Protein AF-0000000081074626 (afdb_homodimer)

InterPro domains:
  IPR001503 Glycosyl transferase family 10 [PTHR48438] (74-391)
  IPR031481 Fucosyltransferase, N-terminal [PF17039] (83-168)
  IPR038577 GT10-like, C-terminal domain superfamily [G3DSA:3.40.50.11660] (132-348)
  IPR055270 Fucosyltransferase, C-terminal [PF00852] (199-379)

Secondary structure (DSSP, 8-state):
------S----S--------TTTHHHHHHHHHHTT--S----SS--TT-SSS-EEEEE--SSHHHHHHHHHHTHHHHTT-SSS--EEE--GGGTTTSSEEEEESTT---HHHHHHHH-SPPTTSPEEEE--S-HHHHHHH----GGGGTTT-SEEEESSTTSSEE--S--EEETTHHHHTS-GGGB---------GGG-EEEEEE------TT-HHHHHHHHHTTS-EEEESTTSSB--SS---TTS---TT-HHHHHHHHHEEEEEEE-SS--TT---GGGTTTTTTT-EEEEESSS-GGGTS-TTS-EEGGGS-HHHHHHHHHHHHH-HHHHHHTTGGGGTEEEBP--HHHHTHHHHHHHT-GGGGS----S-HHIIIIITT-TT-----SS----/------S----TT-------TTTHHHHHHHHHHTT--S----SS--TT-SSS-EEEEE--SSHHHHHHHHHHTHHHHTT-SSS--EEE--GGGTTTSSEEEEESTT---HHHHHHHH-SPPTTSPEEEE--S-HHHHHHH----GGGGTTT-SEEEESSTTSSEE--S--EEETTHHHHTS-GGGB---------GGG-EEEEEE------TT-HHHHHHHHHTTS-EEEESTTSSB--SS---TTS---TT-HHHHHHHHHEEEEEEE-SS--TT---GGGTTTTTTT-EEEEESSS-GGGTS-TTS-EEGGGS-HHHHHHHHHHHHH-HHHHHHTTGGGGTEEEBP--HHHHTHHHHHHHT-GGGGS----S-HHIIIIITT-TT-----SS----

Organism: NCBI:txid1843537

pLDDT: mean 83.38, std 17.38, range [17.72, 98.62]

Solvent-accessible surface area (backbone atoms only — not comparable to full-atom values): 43065 Å² total; per-residue (Å²): 137,81,85,71,68,66,76,64,70,72,64,76,89,68,70,85,80,73,63,19,61,81,43,42,68,58,50,52,50,54,55,52,52,26,63,38,47,42,66,67,70,55,90,43,82,44,64,54,69,48,99,46,45,30,30,25,52,46,72,48,81,54,73,65,39,52,53,47,50,54,42,28,44,36,31,41,77,58,35,42,26,80,47,62,37,44,76,43,73,56,75,88,40,54,85,38,24,46,26,36,37,34,38,49,61,70,41,44,42,46,66,61,50,35,74,73,70,44,81,83,53,84,70,43,37,31,25,42,31,44,91,68,54,51,71,56,43,66,70,69,42,78,48,46,44,80,55,36,39,56,60,34,42,38,33,30,22,47,39,84,84,31,76,32,56,50,53,35,51,46,44,38,43,39,13,47,69,42,38,48,41,48,35,55,50,39,42,81,49,49,76,79,76,70,61,70,87,74,36,42,60,32,36,32,78,39,59,74,68,73,50,83,48,44,45,61,60,47,51,55,54,24,45,75,70,36,73,60,48,36,24,36,74,67,33,90,36,80,56,87,66,80,84,50,65,77,43,67,63,50,81,75,36,64,57,59,41,51,48,37,69,36,28,44,28,35,50,29,57,39,63,50,33,16,54,49,50,60,57,41,65,64,36,68,47,52,37,29,71,36,38,40,32,34,39,58,48,36,69,56,79,44,50,40,56,83,63,42,63,41,60,47,83,81,37,53,43,65,55,42,34,53,50,54,52,50,35,72,74,30,63,71,65,43,47,55,40,53,53,58,53,45,39,32,29,34,27,43,40,43,45,22,63,40,50,36,47,51,28,52,45,71,64,38,61,76,62,53,50,84,56,63,36,67,54,34,47,52,56,55,54,57,64,47,48,58,54,63,73,64,67,61,69,78,75,82,68,122,136,80,86,75,64,67,73,66,68,73,62,74,90,69,70,84,80,73,64,20,61,81,44,43,68,56,49,52,50,53,55,50,50,26,64,38,46,42,67,66,69,57,89,42,83,42,65,53,69,50,99,47,44,30,32,25,50,47,72,49,80,54,73,65,40,52,54,49,50,55,44,29,41,37,30,43,75,57,35,43,28,80,48,60,37,44,76,42,72,55,77,86,39,52,85,38,23,44,27,36,39,33,38,49,62,68,42,44,43,46,64,62,50,34,73,74,72,44,82,82,53,83,70,43,36,31,25,41,31,45,90,68,54,48,71,57,41,66,72,68,40,78,49,45,44,80,55,35,39,55,59,33,42,37,34,30,22,47,39,84,84,32,77,31,56,51,54,35,53,48,45,38,41,38,13,48,67,42,38,49,40,49,35,56,50,40,41,80,48,49,75,78,77,71,61,72,89,74,36,42,59,33,36,33,76,38,61,72,67,72,52,82,48,43,46,61,59,45,50,55,54,24,45,76,69,36,73,59,49,36,25,37,74,66,34,92,35,78,57,87,67,80,83,49,66,79,44,67,63,51,82,74,36,64,57,59,41,52,49,39,68,37,28,43,27,36,49,29,56,39,64,48,33,17,53,52,49,58,58,41,65,64,34,68,47,52,36,30,72,38,39,39,31,36,39,57,48,37,68,56,79,44,49,40,57,84,64,43,62,42,61,47,83,80,38,53,43,65,54,43,36,52,50,54,52,51,37,71,72,30,63,72,66,42,48,54,40,53,51,58,52,46,40,32,29,35,26,43,40,43,46,25,63,42,53,38,48,53,28,53,44,70,63,37,61,75,61,53,51,84,55,63,37,67,55,35,47,52,55,56,54,58,64,46,48,56,54,62,74,65,68,64,68,79,75,82,71,124

Radius of gyration: 29.24 Å; Cα contacts (8 Å, |Δi|>4): 1482; chains: 2; bounding box: 68×101×62 Å

Foldseek 3Di:
DPPCPDPPPPPPPPPPDADAPQCVVVLVLLVVVVVPPDLPPQPDCELLNDSAAEEEEDFDDDPVSVLVVCQLAVCQVVQQQLQHHYYDNPLVCLVSGQEYEYEQAPAAALVVVCVRNNDDDLLHAYEYEDEDAVVCCVVPGNHDQQRCFQPGFAYEYCDPPGLAHFDQKAKFWPDPSCVSHRPQFWDAAPLDQPPLLQAAQEEEEDADPQALQCPVVQVVQLCVQGPYAYEYNNGPHYDDDDPDLSDFPDPPRPVLVVNLNHYAEYEQEDSWAWESDDHCSQQANLSGNHAYEYHHNYPVPNGDPPLQHHDCLVDRSNRVSVVSVVCSVPVVSSSSNNVCSVTMIMTGGHSHNSCSSVSSSSSDPCSSDRGGRRRRCCVRPVVRCMSVPVPDRPPPPD/DPPCPDPPPPPPPPDPDADAPQCVVVLVLLVVVVVCPDLPPQPDCELLNDSAAEEEEDFDDDPVSVLQVCQLAVCQVVQQQLQHHYYDNPLVCLVSGQEYEYEQANAAAPVVVCVSNNDDDLLHAYEYEDEDAVVCCVVPGNHDLQRCAQPGFAYEYCDPPGLAHFDQKAKFWPDPSCVSHRPQFWDAAPLDQPPLLQAAQEEEEDADPQALPCPVVQVVQLCVQGPYAYEYNNGPHHDDDDPPLSDFPDPPRPVLVVNLNHYAEYEQEDSWAWESDDHCSQQANLSGNHAYEYHHNYPVPNGDPPLQHHDCLVDRSNRVSVVSVVCSVPVVSSSSNNVCSVTMIMTGGHSHNSCSSVSSSSSDPCSSDRGGRRRRCCVRPVVRCMSVPVPDRPPPPD

Structure (mmCIF, N/CA/C/O backbone):
data_AF-0000000081074626-model_v1
#
loop_
_entity.id
_entity.type
_entity.pdbx_description
1 polymer Fucosyltransferase
#
loop_
_atom_site.group_PDB
_atom_site.id
_atom_site.type_symbol
_atom_site.label_atom_id
_atom_site.label_alt_id
_atom_site.label_comp_id
_atom_site.label_asym_id
_atom_site.label_entity_id
_atom_site.label_seq_id
_atom_site.pdbx_PDB_ins_code
_atom_site.Cartn_x
_atom_site.Cartn_y
_atom_site.Cartn_z
_atom_site.occupancy
_atom_site.B_iso_or_equiv
_atom_site.auth_seq_id
_atom_site.auth_comp_id
_atom_site.auth_asym_id
_atom_site.auth_atom_id
_atom_site.pdbx_PDB_model_num
ATOM 1 N N . MET A 1 1 ? -2.473 -2.822 32.281 1 17.72 1 MET A N 1
ATOM 2 C CA . MET A 1 1 ? -2.367 -4.234 31.938 1 17.72 1 MET A CA 1
ATOM 3 C C . MET A 1 1 ? -1.382 -4.438 30.797 1 17.72 1 MET A C 1
ATOM 5 O O . MET A 1 1 ? -1.487 -3.783 29.75 1 17.72 1 MET A O 1
ATOM 9 N N . THR A 1 2 ? -0.149 -4.789 30.938 1 20.97 2 THR A N 1
ATOM 10 C CA . THR A 1 2 ? 1.079 -5.082 30.203 1 20.97 2 THR A CA 1
ATOM 11 C C . THR A 1 2 ? 0.838 -6.164 29.156 1 20.97 2 THR A C 1
ATOM 13 O O . THR A 1 2 ? 0.351 -7.25 29.469 1 20.97 2 THR A O 1
ATOM 16 N N . ILE A 1 3 ? 0.494 -5.914 27.906 1 22.88 3 ILE A N 1
ATOM 17 C CA . ILE A 1 3 ? 0.177 -7.059 27.062 1 22.88 3 ILE A CA 1
ATOM 18 C C . ILE A 1 3 ? 1.449 -7.848 26.766 1 22.88 3 ILE A C 1
ATOM 20 O O . ILE A 1 3 ? 2.389 -7.32 26.156 1 22.88 3 ILE A O 1
ATOM 24 N N . ASN A 1 4 ? 2.051 -8.688 27.562 1 24.06 4 ASN A N 1
ATOM 25 C CA . ASN A 1 4 ? 3.076 -9.719 27.531 1 24.06 4 ASN A CA 1
ATOM 26 C C . ASN A 1 4 ? 2.902 -10.648 26.328 1 24.06 4 ASN A C 1
ATOM 28 O O . ASN A 1 4 ? 1.93 -11.398 26.25 1 24.06 4 ASN A O 1
ATOM 32 N N . ILE A 1 5 ? 3.312 -10.234 25.125 1 26.14 5 ILE A N 1
ATOM 33 C CA . ILE A 1 5 ? 3.189 -11.234 24.062 1 26.14 5 ILE A CA 1
ATOM 34 C C . ILE A 1 5 ? 4.262 -12.305 24.25 1 26.14 5 ILE A C 1
ATOM 36 O O . ILE A 1 5 ? 5.457 -12.023 24.109 1 26.14 5 ILE A O 1
ATOM 40 N N . THR A 1 6 ? 4.336 -13.055 25.25 1 26.17 6 THR A N 1
ATOM 41 C CA . THR A 1 6 ? 5.223 -14.172 25.562 1 26.17 6 THR A CA 1
ATOM 42 C C . THR A 1 6 ? 5.359 -15.102 24.359 1 26.17 6 THR A C 1
ATOM 44 O O . THR A 1 6 ? 4.359 -15.508 23.766 1 26.17 6 THR A O 1
ATOM 47 N N . ALA A 1 7 ? 6.598 -15.125 23.766 1 27.72 7 ALA A N 1
ATOM 48 C CA . ALA A 1 7 ? 6.977 -16.094 22.75 1 27.72 7 ALA A CA 1
ATOM 49 C C . ALA A 1 7 ? 6.668 -17.516 23.203 1 27.72 7 ALA A C 1
ATOM 51 O O . ALA A 1 7 ? 6.523 -18.422 22.375 1 27.72 7 ALA A O 1
ATOM 52 N N . GLU A 1 8 ? 6.938 -17.891 24.531 1 26.28 8 GLU A N 1
ATOM 53 C CA . GLU A 1 8 ? 7.031 -19.281 24.953 1 26.28 8 GLU A CA 1
ATOM 54 C C . GLU A 1 8 ? 5.668 -19.969 24.906 1 26.28 8 GLU A C 1
ATOM 56 O O . GLU A 1 8 ? 5.539 -21.141 25.297 1 26.28 8 GLU A O 1
ATOM 61 N N . GLY A 1 9 ? 4.715 -19.25 25.094 1 26.84 9 GLY A N 1
ATOM 62 C CA . GLY A 1 9 ? 3.807 -20.312 25.516 1 26.84 9 GLY A CA 1
ATOM 63 C C . GLY A 1 9 ? 3.584 -21.375 24.453 1 26.84 9 GLY A C 1
ATOM 64 O O . GLY A 1 9 ? 3.049 -21.078 23.375 1 26.84 9 GLY A O 1
ATOM 65 N N . LYS A 1 10 ? 4.559 -22.375 24.391 1 30.31 10 LYS A N 1
ATOM 66 C CA . LYS A 1 10 ? 4.219 -23.641 23.75 1 30.31 10 LYS A CA 1
ATOM 67 C C . LYS A 1 10 ? 2.73 -23.953 23.891 1 30.31 10 LYS A C 1
ATOM 69 O O . LYS A 1 10 ? 2.285 -24.391 24.953 1 30.31 10 LYS A O 1
ATOM 74 N N . ALA A 1 11 ? 1.882 -23.281 23.531 1 29.53 11 ALA A N 1
ATOM 75 C CA . ALA A 1 11 ? 0.659 -24.031 23.797 1 29.53 11 ALA A CA 1
ATOM 76 C C . ALA A 1 11 ? 0.788 -25.469 23.297 1 29.53 11 ALA A C 1
ATOM 78 O O . ALA A 1 11 ? 1.573 -25.75 22.391 1 29.53 11 ALA A O 1
ATOM 79 N N . VAL A 1 12 ? 0.131 -26.516 23.656 1 32.44 12 VAL A N 1
ATOM 80 C CA . VAL A 1 12 ? -0.035 -27.922 23.344 1 32.44 12 VAL A CA 1
ATOM 81 C C . VAL A 1 12 ? 0.083 -28.141 21.844 1 32.44 12 VAL A C 1
ATOM 83 O O . VAL A 1 12 ? 0.163 -27.188 21.078 1 32.44 12 VAL A O 1
ATOM 86 N N . GLY A 1 13 ? -0.934 -29 21.125 1 33.81 13 GLY A N 1
ATOM 87 C CA . GLY A 1 13 ? -1.008 -29.781 19.906 1 33.81 13 GLY A CA 1
ATOM 88 C C . GLY A 1 13 ? -0.901 -28.938 18.641 1 33.81 13 GLY A C 1
ATOM 89 O O . GLY A 1 13 ? -1.785 -28.969 17.781 1 33.81 13 GLY A O 1
ATOM 90 N N . GLU A 1 14 ? -0.262 -27.859 18.609 1 39.88 14 GLU A N 1
ATOM 91 C CA . GLU A 1 14 ? -0.478 -26.906 17.531 1 39.88 14 GLU A CA 1
ATOM 92 C C . GLU A 1 14 ? -0.043 -27.5 16.188 1 39.88 14 GLU A C 1
ATOM 94 O O . GLU A 1 14 ? 1.057 -28.031 16.062 1 39.88 14 GLU A O 1
ATOM 99 N N . SER A 1 15 ? -0.841 -28.125 15.445 1 44.88 15 SER A N 1
ATOM 100 C CA . SER A 1 15 ? -0.586 -28.578 14.086 1 44.88 15 SER A CA 1
ATOM 101 C C . SER A 1 15 ? 0.456 -27.719 13.391 1 44.88 15 SER A C 1
ATOM 103 O O . SER A 1 15 ? 0.516 -26.5 13.617 1 44.88 15 SER A O 1
ATOM 105 N N . PRO A 1 16 ? 1.612 -28.312 12.977 1 55.66 16 PRO A N 1
ATOM 106 C CA . PRO A 1 16 ? 2.721 -27.594 12.352 1 55.66 16 PRO A CA 1
ATOM 107 C C . PRO A 1 16 ? 2.246 -26.469 11.438 1 55.66 16 PRO A C 1
ATOM 109 O O . PRO A 1 16 ? 1.365 -26.672 10.594 1 55.66 16 PRO A O 1
ATOM 112 N N . VAL A 1 17 ? 2.527 -25.172 11.734 1 79.56 17 VAL A N 1
ATOM 113 C CA . VAL A 1 17 ? 2.178 -23.938 11.055 1 79.56 17 VAL A CA 1
ATOM 114 C C . VAL A 1 17 ? 2.797 -23.922 9.656 1 79.56 17 VAL A C 1
ATOM 116 O O . VAL A 1 17 ? 3.986 -24.203 9.5 1 79.56 17 VAL A O 1
ATOM 119 N N . PHE A 1 18 ? 2.09 -24.172 8.617 1 91.69 18 PHE A N 1
ATOM 120 C CA . PHE A 1 18 ? 2.502 -24.109 7.223 1 91.69 18 PHE A CA 1
ATOM 121 C C . PHE A 1 18 ? 3.123 -22.766 6.891 1 91.69 18 PHE A C 1
ATOM 123 O O . PHE A 1 18 ? 2.627 -21.719 7.332 1 91.69 18 PHE A O 1
ATOM 130 N N . GLU A 1 19 ? 4.309 -22.844 6.25 1 92.94 19 GLU A N 1
ATOM 131 C CA . GLU A 1 19 ? 4.922 -21.656 5.66 1 92.94 19 GLU A CA 1
ATOM 132 C C . GLU A 1 19 ? 5.219 -21.859 4.18 1 92.94 19 GLU A C 1
ATOM 134 O O . GLU A 1 19 ? 5.828 -22.859 3.797 1 92.94 19 GLU A O 1
ATOM 139 N N . ASP A 1 20 ? 4.699 -21.047 3.354 1 94.69 20 ASP A N 1
ATOM 140 C CA . ASP A 1 20 ? 4.977 -21.062 1.921 1 94.69 20 ASP A CA 1
ATOM 141 C C . ASP A 1 20 ? 6.477 -20.938 1.652 1 94.69 20 ASP A C 1
ATOM 143 O O . ASP A 1 20 ? 7.082 -19.922 1.951 1 94.69 20 ASP A O 1
ATOM 147 N N . ALA A 1 21 ? 7.016 -21.953 1.062 1 92.19 21 ALA A N 1
ATOM 148 C CA . ALA A 1 21 ? 8.461 -22.031 0.887 1 92.19 21 ALA A CA 1
ATOM 149 C C . ALA A 1 21 ? 8.977 -20.906 -0.002 1 92.19 21 ALA A C 1
ATOM 151 O O . ALA A 1 21 ? 10.133 -20.5 0.112 1 92.19 21 ALA A O 1
ATOM 152 N N . PHE A 1 22 ? 8.141 -20.422 -0.905 1 89.06 22 PHE A N 1
ATOM 153 C CA . PHE A 1 22 ? 8.555 -19.344 -1.797 1 89.06 22 PHE A CA 1
ATOM 154 C C . PHE A 1 22 ? 8.555 -18 -1.071 1 89.06 22 PHE A C 1
ATOM 156 O O . PHE A 1 22 ? 9.414 -17.156 -1.315 1 89.06 22 PHE A O 1
ATOM 163 N N . MET A 1 23 ? 7.676 -17.828 -0.144 1 91.56 23 MET A N 1
ATOM 164 C CA . MET A 1 23 ? 7.477 -16.547 0.536 1 91.56 23 MET A CA 1
ATOM 165 C C . MET A 1 23 ? 8.273 -16.5 1.833 1 91.56 23 MET A C 1
ATOM 167 O O . MET A 1 23 ? 8.602 -15.414 2.316 1 91.56 23 MET A O 1
ATOM 171 N N . ALA A 1 24 ? 8.633 -17.641 2.352 1 92.69 24 ALA A N 1
ATOM 172 C CA . ALA A 1 24 ? 9.211 -17.734 3.689 1 92.69 24 ALA A CA 1
ATOM 173 C C . ALA A 1 24 ? 10.492 -16.906 3.785 1 92.69 24 ALA A C 1
ATOM 175 O O . ALA A 1 24 ? 10.68 -16.141 4.734 1 92.69 24 ALA A O 1
ATOM 176 N N . PRO A 1 25 ? 11.398 -17 2.809 1 91.69 25 PRO A N 1
ATOM 177 C CA . PRO A 1 25 ? 12.625 -16.203 2.914 1 91.69 25 PRO A CA 1
ATOM 178 C C . PRO A 1 25 ? 12.359 -14.703 2.91 1 91.69 25 PRO A C 1
ATOM 180 O O . PRO A 1 25 ? 13.047 -13.953 3.602 1 91.69 25 PRO A O 1
ATOM 183 N N . LEU A 1 26 ? 11.422 -14.281 2.139 1 92.5 26 LEU A N 1
ATOM 184 C CA . LEU A 1 26 ? 11.055 -12.867 2.1 1 92.5 26 LEU A CA 1
ATOM 185 C C . LEU A 1 26 ? 10.414 -12.438 3.416 1 92.5 26 LEU A C 1
ATOM 187 O O . LEU A 1 26 ? 10.75 -11.375 3.955 1 92.5 26 LEU A O 1
ATOM 191 N N . GLN A 1 27 ? 9.531 -13.32 3.893 1 92.81 27 GLN A N 1
ATOM 192 C CA . GLN A 1 27 ? 8.836 -13.039 5.145 1 92.81 27 GLN A CA 1
ATOM 193 C C . GLN A 1 27 ? 9.828 -12.867 6.297 1 92.81 27 GLN A C 1
ATOM 195 O O . GLN A 1 27 ? 9.609 -12.047 7.191 1 92.81 27 GLN A O 1
ATOM 200 N N . GLN A 1 28 ? 10.844 -13.648 6.281 1 92.25 28 GLN A N 1
ATOM 201 C CA . GLN A 1 28 ? 11.867 -13.539 7.312 1 92.25 28 GLN A CA 1
ATOM 202 C C . GLN A 1 28 ? 12.5 -12.148 7.316 1 92.25 28 GLN A C 1
ATOM 204 O O . GLN A 1 28 ? 12.734 -11.57 8.375 1 92.25 28 GLN A O 1
ATOM 209 N N . TRP A 1 29 ? 12.711 -11.602 6.207 1 90.56 29 TRP A N 1
ATOM 210 C CA . TRP A 1 29 ? 13.32 -10.273 6.113 1 90.56 29 TRP A CA 1
ATOM 211 C C . TRP A 1 29 ? 12.32 -9.195 6.516 1 90.56 29 TRP A C 1
ATOM 213 O O . TRP A 1 29 ? 12.695 -8.18 7.105 1 90.56 29 TRP A O 1
ATOM 223 N N . TYR A 1 30 ? 11.062 -9.375 6.176 1 91.12 30 TYR A N 1
ATOM 224 C CA . TYR A 1 30 ? 10.047 -8.422 6.605 1 91.12 30 TYR A CA 1
ATOM 225 C C . TYR A 1 30 ? 9.922 -8.406 8.125 1 91.12 30 TYR A C 1
ATOM 227 O O . TYR A 1 30 ? 9.789 -7.344 8.734 1 91.12 30 TYR A O 1
ATOM 235 N N . ARG A 1 31 ? 10.039 -9.586 8.742 1 90.56 31 ARG A N 1
ATOM 236 C CA . ARG A 1 31 ? 10.039 -9.688 10.195 1 90.56 31 ARG A CA 1
ATOM 237 C C . ARG A 1 31 ? 11.242 -8.961 10.797 1 90.56 31 ARG A C 1
ATOM 239 O O . ARG A 1 31 ? 11.102 -8.234 11.781 1 90.56 31 ARG A O 1
ATOM 246 N N . ARG A 1 32 ? 12.336 -9.18 10.164 1 86.81 32 ARG A N 1
ATOM 247 C CA . ARG A 1 32 ? 13.555 -8.531 10.641 1 86.81 32 ARG A CA 1
ATOM 248 C C . ARG A 1 32 ? 13.438 -7.012 10.547 1 86.81 32 ARG A C 1
ATOM 250 O O . ARG A 1 32 ? 13.781 -6.297 11.484 1 86.81 32 ARG A O 1
ATOM 257 N N . ALA A 1 33 ? 12.969 -6.551 9.445 1 84.62 33 ALA A N 1
ATOM 258 C CA . ALA A 1 33 ? 12.797 -5.113 9.25 1 84.62 33 ALA A CA 1
ATOM 259 C C . ALA A 1 33 ? 11.875 -4.523 10.312 1 84.62 33 ALA A C 1
ATOM 261 O O . ALA A 1 33 ? 12.07 -3.387 10.75 1 84.62 33 ALA A O 1
ATOM 262 N N . ALA A 1 34 ? 10.898 -5.277 10.695 1 86.75 34 ALA A N 1
ATOM 263 C CA . ALA A 1 34 ? 9.922 -4.836 11.695 1 86.75 34 ALA A CA 1
ATOM 264 C C . ALA A 1 34 ? 10.57 -4.68 13.062 1 86.75 34 ALA A C 1
ATOM 266 O O . ALA A 1 34 ? 9.977 -4.098 13.977 1 86.75 34 ALA A O 1
ATOM 267 N N . THR A 1 35 ? 11.812 -5.117 13.148 1 82.69 35 THR A N 1
ATOM 268 C CA . THR A 1 35 ? 12.508 -4.988 14.422 1 82.69 35 THR A CA 1
ATOM 269 C C . THR A 1 35 ? 13.508 -3.838 14.383 1 82.69 35 THR A C 1
ATOM 271 O O . THR A 1 35 ? 14.148 -3.523 15.391 1 82.69 35 THR A O 1
ATOM 274 N N . TRP A 1 36 ? 13.68 -3.227 13.188 1 77.56 36 TRP A N 1
ATOM 275 C CA . TRP A 1 36 ? 14.656 -2.152 13.031 1 77.56 36 TRP A CA 1
ATOM 276 C C . TRP A 1 36 ? 14.141 -0.855 13.648 1 77.56 36 TRP A C 1
ATOM 278 O O . TRP A 1 36 ? 13.422 -0.094 12.992 1 77.56 36 TRP A O 1
ATOM 288 N N . THR A 1 37 ? 14.484 -0.491 14.867 1 76 37 THR A N 1
ATOM 289 C CA . THR A 1 37 ? 13.992 0.693 15.562 1 76 37 THR A CA 1
ATOM 290 C C . THR A 1 37 ? 14.883 1.897 15.273 1 76 37 THR A C 1
ATOM 292 O O . THR A 1 37 ? 14.625 2.996 15.773 1 76 37 THR A O 1
ATOM 295 N N . THR A 1 38 ? 15.984 1.773 14.672 1 68.81 38 THR A N 1
ATOM 296 C CA . THR A 1 38 ? 16.859 2.834 14.18 1 68.81 38 THR A CA 1
ATOM 297 C C . THR A 1 38 ? 17.203 2.625 12.711 1 68.81 38 THR A C 1
ATOM 299 O O . THR A 1 38 ? 17 1.532 12.172 1 68.81 38 THR A O 1
ATOM 302 N N . PRO A 1 39 ? 17.344 3.834 12.109 1 58.97 39 PRO A N 1
ATOM 303 C CA . PRO A 1 39 ? 17.719 3.602 10.711 1 58.97 39 PRO A CA 1
ATOM 304 C C . PRO A 1 39 ? 18.797 2.52 10.57 1 58.97 39 PRO A C 1
ATOM 306 O O . PRO A 1 39 ? 19.688 2.41 11.414 1 58.97 39 PRO A O 1
ATOM 309 N N . TRP A 1 40 ? 18.391 1.566 9.93 1 50.97 40 TRP A N 1
ATOM 310 C CA . TRP A 1 40 ? 19.359 0.494 9.719 1 50.97 40 TRP A CA 1
ATOM 311 C C . TRP A 1 40 ? 20.703 1.056 9.281 1 50.97 40 TRP A C 1
ATOM 313 O O . TRP A 1 40 ? 20.781 1.891 8.375 1 50.97 40 TRP A O 1
ATOM 323 N N . THR A 1 41 ? 21.562 1.291 10.195 1 51 41 THR A N 1
ATOM 324 C CA . THR A 1 41 ? 22.875 1.304 9.562 1 51 41 THR A CA 1
ATOM 325 C C . THR A 1 41 ? 22.984 0.191 8.523 1 51 41 THR A C 1
ATOM 327 O O . THR A 1 41 ? 22.906 -0.992 8.867 1 51 41 THR A O 1
ATOM 330 N N . PRO A 1 42 ? 22.547 0.606 7.359 1 53.56 42 PRO A N 1
ATOM 331 C CA . PRO A 1 42 ? 22.609 -0.473 6.371 1 53.56 42 PRO A CA 1
ATOM 332 C C . PRO A 1 42 ? 23.781 -1.413 6.59 1 53.56 42 PRO A C 1
ATOM 334 O O . PRO A 1 42 ? 24.906 -0.956 6.801 1 53.56 42 PRO A O 1
ATOM 337 N N . THR A 1 43 ? 23.484 -2.572 7.02 1 60.25 43 THR A N 1
ATOM 338 C CA . THR A 1 43 ? 24.562 -3.555 7 1 60.25 43 THR A CA 1
ATOM 339 C C . THR A 1 43 ? 25.312 -3.508 5.676 1 60.25 43 THR A C 1
ATOM 341 O O . THR A 1 43 ? 26.453 -3.969 5.582 1 60.25 43 THR A O 1
ATOM 344 N N . VAL A 1 44 ? 24.594 -2.787 4.672 1 69.12 44 VAL A N 1
ATOM 345 C CA . VAL A 1 44 ? 25.188 -2.646 3.352 1 69.12 44 VAL A CA 1
ATOM 346 C C . VAL A 1 44 ? 25.328 -1.165 3.004 1 69.12 44 VAL A C 1
ATOM 348 O O . VAL A 1 44 ? 24.375 -0.395 3.133 1 69.12 44 VAL A O 1
ATOM 351 N N . ARG A 1 45 ? 26.453 -0.749 2.814 1 79.88 45 ARG A N 1
ATOM 352 C CA . ARG A 1 45 ? 26.672 0.56 2.203 1 79.88 45 ARG A CA 1
ATOM 353 C C . ARG A 1 45 ? 26.328 0.535 0.719 1 79.88 45 ARG A C 1
ATOM 355 O O . ARG A 1 45 ? 26.984 -0.156 -0.065 1 79.88 45 ARG A O 1
ATOM 362 N N . PHE A 1 46 ? 25.359 1.297 0.388 1 87.94 46 PHE A N 1
ATOM 363 C CA . PHE A 1 46 ? 24.875 1.245 -0.99 1 87.94 46 PHE A CA 1
ATOM 364 C C . PHE A 1 46 ? 25.781 2.055 -1.905 1 87.94 46 PHE A C 1
ATOM 366 O O . PHE A 1 46 ? 26.203 3.16 -1.555 1 87.94 46 PHE A O 1
ATOM 373 N N . ARG A 1 47 ? 26.094 1.501 -3.004 1 90.56 47 ARG A N 1
ATOM 374 C CA . ARG A 1 47 ? 26.891 2.146 -4.043 1 90.56 47 ARG A CA 1
ATOM 375 C C . ARG A 1 47 ? 26.266 3.467 -4.473 1 90.56 47 ARG A C 1
ATOM 377 O O . ARG A 1 47 ? 26.969 4.422 -4.801 1 90.56 47 ARG A O 1
ATOM 384 N N . SER A 1 48 ? 25.016 3.592 -4.41 1 89.19 48 SER A N 1
ATOM 385 C CA . SER A 1 48 ? 24.266 4.773 -4.844 1 89.19 48 SER A CA 1
ATOM 386 C C . SER A 1 48 ? 24.391 5.906 -3.826 1 89.19 48 SER A C 1
ATOM 388 O O . SER A 1 48 ? 24.078 7.055 -4.129 1 89.19 48 SER A O 1
ATOM 390 N N . GLY A 1 49 ? 24.75 5.566 -2.654 1 81.81 49 GLY A N 1
ATOM 391 C CA . GLY A 1 49 ? 24.922 6.562 -1.608 1 81.81 49 GLY A CA 1
ATOM 392 C C . GLY A 1 49 ? 23.609 6.961 -0.95 1 81.81 49 GLY A C 1
ATOM 393 O O . GLY A 1 49 ? 23.609 7.781 -0.031 1 81.81 49 GLY A O 1
ATOM 394 N N . GLY A 1 50 ? 22.531 6.379 -1.393 1 77.5 50 GLY A N 1
ATOM 395 C CA . GLY A 1 50 ? 21.234 6.723 -0.837 1 77.5 50 GLY A CA 1
ATOM 396 C C . GLY A 1 50 ? 20.891 5.934 0.414 1 77.5 50 GLY A C 1
ATOM 397 O O . GLY A 1 50 ? 21.641 5.031 0.805 1 77.5 50 GLY A O 1
ATOM 398 N N . ASP A 1 51 ? 19.797 6.32 1.101 1 75.06 51 ASP A N 1
ATOM 399 C CA . ASP A 1 51 ? 19.328 5.641 2.301 1 75.06 51 ASP A CA 1
ATOM 400 C C . ASP A 1 51 ? 18.656 4.309 1.95 1 75.06 51 ASP A C 1
ATOM 402 O O . ASP A 1 51 ? 18.516 3.438 2.809 1 75.06 51 ASP A O 1
ATOM 406 N N . VAL A 1 52 ? 18.297 4.254 0.657 1 82.62 52 VAL A N 1
ATOM 407 C CA . VAL A 1 52 ? 17.766 3 0.132 1 82.62 52 VAL A CA 1
ATOM 408 C C . VAL A 1 52 ? 18.516 2.623 -1.148 1 82.62 52 VAL A C 1
ATOM 410 O O . VAL A 1 52 ? 19.047 3.49 -1.84 1 82.62 52 VAL A O 1
ATOM 413 N N . PRO A 1 53 ? 18.594 1.357 -1.425 1 91.81 53 PRO A N 1
ATOM 414 C CA . PRO A 1 53 ? 19.328 0.952 -2.621 1 91.81 53 PRO A CA 1
ATOM 415 C C . PRO A 1 53 ? 18.641 1.371 -3.916 1 91.81 53 PRO A C 1
ATOM 417 O O . PRO A 1 53 ? 17.422 1.551 -3.938 1 91.81 53 PRO A O 1
ATOM 420 N N . LEU A 1 54 ? 19.453 1.521 -4.98 1 95.25 54 LEU A N 1
ATOM 421 C CA . LEU A 1 54 ? 19.016 1.925 -6.309 1 95.25 54 LEU A CA 1
ATOM 422 C C . LEU A 1 54 ? 19.359 0.862 -7.344 1 95.25 54 LEU A C 1
ATOM 424 O O . LEU A 1 54 ? 20.516 0.443 -7.441 1 95.25 54 LEU A O 1
ATOM 428 N N . ALA A 1 55 ? 18.391 0.441 -8.07 1 97.12 55 ALA A N 1
ATOM 429 C CA . ALA A 1 55 ? 18.656 -0.493 -9.164 1 97.12 55 ALA A CA 1
ATOM 430 C C . ALA A 1 55 ? 18.391 0.164 -10.516 1 97.12 55 ALA A C 1
ATOM 432 O O . ALA A 1 55 ? 17.406 0.883 -10.68 1 97.12 55 ALA A O 1
ATOM 433 N N . PHE A 1 56 ? 19.344 -0.04 -11.398 1 97 56 PHE A N 1
ATOM 434 C CA . PHE A 1 56 ? 19.109 0.321 -12.789 1 97 56 PHE A CA 1
ATOM 435 C C . PHE A 1 56 ? 18.422 -0.811 -13.539 1 97 56 PHE A C 1
ATOM 437 O O . PHE A 1 56 ? 18.766 -1.981 -13.359 1 97 56 PHE A O 1
ATOM 444 N N . VAL A 1 57 ? 17.406 -0.494 -14.359 1 95.12 57 VAL A N 1
ATOM 445 C CA . VAL A 1 57 ? 16.656 -1.523 -15.07 1 95.12 57 VAL A CA 1
ATOM 446 C C . VAL A 1 57 ? 16.781 -1.302 -16.578 1 95.12 57 VAL A C 1
ATOM 448 O O . VAL A 1 57 ? 16.469 -0.218 -17.078 1 95.12 57 VAL A O 1
ATOM 451 N N . LEU A 1 58 ? 17.281 -2.311 -17.219 1 92.94 58 LEU A N 1
ATOM 452 C CA . LEU A 1 58 ? 17.375 -2.295 -18.672 1 92.94 58 LEU A CA 1
ATOM 453 C C . LEU A 1 58 ? 16.328 -3.225 -19.281 1 92.94 58 LEU A C 1
ATOM 455 O O . LEU A 1 58 ? 16.391 -4.441 -19.109 1 92.94 58 LEU A O 1
ATOM 459 N N . VAL A 1 59 ? 15.383 -2.631 -19.891 1 88.44 59 VAL A N 1
ATOM 460 C CA . VAL A 1 59 ? 14.414 -3.344 -20.719 1 88.44 59 VAL A CA 1
ATOM 461 C C . VAL A 1 59 ? 14.539 -2.904 -22.172 1 88.44 59 VAL A C 1
ATOM 463 O O . VAL A 1 59 ? 14.43 -1.716 -22.484 1 88.44 59 VAL A O 1
ATOM 466 N N . MET A 1 60 ? 14.891 -3.809 -22.938 1 82.44 60 MET A N 1
ATOM 467 C CA . MET A 1 60 ? 15.109 -3.479 -24.344 1 82.44 60 MET A CA 1
ATOM 468 C C . MET A 1 60 ? 13.852 -3.736 -25.156 1 82.44 60 MET A C 1
ATOM 470 O O . MET A 1 60 ? 13.094 -4.664 -24.859 1 82.44 60 MET A O 1
ATOM 474 N N . GLY A 1 61 ? 13.648 -2.867 -26.094 1 70.88 61 GLY A N 1
ATOM 475 C CA . GLY A 1 61 ? 12.594 -3.238 -27.031 1 70.88 61 GLY A CA 1
ATOM 476 C C . GLY A 1 61 ? 11.617 -2.107 -27.312 1 70.88 61 GLY A C 1
ATOM 477 O O . GLY A 1 61 ? 12.023 -0.943 -27.391 1 70.88 61 GLY A O 1
ATOM 478 N N . THR A 1 62 ? 10.297 -2.424 -27.344 1 71.69 62 THR A N 1
ATOM 479 C CA . THR A 1 62 ? 9.164 -1.735 -27.953 1 71.69 62 THR A CA 1
ATOM 480 C C . THR A 1 62 ? 8.344 -0.999 -26.906 1 71.69 62 THR A C 1
ATOM 482 O O . THR A 1 62 ? 8.719 -0.95 -25.734 1 71.69 62 THR A O 1
ATOM 485 N N . GLU A 1 63 ? 7.324 -0.398 -27.312 1 66.56 63 GLU A N 1
ATOM 486 C CA . GLU A 1 63 ? 6.289 0.185 -26.469 1 66.56 63 GLU A CA 1
ATOM 487 C C . GLU A 1 63 ? 5.785 -0.824 -25.438 1 66.56 63 GLU A C 1
ATOM 489 O O . GLU A 1 63 ? 5.512 -0.465 -24.297 1 66.56 63 GLU A O 1
ATOM 494 N N . THR A 1 64 ? 5.801 -1.983 -25.781 1 69.31 64 THR A N 1
ATOM 495 C CA . THR A 1 64 ? 5.367 -3.055 -24.891 1 69.31 64 THR A CA 1
ATOM 496 C C . THR A 1 64 ? 6.344 -3.221 -23.734 1 69.31 64 THR A C 1
ATOM 498 O O . THR A 1 64 ? 5.93 -3.494 -22.609 1 69.31 64 THR A O 1
ATOM 501 N N . SER A 1 65 ? 7.523 -2.889 -24.094 1 75.25 65 SER A N 1
ATOM 502 C CA . SER A 1 65 ? 8.547 -2.982 -23.047 1 75.25 65 SER A CA 1
ATOM 503 C C . SER A 1 65 ? 8.383 -1.884 -22.016 1 75.25 65 SER A C 1
ATOM 505 O O . SER A 1 65 ? 8.578 -2.119 -20.812 1 75.25 65 SER A O 1
ATOM 507 N N . ASP A 1 66 ? 7.938 -0.773 -22.547 1 76.81 66 ASP A N 1
ATOM 508 C CA . ASP A 1 66 ? 7.723 0.342 -21.625 1 76.81 66 ASP A CA 1
ATOM 509 C C . ASP A 1 66 ? 6.535 0.074 -20.703 1 76.81 66 ASP A C 1
ATOM 511 O O . ASP A 1 66 ? 6.59 0.364 -19.516 1 76.81 66 ASP A O 1
ATOM 515 N N . ARG A 1 67 ? 5.551 -0.475 -21.219 1 78.44 67 ARG A N 1
ATOM 516 C CA . ARG A 1 67 ? 4.379 -0.817 -20.422 1 78.44 67 ARG A CA 1
ATOM 517 C C . ARG A 1 67 ? 4.715 -1.885 -19.391 1 78.44 67 ARG A C 1
ATOM 519 O O . ARG A 1 67 ? 4.246 -1.821 -18.25 1 78.44 67 ARG A O 1
ATOM 526 N N . TRP A 1 68 ? 5.492 -2.758 -19.797 1 77.94 68 TRP A N 1
ATOM 527 C CA . TRP A 1 68 ? 5.938 -3.816 -18.891 1 77.94 68 TRP A CA 1
ATOM 528 C C . TRP A 1 68 ? 6.695 -3.236 -17.703 1 77.94 68 TRP A C 1
ATOM 530 O O . TRP A 1 68 ? 6.387 -3.545 -16.547 1 77.94 68 TRP A O 1
ATOM 540 N N . TYR A 1 69 ? 7.633 -2.361 -18.047 1 79.69 69 TYR A N 1
ATOM 541 C CA . TYR A 1 69 ? 8.438 -1.696 -17.031 1 79.69 69 TYR A CA 1
ATOM 542 C C . TYR A 1 69 ? 7.555 -0.93 -16.062 1 79.69 69 TYR A C 1
ATOM 544 O O . TYR A 1 69 ? 7.684 -1.087 -14.844 1 79.69 69 TYR A O 1
ATOM 552 N N . THR A 1 70 ? 6.691 -0.166 -16.594 1 80.69 70 THR A N 1
ATOM 553 C CA . THR A 1 70 ? 5.855 0.701 -15.766 1 80.69 70 THR A CA 1
ATOM 554 C C . THR A 1 70 ? 4.977 -0.124 -14.828 1 80.69 70 THR A C 1
ATOM 556 O O . THR A 1 70 ? 4.898 0.162 -13.633 1 80.69 70 THR A O 1
ATOM 559 N N . ARG A 1 71 ? 4.492 -1.151 -15.266 1 79.5 71 ARG A N 1
ATOM 560 C CA . ARG A 1 71 ? 3.551 -1.949 -14.492 1 79.5 71 ARG A CA 1
ATOM 561 C C . ARG A 1 71 ? 4.277 -2.809 -13.461 1 79.5 71 ARG A C 1
ATOM 563 O O . ARG A 1 71 ? 3.863 -2.881 -12.305 1 79.5 71 ARG A O 1
ATOM 570 N N . HIS A 1 72 ? 5.336 -3.379 -13.875 1 83.69 72 HIS A N 1
ATOM 571 C CA . HIS A 1 72 ? 6.012 -4.348 -13.016 1 83.69 72 HIS A CA 1
ATOM 572 C C . HIS A 1 72 ? 6.801 -3.648 -11.914 1 83.69 72 HIS A C 1
ATOM 574 O O . HIS A 1 72 ? 7.035 -4.227 -10.852 1 83.69 72 HIS A O 1
ATOM 580 N N . LEU A 1 73 ? 7.125 -2.441 -12.156 1 88.5 73 LEU A N 1
ATOM 581 C CA . LEU A 1 73 ? 7.945 -1.74 -11.172 1 88.5 73 LEU A CA 1
ATOM 582 C C . LEU A 1 73 ? 7.102 -0.757 -10.367 1 88.5 73 LEU A C 1
ATOM 584 O O . LEU A 1 73 ? 7.633 -0.002 -9.547 1 88.5 73 LEU A O 1
ATOM 588 N N . GLN A 1 74 ? 5.824 -0.815 -10.547 1 84.44 74 GLN A N 1
ATOM 589 C CA . GLN A 1 74 ? 4.941 0.194 -9.969 1 84.44 74 GLN A CA 1
ATOM 590 C C . GLN A 1 74 ? 4.992 0.161 -8.445 1 84.44 74 GLN A C 1
ATOM 592 O O . GLN A 1 74 ? 4.949 1.208 -7.793 1 84.44 74 GLN A O 1
ATOM 597 N N . ASP A 1 75 ? 5.027 -0.987 -7.828 1 86.38 75 ASP A N 1
ATOM 598 C CA . ASP A 1 75 ? 5.062 -1.086 -6.375 1 86.38 75 ASP A CA 1
ATOM 599 C C . ASP A 1 75 ? 6.324 -0.435 -5.809 1 86.38 75 ASP A C 1
ATOM 601 O O . ASP A 1 75 ? 6.301 0.134 -4.719 1 86.38 75 ASP A O 1
ATOM 605 N N . ILE A 1 76 ? 7.418 -0.575 -6.535 1 89.44 76 ILE A N 1
ATOM 606 C CA . ILE A 1 76 ? 8.656 0.07 -6.105 1 89.44 76 ILE A CA 1
ATOM 607 C C . ILE A 1 76 ? 8.516 1.585 -6.242 1 89.44 76 ILE A C 1
ATOM 609 O O . ILE A 1 76 ? 8.828 2.328 -5.305 1 89.44 76 ILE A O 1
ATOM 613 N N . VAL A 1 77 ? 8.016 1.97 -7.383 1 83.38 77 VAL A N 1
ATOM 614 C CA . VAL A 1 77 ? 7.906 3.391 -7.695 1 83.38 77 VAL A CA 1
ATOM 615 C C . VAL A 1 77 ? 6.953 4.066 -6.715 1 83.38 77 VAL A C 1
ATOM 617 O O . VAL A 1 77 ? 7.195 5.191 -6.273 1 83.38 77 VAL A O 1
ATOM 620 N N . ASP A 1 78 ? 5.953 3.291 -6.32 1 76.75 78 ASP A N 1
ATOM 621 C CA . ASP A 1 78 ? 4.941 3.844 -5.422 1 76.75 78 ASP A CA 1
ATOM 622 C C . ASP A 1 78 ? 5.367 3.705 -3.963 1 76.75 78 ASP A C 1
ATOM 624 O O . ASP A 1 78 ? 4.664 4.16 -3.061 1 76.75 78 ASP A O 1
ATOM 628 N N . GLY A 1 79 ? 6.516 3.066 -3.779 1 78.62 79 GLY A N 1
ATOM 629 C CA . GLY A 1 79 ? 7.004 2.893 -2.42 1 78.62 79 GLY A CA 1
ATOM 630 C C . GLY A 1 79 ? 6.184 1.898 -1.616 1 78.62 79 GLY A C 1
ATOM 631 O O . GLY A 1 79 ? 6.008 2.066 -0.408 1 78.62 79 GLY A O 1
ATOM 632 N N . ARG A 1 80 ? 5.602 0.851 -2.242 1 81.25 80 ARG A N 1
ATOM 633 C CA . ARG A 1 80 ? 4.727 -0.111 -1.58 1 81.25 80 ARG A CA 1
ATOM 634 C C . ARG A 1 80 ? 5.527 -1.281 -1.017 1 81.25 80 ARG A C 1
ATOM 636 O O . ARG A 1 80 ? 5.027 -2.037 -0.181 1 81.25 80 ARG A O 1
ATOM 643 N N . CYS A 1 81 ? 6.723 -1.402 -1.477 1 89.44 81 CYS A N 1
ATOM 644 C CA . CYS A 1 81 ? 7.516 -2.535 -1.014 1 89.44 81 CYS A CA 1
ATOM 645 C C . CYS A 1 81 ? 7.867 -2.389 0.462 1 89.44 81 CYS A C 1
ATOM 647 O O . CYS A 1 81 ? 8.344 -1.335 0.888 1 89.44 81 CYS A O 1
ATOM 649 N N . PRO A 1 82 ? 7.637 -3.496 1.241 1 86.81 82 PRO A N 1
ATOM 650 C CA . PRO A 1 82 ? 7.922 -3.4 2.674 1 86.81 82 PRO A CA 1
ATOM 651 C C . PRO A 1 82 ? 9.367 -2.984 2.961 1 86.81 82 PRO A C 1
ATOM 653 O O . PRO A 1 82 ? 9.617 -2.254 3.922 1 86.81 82 PRO A O 1
ATOM 656 N N . LEU A 1 83 ? 10.273 -3.477 2.209 1 87.25 83 LEU A N 1
ATOM 657 C CA . LEU A 1 83 ? 11.641 -2.967 2.18 1 87.25 83 LEU A CA 1
ATOM 658 C C . LEU A 1 83 ? 11.875 -2.109 0.939 1 87.25 83 LEU A C 1
ATOM 660 O O . LEU A 1 83 ? 11.758 -2.596 -0.188 1 87.25 83 LEU A O 1
ATOM 664 N N . GLN A 1 84 ? 12.211 -0.961 1.183 1 85 84 GLN A N 1
ATOM 665 C CA . GLN A 1 84 ? 12.172 0.025 0.108 1 85 84 GLN A CA 1
ATOM 666 C C . GLN A 1 84 ? 13.438 -0.038 -0.742 1 85 84 GLN A C 1
ATOM 668 O O . GLN A 1 84 ? 14.516 -0.345 -0.234 1 85 84 GLN A O 1
ATOM 673 N N . CYS A 1 85 ? 13.242 0.224 -1.956 1 90.44 85 CYS A N 1
ATOM 674 C CA . CYS A 1 85 ? 14.312 0.502 -2.914 1 90.44 85 CYS A CA 1
ATOM 675 C C . CYS A 1 85 ? 13.82 1.438 -4.016 1 90.44 85 CYS A C 1
ATOM 677 O O . CYS A 1 85 ? 12.656 1.841 -4.023 1 90.44 85 CYS A O 1
ATOM 679 N N . LYS A 1 86 ? 14.742 1.875 -4.816 1 90.19 86 LYS A N 1
ATOM 680 C CA . LYS A 1 86 ? 14.422 2.715 -5.969 1 90.19 86 LYS A CA 1
ATOM 681 C C . LYS A 1 86 ? 14.875 2.059 -7.27 1 90.19 86 LYS A C 1
ATOM 683 O O . LY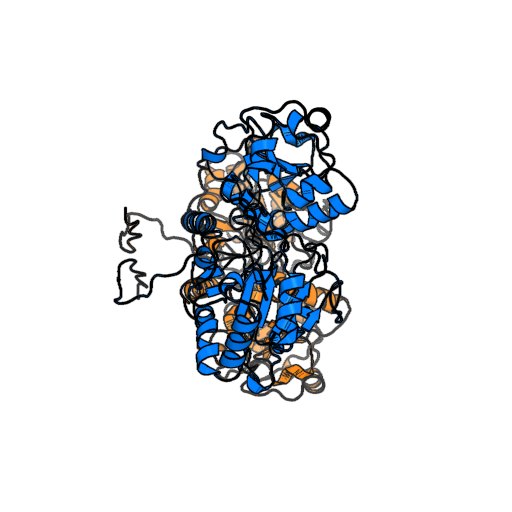S A 1 86 ? 15.758 1.191 -7.258 1 90.19 86 LYS A O 1
ATOM 688 N N . VAL A 1 87 ? 14.234 2.463 -8.336 1 93.88 87 VAL A N 1
ATOM 689 C CA . VAL A 1 87 ? 14.633 1.981 -9.656 1 93.88 87 VAL A CA 1
ATOM 690 C C . VAL A 1 87 ? 14.797 3.164 -10.609 1 93.88 87 VAL A C 1
ATOM 692 O O . VAL A 1 87 ? 14.188 4.219 -10.414 1 93.88 87 VAL A O 1
ATOM 695 N N . THR A 1 88 ? 15.633 3.031 -11.578 1 94.44 88 THR A N 1
ATOM 696 C CA . THR A 1 88 ? 15.867 4.078 -12.562 1 94.44 88 THR A CA 1
ATOM 697 C C . THR A 1 88 ? 16.203 3.469 -13.922 1 94.44 88 THR A C 1
ATOM 699 O O . THR A 1 88 ? 16.656 2.326 -14 1 94.44 88 THR A O 1
ATOM 702 N N . ARG A 1 89 ? 15.953 4.203 -14.969 1 92.62 89 ARG A N 1
ATOM 703 C CA . ARG A 1 89 ? 16.375 3.852 -16.312 1 92.62 89 ARG A CA 1
ATOM 704 C C . ARG A 1 89 ? 17.344 4.891 -16.875 1 92.62 89 ARG A C 1
ATOM 706 O O . ARG A 1 89 ? 17.656 4.883 -18.062 1 92.62 89 ARG A O 1
ATOM 713 N N . ASP A 1 90 ? 17.703 5.781 -15.938 1 93.44 90 ASP A N 1
ATOM 714 C CA . ASP A 1 90 ? 18.656 6.812 -16.312 1 93.44 90 ASP A CA 1
ATOM 715 C C . ASP A 1 90 ? 20.047 6.219 -16.531 1 93.44 90 ASP A C 1
ATOM 717 O O . ASP A 1 90 ? 20.719 5.824 -15.578 1 93.44 90 ASP A O 1
ATOM 721 N N . LEU A 1 91 ? 20.562 6.344 -17.797 1 94.31 91 LEU A N 1
ATOM 722 C CA . LEU A 1 91 ? 21.828 5.711 -18.172 1 94.31 91 LEU A CA 1
ATOM 723 C C . LEU A 1 91 ? 22.984 6.316 -17.391 1 94.31 91 LEU A C 1
ATOM 725 O O . LEU A 1 91 ? 24 5.645 -17.156 1 94.31 91 LEU A O 1
ATOM 729 N N . SER A 1 92 ? 22.781 7.484 -16.906 1 95.06 92 SER A N 1
ATOM 730 C CA . SER A 1 92 ? 23.859 8.141 -16.172 1 95.06 92 SER A CA 1
ATOM 731 C C . SER A 1 92 ? 24.031 7.527 -14.781 1 95.06 92 SER A C 1
ATOM 733 O O . SER A 1 92 ? 25.047 7.758 -14.125 1 95.06 92 SER A O 1
ATOM 735 N N . LYS A 1 93 ? 23.109 6.68 -14.367 1 95.75 93 LYS A N 1
ATOM 736 C CA . LYS A 1 93 ? 23.141 6.121 -13.016 1 95.75 93 LYS A CA 1
ATOM 737 C C . LYS A 1 93 ? 23.594 4.664 -13.039 1 95.75 93 LYS A C 1
ATOM 739 O O . LYS A 1 93 ? 23.703 4.031 -11.984 1 95.75 93 LYS A O 1
ATOM 744 N N . VAL A 1 94 ? 23.922 4.152 -14.188 1 96.69 94 VAL A N 1
ATOM 745 C CA . VAL A 1 94 ? 24.266 2.74 -14.32 1 96.69 94 VAL A CA 1
ATOM 746 C C . VAL A 1 94 ? 25.453 2.416 -13.406 1 96.69 94 VAL A C 1
ATOM 748 O O . VAL A 1 94 ? 25.406 1.458 -12.633 1 96.69 94 VAL A O 1
ATOM 751 N N . LYS A 1 95 ? 26.422 3.266 -13.398 1 95.38 95 LYS A N 1
ATOM 752 C CA . LYS A 1 95 ? 27.672 2.969 -12.688 1 95.38 95 LYS A CA 1
ATOM 753 C C . LYS A 1 95 ? 27.5 3.148 -11.18 1 95.38 95 LYS A C 1
ATOM 755 O O . LYS A 1 95 ? 28.203 2.52 -10.391 1 95.38 95 LYS A O 1
ATOM 760 N N . THR A 1 96 ? 26.547 3.932 -10.82 1 95.62 96 THR A N 1
ATOM 761 C CA . THR A 1 96 ? 26.406 4.234 -9.398 1 95.62 96 THR A CA 1
ATOM 762 C C . THR A 1 96 ? 25.266 3.434 -8.789 1 95.62 96 THR A C 1
ATOM 764 O O . THR A 1 96 ? 25.094 3.418 -7.566 1 95.62 96 THR A O 1
ATOM 767 N N . ALA A 1 97 ? 24.5 2.744 -9.633 1 97.31 97 ALA A N 1
ATOM 768 C CA . ALA A 1 97 ? 23.406 1.926 -9.109 1 97.31 97 ALA A CA 1
ATOM 769 C C . ALA A 1 97 ? 23.938 0.75 -8.297 1 97.31 97 ALA A C 1
ATOM 771 O O . ALA A 1 97 ? 25.062 0.281 -8.531 1 97.31 97 ALA A O 1
ATOM 772 N N . ASP A 1 98 ? 23.156 0.284 -7.355 1 96.5 98 ASP A N 1
ATOM 773 C CA . ASP A 1 98 ? 23.547 -0.826 -6.496 1 96.5 98 ASP A CA 1
ATOM 774 C C . ASP A 1 98 ? 23.438 -2.158 -7.234 1 96.5 98 ASP A C 1
ATOM 776 O O . ASP A 1 98 ? 24.078 -3.141 -6.852 1 96.5 98 ASP A O 1
ATOM 780 N N . ALA A 1 99 ? 22.641 -2.178 -8.266 1 97.69 99 ALA A N 1
ATOM 781 C CA . ALA A 1 99 ? 22.5 -3.334 -9.148 1 97.69 99 ALA A CA 1
ATOM 782 C C . ALA A 1 99 ? 21.953 -2.924 -10.508 1 97.69 99 ALA A C 1
ATOM 784 O O . ALA A 1 99 ? 21.359 -1.851 -10.648 1 97.69 99 ALA A O 1
ATOM 785 N N . VAL A 1 100 ? 22.203 -3.758 -11.453 1 97.81 100 VAL A N 1
ATOM 786 C CA . VAL A 1 100 ? 21.672 -3.584 -12.805 1 97.81 100 VAL A CA 1
ATOM 787 C C . VAL A 1 100 ? 20.797 -4.777 -13.18 1 97.81 100 VAL A C 1
ATOM 789 O O . VAL A 1 100 ? 21.266 -5.918 -13.195 1 97.81 100 VAL A O 1
ATOM 792 N N . LEU A 1 101 ? 19.594 -4.523 -13.375 1 96.5 101 LEU A N 1
ATOM 793 C CA . LEU A 1 101 ? 18.641 -5.539 -13.797 1 96.5 101 LEU A CA 1
ATOM 794 C C . LEU A 1 101 ? 18.438 -5.512 -15.312 1 96.5 101 LEU A C 1
ATOM 796 O O . LEU A 1 101 ? 18.078 -4.48 -15.875 1 96.5 101 LEU A O 1
ATOM 800 N N . ILE A 1 102 ? 18.688 -6.68 -15.93 1 95.56 102 ILE A N 1
ATOM 801 C CA . ILE A 1 102 ? 18.594 -6.75 -17.391 1 95.56 102 ILE A CA 1
ATOM 802 C C . ILE A 1 102 ? 17.609 -7.836 -17.797 1 95.56 102 ILE A C 1
ATOM 804 O O . ILE A 1 102 ? 17.812 -9.016 -17.484 1 95.56 102 ILE A O 1
ATOM 808 N N . ARG A 1 103 ? 16.625 -7.438 -18.453 1 93.19 103 ARG A N 1
ATOM 809 C CA . ARG A 1 103 ? 15.672 -8.414 -18.969 1 93.19 103 ARG A CA 1
ATOM 810 C C . ARG A 1 103 ? 16.266 -9.203 -20.141 1 93.19 103 ARG A C 1
ATOM 812 O O . ARG A 1 103 ? 16.859 -8.617 -21.047 1 93.19 103 ARG A O 1
ATOM 819 N N . LEU A 1 104 ? 16.078 -10.445 -20.109 1 91.56 104 LEU A N 1
ATOM 820 C CA . LEU A 1 104 ? 16.656 -11.305 -21.141 1 91.56 104 LEU A CA 1
ATOM 821 C C . LEU A 1 104 ? 15.93 -11.125 -22.469 1 91.56 104 LEU A C 1
ATOM 823 O O . LEU A 1 104 ? 16.547 -11.172 -23.531 1 91.56 104 LEU A O 1
ATOM 827 N N . ARG A 1 105 ? 14.617 -10.961 -22.266 1 87.44 105 ARG A N 1
ATOM 828 C CA . ARG A 1 105 ? 13.859 -10.734 -23.484 1 87.44 105 ARG A CA 1
ATOM 829 C C . ARG A 1 105 ? 14.359 -9.492 -24.219 1 87.44 105 ARG A C 1
ATOM 831 O O . ARG A 1 105 ? 14.414 -8.406 -23.641 1 87.44 105 ARG A O 1
ATOM 838 N N . GLY A 1 106 ? 14.727 -9.602 -25.422 1 85.56 106 GLY A N 1
ATOM 839 C CA . GLY A 1 106 ? 15.219 -8.492 -26.219 1 85.56 106 GLY A CA 1
ATOM 840 C C . GLY A 1 106 ? 16.734 -8.406 -26.25 1 85.56 106 GLY A C 1
ATOM 841 O O . GLY A 1 106 ? 17.312 -7.695 -27.078 1 85.56 106 GLY A O 1
ATOM 842 N N . LEU A 1 107 ? 17.375 -9.062 -25.344 1 90.62 107 LEU A N 1
ATOM 843 C CA . LEU A 1 107 ? 18.828 -9.086 -25.312 1 90.62 107 LEU A CA 1
ATOM 844 C C . LEU A 1 107 ? 19.391 -10.062 -26.344 1 90.62 107 LEU A C 1
ATOM 846 O O . LEU A 1 107 ? 19.188 -11.273 -26.219 1 90.62 107 LEU A O 1
ATOM 850 N N . LYS A 1 108 ? 20.062 -9.531 -27.297 1 90.19 108 LYS A N 1
ATOM 851 C CA . LYS A 1 108 ? 20.578 -10.383 -28.375 1 90.19 108 LYS A CA 1
ATOM 852 C C . LYS A 1 108 ? 21.953 -10.922 -28.016 1 90.19 108 LYS A C 1
ATOM 854 O O . LYS A 1 108 ? 22.188 -12.133 -28.078 1 90.19 108 LYS A O 1
ATOM 859 N N . THR A 1 109 ? 22.875 -9.992 -27.703 1 93.38 109 THR A N 1
ATOM 860 C CA . THR A 1 109 ? 24.234 -10.367 -27.328 1 93.38 109 THR A CA 1
ATOM 861 C C . THR A 1 109 ? 24.75 -9.492 -26.188 1 93.38 109 THR A C 1
ATOM 863 O O . THR A 1 109 ? 24.188 -8.422 -25.922 1 93.38 109 THR A O 1
ATOM 866 N N . ARG A 1 110 ? 25.766 -10.039 -25.547 1 94.44 110 ARG A N 1
ATOM 867 C CA . ARG A 1 110 ? 26.391 -9.258 -24.484 1 94.44 110 ARG A CA 1
ATOM 868 C C . ARG A 1 110 ? 26.938 -7.941 -25.031 1 94.44 110 ARG A C 1
ATOM 870 O O . ARG A 1 110 ? 26.891 -6.914 -24.344 1 94.44 110 ARG A O 1
ATOM 877 N N . GLU A 1 111 ? 27.453 -7.973 -26.266 1 94.12 111 GLU A N 1
ATOM 878 C CA . GLU A 1 111 ? 28.047 -6.781 -26.875 1 94.12 111 GLU A CA 1
ATOM 879 C C . GLU A 1 111 ? 27.016 -5.652 -26.984 1 94.12 111 GLU A C 1
ATOM 881 O O . GLU A 1 111 ? 27.359 -4.484 -26.781 1 94.12 111 GLU A O 1
ATOM 886 N N . HIS A 1 112 ? 25.906 -6.055 -27.281 1 91.5 112 HIS A N 1
ATOM 887 C CA . HIS A 1 112 ? 24.828 -5.066 -27.406 1 91.5 112 HIS A CA 1
ATOM 888 C C . HIS A 1 112 ? 24.609 -4.336 -26.078 1 91.5 112 HIS A C 1
ATOM 890 O O . HIS A 1 112 ? 24.422 -3.117 -26.062 1 91.5 112 HIS A O 1
ATOM 896 N N . VAL A 1 113 ? 24.641 -5.012 -24.969 1 94.5 113 VAL A N 1
ATOM 897 C CA . VAL A 1 113 ? 24.422 -4.445 -23.641 1 94.5 113 VAL A CA 1
ATOM 898 C C . VAL A 1 113 ? 25.625 -3.588 -23.25 1 94.5 113 VAL A C 1
ATOM 900 O O . VAL A 1 113 ? 25.469 -2.469 -22.766 1 94.5 113 VAL A O 1
ATOM 903 N N . LEU A 1 114 ? 26.812 -4.055 -23.594 1 95.25 114 LEU A N 1
ATOM 904 C CA . LEU A 1 114 ? 28.031 -3.352 -23.219 1 95.25 114 LEU A CA 1
ATOM 905 C C . LEU A 1 114 ? 28.156 -2.039 -23.984 1 95.25 114 LEU A C 1
ATOM 907 O O . LEU A 1 114 ? 28.688 -1.061 -23.469 1 95.25 114 LEU A O 1
ATOM 911 N N . LYS A 1 115 ? 27.672 -2.016 -25.172 1 93.94 115 LYS A N 1
ATOM 912 C CA . LYS A 1 115 ? 27.672 -0.781 -25.953 1 93.94 115 LYS A CA 1
ATOM 913 C C . LYS A 1 115 ? 26.797 0.279 -25.312 1 93.94 115 LYS A C 1
ATOM 915 O O . LYS A 1 115 ? 27.094 1.471 -25.359 1 93.94 115 LYS A O 1
ATOM 920 N N . MET A 1 116 ? 25.75 -0.198 -24.672 1 92.88 116 MET A N 1
ATOM 921 C CA . MET A 1 116 ? 24.781 0.715 -24.078 1 92.88 116 MET A CA 1
ATOM 922 C C . MET A 1 116 ? 25.203 1.123 -22.672 1 92.88 116 MET A C 1
ATOM 924 O O . MET A 1 116 ? 25.094 2.293 -22.297 1 92.88 116 MET A O 1
ATOM 928 N N . LEU A 1 117 ? 25.719 0.151 -21.859 1 96 117 LEU A N 1
ATOM 929 C CA . LEU A 1 117 ? 25.891 0.381 -20.438 1 96 117 LEU A CA 1
ATOM 930 C C . LEU A 1 117 ? 27.359 0.538 -20.078 1 96 117 LEU A C 1
ATOM 932 O O . LEU A 1 117 ? 27.688 0.985 -18.969 1 96 117 LEU A O 1
ATOM 936 N N . GLY A 1 118 ? 28.281 0.197 -20.984 1 94.19 118 GLY A N 1
ATOM 937 C CA . GLY A 1 118 ? 29.703 0.123 -20.641 1 94.19 118 GLY A CA 1
ATOM 938 C C . GLY A 1 118 ? 30.078 -1.185 -19.984 1 94.19 118 GLY A C 1
ATOM 939 O O . GLY A 1 118 ? 29.234 -2.055 -19.781 1 94.19 118 GLY A O 1
ATOM 940 N N . PRO A 1 119 ? 31.359 -1.334 -19.672 1 93.06 119 PRO A N 1
ATOM 941 C CA . PRO A 1 119 ? 31.812 -2.57 -19.031 1 93.06 119 PRO A CA 1
ATOM 942 C C . PRO A 1 119 ? 31.266 -2.74 -17.625 1 93.06 119 PRO A C 1
ATOM 944 O O . PRO A 1 119 ? 31.094 -1.755 -16.891 1 93.06 119 PRO A O 1
ATOM 947 N N . ARG A 1 120 ? 31.031 -3.934 -17.281 1 91.94 120 ARG A N 1
ATOM 948 C CA . ARG A 1 120 ? 30.5 -4.254 -15.953 1 91.94 120 ARG A CA 1
ATOM 949 C C . ARG A 1 120 ? 31.578 -4.113 -14.883 1 91.94 120 ARG A C 1
ATOM 951 O O . ARG A 1 120 ? 32.688 -4.602 -15.055 1 91.94 120 ARG A O 1
ATOM 958 N N . ASP A 1 121 ? 31.234 -3.408 -13.836 1 92.06 121 ASP A N 1
ATOM 959 C CA . ASP A 1 121 ? 32.031 -3.443 -12.617 1 92.06 121 ASP A CA 1
ATOM 960 C C . ASP A 1 121 ? 31.812 -4.75 -11.859 1 92.06 121 ASP A C 1
ATOM 962 O O . ASP A 1 121 ? 30.672 -5.078 -11.492 1 92.06 121 ASP A O 1
ATOM 966 N N . PRO A 1 122 ? 32.844 -5.535 -11.57 1 89.62 122 PRO A N 1
ATOM 967 C CA . PRO A 1 122 ? 32.688 -6.848 -10.938 1 89.62 122 PRO A CA 1
ATOM 968 C C . PRO A 1 122 ? 32.031 -6.766 -9.562 1 89.62 122 PRO A C 1
ATOM 970 O O . PRO A 1 122 ? 31.5 -7.758 -9.07 1 89.62 122 PRO A O 1
ATOM 973 N N . SER A 1 123 ? 32.094 -5.633 -8.984 1 90.5 123 SER A N 1
ATOM 974 C CA . SER A 1 123 ? 31.516 -5.488 -7.652 1 90.5 123 SER A CA 1
ATOM 975 C C . SER A 1 123 ? 30.031 -5.145 -7.723 1 90.5 123 SER A C 1
ATOM 977 O O . SER A 1 123 ? 29.328 -5.156 -6.707 1 90.5 123 SER A O 1
ATOM 979 N N . GLN A 1 124 ? 29.562 -4.852 -8.922 1 95.56 124 GLN A N 1
ATOM 980 C CA . GLN A 1 124 ? 28.172 -4.492 -9.125 1 95.56 124 GLN A CA 1
ATOM 981 C C . GLN A 1 124 ? 27.375 -5.672 -9.68 1 95.56 124 GLN A C 1
ATOM 983 O O . GLN A 1 124 ? 27.656 -6.172 -10.766 1 95.56 124 GLN A O 1
ATOM 988 N N . PRO A 1 125 ? 26.391 -6.086 -8.984 1 96.94 125 PRO A N 1
ATOM 989 C CA . PRO A 1 125 ? 25.578 -7.188 -9.508 1 96.94 125 PRO A CA 1
ATOM 990 C C . PRO A 1 125 ? 24.828 -6.812 -10.781 1 96.94 125 PRO A C 1
ATOM 992 O O . PRO A 1 125 ? 24.109 -5.809 -10.812 1 96.94 125 PRO A O 1
ATOM 995 N N . TRP A 1 126 ? 25.047 -7.566 -11.812 1 97.75 126 TRP A N 1
ATOM 996 C CA . TRP A 1 126 ? 24.203 -7.57 -13.008 1 97.75 126 TRP A CA 1
ATOM 997 C C . TRP A 1 126 ? 23.266 -8.773 -13.008 1 97.75 126 TRP A C 1
ATOM 999 O O . TRP A 1 126 ? 23.719 -9.914 -13.086 1 97.75 126 TRP A O 1
ATOM 1009 N N . VAL A 1 127 ? 22 -8.508 -12.969 1 97.62 127 VAL A N 1
ATOM 1010 C CA . VAL A 1 127 ? 20.984 -9.516 -12.711 1 97.62 127 VAL A CA 1
ATOM 1011 C C . VAL A 1 127 ? 20.25 -9.867 -14.008 1 97.62 127 VAL A C 1
ATOM 1013 O O . VAL A 1 127 ? 19.688 -8.992 -14.664 1 97.62 127 VAL A O 1
ATOM 1016 N N . MET A 1 128 ? 20.312 -11.133 -14.375 1 96.25 128 MET A N 1
ATOM 1017 C CA . MET A 1 128 ? 19.469 -11.617 -15.469 1 96.25 128 MET A CA 1
ATOM 1018 C C . MET A 1 128 ? 18.016 -11.758 -15.016 1 96.25 128 MET A C 1
ATOM 1020 O O . MET A 1 128 ? 17.734 -12.492 -14.062 1 96.25 128 MET A O 1
ATOM 1024 N N . LEU A 1 129 ? 17.141 -11.062 -15.625 1 94.75 129 LEU A N 1
ATOM 1025 C CA . LEU A 1 129 ? 15.719 -11.125 -15.312 1 94.75 129 LEU A CA 1
ATOM 1026 C C . LEU A 1 129 ? 14.953 -11.844 -16.422 1 94.75 129 LEU A C 1
ATOM 1028 O O . LEU A 1 129 ? 15.031 -11.453 -17.594 1 94.75 129 LEU A O 1
ATOM 1032 N N . GLU A 1 130 ? 14.234 -12.844 -16.047 1 90.5 130 GLU A N 1
ATOM 1033 C CA . GLU A 1 130 ? 13.32 -13.484 -16.984 1 90.5 130 GLU A CA 1
ATOM 1034 C C . GLU A 1 130 ? 12.117 -14.078 -16.25 1 90.5 130 GLU A C 1
ATOM 1036 O O . GLU A 1 130 ? 12.273 -14.734 -15.219 1 90.5 130 GLU A O 1
ATOM 1041 N N . VAL A 1 131 ? 10.961 -13.859 -16.797 1 82.69 131 VAL A N 1
ATOM 1042 C CA . VAL A 1 131 ? 9.742 -14.297 -16.125 1 82.69 131 VAL A CA 1
ATOM 1043 C C . VAL A 1 131 ? 9.227 -15.578 -16.766 1 82.69 131 VAL A C 1
ATOM 1045 O O . VAL A 1 131 ? 8.484 -16.344 -16.156 1 82.69 131 VAL A O 1
ATOM 1048 N N . GLU A 1 132 ? 9.648 -15.805 -18.016 1 79.62 132 GLU A N 1
ATOM 1049 C CA . GLU A 1 132 ? 9.195 -16.984 -18.75 1 79.62 132 GLU A CA 1
ATOM 1050 C C . GLU A 1 132 ? 10.188 -18.141 -18.609 1 79.62 132 GLU A C 1
ATOM 1052 O O . GLU A 1 132 ? 11.367 -17.922 -18.328 1 79.62 132 GLU A O 1
ATOM 1057 N N . THR A 1 133 ? 9.695 -19.297 -18.859 1 82.62 133 THR A N 1
ATOM 1058 C CA . THR A 1 133 ? 10.57 -20.469 -18.812 1 82.62 133 THR A CA 1
ATOM 1059 C C . THR A 1 133 ? 11.539 -20.453 -19.984 1 82.62 133 THR A C 1
ATOM 1061 O O . THR A 1 133 ? 11.32 -19.734 -20.969 1 82.62 133 THR A O 1
ATOM 1064 N N . GLU A 1 134 ? 12.516 -21.297 -19.891 1 81.06 134 GLU A N 1
ATOM 1065 C CA . GLU A 1 134 ? 13.5 -21.422 -20.969 1 81.06 134 GLU A CA 1
ATOM 1066 C C . GLU A 1 134 ? 12.859 -21.969 -22.25 1 81.06 134 GLU A C 1
ATOM 1068 O O . GLU A 1 134 ? 13.32 -21.672 -23.344 1 81.06 134 GLU A O 1
ATOM 1073 N N . LEU A 1 135 ? 11.766 -22.688 -22.062 1 76.5 135 LEU A N 1
ATOM 1074 C CA . LEU A 1 135 ? 11.094 -23.25 -23.219 1 76.5 135 LEU A CA 1
ATOM 1075 C C . LEU A 1 135 ? 10.555 -22.141 -24.125 1 76.5 135 LEU A C 1
ATOM 1077 O O . LEU A 1 135 ? 10.805 -22.141 -25.328 1 76.5 135 LEU A O 1
ATOM 1081 N N . LEU A 1 136 ? 9.922 -21.203 -23.516 1 72.94 136 LEU A N 1
ATOM 1082 C CA . LEU A 1 136 ? 9.383 -20.094 -24.281 1 72.94 136 LEU A CA 1
ATOM 1083 C C . LEU A 1 136 ? 10.492 -19.156 -24.734 1 72.94 136 LEU A C 1
ATOM 1085 O O . LEU A 1 136 ? 10.492 -18.688 -25.875 1 72.94 136 LEU A O 1
ATOM 1089 N N . ALA A 1 137 ? 11.398 -18.922 -23.844 1 75.81 137 ALA A N 1
ATOM 1090 C CA . ALA A 1 137 ? 12.492 -18.016 -24.156 1 75.81 137 ALA A CA 1
ATOM 1091 C C . ALA A 1 137 ? 13.32 -18.531 -25.344 1 75.81 137 ALA A C 1
ATOM 1093 O O . ALA A 1 137 ? 13.664 -17.781 -26.25 1 75.81 137 ALA A O 1
ATOM 1094 N N . ASN A 1 138 ? 13.609 -19.828 -25.328 1 73.94 138 ASN A N 1
ATOM 1095 C CA . ASN A 1 138 ? 14.406 -20.438 -26.375 1 73.94 138 ASN A CA 1
ATOM 1096 C C . ASN A 1 138 ? 13.688 -20.375 -27.734 1 73.94 138 ASN A C 1
ATOM 1098 O O . ASN A 1 138 ? 14.336 -20.328 -28.781 1 73.94 138 ASN A O 1
ATOM 1102 N N . SER A 1 139 ? 12.391 -20.375 -27.625 1 70.31 139 SER A N 1
ATOM 1103 C CA . SER A 1 139 ? 11.609 -20.422 -28.859 1 70.31 139 SER A CA 1
ATOM 1104 C C . SER A 1 139 ? 11.375 -19.016 -29.422 1 70.31 139 SER A C 1
ATOM 1106 O O . SER A 1 139 ? 11.266 -18.844 -30.641 1 70.31 139 SER A O 1
ATOM 1108 N N . VAL A 1 140 ? 11.422 -18.141 -28.5 1 73.25 140 VAL A N 1
ATOM 1109 C CA . VAL A 1 140 ? 10.914 -16.859 -28.953 1 73.25 140 VAL A CA 1
ATOM 1110 C C . VAL A 1 140 ? 12.031 -15.82 -28.922 1 73.25 140 VAL A C 1
ATOM 1112 O O . VAL A 1 140 ? 12.031 -14.867 -29.703 1 73.25 140 VAL A O 1
ATOM 1115 N N . TYR A 1 141 ? 12.992 -16.188 -28.047 1 77.06 141 TYR A N 1
ATOM 1116 C CA . TYR A 1 141 ? 14 -15.156 -27.891 1 77.06 141 TYR A CA 1
ATOM 1117 C C . TYR A 1 141 ? 15.148 -15.352 -28.859 1 77.06 141 TYR A C 1
ATOM 1119 O O . TYR A 1 141 ? 15.453 -16.484 -29.25 1 77.06 141 TYR A O 1
ATOM 1127 N N . GLN A 1 142 ? 15.711 -14.461 -29.531 1 79.38 142 GLN A N 1
ATOM 1128 C CA . GLN A 1 142 ? 16.859 -14.5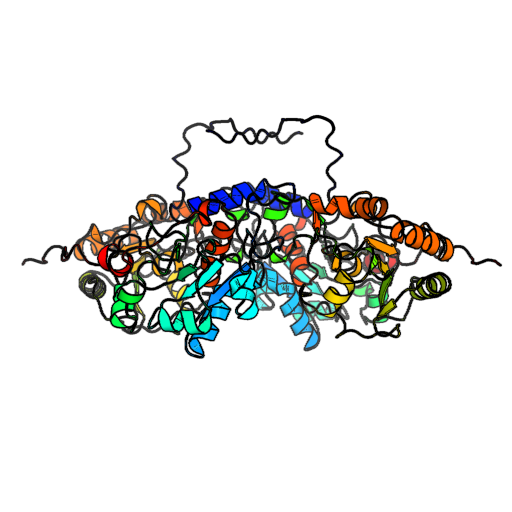23 -30.422 1 79.38 142 GLN A CA 1
ATOM 1129 C C . GLN A 1 142 ? 18.156 -14.242 -29.688 1 79.38 142 GLN A C 1
ATOM 1131 O O . GLN A 1 142 ? 19.094 -13.695 -30.25 1 79.38 142 GLN A O 1
ATOM 1136 N N . THR A 1 143 ? 18.172 -14.672 -28.422 1 87.06 143 THR A N 1
ATOM 1137 C CA . THR A 1 143 ? 19.344 -14.398 -27.594 1 87.06 143 THR A CA 1
ATOM 1138 C C . THR A 1 143 ? 20.438 -15.43 -27.859 1 87.06 143 THR A C 1
ATOM 1140 O O . THR A 1 143 ? 20.172 -16.625 -27.922 1 87.06 143 THR A O 1
ATOM 1143 N N . ASN A 1 144 ? 21.641 -14.945 -28.094 1 91.25 144 ASN A N 1
ATOM 1144 C CA . ASN A 1 144 ? 22.812 -15.82 -28.172 1 91.25 144 ASN A CA 1
ATOM 1145 C C . ASN A 1 144 ? 23.391 -16.109 -26.797 1 91.25 144 ASN A C 1
ATOM 1147 O O . ASN A 1 144 ? 24.281 -15.375 -26.328 1 91.25 144 ASN A O 1
ATOM 1151 N N . TYR A 1 145 ? 23.047 -17.203 -26.172 1 91.25 145 TYR A N 1
ATOM 1152 C CA . TYR A 1 145 ? 23.375 -17.516 -24.797 1 91.25 145 TYR A CA 1
ATOM 1153 C C . TYR A 1 145 ? 24.875 -17.672 -24.609 1 91.25 145 TYR A C 1
ATOM 1155 O O . TYR A 1 145 ? 25.391 -17.438 -23.516 1 91.25 145 TYR A O 1
ATOM 1163 N N . SER A 1 146 ? 25.562 -18.047 -25.609 1 90.69 146 SER A N 1
ATOM 1164 C CA . SER A 1 146 ? 26.984 -18.297 -25.5 1 90.69 146 SER A CA 1
ATOM 1165 C C . SER A 1 146 ? 27.75 -17 -25.219 1 90.69 146 SER A C 1
ATOM 1167 O O . SER A 1 146 ? 28.828 -17.031 -24.625 1 90.69 146 SER A O 1
ATOM 1169 N N . THR A 1 147 ? 27.219 -15.914 -25.578 1 94.69 147 THR A N 1
ATOM 1170 C CA . THR A 1 147 ? 27.875 -14.633 -25.344 1 94.69 147 THR A CA 1
ATOM 1171 C C . THR A 1 147 ? 27.672 -14.172 -23.906 1 94.69 147 THR A C 1
ATOM 1173 O O . THR A 1 147 ? 28.312 -13.219 -23.469 1 94.69 147 THR A O 1
ATOM 1176 N N . LEU A 1 148 ? 26.859 -14.844 -23.172 1 95.06 148 LEU A N 1
ATOM 1177 C CA . LEU A 1 148 ? 26.469 -14.359 -21.859 1 95.06 148 LEU A CA 1
ATOM 1178 C C . LEU A 1 148 ? 27.219 -15.109 -20.766 1 95.06 148 LEU A C 1
ATOM 1180 O O . LEU A 1 148 ? 26.938 -14.938 -19.578 1 95.06 148 LEU A O 1
ATOM 1184 N N . ASP A 1 149 ? 28.188 -15.961 -21.188 1 95.12 149 ASP A N 1
ATOM 1185 C CA . ASP A 1 149 ? 29.047 -16.594 -20.219 1 95.12 149 ASP A CA 1
ATOM 1186 C C . ASP A 1 149 ? 29.812 -15.562 -19.391 1 95.12 149 ASP A C 1
ATOM 1188 O O . ASP A 1 149 ? 30.406 -14.641 -19.938 1 95.12 149 ASP A O 1
ATOM 1192 N N . ASN A 1 150 ? 29.719 -15.688 -18.109 1 93.75 150 ASN A N 1
ATOM 1193 C CA . ASN A 1 150 ? 30.422 -14.82 -17.172 1 93.75 150 ASN A CA 1
ATOM 1194 C C . ASN A 1 150 ? 29.906 -13.383 -17.25 1 93.75 150 ASN A C 1
ATOM 1196 O O . ASN A 1 150 ? 30.625 -12.445 -16.859 1 93.75 150 ASN A O 1
ATOM 1200 N N . PHE A 1 151 ? 28.812 -13.234 -17.781 1 95.06 151 PHE A N 1
ATOM 1201 C CA . PHE A 1 151 ? 28.266 -11.898 -18 1 95.06 151 PHE A CA 1
ATOM 1202 C C . PHE A 1 151 ? 27.406 -11.477 -16.812 1 95.06 151 PHE A C 1
ATOM 1204 O O . PHE A 1 151 ? 27.594 -10.398 -16.25 1 95.06 151 PHE A O 1
ATOM 1211 N N . PHE A 1 152 ? 26.5 -12.328 -16.438 1 96.06 152 PHE A N 1
ATOM 1212 C CA . PHE A 1 152 ? 25.641 -12.07 -15.289 1 96.06 152 PHE A CA 1
ATOM 1213 C C . PHE A 1 152 ? 26.25 -12.656 -14.016 1 96.06 152 PHE A C 1
ATOM 1215 O O . PHE A 1 152 ? 26.922 -13.688 -14.062 1 96.06 152 PHE A O 1
ATOM 1222 N N . ASN A 1 153 ? 26.047 -12.016 -12.891 1 94.31 153 ASN A N 1
ATOM 1223 C CA . ASN A 1 153 ? 26.5 -12.562 -11.625 1 94.31 153 ASN A CA 1
ATOM 1224 C C . ASN A 1 153 ? 25.344 -12.836 -10.672 1 94.31 153 ASN A C 1
ATOM 1226 O O . ASN A 1 153 ? 25.516 -13.484 -9.641 1 94.31 153 ASN A O 1
ATOM 1230 N N . ARG A 1 154 ? 24.172 -12.391 -11 1 96.88 154 ARG A N 1
ATOM 1231 C CA . ARG A 1 154 ? 22.969 -12.703 -10.258 1 96.88 154 ARG A CA 1
ATOM 1232 C C . ARG A 1 154 ? 21.812 -13.016 -11.203 1 96.88 154 ARG A C 1
ATOM 1234 O O . ARG A 1 154 ? 21.891 -12.734 -12.398 1 96.88 154 ARG A O 1
ATOM 1241 N N . THR A 1 155 ? 20.797 -13.609 -10.602 1 96 155 THR A N 1
ATOM 1242 C CA . THR A 1 155 ? 19.672 -14.023 -11.43 1 96 155 THR A CA 1
ATOM 1243 C C . THR A 1 155 ? 18.344 -13.727 -10.727 1 96 155 THR A C 1
ATOM 1245 O O . THR A 1 155 ? 18.266 -13.797 -9.5 1 96 155 THR A O 1
ATOM 1248 N N . MET A 1 156 ? 17.422 -13.359 -11.484 1 95.25 156 MET A N 1
ATOM 1249 C CA . MET A 1 156 ? 16.016 -13.273 -11.094 1 95.25 156 MET A CA 1
ATOM 1250 C C . MET A 1 156 ? 15.141 -14.109 -12.016 1 95.25 156 MET A C 1
ATOM 1252 O O . MET A 1 156 ? 14.891 -13.734 -13.156 1 95.25 156 MET A O 1
ATOM 1256 N N . PHE A 1 157 ? 14.734 -15.242 -11.586 1 92.81 157 PHE A N 1
ATOM 1257 C CA . PHE A 1 157 ? 14.102 -16.281 -12.383 1 92.81 157 PHE A CA 1
ATOM 1258 C C . PHE A 1 157 ? 13.203 -17.156 -11.523 1 92.81 157 PHE A C 1
ATOM 1260 O O . PHE A 1 157 ? 13.102 -16.953 -10.312 1 92.81 157 PHE A O 1
ATOM 1267 N N . TYR A 1 158 ? 12.523 -18.047 -12.117 1 89.75 158 TYR A N 1
ATOM 1268 C CA . TYR A 1 158 ? 11.531 -18.812 -11.383 1 89.75 158 TYR A CA 1
ATOM 1269 C C . TYR A 1 158 ? 12.172 -19.984 -10.641 1 89.75 158 TYR A C 1
ATOM 1271 O O . TYR A 1 158 ? 11.562 -20.562 -9.742 1 89.75 158 TYR A O 1
ATOM 1279 N N . THR A 1 159 ? 13.375 -20.328 -10.906 1 89.25 159 THR A N 1
ATOM 1280 C CA . THR A 1 159 ? 14 -21.531 -10.344 1 89.25 159 THR A CA 1
ATOM 1281 C C . THR A 1 159 ? 14.445 -21.281 -8.906 1 89.25 159 THR A C 1
ATOM 1283 O O . THR A 1 159 ? 14.758 -20.156 -8.531 1 89.25 159 THR A O 1
ATOM 1286 N N . ARG A 1 160 ? 14.516 -22.312 -8.117 1 85.5 160 ARG A N 1
ATOM 1287 C CA . ARG A 1 160 ? 14.852 -22.234 -6.699 1 85.5 160 ARG A CA 1
ATOM 1288 C C . ARG A 1 160 ? 16.297 -21.766 -6.504 1 85.5 160 ARG A C 1
ATOM 1290 O O . ARG A 1 160 ? 16.641 -21.234 -5.449 1 85.5 160 ARG A O 1
ATOM 1297 N N . ASP A 1 161 ? 17.109 -21.984 -7.457 1 86.81 161 ASP A N 1
ATOM 1298 C CA . ASP A 1 161 ? 18.516 -21.625 -7.305 1 86.81 161 ASP A CA 1
ATOM 1299 C C . ASP A 1 161 ? 18.766 -20.188 -7.754 1 86.81 161 ASP A C 1
ATOM 1301 O O . ASP A 1 161 ? 19.891 -19.688 -7.695 1 86.81 161 ASP A O 1
ATOM 1305 N N . ALA A 1 162 ? 17.734 -19.516 -8.211 1 92.56 162 ALA A N 1
ATOM 1306 C CA . ALA A 1 162 ? 17.891 -18.109 -8.578 1 92.56 162 ALA A CA 1
ATOM 1307 C C . ALA A 1 162 ? 18.203 -17.266 -7.352 1 92.56 162 ALA A C 1
ATOM 1309 O O . ALA A 1 162 ? 17.781 -17.578 -6.238 1 92.56 162 ALA A O 1
ATOM 1310 N N . ASP A 1 163 ? 18.953 -16.234 -7.523 1 94.44 163 ASP A N 1
ATOM 1311 C CA . ASP A 1 163 ? 19.266 -15.297 -6.445 1 94.44 163 ASP A CA 1
ATOM 1312 C C . ASP A 1 163 ? 18 -14.57 -5.969 1 94.44 163 ASP A C 1
ATOM 1314 O O . ASP A 1 163 ? 17.859 -14.281 -4.777 1 94.44 163 ASP A O 1
ATOM 1318 N N . ILE A 1 164 ? 17.172 -14.258 -6.914 1 94.94 164 ILE A N 1
ATOM 1319 C CA . ILE A 1 164 ? 15.844 -13.688 -6.664 1 94.94 164 ILE A CA 1
ATOM 1320 C C . ILE A 1 164 ? 14.781 -14.539 -7.344 1 94.94 164 ILE A C 1
ATOM 1322 O O . ILE A 1 164 ? 14.703 -14.578 -8.578 1 94.94 164 ILE A O 1
ATOM 1326 N N . ARG A 1 165 ? 14.016 -15.117 -6.613 1 91.69 165 ARG A N 1
ATOM 1327 C CA . ARG A 1 165 ? 13 -15.992 -7.184 1 91.69 165 ARG A CA 1
ATOM 1328 C C . ARG A 1 165 ? 11.75 -15.203 -7.57 1 91.69 165 ARG A C 1
ATOM 1330 O O . ARG A 1 165 ? 11.242 -14.406 -6.781 1 91.69 165 ARG A O 1
ATOM 1337 N N . ILE A 1 166 ? 11.336 -15.477 -8.742 1 89.81 166 ILE A N 1
ATOM 1338 C CA . ILE A 1 166 ? 10.078 -14.891 -9.195 1 89.81 166 ILE A CA 1
ATOM 1339 C C . ILE A 1 166 ? 8.914 -15.797 -8.805 1 89.81 166 ILE A C 1
ATOM 1341 O O . ILE A 1 166 ? 8.867 -16.969 -9.211 1 89.81 166 ILE A O 1
ATOM 1345 N N . HIS A 1 167 ? 8.086 -15.336 -7.965 1 86.31 167 HIS A N 1
ATOM 1346 C CA . HIS A 1 167 ? 6.895 -16.094 -7.609 1 86.31 167 HIS A CA 1
ATOM 1347 C C . HIS A 1 167 ? 5.625 -15.312 -7.945 1 86.31 167 HIS A C 1
ATOM 1349 O O . HIS A 1 167 ? 5.527 -14.125 -7.637 1 86.31 167 HIS A O 1
ATOM 1355 N N . HIS A 1 168 ? 4.703 -15.961 -8.516 1 87.25 168 HIS A N 1
ATOM 1356 C CA . HIS A 1 168 ? 3.496 -15.32 -9.031 1 87.25 168 HIS A CA 1
ATOM 1357 C C . HIS A 1 168 ? 2.418 -15.227 -7.957 1 87.25 168 HIS A C 1
ATOM 1359 O O . HIS A 1 168 ? 1.37 -14.617 -8.172 1 87.25 168 HIS A O 1
ATOM 1365 N N . GLY A 1 169 ? 2.637 -15.812 -6.848 1 90.44 169 GLY A N 1
ATOM 1366 C CA . GLY A 1 169 ? 1.719 -15.758 -5.723 1 90.44 169 GLY A CA 1
ATOM 1367 C C . GLY A 1 169 ? 2.285 -16.391 -4.461 1 90.44 169 GLY A C 1
ATOM 1368 O O . GLY A 1 169 ? 3.4 -16.906 -4.465 1 90.44 169 GLY A O 1
ATOM 1369 N N . PHE A 1 170 ? 1.509 -16.25 -3.385 1 93.69 170 PHE A N 1
ATOM 1370 C CA . PHE A 1 170 ? 1.942 -16.844 -2.123 1 93.69 170 PHE A CA 1
ATOM 1371 C C . PHE A 1 170 ? 0.758 -17.047 -1.186 1 93.69 170 PHE A C 1
ATOM 1373 O O . PHE A 1 170 ? -0.342 -16.547 -1.451 1 93.69 170 PHE A O 1
ATOM 1380 N N . ILE A 1 171 ? 1.009 -17.859 -0.236 1 95.06 171 ILE A N 1
ATOM 1381 C CA . ILE A 1 171 ? 0.107 -18.016 0.9 1 95.06 171 ILE A CA 1
ATOM 1382 C C . ILE A 1 171 ? 0.799 -17.547 2.178 1 95.06 171 ILE A C 1
ATOM 1384 O O . ILE A 1 171 ? 1.944 -17.922 2.443 1 95.06 171 ILE A O 1
ATOM 1388 N N . VAL A 1 172 ? 0.108 -16.703 2.924 1 94.12 172 VAL A N 1
ATOM 1389 C CA . VAL A 1 172 ? 0.714 -16.141 4.125 1 94.12 172 VAL A CA 1
ATOM 1390 C C . VAL A 1 172 ? -0.201 -16.375 5.324 1 94.12 172 VAL A C 1
ATOM 1392 O O . VAL A 1 172 ? -1.427 -16.328 5.199 1 94.12 172 VAL A O 1
ATOM 1395 N N . ARG A 1 173 ? 0.416 -16.656 6.422 1 92 173 ARG A N 1
ATOM 1396 C CA . ARG A 1 173 ? -0.363 -16.844 7.641 1 92 173 ARG A CA 1
ATOM 1397 C C . ARG A 1 173 ? -0.981 -15.531 8.109 1 92 173 ARG A C 1
ATOM 1399 O O . ARG A 1 173 ? -0.336 -14.484 8.055 1 92 173 ARG A O 1
ATOM 1406 N N . ARG A 1 174 ? -2.223 -15.586 8.57 1 88.5 174 ARG A N 1
ATOM 1407 C CA . ARG A 1 174 ? -2.871 -14.422 9.164 1 88.5 174 ARG A CA 1
ATOM 1408 C C . ARG A 1 174 ? -2.1 -13.922 10.383 1 88.5 174 ARG A C 1
ATOM 1410 O O . ARG A 1 174 ? -1.274 -14.648 10.938 1 88.5 174 ARG A O 1
ATOM 1417 N N . GLY A 1 175 ? -2.438 -12.625 10.742 1 89.19 175 GLY A N 1
ATOM 1418 C CA . GLY A 1 175 ? -1.741 -12.055 11.883 1 89.19 175 GLY A CA 1
ATOM 1419 C C . GLY A 1 175 ? -0.557 -11.188 11.484 1 89.19 175 GLY A C 1
ATOM 1420 O O . GLY A 1 175 ? -0.658 -10.367 10.57 1 89.19 175 GLY A O 1
ATOM 1421 N N . LEU A 1 176 ? 0.505 -11.359 12.141 1 89.12 176 LEU A N 1
ATOM 1422 C CA . LEU A 1 176 ? 1.659 -10.484 11.961 1 89.12 176 LEU A CA 1
ATOM 1423 C C . LEU A 1 176 ? 2.219 -10.609 10.547 1 89.12 176 LEU A C 1
ATOM 1425 O O . LEU A 1 176 ? 2.459 -9.602 9.883 1 89.12 176 LEU A O 1
ATOM 1429 N N . ASP A 1 177 ? 2.373 -11.852 10.117 1 91.75 177 ASP A N 1
ATOM 1430 C CA . ASP A 1 177 ? 2.979 -12.07 8.805 1 91.75 177 ASP A CA 1
ATOM 1431 C C . ASP A 1 177 ? 2.17 -11.391 7.703 1 91.75 177 ASP A C 1
ATOM 1433 O O . ASP A 1 177 ? 2.734 -10.711 6.84 1 91.75 177 ASP A O 1
ATOM 1437 N N . ALA A 1 178 ? 0.925 -11.516 7.766 1 91.06 178 ALA A N 1
ATOM 1438 C CA . ALA A 1 178 ? 0.059 -10.875 6.781 1 91.06 178 ALA A CA 1
ATOM 1439 C C . ALA A 1 178 ? 0.081 -9.359 6.941 1 91.06 178 ALA A C 1
ATOM 1441 O O . ALA A 1 178 ? 0.062 -8.625 5.949 1 91.06 178 ALA A O 1
ATOM 1442 N N . SER A 1 179 ? 0.196 -8.938 8.18 1 89.44 179 SER A N 1
ATOM 1443 C CA . SER A 1 179 ? 0.103 -7.512 8.461 1 89.44 179 SER A CA 1
ATOM 1444 C C . SER A 1 179 ? 1.362 -6.777 8.016 1 89.44 179 SER A C 1
ATOM 1446 O O . SER A 1 179 ? 1.355 -5.551 7.883 1 89.44 179 SER A O 1
ATOM 1448 N N . LEU A 1 180 ? 2.418 -7.469 7.816 1 91.25 180 LEU A N 1
ATOM 1449 C CA . LEU A 1 180 ? 3.674 -6.852 7.402 1 91.25 180 LEU A CA 1
ATOM 1450 C C . LEU A 1 180 ? 3.711 -6.652 5.891 1 91.25 180 LEU A C 1
ATOM 1452 O O . LEU A 1 180 ? 4.633 -6.027 5.367 1 91.25 180 LEU A O 1
ATOM 1456 N N . LEU A 1 181 ? 2.695 -7.203 5.234 1 91 181 LEU A N 1
ATOM 1457 C CA . LEU A 1 181 ? 2.621 -7.078 3.781 1 91 181 LEU A CA 1
ATOM 1458 C C . LEU A 1 181 ? 1.631 -5.988 3.381 1 91 181 LEU A C 1
ATOM 1460 O O . LEU A 1 181 ? 0.663 -5.73 4.098 1 91 181 LEU A O 1
ATOM 1464 N N . PRO A 1 182 ? 1.939 -5.406 2.232 1 85.75 182 PRO A N 1
ATOM 1465 C CA . PRO A 1 182 ? 0.89 -4.516 1.73 1 85.75 182 PRO A CA 1
ATOM 1466 C C . PRO A 1 182 ? -0.468 -5.207 1.622 1 85.75 182 PRO A C 1
ATOM 1468 O O . PRO A 1 182 ? -0.543 -6.367 1.202 1 85.75 182 PRO A O 1
ATOM 1471 N N . SER A 1 183 ? -1.465 -4.492 1.994 1 78.69 183 SER A N 1
ATOM 1472 C CA . SER A 1 183 ? -2.801 -5.082 1.998 1 78.69 183 SER A CA 1
ATOM 1473 C C . SER A 1 183 ? -3.236 -5.469 0.589 1 78.69 183 SER A C 1
ATOM 1475 O O . SER A 1 183 ? -3.979 -6.438 0.408 1 78.69 183 SER A O 1
ATOM 1477 N N . ILE A 1 184 ? -2.729 -4.77 -0.372 1 78.75 184 ILE A N 1
ATOM 1478 C CA . ILE A 1 184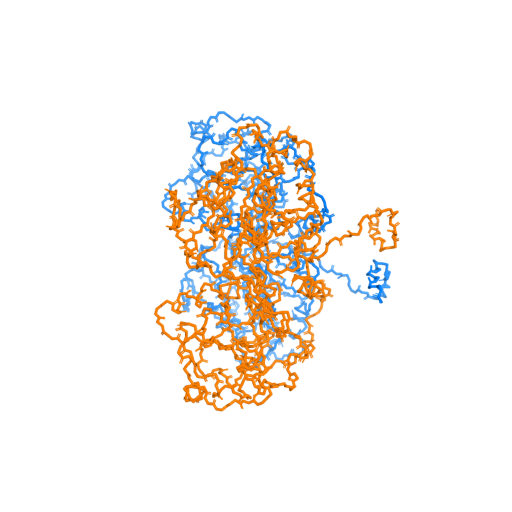 ? -3.145 -5.016 -1.749 1 78.75 184 ILE A CA 1
ATOM 1479 C C . ILE A 1 184 ? -2.539 -6.328 -2.244 1 78.75 184 ILE A C 1
ATOM 1481 O O . ILE A 1 184 ? -2.973 -6.875 -3.26 1 78.75 184 ILE A O 1
ATOM 1485 N N . TRP A 1 185 ? -1.464 -6.777 -1.51 1 86.19 185 TRP A N 1
ATOM 1486 C CA . TRP A 1 185 ? -0.816 -8.023 -1.916 1 86.19 185 TRP A CA 1
ATOM 1487 C C . TRP A 1 185 ? -1.645 -9.234 -1.492 1 86.19 185 TRP A C 1
ATOM 1489 O O . TRP A 1 185 ? -1.412 -10.344 -1.964 1 86.19 185 TRP A O 1
ATOM 1499 N N . ARG A 1 186 ? -2.58 -8.984 -0.582 1 83.31 186 ARG A N 1
ATOM 1500 C CA . ARG A 1 186 ? -3.348 -10.086 -0.009 1 83.31 186 ARG A CA 1
ATOM 1501 C C . ARG A 1 186 ? -4.844 -9.773 -0.029 1 83.31 186 ARG A C 1
ATOM 1503 O O . ARG A 1 186 ? -5.242 -8.617 -0.18 1 83.31 186 ARG A O 1
ATOM 1510 N N . ARG A 1 187 ? -5.562 -10.82 0.097 1 76.25 187 ARG A N 1
ATOM 1511 C CA . ARG A 1 187 ? -7.012 -10.688 0.145 1 76.25 187 ARG A CA 1
ATOM 1512 C C . ARG A 1 187 ? -7.621 -11.656 1.151 1 76.25 187 ARG A C 1
ATOM 1514 O O . ARG A 1 187 ? -7.195 -12.805 1.249 1 76.25 187 ARG A O 1
ATOM 1521 N N . PRO A 1 188 ? -8.531 -11.055 1.892 1 74.81 188 PRO A N 1
ATOM 1522 C CA . PRO A 1 188 ? -9.25 -11.992 2.764 1 74.81 188 PRO A CA 1
ATOM 1523 C C . PRO A 1 188 ? -10.078 -13.008 1.982 1 74.81 188 PRO A C 1
ATOM 1525 O O . PRO A 1 188 ? -10.672 -12.664 0.954 1 74.81 188 PRO A O 1
ATOM 1528 N N . CYS A 1 189 ? -10.078 -14.148 2.477 1 81.56 189 CYS A N 1
ATOM 1529 C CA . CYS A 1 189 ? -10.844 -15.211 1.832 1 81.56 189 CYS A CA 1
ATOM 1530 C C . CYS A 1 189 ? -12.336 -15.016 2.039 1 81.56 189 CYS A C 1
ATOM 1532 O O . CYS A 1 189 ? -12.766 -14.594 3.113 1 81.56 189 CYS A O 1
ATOM 1534 N N . ILE A 1 190 ? -13.047 -15.25 0.994 1 77.31 190 ILE A N 1
ATOM 1535 C CA . ILE A 1 190 ? -14.492 -15.375 1.14 1 77.31 190 ILE A CA 1
ATOM 1536 C C . ILE A 1 190 ? -14.836 -16.719 1.779 1 77.31 190 ILE A C 1
ATOM 1538 O O . ILE A 1 190 ? -14.68 -17.766 1.152 1 77.31 190 ILE A O 1
ATOM 1542 N N . VAL A 1 191 ? -15.18 -16.703 3.004 1 69.62 191 VAL A N 1
ATOM 1543 C CA . VAL A 1 191 ? -15.336 -17.938 3.754 1 69.62 191 VAL A CA 1
ATOM 1544 C C . VAL A 1 191 ? -16.766 -18.453 3.604 1 69.62 191 VAL A C 1
ATOM 1546 O O . VAL A 1 191 ? -17 -19.672 3.639 1 69.62 191 VAL A O 1
ATOM 1549 N N . LYS A 1 192 ? -17.703 -17.562 3.455 1 66.38 192 LYS A N 1
ATOM 1550 C CA . LYS A 1 192 ? -19.078 -18.016 3.326 1 66.38 192 LYS A CA 1
ATOM 1551 C C . LYS A 1 192 ? -19.328 -18.656 1.962 1 66.38 192 LYS A C 1
ATOM 1553 O O . LYS A 1 192 ? -18.953 -18.094 0.93 1 66.38 192 LYS A O 1
ATOM 1558 N N . GLN A 1 193 ? -19.641 -19.984 2.084 1 64.81 193 GLN A N 1
ATOM 1559 C CA . GLN A 1 193 ? -19.969 -20.734 0.875 1 64.81 193 GLN A CA 1
ATOM 1560 C C . GLN A 1 193 ? -21.469 -20.688 0.591 1 64.81 193 GLN A C 1
ATOM 1562 O O . GLN A 1 193 ? -22.234 -21.484 1.137 1 64.81 193 GLN A O 1
ATOM 1567 N N . ASP A 1 194 ? -21.75 -19.766 -0.226 1 68.12 194 ASP A N 1
ATOM 1568 C CA . ASP A 1 194 ? -23.172 -19.75 -0.565 1 68.12 194 ASP A CA 1
ATOM 1569 C C . ASP A 1 194 ? -23.484 -20.688 -1.729 1 68.12 194 ASP A C 1
ATOM 1571 O O . ASP A 1 194 ? -22.641 -20.875 -2.611 1 68.12 194 ASP A O 1
ATOM 1575 N N . ASN A 1 195 ? -24.516 -21.469 -1.69 1 81.38 195 ASN A N 1
ATOM 1576 C CA . ASN A 1 195 ? -25.125 -22.219 -2.777 1 81.38 195 ASN A CA 1
ATOM 1577 C C . ASN A 1 195 ? -24.234 -23.375 -3.234 1 81.38 195 ASN A C 1
ATOM 1579 O O . ASN A 1 195 ? -24.047 -23.578 -4.434 1 81.38 195 ASN A O 1
ATOM 1583 N N . PHE A 1 196 ? -23.656 -24.156 -2.314 1 88.56 196 PHE A N 1
ATOM 1584 C CA . PHE A 1 196 ? -22.766 -25.281 -2.621 1 88.56 196 PHE A CA 1
ATOM 1585 C C . PHE A 1 196 ? -23.422 -26.219 -3.629 1 88.56 196 PHE A C 1
ATOM 1587 O O . PHE A 1 196 ? -22.797 -26.594 -4.629 1 88.56 196 PHE A O 1
ATOM 1594 N N . ASN A 1 197 ? -24.703 -26.422 -3.496 1 87.44 197 ASN A N 1
ATOM 1595 C CA . ASN A 1 197 ? -25.406 -27.422 -4.285 1 87.44 197 ASN A CA 1
ATOM 1596 C C . ASN A 1 197 ? -25.672 -26.938 -5.707 1 87.44 197 ASN A C 1
ATOM 1598 O O . ASN A 1 197 ? -25.953 -27.734 -6.602 1 87.44 197 ASN A O 1
ATOM 1602 N N . SER A 1 198 ? -25.562 -25.641 -5.879 1 89.88 198 SER A N 1
ATOM 1603 C CA . SER A 1 198 ? -25.875 -25.109 -7.203 1 89.88 198 SER A CA 1
ATOM 1604 C C . SER A 1 198 ? -24.594 -24.828 -7.992 1 89.88 198 SER A C 1
ATOM 1606 O O . SER A 1 198 ? -24.656 -24.438 -9.156 1 89.88 198 SER A O 1
ATOM 1608 N N . ARG A 1 199 ? -23.469 -25.203 -7.457 1 93.19 199 ARG A N 1
ATOM 1609 C CA . ARG A 1 199 ? -22.203 -24.906 -8.117 1 93.19 199 ARG A CA 1
ATOM 1610 C C . ARG A 1 199 ? -21.859 -25.953 -9.164 1 93.19 199 ARG A C 1
ATOM 1612 O O . ARG A 1 199 ? -22.141 -27.141 -8.977 1 93.19 199 ARG A O 1
ATOM 1619 N N . GLN A 1 200 ? -21.297 -25.469 -10.242 1 95.06 200 GLN A N 1
ATOM 1620 C CA . GLN A 1 200 ? -20.766 -26.359 -11.258 1 95.06 200 GLN A CA 1
ATOM 1621 C C . GLN A 1 200 ? -19.469 -27.031 -10.789 1 95.06 200 GLN A C 1
ATOM 1623 O O . GLN A 1 200 ? -18.844 -26.578 -9.828 1 95.06 200 GLN A O 1
ATOM 1628 N N . LEU A 1 201 ? -19.156 -28.078 -11.453 1 97.25 201 LEU A N 1
ATOM 1629 C CA . LEU A 1 201 ? -18.109 -28.938 -10.906 1 97.25 201 LEU A CA 1
ATOM 1630 C C . LEU A 1 201 ? -16.734 -28.297 -11.078 1 97.25 201 LEU A C 1
ATOM 1632 O O . LEU A 1 201 ? -16.062 -28 -10.094 1 97.25 201 LEU A O 1
ATOM 1636 N N . ALA A 1 202 ? -16.344 -28.094 -12.367 1 97.56 202 ALA A N 1
ATOM 1637 C CA . ALA A 1 202 ? -14.961 -27.656 -12.562 1 97.56 202 ALA A CA 1
ATOM 1638 C C . ALA A 1 202 ? -14.852 -26.688 -13.734 1 97.56 202 ALA A C 1
ATOM 1640 O O . ALA A 1 202 ? -15.672 -26.734 -14.656 1 97.56 202 ALA A O 1
ATOM 1641 N N . VAL A 1 203 ? -13.789 -25.797 -13.617 1 95.75 203 VAL A N 1
ATOM 1642 C CA . VAL A 1 203 ? -13.539 -24.812 -14.656 1 95.75 203 VAL A CA 1
ATOM 1643 C C . VAL A 1 203 ? -12.039 -24.719 -14.922 1 95.75 203 VAL A C 1
ATOM 1645 O O . VAL A 1 203 ? -11.227 -24.984 -14.031 1 95.75 203 VAL A O 1
ATOM 1648 N N . SER A 1 204 ? -11.695 -24.438 -16.156 1 92.44 204 SER A N 1
ATOM 1649 C CA . SER A 1 204 ? -10.312 -24.172 -16.562 1 92.44 204 SER A CA 1
ATOM 1650 C C . SER A 1 204 ? -10.234 -22.953 -17.484 1 92.44 204 SER A C 1
ATOM 1652 O O . SER A 1 204 ? -11.172 -22.672 -18.234 1 92.44 204 SER A O 1
ATOM 1654 N N . PHE A 1 205 ? -9.133 -22.234 -17.359 1 88.06 205 PHE A N 1
ATOM 1655 C CA . PHE A 1 205 ? -8.828 -21.109 -18.25 1 88.06 205 PHE A CA 1
ATOM 1656 C C . PHE A 1 205 ? -7.547 -21.375 -19.031 1 88.06 205 PHE A C 1
ATOM 1658 O O . PHE A 1 205 ? -6.457 -21.406 -18.453 1 88.06 205 PHE A O 1
ATOM 1665 N N . ILE A 1 206 ? -7.668 -21.594 -20.328 1 85.88 206 ILE A N 1
ATOM 1666 C CA . ILE A 1 206 ? -6.512 -21.953 -21.141 1 85.88 206 ILE A CA 1
ATOM 1667 C C . ILE A 1 206 ? -6.535 -21.156 -22.438 1 85.88 206 ILE A C 1
ATOM 1669 O O . ILE A 1 206 ? -7.512 -21.219 -23.188 1 85.88 206 ILE A O 1
ATOM 1673 N N . SER A 1 207 ? -5.465 -20.422 -22.641 1 81.62 207 SER A N 1
ATOM 1674 C CA . SER A 1 207 ? -5.387 -19.656 -23.875 1 81.62 207 SER A CA 1
ATOM 1675 C C . SER A 1 207 ? -4.238 -20.141 -24.75 1 81.62 207 SER A C 1
ATOM 1677 O O . SER A 1 207 ? -4.277 -19.984 -25.969 1 81.62 207 SER A O 1
ATOM 1679 N N . HIS A 1 208 ? -3.17 -20.625 -24.172 1 78.31 208 HIS A N 1
ATOM 1680 C CA . HIS A 1 208 ? -2.07 -21.219 -24.922 1 78.31 208 HIS A CA 1
ATOM 1681 C C . HIS A 1 208 ? -2.33 -22.688 -25.234 1 78.31 208 HIS A C 1
ATOM 1683 O O . HIS A 1 208 ? -2.197 -23.531 -24.344 1 78.31 208 HIS A O 1
ATOM 1689 N N . CYS A 1 209 ? -2.572 -22.906 -26.453 1 81.75 209 CYS A N 1
ATOM 1690 C CA . CYS A 1 209 ? -3.084 -24.234 -26.812 1 81.75 209 CYS A CA 1
ATOM 1691 C C . CYS A 1 209 ? -1.945 -25.188 -27.141 1 81.75 209 CYS A C 1
ATOM 1693 O O . CYS A 1 209 ? -2.148 -26.406 -27.203 1 81.75 209 CYS A O 1
ATOM 1695 N N . ASP A 1 210 ? -0.731 -24.484 -27.312 1 73.5 210 ASP A N 1
ATOM 1696 C CA . ASP A 1 210 ? 0.425 -25.359 -27.484 1 73.5 210 ASP A CA 1
ATOM 1697 C C . ASP A 1 210 ? 0.764 -26.094 -26.188 1 73.5 210 ASP A C 1
ATOM 1699 O O . ASP A 1 210 ? 1.014 -25.453 -25.156 1 73.5 210 ASP A O 1
ATOM 1703 N N . ASP A 1 211 ? 0.573 -27.375 -26.125 1 71.06 211 ASP A N 1
ATOM 1704 C CA . ASP A 1 211 ? 0.485 -28.109 -24.875 1 71.06 211 ASP A CA 1
ATOM 1705 C C . ASP A 1 211 ? 1.685 -29.047 -24.703 1 71.06 211 ASP A C 1
ATOM 1707 O O . ASP A 1 211 ? 1.57 -30.25 -24.891 1 71.06 211 ASP A O 1
ATOM 1711 N N . ASN A 1 212 ? 2.807 -28.516 -24.328 1 70.5 212 ASN A N 1
ATOM 1712 C CA . ASN A 1 212 ? 3.969 -29.359 -24.062 1 70.5 212 ASN A CA 1
ATOM 1713 C C . ASN A 1 212 ? 3.807 -30.156 -22.766 1 70.5 212 ASN A C 1
ATOM 1715 O O . ASN A 1 212 ? 4.457 -31.188 -22.594 1 70.5 212 ASN A O 1
ATOM 1719 N N . ALA A 1 213 ? 2.885 -29.828 -21.984 1 77.81 213 ALA A N 1
ATOM 1720 C CA . ALA A 1 213 ? 2.688 -30.453 -20.688 1 77.81 213 ALA A CA 1
ATOM 1721 C C . ALA A 1 213 ? 1.554 -31.484 -20.734 1 77.81 213 ALA A C 1
ATOM 1723 O O . ALA A 1 213 ? 1.386 -32.281 -19.797 1 77.81 213 ALA A O 1
ATOM 1724 N N . GLY A 1 214 ? 0.768 -31.531 -21.812 1 85.25 214 GLY A N 1
ATOM 1725 C CA . GLY A 1 214 ? -0.35 -32.469 -21.953 1 85.25 214 GLY A CA 1
ATOM 1726 C C . GLY A 1 214 ? -1.586 -32 -21.188 1 85.25 214 GLY A C 1
ATOM 1727 O O . GLY A 1 214 ? -2.438 -32.844 -20.844 1 85.25 214 GLY A O 1
ATOM 1728 N N . ARG A 1 215 ? -1.625 -30.781 -20.859 1 88.5 215 ARG A N 1
ATOM 1729 C CA . ARG A 1 215 ? -2.721 -30.281 -20.031 1 88.5 215 ARG A CA 1
ATOM 1730 C C . ARG A 1 215 ? -4.047 -30.359 -20.781 1 88.5 215 ARG A C 1
ATOM 1732 O O . ARG A 1 215 ? -5.059 -30.781 -20.219 1 88.5 215 ARG A O 1
ATOM 1739 N N . LEU A 1 216 ? -4.031 -30.031 -22.047 1 90.12 216 LEU A N 1
ATOM 1740 C CA . LEU A 1 216 ? -5.273 -30.047 -22.812 1 90.12 216 LEU A CA 1
ATOM 1741 C C . LEU A 1 216 ? -5.766 -31.469 -23.031 1 90.12 216 LEU A C 1
ATOM 1743 O O . LEU A 1 216 ? -6.969 -31.734 -22.953 1 90.12 216 LEU A O 1
ATOM 1747 N N . LYS A 1 217 ? -4.844 -32.312 -23.297 1 91.06 217 LYS A N 1
ATOM 1748 C CA . LYS A 1 217 ? -5.199 -33.719 -23.438 1 91.06 217 LYS A CA 1
ATOM 1749 C C . LYS A 1 217 ? -5.84 -34.25 -22.156 1 91.06 217 LYS A C 1
ATOM 1751 O O . LYS A 1 217 ? -6.852 -34.938 -22.203 1 91.06 217 LYS A O 1
ATOM 1756 N N . TYR A 1 218 ? -5.266 -33.906 -21.062 1 94.81 218 TYR A N 1
ATOM 1757 C CA . TYR A 1 218 ? -5.797 -34.344 -19.781 1 94.81 218 TYR A CA 1
ATOM 1758 C C . TYR A 1 218 ? -7.207 -33.812 -19.562 1 94.81 218 TYR A C 1
ATOM 1760 O O . TYR A 1 218 ? -8.109 -34.562 -19.156 1 94.81 218 TYR A O 1
ATOM 1768 N N . VAL A 1 219 ? -7.453 -32.594 -19.875 1 95.69 219 VAL A N 1
ATOM 1769 C CA . VAL A 1 219 ? -8.742 -31.938 -19.656 1 95.69 219 VAL A CA 1
ATOM 1770 C C . VAL A 1 219 ? -9.797 -32.562 -20.562 1 95.69 219 VAL A C 1
ATOM 1772 O O . VAL A 1 219 ? -10.914 -32.844 -20.125 1 95.69 219 VAL A O 1
ATOM 1775 N N . ARG A 1 220 ? -9.398 -32.875 -21.781 1 94.12 220 ARG A N 1
ATOM 1776 C CA . ARG A 1 220 ? -10.328 -33.5 -22.719 1 94.12 220 ARG A CA 1
ATOM 1777 C C . ARG A 1 220 ? -10.719 -34.906 -22.25 1 94.12 220 ARG A C 1
ATOM 1779 O O . ARG A 1 220 ? -11.891 -35.281 -22.344 1 94.12 220 ARG A O 1
ATOM 1786 N N . GLU A 1 221 ? -9.719 -35.594 -21.781 1 96.44 221 GLU A N 1
ATOM 1787 C CA . GLU A 1 221 ? -10.008 -36.938 -21.234 1 96.44 221 GLU A CA 1
ATOM 1788 C C . GLU A 1 221 ? -10.922 -36.812 -20.016 1 96.44 221 GLU A C 1
ATOM 1790 O O . GLU A 1 221 ? -11.836 -37.625 -19.844 1 96.44 221 GLU A O 1
ATOM 1795 N N . LEU A 1 222 ? -10.68 -35.875 -19.172 1 97.75 222 LEU A N 1
ATOM 1796 C CA . LEU A 1 222 ? -11.492 -35.625 -17.984 1 97.75 222 LEU A CA 1
ATOM 1797 C C . LEU A 1 222 ? -12.93 -35.312 -18.375 1 97.75 222 LEU A C 1
ATOM 1799 O O . LEU A 1 222 ? -13.875 -35.781 -17.75 1 97.75 222 LEU A O 1
ATOM 1803 N N . GLN A 1 223 ? -13.094 -34.562 -19.438 1 97.06 223 GLN A N 1
ATOM 1804 C CA . GLN A 1 223 ? -14.398 -34.094 -19.906 1 97.06 223 GLN A CA 1
ATOM 1805 C C . GLN A 1 223 ? -15.258 -35.25 -20.375 1 97.06 223 GLN A C 1
ATOM 1807 O O . GLN A 1 223 ? -16.484 -35.125 -20.484 1 97.06 223 GLN A O 1
ATOM 1812 N N . LYS A 1 224 ? -14.672 -36.344 -20.641 1 97.31 224 LYS A N 1
ATOM 1813 C CA . LYS A 1 224 ? -15.438 -37.531 -21.031 1 97.31 224 LYS A CA 1
ATOM 1814 C C . LYS A 1 224 ? -16.188 -38.125 -19.844 1 97.31 224 LYS A C 1
ATOM 1816 O O . LYS A 1 224 ? -17.125 -38.906 -20 1 97.31 224 LYS A O 1
ATOM 1821 N N . HIS A 1 225 ? -15.773 -37.781 -18.719 1 97.5 225 HIS A N 1
ATOM 1822 C CA . HIS A 1 225 ? -16.312 -38.406 -17.516 1 97.5 225 HIS A CA 1
ATOM 1823 C C . HIS A 1 225 ? -17.109 -37.406 -16.672 1 97.5 225 HIS A C 1
ATOM 1825 O O . HIS A 1 225 ? -18 -37.812 -15.914 1 97.5 225 HIS A O 1
ATOM 1831 N N . VAL A 1 226 ? -16.766 -36.156 -16.703 1 97.25 226 VAL A N 1
ATOM 1832 C CA . VAL A 1 226 ? -17.453 -35.125 -15.922 1 97.25 226 VAL A CA 1
ATOM 1833 C C . VAL A 1 226 ? -17.5 -33.812 -16.719 1 97.25 226 VAL A C 1
ATOM 1835 O O . VAL A 1 226 ? -16.75 -33.625 -17.672 1 97.25 226 VAL A O 1
ATOM 1838 N N . TRP A 1 227 ? -18.344 -32.969 -16.281 1 94.94 227 TRP A N 1
ATOM 1839 C CA . TRP A 1 227 ? -18.453 -31.656 -16.906 1 94.94 227 TRP A CA 1
ATOM 1840 C C . TRP A 1 227 ? -17.328 -30.719 -16.469 1 94.94 227 TRP A C 1
ATOM 1842 O O . TRP A 1 227 ? -17.141 -30.516 -15.266 1 94.94 227 TRP A O 1
ATOM 1852 N N . VAL A 1 228 ? -16.609 -30.266 -17.422 1 96.88 228 VAL A N 1
ATOM 1853 C CA . VAL A 1 228 ? -15.562 -29.281 -17.188 1 96.88 228 VAL A CA 1
ATOM 1854 C C . VAL A 1 228 ? -15.711 -28.141 -18.203 1 96.88 228 VAL A C 1
ATOM 1856 O O . VAL A 1 228 ? -15.664 -28.359 -19.406 1 96.88 228 VAL A O 1
ATOM 1859 N N . ASP A 1 229 ? -15.891 -26.922 -17.672 1 94.88 229 ASP A N 1
ATOM 1860 C CA . ASP A 1 229 ? -15.93 -25.75 -18.547 1 94.88 229 ASP A CA 1
ATOM 1861 C C . ASP A 1 229 ? -14.523 -25.234 -18.828 1 94.88 229 ASP A C 1
ATOM 1863 O O . ASP A 1 229 ? -13.695 -25.141 -17.922 1 94.88 229 ASP A O 1
ATOM 1867 N N . VAL A 1 230 ? -14.289 -24.984 -20.078 1 93 230 VAL A N 1
ATOM 1868 C CA . VAL A 1 230 ? -12.984 -24.469 -20.469 1 93 230 VAL A CA 1
ATOM 1869 C C . VAL A 1 230 ? -13.148 -23.094 -21.109 1 93 230 VAL A C 1
ATOM 1871 O O . VAL A 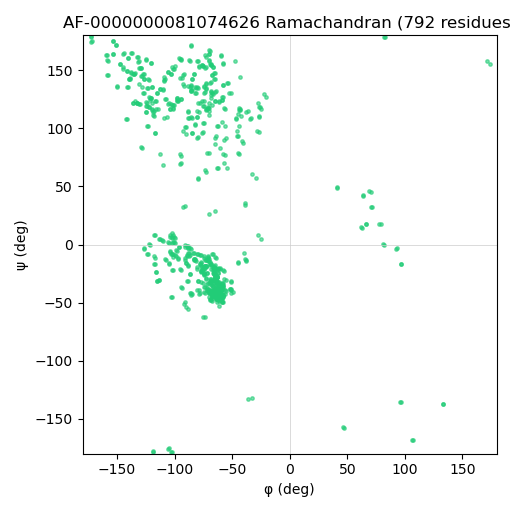1 230 ? -13.773 -22.969 -22.172 1 93 230 VAL A O 1
ATOM 1874 N N . TYR A 1 231 ? -12.633 -22.141 -20.453 1 88.62 231 TYR A N 1
ATOM 1875 C CA . TYR A 1 231 ? -12.609 -20.781 -20.984 1 88.62 231 TYR A CA 1
ATOM 1876 C C . TYR A 1 231 ? -11.281 -20.484 -21.672 1 88.62 231 TYR A C 1
ATOM 1878 O O . TYR A 1 231 ? -10.273 -21.141 -21.391 1 88.62 231 TYR A O 1
ATOM 1886 N N . GLY A 1 232 ? -11.266 -19.469 -22.531 1 86.06 232 GLY A N 1
ATOM 1887 C CA . GLY A 1 232 ? -10.047 -19.078 -23.219 1 86.06 232 GLY A CA 1
ATOM 1888 C C . GLY A 1 232 ? -10.039 -19.469 -24.688 1 86.06 232 GLY A C 1
ATOM 1889 O O . GLY A 1 232 ? -11.047 -19.922 -25.219 1 86.06 232 GLY A O 1
ATOM 1890 N N . LYS A 1 233 ? -8.883 -19.359 -25.297 1 84.69 233 LYS A N 1
ATOM 1891 C CA . LYS A 1 233 ? -8.75 -19.594 -26.734 1 84.69 233 LYS A CA 1
ATOM 1892 C C . LYS A 1 233 ? -8.875 -21.078 -27.047 1 84.69 233 LYS A C 1
ATOM 1894 O O . LYS A 1 233 ? -9.297 -21.453 -28.141 1 84.69 233 LYS A O 1
ATOM 1899 N N . CYS A 1 234 ? -8.578 -21.859 -26.078 1 86.25 234 CYS A N 1
ATOM 1900 C CA . CYS A 1 234 ? -8.531 -23.297 -26.344 1 86.25 234 CYS A CA 1
ATOM 1901 C C . CYS A 1 234 ? -9.844 -23.969 -25.953 1 86.25 234 CYS A C 1
ATOM 1903 O O . CYS A 1 234 ? -9.984 -25.188 -26.062 1 86.25 234 CYS A O 1
ATOM 1905 N N . GLY A 1 235 ? -10.773 -23.125 -25.391 1 86.5 235 GLY A N 1
ATOM 1906 C CA . GLY A 1 235 ? -12.062 -23.672 -25 1 86.5 235 GLY A CA 1
ATOM 1907 C C . GLY A 1 235 ? -13.227 -23.047 -25.734 1 86.5 235 GLY A C 1
ATOM 1908 O O . GLY A 1 235 ? -13.031 -22.188 -26.609 1 86.5 235 GLY A O 1
ATOM 1909 N N . ASP A 1 236 ? -14.414 -23.484 -25.375 1 85.44 236 ASP A N 1
ATOM 1910 C CA . ASP A 1 236 ? -15.633 -23.047 -26.031 1 85.44 236 ASP A CA 1
ATOM 1911 C C . ASP A 1 236 ? -16.188 -21.781 -25.375 1 85.44 236 ASP A C 1
ATOM 1913 O O . ASP A 1 236 ? -17.016 -21.094 -25.969 1 85.44 236 ASP A O 1
ATOM 1917 N N . LEU A 1 237 ? -15.719 -21.578 -24.203 1 86.62 237 LEU A N 1
ATOM 1918 C CA . LEU A 1 237 ? -16.234 -20.438 -23.469 1 86.62 237 LEU A CA 1
ATOM 1919 C C . LEU A 1 237 ? -15.25 -19.281 -23.469 1 86.62 237 LEU A C 1
ATOM 1921 O O . LEU A 1 237 ? -14.039 -19.5 -23.562 1 86.62 237 LEU A O 1
ATOM 1925 N N . LYS A 1 238 ? -15.828 -18.078 -23.469 1 82.81 238 LYS A N 1
ATOM 1926 C CA . LYS A 1 238 ? -15.008 -16.875 -23.469 1 82.81 238 LYS A CA 1
ATOM 1927 C C . LYS A 1 238 ? -15.414 -15.938 -22.328 1 82.81 238 LYS A C 1
ATOM 1929 O O . LYS A 1 238 ? -16.594 -15.859 -21.984 1 82.81 238 LYS A O 1
ATOM 1934 N N . CYS A 1 239 ? -14.453 -15.555 -21.656 1 75.94 239 CYS A N 1
ATOM 1935 C CA . CYS A 1 239 ? -14.703 -14.516 -20.672 1 75.94 239 CYS A CA 1
ATOM 1936 C C . CYS A 1 239 ? -13.656 -13.414 -20.75 1 75.94 239 CYS A C 1
ATOM 1938 O O . CYS A 1 239 ? -12.469 -13.672 -20.547 1 75.94 239 CYS A O 1
ATOM 1940 N N . GLY A 1 240 ? -14.008 -12.305 -20.953 1 66.19 240 GLY A N 1
ATOM 1941 C CA . GLY A 1 240 ? -13.148 -11.133 -20.938 1 66.19 240 GLY A CA 1
ATOM 1942 C C . GLY A 1 240 ? -11.867 -11.328 -21.734 1 66.19 240 GLY A C 1
ATOM 1943 O O . GLY A 1 240 ? -11.859 -12.031 -22.75 1 66.19 240 GLY A O 1
ATOM 1944 N N . HIS A 1 241 ? -10.836 -10.531 -21.422 1 60.47 241 HIS A N 1
ATOM 1945 C CA . HIS A 1 241 ? -9.57 -10.531 -22.141 1 60.47 241 HIS A CA 1
ATOM 1946 C C . HIS A 1 241 ? -8.508 -11.344 -21.391 1 60.47 241 HIS A C 1
ATOM 1948 O O . HIS A 1 241 ? -8.703 -11.703 -20.234 1 60.47 241 HIS A O 1
ATOM 1954 N N . SER A 1 242 ? -7.617 -11.797 -22.297 1 55.12 242 SER A N 1
ATOM 1955 C CA . SER A 1 242 ? -6.504 -12.539 -21.703 1 55.12 242 SER A CA 1
ATOM 1956 C C . SER A 1 242 ? -5.961 -11.844 -20.469 1 55.12 242 SER A C 1
ATOM 1958 O O . SER A 1 242 ? -5.836 -10.617 -20.453 1 55.12 242 SER A O 1
ATOM 1960 N N . PHE A 1 243 ? -6.141 -12.562 -19.484 1 51.12 243 PHE A N 1
ATOM 1961 C CA . PHE A 1 243 ? -5.578 -12.047 -18.234 1 51.12 243 PHE A CA 1
ATOM 1962 C C . PHE A 1 243 ? -4.094 -11.75 -18.406 1 51.12 243 PHE A C 1
ATOM 1964 O O . PHE A 1 243 ? -3.303 -12.641 -18.703 1 51.12 243 PHE A O 1
ATOM 1971 N N . ASN A 1 244 ? -3.812 -10.734 -19.281 1 47.31 244 ASN A N 1
ATOM 1972 C CA . ASN A 1 244 ? -2.393 -10.406 -19.328 1 47.31 244 ASN A CA 1
ATOM 1973 C C . ASN A 1 244 ? -1.925 -9.773 -18.016 1 47.31 244 ASN A C 1
ATOM 1975 O O . ASN A 1 244 ? -2.701 -9.094 -17.344 1 47.31 244 ASN A O 1
ATOM 1979 N N . VAL A 1 245 ? -0.907 -10.367 -17.484 1 49.91 245 VAL A N 1
ATOM 1980 C CA . VAL A 1 245 ? -0.234 -9.984 -16.25 1 49.91 245 VAL A CA 1
ATOM 1981 C C . VAL A 1 245 ? -0.128 -8.469 -16.172 1 49.91 245 VAL A C 1
ATOM 1983 O O . VAL A 1 245 ? 0.437 -7.926 -15.211 1 49.91 245 VAL A O 1
ATOM 1986 N N . ASP A 1 246 ? -0.493 -7.785 -17.203 1 49.28 246 ASP A N 1
ATOM 1987 C CA . ASP A 1 246 ? -0.134 -6.371 -17.188 1 49.28 246 ASP A CA 1
ATOM 1988 C C . ASP A 1 246 ? -1.061 -5.574 -16.266 1 49.28 246 ASP A C 1
ATOM 1990 O O . ASP A 1 246 ? -0.858 -4.375 -16.062 1 49.28 246 ASP A O 1
ATOM 1994 N N . ARG A 1 247 ? -2.164 -6.418 -15.836 1 53.41 247 ARG A N 1
ATOM 1995 C CA . ARG A 1 247 ? -3.004 -5.621 -14.945 1 53.41 247 ARG A CA 1
ATOM 1996 C C . ARG A 1 247 ? -3.309 -6.375 -13.656 1 53.41 247 ARG A C 1
ATOM 1998 O O . ARG A 1 247 ? -3.346 -7.605 -13.648 1 53.41 247 ARG A O 1
ATOM 2005 N N . PHE A 1 248 ? -3.254 -5.707 -12.555 1 54.59 248 PHE A N 1
ATOM 2006 C CA . PHE A 1 248 ? -3.746 -6.262 -11.297 1 54.59 248 PHE A CA 1
ATOM 2007 C C . PHE A 1 248 ? -5.113 -6.902 -11.484 1 54.59 248 PHE A C 1
ATOM 2009 O O . PHE A 1 248 ? -6 -6.316 -12.109 1 54.59 248 PHE A O 1
ATOM 2016 N N . PHE A 1 249 ? -5.062 -8.203 -11.422 1 56.5 249 PHE A N 1
ATOM 2017 C CA . PHE A 1 249 ? -6.391 -8.797 -11.438 1 56.5 249 PHE A CA 1
ATOM 2018 C C . PHE A 1 249 ? -7.227 -8.281 -10.266 1 56.5 249 PHE A C 1
ATOM 2020 O O . PHE A 1 249 ? -6.805 -8.359 -9.109 1 56.5 249 PHE A O 1
ATOM 2027 N N . SER A 1 250 ? -8.102 -7.418 -10.719 1 57.94 250 SER A N 1
ATOM 2028 C CA . SER A 1 250 ? -9.023 -6.953 -9.688 1 57.94 250 SER A CA 1
ATOM 2029 C C . SER A 1 250 ? -9.992 -8.055 -9.273 1 57.94 250 SER A C 1
ATOM 2031 O O . SER A 1 250 ? -10.43 -8.852 -10.109 1 57.94 250 SER A O 1
ATOM 2033 N N . ILE A 1 251 ? -10.023 -8.398 -8.07 1 57 251 ILE A N 1
ATOM 2034 C CA . ILE A 1 251 ? -11.016 -9.297 -7.496 1 57 251 ILE A CA 1
ATOM 2035 C C . ILE A 1 251 ? -12.375 -9.031 -8.125 1 57 251 ILE A C 1
ATOM 2037 O O . ILE A 1 251 ? -13.234 -9.922 -8.164 1 57 251 ILE A O 1
ATOM 2041 N N . ASP A 1 252 ? -12.398 -7.93 -8.766 1 60.31 252 ASP A N 1
ATOM 2042 C CA . ASP A 1 252 ? -13.703 -7.52 -9.266 1 60.31 252 ASP A CA 1
ATOM 2043 C C . ASP A 1 252 ? -13.844 -7.828 -10.75 1 60.31 252 ASP A C 1
ATOM 2045 O O . ASP A 1 252 ? -14.875 -7.523 -11.359 1 60.31 252 ASP A O 1
ATOM 2049 N N . ASP A 1 253 ? -12.812 -8.547 -11.148 1 71.94 253 ASP A N 1
ATOM 2050 C CA . ASP A 1 253 ? -12.969 -8.961 -12.539 1 71.94 253 ASP A CA 1
ATOM 2051 C C . ASP A 1 253 ? -14.164 -9.898 -12.703 1 71.94 253 ASP A C 1
ATOM 2053 O O . ASP A 1 253 ? -14.328 -10.844 -11.93 1 71.94 253 ASP A O 1
ATOM 2057 N N . ARG A 1 254 ? -14.984 -9.633 -13.641 1 73.69 254 ARG A N 1
ATOM 2058 C CA . ARG A 1 254 ? -16.25 -10.32 -13.836 1 73.69 254 ARG A CA 1
ATOM 2059 C C . ARG A 1 254 ? -16.031 -11.82 -14.055 1 73.69 254 ARG A C 1
ATOM 2061 O O . ARG A 1 254 ? -16.766 -12.641 -13.516 1 73.69 254 ARG A O 1
ATOM 2068 N N . CYS A 1 255 ? -15.023 -12.141 -14.828 1 77.69 255 CYS A N 1
ATOM 2069 C CA . CYS A 1 255 ? -14.773 -13.547 -15.156 1 77.69 255 CYS A CA 1
ATOM 2070 C C . CYS A 1 255 ? -14.273 -14.305 -13.93 1 77.69 255 CYS A C 1
ATOM 2072 O O . CYS A 1 255 ? -14.703 -15.438 -13.68 1 77.69 255 CYS A O 1
ATOM 2074 N N . VAL A 1 256 ? -13.438 -13.656 -13.242 1 78.06 256 VAL A N 1
ATOM 2075 C CA . VAL A 1 256 ? -12.891 -14.266 -12.031 1 78.06 256 VAL A CA 1
ATOM 2076 C C . VAL A 1 256 ? -14 -14.453 -11 1 78.06 256 VAL A C 1
ATOM 2078 O O . VAL A 1 256 ? -14.117 -15.523 -10.398 1 78.06 256 VAL A O 1
ATOM 2081 N N . ARG A 1 257 ? -14.805 -13.484 -10.938 1 80.62 257 ARG A N 1
ATOM 2082 C CA . ARG A 1 257 ? -15.91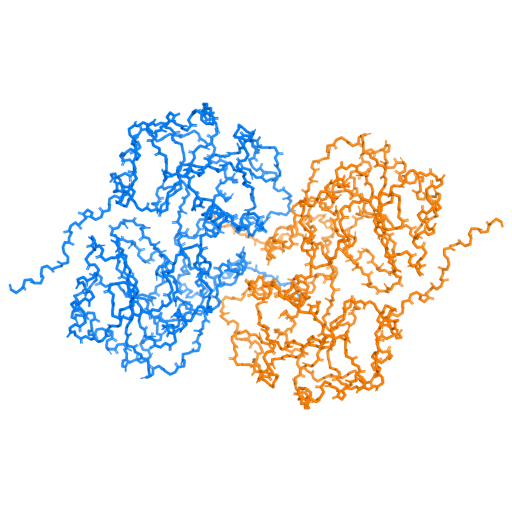4 -13.562 -9.992 1 80.62 257 ARG A CA 1
ATOM 2083 C C . ARG A 1 257 ? -16.891 -14.672 -10.391 1 80.62 257 ARG A C 1
ATOM 2085 O O . ARG A 1 257 ? -17.344 -15.438 -9.539 1 80.62 257 ARG A O 1
ATOM 2092 N N . LYS A 1 258 ? -17.156 -14.703 -11.633 1 83.06 258 LYS A N 1
ATOM 2093 C CA . LYS A 1 258 ? -18.078 -15.727 -12.117 1 83.06 258 LYS A CA 1
ATOM 2094 C C . LYS A 1 258 ? -17.578 -17.125 -11.805 1 83.06 258 LYS A C 1
ATOM 2096 O O . LYS A 1 258 ? -18.312 -17.969 -11.305 1 83.06 258 LYS A O 1
ATOM 2101 N N . ALA A 1 259 ? -16.375 -17.344 -12.055 1 85.06 259 ALA A N 1
ATOM 2102 C CA . ALA A 1 259 ? -15.797 -18.656 -11.766 1 85.06 259 ALA A CA 1
ATOM 2103 C C . ALA A 1 259 ? -15.734 -18.906 -10.258 1 85.06 259 ALA A C 1
ATOM 2105 O O . ALA A 1 259 ? -16.125 -19.969 -9.781 1 85.06 259 ALA A O 1
ATOM 2106 N N . GLY A 1 260 ? -15.336 -17.906 -9.57 1 86.94 260 GLY A N 1
ATOM 2107 C CA . GLY A 1 260 ? -15.164 -18.031 -8.133 1 86.94 260 GLY A CA 1
ATOM 2108 C C . GLY A 1 260 ? -16.453 -18.328 -7.398 1 86.94 260 GLY A C 1
ATOM 2109 O O . GLY A 1 260 ? -16.469 -19.062 -6.402 1 86.94 260 GLY A O 1
ATOM 2110 N N . GLU A 1 261 ? -17.516 -17.891 -7.961 1 86.94 261 GLU A N 1
ATOM 2111 C CA . GLU A 1 261 ? -18.797 -18 -7.262 1 86.94 261 GLU A CA 1
ATOM 2112 C C . GLU A 1 261 ? -19.594 -19.203 -7.754 1 86.94 261 GLU A C 1
ATOM 2114 O O . GLU A 1 261 ? -20.562 -19.609 -7.109 1 86.94 261 GLU A O 1
ATOM 2119 N N . ASN A 1 262 ? -19.156 -19.844 -8.82 1 91.19 262 ASN A N 1
ATOM 2120 C CA . ASN A 1 262 ? -20.094 -20.781 -9.438 1 91.19 262 ASN A CA 1
ATOM 2121 C C . ASN A 1 262 ? -19.469 -22.156 -9.594 1 91.19 262 ASN A C 1
ATOM 2123 O O . ASN A 1 262 ? -20.141 -23.109 -10.008 1 91.19 262 ASN A O 1
ATOM 2127 N N . TYR A 1 263 ? -18.266 -22.312 -9.25 1 95.06 263 TYR A N 1
ATOM 2128 C CA . TYR A 1 263 ? -17.625 -23.609 -9.453 1 95.06 263 TYR A CA 1
ATOM 2129 C C . TYR A 1 263 ? -17.047 -24.141 -8.141 1 95.06 263 TYR A C 1
ATOM 2131 O O . TYR A 1 263 ? -16.797 -23.375 -7.211 1 95.06 263 TYR A O 1
ATOM 2139 N N . LEU A 1 264 ? -16.859 -25.438 -8.117 1 96.25 264 LEU A N 1
ATOM 2140 C CA . LEU A 1 264 ? -16.281 -26.094 -6.941 1 96.25 264 LEU A CA 1
ATOM 2141 C C . LEU A 1 264 ? -14.766 -26.234 -7.102 1 96.25 264 LEU A C 1
ATOM 2143 O O . LEU A 1 264 ? -14.023 -26.125 -6.125 1 96.25 264 LEU A O 1
ATOM 2147 N N . PHE A 1 265 ? -14.398 -26.516 -8.398 1 97.69 265 PHE A N 1
ATOM 2148 C CA . PHE A 1 265 ? -12.984 -26.781 -8.641 1 97.69 265 PHE A CA 1
ATOM 2149 C C . PHE A 1 265 ? -12.453 -25.922 -9.773 1 97.69 265 PHE A C 1
ATOM 2151 O O . PHE A 1 265 ? -13.18 -25.609 -10.719 1 97.69 265 PHE A O 1
ATOM 2158 N N . PHE A 1 266 ? -11.219 -25.5 -9.664 1 96.12 266 PHE A N 1
ATOM 2159 C CA . PHE A 1 266 ? -10.523 -24.828 -10.75 1 96.12 266 PHE A CA 1
ATOM 2160 C C . PHE A 1 266 ? -9.258 -25.578 -11.141 1 96.12 266 PHE A C 1
ATOM 2162 O O . PHE A 1 266 ? -8.453 -25.938 -10.273 1 96.12 266 PHE A O 1
ATOM 2169 N N . LEU A 1 267 ? -9.141 -25.891 -12.406 1 97.12 267 LEU A N 1
ATOM 2170 C CA . LEU A 1 267 ? -7.977 -26.609 -12.906 1 97.12 267 LEU A CA 1
ATOM 2171 C C . LEU A 1 267 ? -6.816 -25.641 -13.164 1 97.12 267 LEU A C 1
ATOM 2173 O O . LEU A 1 267 ? -6.805 -24.938 -14.172 1 97.12 267 LEU A O 1
ATOM 2177 N N . ALA A 1 268 ? -5.879 -25.656 -12.25 1 95.12 268 ALA A N 1
ATOM 2178 C CA . ALA A 1 268 ? -4.676 -24.844 -12.359 1 95.12 268 ALA A CA 1
ATOM 2179 C C . ALA A 1 268 ? -3.529 -25.625 -12.992 1 95.12 268 ALA A C 1
ATOM 2181 O O . ALA A 1 268 ? -2.498 -25.844 -12.352 1 95.12 268 ALA A O 1
ATOM 2182 N N . PHE A 1 269 ? -3.666 -25.906 -14.281 1 93.44 269 PHE A N 1
ATOM 2183 C CA . PHE A 1 269 ? -2.693 -26.734 -14.992 1 93.44 269 PHE A CA 1
ATOM 2184 C C . PHE A 1 269 ? -1.654 -25.859 -15.688 1 93.44 269 PHE A C 1
ATOM 2186 O O . PHE A 1 269 ? -2.004 -24.953 -16.453 1 93.44 269 PHE A O 1
ATOM 2193 N N . GLU A 1 270 ? -0.417 -26.141 -15.383 1 88.88 270 GLU A N 1
ATOM 2194 C CA . GLU A 1 270 ? 0.673 -25.375 -15.992 1 88.88 270 GLU A CA 1
ATOM 2195 C C . GLU A 1 270 ? 0.897 -25.797 -17.438 1 88.88 270 GLU A C 1
ATOM 2197 O O . GLU A 1 270 ? 0.6 -26.922 -17.812 1 88.88 270 GLU A O 1
ATOM 2202 N N . ASN A 1 271 ? 1.44 -24.828 -18.234 1 83.12 271 ASN A N 1
ATOM 2203 C CA . ASN A 1 271 ? 1.725 -25.109 -19.641 1 83.12 271 ASN A CA 1
ATOM 2204 C C . ASN A 1 271 ? 3.061 -25.828 -19.812 1 83.12 271 ASN A C 1
ATOM 2206 O O . ASN A 1 271 ? 3.363 -26.344 -20.891 1 83.12 271 ASN A O 1
ATOM 2210 N N . ALA A 1 272 ? 3.818 -25.828 -18.719 1 81.69 272 ALA A N 1
ATOM 2211 C CA . ALA A 1 272 ? 5.102 -26.531 -18.703 1 81.69 272 ALA A CA 1
ATOM 2212 C C . ALA A 1 272 ? 5.32 -27.25 -17.375 1 81.69 272 ALA A C 1
ATOM 2214 O O . ALA A 1 272 ? 4.922 -26.75 -16.328 1 81.69 272 ALA A O 1
ATOM 2215 N N . LEU A 1 273 ? 5.895 -28.375 -17.562 1 86.38 273 LEU A N 1
ATOM 2216 C CA . LEU A 1 273 ? 6.238 -29.125 -16.344 1 86.38 273 LEU A CA 1
ATOM 2217 C C . LEU A 1 273 ? 7.684 -28.859 -15.938 1 86.38 273 LEU A C 1
ATOM 2219 O O . LEU A 1 273 ? 8.578 -29.641 -16.25 1 86.38 273 LEU A O 1
ATOM 2223 N N . CYS A 1 274 ? 7.992 -27.766 -15.344 1 85.5 274 CYS A N 1
ATOM 2224 C CA . CYS A 1 274 ? 9.297 -27.359 -14.836 1 85.5 274 CYS A CA 1
ATOM 2225 C C . CYS A 1 274 ? 9.312 -27.359 -13.312 1 85.5 274 CYS A C 1
ATOM 2227 O O . CYS A 1 274 ? 8.352 -26.906 -12.68 1 85.5 274 CYS A O 1
ATOM 2229 N N . GLU A 1 275 ? 10.477 -27.812 -12.945 1 83.06 275 GLU A N 1
ATOM 2230 C CA . GLU A 1 275 ? 10.609 -27.828 -11.492 1 83.06 275 GLU A CA 1
ATOM 2231 C C . GLU A 1 275 ? 10.484 -26.406 -10.922 1 83.06 275 GLU A C 1
ATOM 2233 O O . GLU A 1 275 ? 10.938 -25.438 -11.539 1 83.06 275 GLU A O 1
ATOM 2238 N N . ASP A 1 276 ? 9.68 -26.062 -10.086 1 86.88 276 ASP A N 1
ATOM 2239 C CA . ASP A 1 276 ? 9.555 -24.828 -9.312 1 86.88 276 ASP A CA 1
ATOM 2240 C C . ASP A 1 276 ? 8.641 -23.828 -10.023 1 86.88 276 ASP A C 1
ATOM 2242 O O . ASP A 1 276 ? 8.492 -22.688 -9.57 1 86.88 276 ASP A O 1
ATOM 2246 N N . TYR A 1 277 ? 8.227 -24.266 -11.227 1 89 277 TYR A N 1
ATOM 2247 C CA . TYR A 1 277 ? 7.406 -23.344 -12.008 1 89 277 TYR A CA 1
ATOM 2248 C C . TYR A 1 277 ? 5.957 -23.375 -11.539 1 89 277 TYR A C 1
ATOM 2250 O O . TYR A 1 277 ? 5.27 -24.391 -11.672 1 89 277 TYR A O 1
ATOM 2258 N N . VAL A 1 278 ? 5.543 -22.281 -10.898 1 90.81 278 VAL A N 1
ATOM 2259 C CA . VAL A 1 278 ? 4.168 -22.062 -10.469 1 90.81 278 VAL A CA 1
ATOM 2260 C C . VAL A 1 278 ? 3.727 -20.656 -10.867 1 90.81 278 VAL A C 1
ATOM 2262 O O . VAL A 1 278 ? 4.375 -19.672 -10.516 1 90.81 278 VAL A O 1
ATOM 2265 N N . THR A 1 279 ? 2.682 -20.578 -11.633 1 88.12 279 THR A N 1
ATOM 2266 C CA . THR A 1 279 ? 2.242 -19.281 -12.156 1 88.12 279 THR A CA 1
ATOM 2267 C C . THR A 1 279 ? 1 -18.797 -11.414 1 88.12 279 THR A C 1
ATOM 2269 O O . THR A 1 279 ? 0.587 -19.406 -10.422 1 88.12 279 THR A O 1
ATOM 2272 N N . GLU A 1 280 ? 0.474 -17.719 -11.859 1 86.12 280 GLU A N 1
ATOM 2273 C CA . GLU A 1 280 ? -0.653 -17.031 -11.227 1 86.12 280 GLU A CA 1
ATOM 2274 C C . GLU A 1 280 ? -1.899 -17.922 -11.227 1 86.12 280 GLU A C 1
ATOM 2276 O O . GLU A 1 280 ? -2.799 -17.734 -10.406 1 86.12 280 GLU A O 1
ATOM 2281 N N . LYS A 1 281 ? -1.938 -18.906 -12.102 1 85.75 281 LYS A N 1
ATOM 2282 C CA . LYS A 1 281 ? -3.119 -19.766 -12.234 1 85.75 281 LYS A CA 1
ATOM 2283 C C . LYS A 1 281 ? -3.453 -20.453 -10.922 1 85.75 281 LYS A C 1
ATOM 2285 O O . LYS A 1 281 ? -4.625 -20.672 -10.602 1 85.75 281 LYS A O 1
ATOM 2290 N N . LEU A 1 282 ? -2.471 -20.766 -10.219 1 91.62 282 LEU A N 1
ATOM 2291 C CA . LEU A 1 282 ? -2.688 -21.453 -8.945 1 91.62 282 LEU A CA 1
ATOM 2292 C C . LEU A 1 282 ? -3.361 -20.516 -7.941 1 91.62 282 LEU A C 1
ATOM 2294 O O . LEU A 1 282 ? -4.207 -20.953 -7.156 1 91.62 282 LEU A O 1
ATOM 2298 N N . TYR A 1 283 ? -3.078 -19.297 -8.047 1 90.62 283 TYR A N 1
ATOM 2299 C CA . TYR A 1 283 ? -3.381 -18.422 -6.926 1 90.62 283 TYR A CA 1
ATOM 2300 C C . TYR A 1 283 ? -4.609 -17.562 -7.223 1 90.62 283 TYR A C 1
ATOM 2302 O O . TYR A 1 283 ? -5.219 -17 -6.305 1 90.62 283 TYR A O 1
ATOM 2310 N N . ILE A 1 284 ? -5.012 -17.453 -8.398 1 85.06 284 ILE A N 1
ATOM 2311 C CA . ILE A 1 284 ? -5.973 -16.453 -8.852 1 85.06 284 ILE A CA 1
ATOM 2312 C C . ILE A 1 284 ? -7.32 -16.688 -8.164 1 85.06 284 ILE A C 1
ATOM 2314 O O . ILE A 1 284 ? -8.031 -15.727 -7.855 1 85.06 284 ILE A O 1
ATOM 2318 N N . PHE A 1 285 ? -7.621 -17.906 -7.805 1 88.94 285 PHE A N 1
ATOM 2319 C CA . PHE A 1 285 ? -8.969 -18.172 -7.316 1 88.94 285 PHE A CA 1
ATOM 2320 C C . PHE A 1 285 ? -8.945 -18.547 -5.84 1 88.94 285 PHE A C 1
ATOM 2322 O O . PHE A 1 285 ? -9.992 -18.828 -5.25 1 88.94 285 PHE A O 1
ATOM 2329 N N . LEU A 1 286 ? -7.836 -18.5 -5.219 1 91.44 286 LEU A N 1
ATOM 2330 C CA . LEU A 1 286 ? -7.707 -19.062 -3.879 1 91.44 286 LEU A CA 1
ATOM 2331 C C . LEU A 1 286 ? -8.5 -18.25 -2.865 1 91.44 286 LEU A C 1
ATOM 2333 O O . LEU A 1 286 ? -8.781 -18.734 -1.764 1 91.44 286 LEU A O 1
ATOM 2337 N N . PHE A 1 287 ? -8.852 -17.094 -3.219 1 87 287 PHE A N 1
ATOM 2338 C CA . PHE A 1 287 ? -9.641 -16.297 -2.285 1 87 287 PHE A CA 1
ATOM 2339 C C . PHE A 1 287 ? -11.109 -16.719 -2.332 1 87 287 PHE A C 1
ATOM 2341 O O . PHE A 1 287 ? -11.883 -16.391 -1.426 1 87 287 PHE A O 1
ATOM 2348 N N . TYR A 1 288 ? -11.5 -17.328 -3.371 1 87.88 288 TYR A N 1
ATOM 2349 C CA . TYR A 1 288 ? -12.828 -17.922 -3.482 1 87.88 288 TYR A CA 1
ATOM 2350 C C . TYR A 1 288 ? -12.844 -19.344 -2.928 1 87.88 288 TYR A C 1
ATOM 2352 O O . TYR A 1 288 ? -11.797 -19.969 -2.789 1 87.88 288 TYR A O 1
ATOM 2360 N N . PRO A 1 289 ? -14.039 -19.797 -2.57 1 90.75 289 PRO A N 1
ATOM 2361 C CA . PRO A 1 289 ? -14.109 -21.156 -2.021 1 90.75 289 PRO A CA 1
ATOM 2362 C C . PRO A 1 289 ? -14.078 -22.234 -3.102 1 90.75 289 PRO A C 1
ATOM 2364 O O . PRO A 1 289 ? -14.969 -23.078 -3.166 1 90.75 289 PRO A O 1
ATOM 2367 N N . LEU A 1 290 ? -13.031 -22.203 -3.902 1 93.06 290 LEU A N 1
ATOM 2368 C CA . LEU A 1 290 ? -12.688 -23.203 -4.906 1 93.06 290 LEU A CA 1
ATOM 2369 C C . LEU A 1 290 ? -11.469 -24.016 -4.48 1 93.06 290 LEU A C 1
ATOM 2371 O O . LEU A 1 290 ? -10.516 -23.453 -3.926 1 93.06 290 LEU A O 1
ATOM 2375 N N . VAL A 1 291 ? -11.586 -25.25 -4.828 1 96.81 291 VAL A N 1
ATOM 2376 C CA . VAL A 1 291 ? -10.414 -26.078 -4.566 1 96.81 291 VAL A CA 1
ATOM 2377 C C . VAL A 1 291 ? -9.578 -26.219 -5.836 1 96.81 291 VAL A C 1
ATOM 2379 O O . VAL A 1 291 ? -10.086 -26.641 -6.879 1 96.81 291 VAL A O 1
ATOM 2382 N N . PRO A 1 292 ? -8.328 -25.859 -5.766 1 98 292 PRO A N 1
ATOM 2383 C CA . PRO A 1 292 ? -7.496 -26.016 -6.961 1 98 292 PRO A CA 1
ATOM 2384 C C . PRO A 1 292 ? -7.121 -27.469 -7.242 1 98 292 PRO A C 1
ATOM 2386 O O . PRO A 1 292 ? -6.844 -28.234 -6.312 1 98 292 PRO A O 1
ATOM 2389 N N . VAL A 1 293 ? -7.23 -27.812 -8.492 1 98.5 293 VAL A N 1
ATOM 2390 C CA . VAL A 1 293 ? -6.629 -29.031 -9.016 1 98.5 293 VAL A CA 1
ATOM 2391 C C . VAL A 1 293 ? -5.375 -28.688 -9.82 1 98.5 293 VAL A C 1
ATOM 2393 O O . VAL A 1 293 ? -5.461 -28.031 -10.859 1 98.5 293 VAL A O 1
ATOM 2396 N N . VAL A 1 294 ? -4.27 -29.172 -9.312 1 97.56 294 VAL A N 1
ATOM 2397 C CA . VAL A 1 294 ? -3.021 -28.688 -9.883 1 97.56 294 VAL A CA 1
ATOM 2398 C C . VAL A 1 294 ? -2.398 -29.75 -10.766 1 97.56 294 VAL A C 1
ATOM 2400 O O . VAL A 1 294 ? -2.629 -30.953 -10.57 1 97.56 294 VAL A O 1
ATOM 2403 N N . MET A 1 295 ? -1.713 -29.312 -11.773 1 95.06 295 MET A N 1
ATOM 2404 C CA . MET A 1 295 ? -0.855 -30.125 -12.625 1 95.06 295 MET A CA 1
ATOM 2405 C C . MET A 1 295 ? 0.411 -29.359 -13.016 1 95.06 295 MET A C 1
ATOM 2407 O O . MET A 1 295 ? 0.345 -28.359 -13.719 1 95.06 295 MET A O 1
ATOM 2411 N N . GLY A 1 296 ? 1.483 -29.75 -12.469 1 91.31 296 GLY A N 1
ATOM 2412 C CA . GLY A 1 296 ? 2.809 -29.172 -12.672 1 91.31 296 GLY A CA 1
ATOM 2413 C C . GLY A 1 296 ? 3.908 -29.984 -12.016 1 91.31 296 GLY A C 1
ATOM 2414 O O . GLY A 1 296 ? 3.643 -31.031 -11.406 1 91.31 296 GLY A O 1
ATOM 2415 N N . ALA A 1 297 ? 5.125 -29.531 -12.164 1 89.69 297 ALA A N 1
ATOM 2416 C CA . ALA A 1 297 ? 6.25 -30.297 -11.633 1 89.69 297 ALA A CA 1
ATOM 2417 C C . ALA A 1 297 ? 6.742 -29.719 -10.312 1 89.69 297 ALA A C 1
ATOM 2419 O O . ALA A 1 297 ? 7.684 -30.234 -9.711 1 89.69 297 ALA A O 1
ATOM 2420 N N . ALA A 1 298 ? 6.051 -28.703 -9.891 1 90.56 298 ALA A N 1
ATOM 2421 C CA . ALA A 1 298 ? 6.438 -28.094 -8.617 1 90.56 298 ALA A CA 1
ATOM 2422 C C . ALA A 1 298 ? 6.047 -28.984 -7.441 1 90.56 298 ALA A C 1
ATOM 2424 O O . ALA A 1 298 ? 5.168 -29.844 -7.574 1 90.56 298 ALA A O 1
ATOM 2425 N N . ASP A 1 299 ? 6.781 -28.891 -6.348 1 92.81 299 ASP A N 1
ATOM 2426 C CA . ASP A 1 299 ? 6.359 -29.531 -5.102 1 92.81 299 ASP A CA 1
ATOM 2427 C C . ASP A 1 299 ? 5.301 -28.688 -4.391 1 92.81 299 ASP A C 1
ATOM 2429 O O . ASP A 1 299 ? 5.629 -27.844 -3.549 1 92.81 299 ASP A O 1
ATOM 2433 N N . TYR A 1 300 ? 4.09 -28.984 -4.672 1 95.44 300 TYR A N 1
ATOM 2434 C CA . TYR A 1 300 ? 2.99 -28.156 -4.18 1 95.44 300 TYR A CA 1
ATOM 2435 C C . TYR A 1 300 ? 2.875 -28.25 -2.664 1 95.44 300 TYR A C 1
ATOM 2437 O O . TYR A 1 300 ? 2.32 -27.359 -2.02 1 95.44 300 TYR A O 1
ATOM 2445 N N . SER A 1 301 ? 3.42 -29.266 -2.033 1 95.25 301 SER A N 1
ATOM 2446 C CA . SER A 1 301 ? 3.324 -29.438 -0.588 1 95.25 301 SER A CA 1
ATOM 2447 C C . SER A 1 301 ? 4.133 -28.375 0.15 1 95.25 301 SER A C 1
ATOM 2449 O O . SER A 1 301 ? 3.916 -28.141 1.341 1 95.25 301 SER A O 1
ATOM 2451 N N . THR A 1 302 ? 5.008 -27.734 -0.571 1 94.62 302 THR A N 1
ATOM 2452 C CA . THR A 1 302 ? 5.852 -26.734 0.072 1 94.62 302 THR A CA 1
ATOM 2453 C C . THR A 1 302 ? 5.273 -25.344 -0.123 1 94.62 302 THR A C 1
ATOM 2455 O O . THR A 1 302 ? 5.691 -24.391 0.541 1 94.62 302 THR A O 1
ATOM 2458 N N . ILE A 1 303 ? 4.266 -25.219 -1.021 1 95.19 303 ILE A N 1
ATOM 2459 C CA . ILE A 1 303 ? 3.832 -23.859 -1.329 1 95.19 303 ILE A CA 1
ATOM 2460 C C . ILE A 1 303 ? 2.334 -23.719 -1.066 1 95.19 303 ILE A C 1
ATOM 2462 O O . ILE A 1 303 ? 1.784 -22.625 -1.122 1 95.19 303 ILE A O 1
ATOM 2466 N N . MET A 1 304 ? 1.718 -24.828 -0.79 1 96.56 304 MET A N 1
ATOM 2467 C CA . MET A 1 304 ? 0.302 -24.844 -0.434 1 96.56 304 MET A CA 1
ATOM 2468 C C . MET A 1 304 ? 0.093 -25.5 0.927 1 96.56 304 MET A C 1
ATOM 2470 O O . MET A 1 304 ? 0.761 -26.484 1.257 1 96.56 304 MET A O 1
ATOM 2474 N N . PRO A 1 305 ? -0.855 -24.938 1.703 1 95.94 305 PRO A N 1
ATOM 2475 C CA . PRO A 1 305 ? -1.156 -25.609 2.977 1 95.94 305 PRO A CA 1
ATOM 2476 C C . PRO A 1 305 ? -1.607 -27.047 2.797 1 95.94 305 PRO A C 1
ATOM 2478 O O . PRO A 1 305 ? -2.115 -27.422 1.734 1 95.94 305 PRO A O 1
ATOM 2481 N N . PRO A 1 306 ? -1.39 -27.812 3.883 1 94.62 306 PRO A N 1
ATOM 2482 C CA . PRO A 1 306 ? -1.856 -29.203 3.791 1 94.62 306 PRO A CA 1
ATOM 2483 C C . PRO A 1 306 ? -3.354 -29.297 3.51 1 94.62 306 PRO A C 1
ATOM 2485 O O . PRO A 1 306 ? -4.137 -28.5 4.027 1 94.62 306 PRO A O 1
ATOM 2488 N N . HIS A 1 307 ? -3.711 -30.234 2.598 1 96 307 HIS A N 1
ATOM 2489 C CA . HIS A 1 307 ? -5.098 -30.547 2.266 1 96 307 HIS A CA 1
ATOM 2490 C C . HIS A 1 307 ? -5.793 -29.344 1.633 1 96 307 HIS A C 1
ATOM 2492 O O . HIS A 1 307 ? -6.922 -29.016 1.998 1 96 307 HIS A O 1
ATOM 2498 N N . SER A 1 308 ? -5.125 -28.625 0.72 1 97.12 308 SER A N 1
ATOM 2499 C CA . SER A 1 308 ? -5.676 -27.406 0.123 1 97.12 308 SER A CA 1
ATOM 2500 C C . SER A 1 308 ? -5.75 -27.531 -1.396 1 97.12 308 SER A C 1
ATOM 2502 O O . SER A 1 308 ? -6.207 -26.609 -2.072 1 97.12 308 SER A O 1
ATOM 2504 N N . TYR A 1 309 ? -5.34 -28.641 -1.939 1 98.25 309 TYR A N 1
ATOM 2505 C CA . TYR A 1 309 ? -5.324 -28.844 -3.383 1 98.25 309 TYR A CA 1
ATOM 2506 C C . TYR A 1 309 ? -5.449 -30.328 -3.717 1 98.25 309 TYR A C 1
ATOM 2508 O O . TYR A 1 309 ? -5.324 -31.188 -2.834 1 98.25 309 TYR A O 1
ATOM 2516 N N . ILE A 1 310 ? -5.773 -30.578 -4.949 1 98.5 310 ILE A N 1
ATOM 2517 C CA . ILE A 1 310 ? -5.754 -31.922 -5.512 1 98.5 310 ILE A CA 1
ATOM 2518 C C . ILE A 1 310 ? -4.723 -32 -6.633 1 98.5 310 ILE A C 1
ATOM 2520 O O . ILE A 1 310 ? -4.75 -31.188 -7.562 1 98.5 310 ILE A O 1
ATOM 2524 N N . ASP A 1 311 ? -3.809 -32.906 -6.512 1 97.56 311 ASP A N 1
ATOM 2525 C CA . ASP A 1 311 ? -2.787 -33.062 -7.539 1 97.56 311 ASP A CA 1
ATOM 2526 C C . ASP A 1 311 ? -3.262 -34.031 -8.625 1 97.56 311 ASP A C 1
ATOM 2528 O O . ASP A 1 311 ? -3.309 -35.25 -8.406 1 97.56 311 ASP A O 1
ATOM 2532 N N . ALA A 1 312 ? -3.533 -33.531 -9.727 1 97.25 312 ALA A N 1
ATOM 2533 C CA . ALA A 1 312 ? -4.102 -34.312 -10.828 1 97.25 312 ALA A CA 1
ATOM 2534 C C . ALA A 1 312 ? -3.152 -35.406 -11.266 1 97.25 312 ALA A C 1
ATOM 2536 O O . ALA A 1 312 ? -3.588 -36.438 -11.812 1 97.25 312 ALA A O 1
ATOM 2537 N N . GLN A 1 313 ? -1.884 -35.219 -11.023 1 93.56 313 GLN A N 1
ATOM 2538 C CA . GLN A 1 313 ? -0.889 -36.156 -11.492 1 93.56 313 GLN A CA 1
ATOM 2539 C C . GLN A 1 313 ? -0.972 -37.469 -10.711 1 93.56 313 GLN A C 1
ATOM 2541 O O . GLN A 1 313 ? -0.401 -38.5 -11.117 1 93.56 313 GLN A O 1
ATOM 2546 N N . GLN A 1 314 ? -1.706 -37.469 -9.672 1 95.75 314 GLN A N 1
ATOM 2547 C CA . GLN A 1 314 ? -1.86 -38.688 -8.844 1 95.75 314 GLN A CA 1
ATOM 2548 C C . GLN A 1 314 ? -3.045 -39.531 -9.312 1 95.75 314 GLN A C 1
ATOM 2550 O O . GLN A 1 314 ? -3.301 -40.594 -8.773 1 95.75 314 GLN A O 1
ATOM 2555 N N . TYR A 1 315 ? -3.729 -39 -10.336 1 97.5 315 TYR A N 1
ATOM 2556 C CA . TYR A 1 315 ? -4.953 -39.656 -10.805 1 97.5 315 TYR A CA 1
ATOM 2557 C C . TYR A 1 315 ? -4.973 -39.75 -12.328 1 97.5 315 TYR A C 1
ATOM 2559 O O . TYR A 1 315 ? -4.488 -38.844 -13.016 1 97.5 315 TYR A O 1
ATOM 2567 N N . THR A 1 316 ? -5.574 -40.812 -12.828 1 96.75 316 THR A N 1
ATOM 2568 C CA . THR A 1 316 ? -6.047 -40.75 -14.203 1 96.75 316 THR A CA 1
ATOM 2569 C C . THR A 1 316 ? -7.234 -39.812 -14.328 1 96.75 316 THR A C 1
ATOM 2571 O O . THR A 1 316 ? -7.887 -39.469 -13.328 1 96.75 316 THR A O 1
ATOM 2574 N N . PRO A 1 317 ? -7.48 -39.312 -15.531 1 97.75 317 PRO A N 1
ATOM 2575 C CA . PRO A 1 317 ? -8.648 -38.438 -15.688 1 97.75 317 PRO A CA 1
ATOM 2576 C C . PRO A 1 317 ? -9.93 -39.062 -15.133 1 97.75 317 PRO A C 1
ATOM 2578 O O . PRO A 1 317 ? -10.734 -38.375 -14.516 1 97.75 317 PRO A O 1
ATOM 2581 N N . GLN A 1 318 ? -10.078 -40.406 -15.344 1 97.94 318 GLN A N 1
ATOM 2582 C CA . GLN A 1 318 ? -11.258 -41.094 -14.836 1 97.94 318 GLN A CA 1
ATOM 2583 C C . GLN A 1 318 ? -11.281 -41.094 -13.305 1 97.94 318 GLN A C 1
ATOM 2585 O O . GLN A 1 318 ? -12.328 -40.844 -12.695 1 97.94 318 GLN A O 1
ATOM 2590 N N . GLN A 1 319 ? -10.188 -41.375 -12.688 1 98.31 319 GLN A N 1
ATOM 2591 C CA . GLN A 1 319 ? -10.078 -41.375 -11.234 1 98.31 319 GLN A CA 1
ATOM 2592 C C . GLN A 1 319 ? -10.32 -39.969 -10.656 1 98.31 319 GLN A C 1
ATOM 2594 O O . GLN A 1 319 ? -10.961 -39.844 -9.617 1 98.31 319 GLN A O 1
ATOM 2599 N N . LEU A 1 320 ? -9.773 -38.969 -11.328 1 98.56 320 LEU A N 1
ATOM 2600 C CA . LEU A 1 320 ? -9.984 -37.594 -10.875 1 98.56 320 LEU A CA 1
ATOM 2601 C C . LEU A 1 320 ? -11.461 -37.219 -10.961 1 98.56 320 LEU A C 1
ATOM 2603 O O . LEU A 1 320 ? -12 -36.594 -10.047 1 98.56 320 LEU A O 1
ATOM 2607 N N . ALA A 1 321 ? -12.062 -37.656 -12.078 1 98.56 321 ALA A N 1
ATOM 2608 C CA . ALA A 1 321 ? -13.492 -37.375 -12.242 1 98.56 321 ALA A CA 1
ATOM 2609 C C . ALA A 1 321 ? -14.289 -37.969 -11.07 1 98.56 321 ALA A C 1
ATOM 2611 O O . ALA A 1 321 ? -15.172 -37.281 -10.531 1 98.56 321 ALA A O 1
ATOM 2612 N N . LEU A 1 322 ? -13.945 -39.188 -10.672 1 98.38 322 LEU A N 1
ATOM 2613 C CA . LEU A 1 322 ? -14.625 -39.844 -9.555 1 98.38 322 LEU A CA 1
ATOM 2614 C C . LEU A 1 322 ? -14.398 -39.062 -8.258 1 98.38 322 LEU A C 1
ATOM 2616 O O . LEU A 1 322 ? -15.328 -38.875 -7.477 1 98.38 322 LEU A O 1
ATOM 2620 N N . LYS A 1 323 ? -13.234 -38.656 -8.047 1 98.44 323 LYS A N 1
ATOM 2621 C CA . LYS A 1 323 ? -12.891 -37.906 -6.836 1 98.44 323 LYS A CA 1
ATOM 2622 C C . LYS A 1 323 ? -13.648 -36.562 -6.77 1 98.44 323 LYS A C 1
ATOM 2624 O O . LYS A 1 323 ? -14.242 -36.25 -5.742 1 98.44 323 LYS A O 1
ATOM 2629 N N . LEU A 1 324 ? -13.641 -35.844 -7.848 1 98.56 324 LEU A N 1
ATOM 2630 C CA . LEU A 1 324 ? -14.305 -34.531 -7.887 1 98.56 324 LEU A CA 1
ATOM 2631 C C . LEU A 1 324 ? -15.805 -34.688 -7.691 1 98.56 324 LEU A C 1
ATOM 2633 O O . LEU A 1 324 ? -16.422 -33.938 -6.949 1 98.56 324 LEU A O 1
ATOM 2637 N N . THR A 1 325 ? -16.391 -35.688 -8.32 1 98.12 325 THR A N 1
ATOM 2638 C CA . THR A 1 325 ? -17.812 -35.969 -8.195 1 98.12 325 THR A CA 1
ATOM 2639 C C . THR A 1 325 ? -18.156 -36.344 -6.758 1 98.12 325 THR A C 1
ATOM 2641 O O . THR A 1 325 ? -19.172 -35.875 -6.219 1 98.12 325 THR A O 1
ATOM 2644 N N . HIS A 1 326 ? -17.312 -37.156 -6.176 1 98.12 326 HIS A N 1
ATOM 2645 C CA . HIS A 1 326 ? -17.516 -37.562 -4.785 1 98.12 326 HIS A CA 1
ATOM 2646 C C . HIS A 1 326 ? -17.531 -36.312 -3.871 1 98.12 326 HIS A C 1
ATOM 2648 O O . HIS A 1 326 ? -18.438 -36.156 -3.053 1 98.12 326 HIS A O 1
ATOM 2654 N N . LEU A 1 327 ? -16.562 -35.469 -4.008 1 97.94 327 LEU A N 1
ATOM 2655 C CA . LEU A 1 327 ? -16.453 -34.281 -3.164 1 97.94 327 LEU A CA 1
ATOM 2656 C C . LEU A 1 327 ? -17.641 -33.344 -3.398 1 97.94 327 LEU A C 1
ATOM 2658 O O . LEU A 1 327 ? -18.109 -32.688 -2.467 1 97.94 327 LEU A O 1
ATOM 2662 N N . ALA A 1 328 ? -18.125 -33.281 -4.645 1 96.94 328 ALA A N 1
ATOM 2663 C CA . ALA A 1 328 ? -19.266 -32.438 -4.977 1 96.94 328 ALA A CA 1
ATOM 2664 C C . ALA A 1 328 ? -20.531 -32.938 -4.266 1 96.94 328 ALA A C 1
ATOM 2666 O O . ALA A 1 328 ? -21.438 -32.125 -4 1 96.94 328 ALA A O 1
ATOM 2667 N N . LYS A 1 329 ? -20.578 -34.156 -3.908 1 96.31 329 LYS A N 1
ATOM 2668 C CA . LYS A 1 329 ? -21.75 -34.75 -3.264 1 96.31 329 LYS A CA 1
ATOM 2669 C C . LYS A 1 329 ? -21.578 -34.812 -1.749 1 96.31 329 LYS A C 1
ATOM 2671 O O . LYS A 1 329 ? -22.5 -35.188 -1.025 1 96.31 329 LYS A O 1
ATOM 2676 N N . HIS A 1 330 ? -20.422 -34.438 -1.237 1 96.19 330 HIS A N 1
ATOM 2677 C CA . HIS A 1 330 ? -20.141 -34.5 0.191 1 96.19 330 HIS A CA 1
ATOM 2678 C C . HIS A 1 330 ? -19.594 -33.156 0.688 1 96.19 330 HIS A C 1
ATOM 2680 O O . HIS A 1 330 ? -18.391 -33 0.926 1 96.19 330 HIS A O 1
ATOM 2686 N N . PRO A 1 331 ? -20.453 -32.281 0.978 1 94.75 331 PRO A N 1
ATOM 2687 C CA . PRO A 1 331 ? -20.094 -30.891 1.309 1 94.75 331 PRO A CA 1
ATOM 2688 C C . PRO A 1 331 ? -19.156 -30.812 2.51 1 94.75 331 PRO A C 1
ATOM 2690 O O . PRO A 1 331 ? -18.281 -29.938 2.559 1 94.75 331 PRO A O 1
ATOM 2693 N N . GLN A 1 332 ? -19.266 -31.688 3.445 1 94.06 332 GLN A N 1
ATOM 2694 C CA . GLN A 1 332 ? -18.406 -31.656 4.629 1 94.06 332 GLN A CA 1
ATOM 2695 C C . GLN A 1 332 ? -16.969 -32.031 4.277 1 94.06 332 GLN A C 1
ATOM 2697 O O . GLN A 1 332 ? -16.031 -31.422 4.789 1 94.06 332 GLN A O 1
ATOM 2702 N N . GLU A 1 333 ? -16.859 -33 3.41 1 96.44 333 GLU A N 1
ATOM 2703 C CA . GLU A 1 333 ? -15.523 -33.375 2.957 1 96.44 333 GLU A CA 1
ATOM 2704 C C . GLU A 1 333 ? -14.898 -32.281 2.094 1 96.44 333 GLU A C 1
ATOM 2706 O O . GLU A 1 333 ? -13.703 -32 2.209 1 96.44 333 GLU A O 1
ATOM 2711 N N . TYR A 1 334 ? -15.727 -31.688 1.27 1 96.69 334 TYR A N 1
ATOM 2712 C CA . TYR A 1 334 ? -15.266 -30.594 0.442 1 96.69 334 TYR A CA 1
ATOM 2713 C C . TYR A 1 334 ? -14.773 -29.422 1.304 1 96.69 334 TYR A C 1
ATOM 2715 O O . TYR A 1 334 ? -13.727 -28.844 1.032 1 96.69 334 TYR A O 1
ATOM 2723 N N . ALA A 1 335 ? -15.445 -29.156 2.359 1 93.38 335 ALA A N 1
ATOM 2724 C CA . ALA A 1 335 ? -15.148 -28.031 3.24 1 93.38 335 ALA A CA 1
ATOM 2725 C C . ALA A 1 335 ? -13.789 -28.188 3.908 1 93.38 335 ALA A C 1
ATOM 2727 O O . ALA A 1 335 ? -13.133 -27.203 4.258 1 93.38 335 ALA A O 1
ATOM 2728 N N . LYS A 1 336 ? -13.359 -29.422 4.055 1 94.75 336 LYS A N 1
ATOM 2729 C CA . LYS A 1 336 ? -12.062 -29.688 4.66 1 94.75 336 LYS A CA 1
ATOM 2730 C C . LYS A 1 336 ? -10.93 -29.109 3.803 1 94.75 336 LYS A C 1
ATOM 2732 O O . LYS A 1 336 ? -9.914 -28.672 4.324 1 94.75 336 LYS A O 1
ATOM 2737 N N . TYR A 1 337 ? -11.141 -29.094 2.496 1 96 337 TYR A N 1
ATOM 2738 C CA . TYR A 1 337 ? -10.141 -28.547 1.578 1 96 337 TYR A CA 1
ATOM 2739 C C . TYR A 1 337 ? -10.062 -27.031 1.703 1 96 337 TYR A C 1
ATOM 2741 O O . TYR A 1 337 ? -9.117 -26.422 1.202 1 96 337 TYR A O 1
ATOM 2749 N N . LEU A 1 338 ? -11.008 -26.422 2.4 1 93.56 338 LEU A N 1
ATOM 2750 C CA . LEU A 1 338 ? -11.086 -24.969 2.48 1 93.56 338 LEU A CA 1
ATOM 2751 C C . LEU A 1 338 ? -10.742 -24.484 3.885 1 93.56 338 LEU A C 1
ATOM 2753 O O . LEU A 1 338 ? -10.727 -23.281 4.141 1 93.56 338 LEU A O 1
ATOM 2757 N N . GLU A 1 339 ? -10.359 -25.391 4.789 1 91 339 GLU A N 1
ATOM 2758 C CA . GLU A 1 339 ? -10.148 -25.047 6.195 1 91 339 GLU A CA 1
ATOM 2759 C C . GLU A 1 339 ? -8.938 -24.141 6.371 1 91 339 GLU A C 1
ATOM 2761 O O . GLU A 1 339 ? -8.922 -23.281 7.258 1 91 339 GLU A O 1
ATOM 2766 N N . TRP A 1 340 ? -7.926 -24.344 5.461 1 92.81 340 TRP A N 1
ATOM 2767 C CA . TRP A 1 340 ? -6.699 -23.562 5.555 1 92.81 340 TRP A CA 1
ATOM 2768 C C . TRP A 1 340 ? -7 -22.062 5.48 1 92.81 340 TRP A C 1
ATOM 2770 O O . TRP A 1 340 ? -6.25 -21.25 6.02 1 92.81 340 TRP A O 1
ATOM 2780 N N . ARG A 1 341 ? -8.094 -21.703 4.934 1 90.69 341 ARG A N 1
ATOM 2781 C CA . ARG A 1 341 ? -8.461 -20.312 4.645 1 90.69 341 ARG A CA 1
ATOM 2782 C C . ARG A 1 341 ? -8.82 -19.578 5.922 1 90.69 341 ARG A C 1
ATOM 2784 O O . ARG A 1 341 ? -8.906 -18.344 5.922 1 90.69 341 ARG A O 1
ATOM 2791 N N . LYS A 1 342 ? -9.008 -20.281 6.953 1 84.69 342 LYS A N 1
ATOM 2792 C CA . LYS A 1 342 ? -9.258 -19.688 8.258 1 84.69 342 LYS A CA 1
ATOM 2793 C C . LYS A 1 342 ? -7.977 -19.094 8.852 1 84.69 342 LYS A C 1
ATOM 2795 O O . LYS A 1 342 ? -8.023 -18.141 9.625 1 84.69 342 LYS A O 1
ATOM 2800 N N . TYR A 1 343 ? -6.898 -19.672 8.375 1 87.81 343 TYR A N 1
ATOM 2801 C CA . TYR A 1 343 ? -5.648 -19.375 9.07 1 87.81 343 TYR A CA 1
ATOM 2802 C C . TYR A 1 343 ? -4.668 -18.656 8.148 1 87.81 343 TYR A C 1
ATOM 2804 O O . TYR A 1 343 ? -3.693 -18.062 8.617 1 87.81 343 TYR A O 1
ATOM 2812 N N . TYR A 1 344 ? -4.941 -18.734 6.863 1 91.62 344 TYR A N 1
ATOM 2813 C CA . TYR A 1 344 ? -4.016 -18.203 5.875 1 91.62 344 TYR A CA 1
ATOM 2814 C C . TYR A 1 344 ? -4.75 -17.328 4.863 1 91.62 344 TYR A C 1
ATOM 2816 O O . TYR A 1 344 ? -5.977 -17.375 4.766 1 91.62 344 TYR A O 1
ATOM 2824 N N . GLN A 1 345 ? -3.982 -16.469 4.254 1 90 345 GLN A N 1
ATOM 2825 C CA . GLN A 1 345 ? -4.492 -15.641 3.166 1 90 345 GLN A CA 1
ATOM 2826 C C . GLN A 1 345 ? -3.666 -15.836 1.896 1 90 345 GLN A C 1
ATOM 2828 O O . GLN A 1 345 ? -2.441 -15.953 1.956 1 90 345 GLN A O 1
ATOM 2833 N N . PRO A 1 346 ? -4.367 -15.984 0.825 1 92.12 346 PRO A N 1
ATOM 2834 C CA . PRO A 1 346 ? -3.643 -16.031 -0.448 1 92.12 346 PRO A CA 1
ATOM 2835 C C . PRO A 1 346 ? -3.26 -14.633 -0.949 1 92.12 346 PRO A C 1
ATOM 2837 O O . PRO A 1 346 ? -3.869 -13.641 -0.545 1 92.12 346 PRO A O 1
ATOM 2840 N N . SER A 1 347 ? -2.301 -14.617 -1.75 1 90.44 347 SER A N 1
ATOM 2841 C CA . SER A 1 347 ? -1.901 -13.367 -2.389 1 90.44 347 SER A CA 1
ATOM 2842 C C . SER A 1 347 ? -2.857 -12.992 -3.516 1 90.44 347 SER A C 1
ATOM 2844 O O . SER A 1 347 ? -3.541 -13.852 -4.07 1 90.44 347 SER A O 1
ATOM 2846 N N . THR A 1 348 ? -2.883 -11.695 -3.764 1 81.75 348 THR A N 1
ATOM 2847 C CA . THR A 1 348 ? -3.348 -11.273 -5.082 1 81.75 348 THR A CA 1
ATOM 2848 C C . THR A 1 348 ? -2.33 -11.648 -6.156 1 81.75 348 THR A C 1
ATOM 2850 O O . THR A 1 348 ? -1.257 -12.172 -5.848 1 81.75 348 THR A O 1
ATOM 2853 N N . VAL A 1 349 ? -2.775 -11.617 -7.348 1 77.69 349 VAL A N 1
ATOM 2854 C CA . VAL A 1 349 ? -1.863 -11.93 -8.445 1 77.69 349 VAL A CA 1
ATOM 2855 C C . VAL A 1 349 ? -1.57 -10.656 -9.242 1 77.69 349 VAL A C 1
ATOM 2857 O O . VAL A 1 349 ? -2.41 -9.758 -9.32 1 77.69 349 VAL A O 1
ATOM 2860 N N . GLY A 1 350 ? -0.285 -10.383 -9.547 1 71.75 350 GLY A N 1
ATOM 2861 C CA . GLY A 1 350 ? 0.117 -9.227 -10.328 1 71.75 350 GLY A CA 1
ATOM 2862 C C . GLY A 1 350 ? 1.622 -9.055 -10.414 1 71.75 350 GLY A C 1
ATOM 2863 O O . GLY A 1 350 ? 2.359 -9.594 -9.586 1 71.75 350 GLY A O 1
ATOM 2864 N N . PRO A 1 351 ? 2.016 -8.398 -11.438 1 69.31 351 PRO A N 1
ATOM 2865 C CA . PRO A 1 351 ? 3.453 -8.297 -11.695 1 69.31 351 PRO A CA 1
ATOM 2866 C C . PRO A 1 351 ? 4.152 -7.336 -10.734 1 69.31 351 PRO A C 1
ATOM 2868 O O . PRO A 1 351 ? 5.367 -7.43 -10.539 1 69.31 351 PRO A O 1
ATOM 2871 N N . ASN A 1 352 ? 3.459 -6.492 -10.164 1 71.75 352 ASN A N 1
ATOM 2872 C CA . ASN A 1 352 ? 4.09 -5.391 -9.445 1 71.75 352 ASN A CA 1
ATOM 2873 C C . ASN A 1 352 ? 4.691 -5.859 -8.117 1 71.75 352 ASN A C 1
ATOM 2875 O O . ASN A 1 352 ? 5.742 -5.367 -7.699 1 71.75 352 ASN A O 1
ATOM 2879 N N . ARG A 1 353 ? 4.234 -6.895 -7.527 1 80.62 353 ARG A N 1
ATOM 2880 C CA . ARG A 1 353 ? 4.707 -7.359 -6.227 1 80.62 353 ARG A CA 1
ATOM 2881 C C . ARG A 1 353 ? 6.02 -8.125 -6.363 1 80.62 353 ARG A C 1
ATOM 2883 O O . ARG A 1 353 ? 6.895 -8.023 -5.5 1 80.62 353 ARG A O 1
ATOM 2890 N N . VAL A 1 354 ? 6.164 -8.758 -7.434 1 83.25 354 VAL A N 1
ATOM 2891 C CA . VAL A 1 354 ? 7.258 -9.703 -7.617 1 83.25 354 VAL A CA 1
ATOM 2892 C C . VAL A 1 354 ? 8.594 -8.969 -7.602 1 83.25 354 VAL A C 1
ATOM 2894 O O . VAL A 1 354 ? 9.586 -9.477 -7.078 1 83.25 354 VAL A O 1
ATOM 2897 N N . PHE A 1 355 ? 8.609 -7.797 -8.008 1 90.5 355 PHE A N 1
ATOM 2898 C CA . PHE A 1 355 ? 9.867 -7.07 -8.141 1 90.5 355 PHE A CA 1
ATOM 2899 C C . PHE A 1 355 ? 10.289 -6.484 -6.797 1 90.5 355 PHE A C 1
ATOM 2901 O O . PHE A 1 355 ? 11.438 -6.062 -6.633 1 90.5 355 PHE A O 1
ATOM 2908 N N . CYS A 1 356 ? 9.375 -6.488 -5.891 1 92.25 356 CYS A N 1
ATOM 2909 C CA . CYS A 1 356 ? 9.758 -6.078 -4.543 1 92.25 356 CYS A CA 1
ATOM 2910 C C . CYS A 1 356 ? 10.742 -7.066 -3.93 1 92.25 356 CYS A C 1
ATOM 2912 O O . CYS A 1 356 ? 11.469 -6.727 -2.994 1 92.25 356 CYS A O 1
ATOM 2914 N N . ASP A 1 357 ? 10.789 -8.25 -4.453 1 93.31 357 ASP A N 1
ATOM 2915 C CA . ASP A 1 357 ? 11.766 -9.234 -4 1 93.31 357 ASP A CA 1
ATOM 2916 C C . ASP A 1 357 ? 13.188 -8.773 -4.293 1 93.31 357 ASP A C 1
ATOM 2918 O O . ASP A 1 357 ? 14.125 -9.117 -3.559 1 93.31 357 ASP A O 1
ATOM 2922 N N . LEU A 1 358 ? 13.305 -8.039 -5.363 1 94.75 358 LEU A N 1
ATOM 2923 C CA . LEU A 1 358 ? 14.594 -7.426 -5.66 1 94.75 358 LEU A CA 1
ATOM 2924 C C . LEU A 1 358 ? 15.039 -6.52 -4.52 1 94.75 358 LEU A C 1
ATOM 2926 O O . LEU A 1 358 ? 16.203 -6.574 -4.094 1 94.75 358 LEU A O 1
ATOM 2930 N N . CYS A 1 359 ? 14.117 -5.715 -4.016 1 93.69 359 CYS A N 1
ATOM 2931 C CA . CYS A 1 359 ? 14.43 -4.785 -2.939 1 93.69 359 CYS A CA 1
ATOM 2932 C C . CYS A 1 359 ? 14.922 -5.523 -1.701 1 93.69 359 CYS A C 1
ATOM 2934 O O . CYS A 1 359 ? 15.875 -5.094 -1.052 1 93.69 359 CYS A O 1
ATOM 2936 N N . VAL A 1 360 ? 14.32 -6.617 -1.447 1 93.19 360 VAL A N 1
ATOM 2937 C CA . VAL A 1 360 ? 14.727 -7.418 -0.299 1 93.19 360 VAL A CA 1
ATOM 2938 C C . VAL A 1 360 ? 16.172 -7.875 -0.475 1 93.19 360 VAL A C 1
ATOM 2940 O O . VAL A 1 360 ? 16.984 -7.734 0.438 1 93.19 360 VAL A O 1
ATOM 2943 N N . ARG A 1 361 ? 16.453 -8.367 -1.621 1 93.69 361 ARG A N 1
ATOM 2944 C CA . ARG A 1 361 ? 17.781 -8.914 -1.865 1 93.69 361 ARG A CA 1
ATOM 2945 C C . ARG A 1 361 ? 18.844 -7.812 -1.842 1 93.69 361 ARG A C 1
ATOM 2947 O O . ARG A 1 361 ? 19.953 -8.031 -1.385 1 93.69 361 ARG A O 1
ATOM 2954 N N . LEU A 1 362 ? 18.531 -6.633 -2.32 1 94.25 362 LEU A N 1
ATOM 2955 C CA . LEU A 1 362 ? 19.469 -5.512 -2.385 1 94.25 362 LEU A CA 1
ATOM 2956 C C . LEU A 1 362 ? 19.906 -5.098 -0.986 1 94.25 362 LEU A C 1
ATOM 2958 O O . LEU A 1 362 ? 20.969 -4.477 -0.825 1 94.25 362 LEU A O 1
ATOM 2962 N N . HIS A 1 363 ? 19.141 -5.438 0.016 1 90.12 363 HIS A N 1
ATOM 2963 C CA . HIS A 1 363 ? 19.5 -5.07 1.383 1 90.12 363 HIS A CA 1
ATOM 2964 C C . HIS A 1 363 ? 20.391 -6.121 2.029 1 90.12 363 HIS A C 1
ATOM 2966 O O . HIS A 1 363 ? 20.844 -5.941 3.158 1 90.12 363 HIS A O 1
ATOM 2972 N N . GLN A 1 364 ? 20.656 -7.23 1.283 1 89.81 364 GLN A N 1
ATOM 2973 C CA . GLN A 1 364 ? 21.422 -8.336 1.846 1 89.81 364 GLN A CA 1
ATOM 2974 C C . GLN A 1 364 ? 22.891 -8.258 1.438 1 89.81 364 GLN A C 1
ATOM 2976 O O . GLN A 1 364 ? 23.203 -8.273 0.247 1 89.81 364 GLN A O 1
ATOM 2981 N N . PRO A 1 365 ? 23.797 -8.281 2.404 1 88.38 365 PRO A N 1
ATOM 2982 C CA . PRO A 1 365 ? 25.219 -8.109 2.086 1 88.38 365 PRO A CA 1
ATOM 2983 C C . PRO A 1 365 ? 25.75 -9.203 1.165 1 88.38 365 PRO A C 1
ATOM 2985 O O . PRO A 1 365 ? 26.609 -8.938 0.317 1 88.38 365 PRO A O 1
ATOM 2988 N N . ASP A 1 366 ? 25.25 -10.367 1.276 1 90.62 366 ASP A N 1
ATOM 2989 C CA . ASP A 1 366 ? 25.781 -11.484 0.495 1 90.62 366 ASP A CA 1
ATOM 2990 C C . ASP A 1 366 ? 25.438 -11.336 -0.984 1 90.62 366 ASP A C 1
ATOM 2992 O O . ASP A 1 366 ? 26.016 -12 -1.838 1 90.62 366 ASP A O 1
ATOM 2996 N N . PHE A 1 367 ? 24.5 -10.438 -1.26 1 94.19 367 PHE A N 1
ATOM 2997 C CA . PHE A 1 367 ? 24.094 -10.188 -2.635 1 94.19 367 PHE A CA 1
ATOM 2998 C C . PHE A 1 367 ? 25.219 -9.547 -3.436 1 94.19 367 PHE A C 1
ATOM 3000 O O . PHE A 1 367 ? 25.266 -9.68 -4.66 1 94.19 367 PHE A O 1
ATOM 3007 N N . TYR A 1 368 ? 26.109 -8.945 -2.742 1 93.38 368 TYR A N 1
ATOM 3008 C CA . TYR A 1 368 ? 27.172 -8.172 -3.387 1 93.38 368 TYR A CA 1
ATOM 3009 C C . TYR A 1 368 ? 28.484 -8.945 -3.424 1 93.38 368 TYR A C 1
ATOM 3011 O O . TYR A 1 368 ? 29.484 -8.445 -3.92 1 93.38 368 TYR A O 1
ATOM 3019 N N . GLU A 1 369 ? 28.453 -10.164 -2.926 1 91.56 369 GLU A N 1
ATOM 3020 C CA . GLU A 1 369 ? 29.625 -11.023 -3.01 1 91.56 369 GLU A CA 1
ATOM 3021 C C . GLU A 1 369 ? 29.906 -11.445 -4.449 1 91.56 369 GLU A C 1
ATOM 3023 O O . GLU A 1 369 ? 28.984 -11.516 -5.266 1 91.56 369 GLU A O 1
ATOM 3028 N N . HIS A 1 370 ? 31.094 -11.758 -4.68 1 90.88 370 HIS A N 1
ATOM 3029 C CA . HIS A 1 370 ? 31.5 -12.125 -6.035 1 90.88 370 HIS A CA 1
ATOM 3030 C C . HIS A 1 370 ? 30.859 -13.445 -6.453 1 90.88 370 HIS A C 1
ATOM 3032 O O . HIS A 1 370 ? 30.906 -14.422 -5.703 1 90.88 370 HIS A O 1
ATOM 3038 N N . GLN A 1 371 ? 30.281 -13.391 -7.625 1 90.94 371 GLN A N 1
ATOM 3039 C CA . GLN A 1 371 ? 29.688 -14.562 -8.266 1 90.94 371 GLN A CA 1
ATOM 3040 C C . GLN A 1 371 ? 29.562 -14.367 -9.773 1 90.94 371 GLN A C 1
ATOM 3042 O O . GLN A 1 371 ? 29.469 -13.227 -10.25 1 90.94 371 GLN A O 1
ATOM 3047 N N . VAL A 1 372 ? 29.734 -15.477 -10.516 1 91.19 372 VAL A N 1
ATOM 3048 C CA . VAL A 1 372 ? 29.5 -15.391 -11.953 1 91.19 372 VAL A CA 1
ATOM 3049 C C . VAL A 1 372 ? 28.812 -16.656 -12.438 1 91.19 372 VAL A C 1
ATOM 3051 O O . VAL A 1 372 ? 28.984 -17.734 -11.859 1 91.19 372 VAL A O 1
ATOM 3054 N N . ILE A 1 373 ? 28.047 -16.531 -13.414 1 93.31 373 ILE A N 1
ATOM 3055 C CA . ILE A 1 373 ? 27.5 -17.672 -14.133 1 93.31 373 ILE A CA 1
ATOM 3056 C C . ILE A 1 373 ? 28.422 -18.047 -15.289 1 93.31 373 ILE A C 1
ATOM 3058 O O . ILE A 1 373 ? 28.375 -17.438 -16.359 1 93.31 373 ILE A O 1
ATOM 3062 N N . GLU A 1 374 ? 29.188 -19.047 -15.102 1 93.69 374 GLU A N 1
ATOM 3063 C CA . GLU A 1 374 ? 30.25 -19.391 -16.031 1 93.69 374 GLU A CA 1
ATOM 3064 C C . GLU A 1 374 ? 29.688 -19.875 -17.359 1 93.69 374 GLU A C 1
ATOM 3066 O O . GLU A 1 374 ? 30.156 -19.484 -18.438 1 93.69 374 GLU A O 1
ATOM 3071 N N . ASN A 1 375 ? 28.766 -20.75 -17.266 1 93.94 375 ASN A N 1
ATOM 3072 C CA . ASN A 1 375 ? 28.078 -21.281 -18.438 1 93.94 375 ASN A CA 1
ATOM 3073 C C . ASN A 1 375 ? 26.578 -20.938 -18.406 1 93.94 375 ASN A C 1
ATOM 3075 O O . ASN A 1 375 ? 25.781 -21.672 -17.812 1 93.94 375 ASN A O 1
ATOM 3079 N N . PHE A 1 376 ? 26.203 -19.859 -19.094 1 93.19 376 PHE A N 1
ATOM 3080 C CA . PHE A 1 376 ? 24.844 -19.312 -19 1 93.19 376 PHE A CA 1
ATOM 3081 C C . PHE A 1 376 ? 23.844 -20.281 -19.625 1 93.19 376 PHE A C 1
ATOM 3083 O O . PHE A 1 376 ? 22.766 -20.516 -19.047 1 93.19 376 PHE A O 1
ATOM 3090 N N . ARG A 1 377 ? 24.172 -20.828 -20.766 1 89.69 377 ARG A N 1
ATOM 3091 C CA . ARG A 1 377 ? 23.266 -21.734 -21.438 1 89.69 377 ARG A CA 1
ATOM 3092 C C . ARG A 1 377 ? 22.969 -22.953 -20.562 1 89.69 377 ARG A C 1
ATOM 3094 O O . ARG A 1 377 ? 21.828 -23.406 -20.484 1 89.69 377 ARG A O 1
ATOM 3101 N N . GLU A 1 378 ? 23.984 -23.484 -19.969 1 88.12 378 GLU A N 1
ATOM 3102 C CA . GLU A 1 378 ? 23.797 -24.641 -19.078 1 88.12 378 GLU A CA 1
ATOM 3103 C C . GLU A 1 378 ? 22.891 -24.297 -17.906 1 88.12 378 GLU A C 1
ATOM 3105 O O . GLU A 1 378 ? 22 -25.078 -17.562 1 88.12 378 GLU A O 1
ATOM 3110 N N . TRP A 1 379 ? 23.094 -23.188 -17.359 1 88.81 379 TRP A N 1
ATOM 3111 C CA . TRP A 1 379 ? 22.297 -22.781 -16.219 1 88.81 379 TRP A CA 1
ATOM 3112 C C . TRP A 1 379 ? 20.859 -22.484 -16.625 1 88.81 379 TRP A C 1
ATOM 3114 O O . TRP A 1 379 ? 19.922 -22.953 -15.969 1 88.81 379 TRP A O 1
ATOM 3124 N N . PHE A 1 380 ? 20.656 -21.734 -17.688 1 89 380 PHE A N 1
ATOM 3125 C CA . PHE A 1 380 ? 19.359 -21.234 -18.062 1 89 380 PHE A CA 1
ATOM 3126 C C . PHE A 1 380 ? 18.531 -22.312 -18.75 1 89 380 PHE A C 1
ATOM 3128 O O . PHE A 1 380 ? 17.328 -22.422 -18.516 1 89 380 PHE A O 1
ATOM 3135 N N . VAL A 1 381 ? 19.125 -23.094 -19.562 1 82.12 381 VAL A N 1
ATOM 3136 C CA . VAL A 1 381 ? 18.391 -24.016 -20.422 1 82.12 381 VAL A CA 1
ATOM 3137 C C . VAL A 1 381 ? 18.453 -25.422 -19.844 1 82.12 381 VAL A C 1
ATOM 3139 O O . VAL A 1 381 ? 17.406 -26.078 -19.688 1 82.12 381 VAL A O 1
ATOM 3142 N N . VAL A 1 382 ? 19.562 -25.828 -19.438 1 76.56 382 VAL A N 1
ATOM 3143 C CA . VAL A 1 382 ? 19.75 -27.234 -19.109 1 76.56 382 VAL A CA 1
ATOM 3144 C C . VAL A 1 382 ? 19.312 -27.516 -17.672 1 76.56 382 VAL A C 1
ATOM 3146 O O . VAL A 1 382 ? 18.578 -28.469 -17.406 1 76.56 382 VAL A O 1
ATOM 3149 N N . LYS A 1 383 ? 19.609 -26.75 -16.781 1 75.31 383 LYS A N 1
ATOM 3150 C CA . LYS A 1 383 ? 19.359 -26.969 -15.367 1 75.31 383 LYS A CA 1
ATOM 3151 C C . LYS A 1 383 ? 17.875 -26.812 -15.039 1 75.31 383 LYS A C 1
ATOM 3153 O O . LYS A 1 383 ? 17.375 -27.406 -14.086 1 75.31 383 LYS A O 1
ATOM 3158 N N . ALA A 1 384 ? 17.188 -26.016 -15.75 1 68.75 384 ALA A N 1
ATOM 3159 C CA . ALA A 1 384 ? 15.781 -25.781 -15.453 1 68.75 384 ALA A CA 1
ATOM 3160 C C . ALA A 1 384 ? 14.953 -27.047 -15.633 1 68.75 384 ALA A C 1
ATOM 3162 O O . ALA A 1 384 ? 13.914 -27.219 -14.992 1 68.75 384 ALA A O 1
ATOM 3163 N N . ASN A 1 385 ? 15.508 -28.078 -16.234 1 67.5 385 ASN A N 1
ATOM 3164 C CA . ASN A 1 385 ? 14.953 -29.422 -16.359 1 67.5 385 ASN A CA 1
ATOM 3165 C C . ASN A 1 385 ? 13.453 -29.375 -16.656 1 67.5 385 ASN A C 1
ATOM 3167 O O . ASN A 1 385 ? 12.664 -30.031 -15.984 1 67.5 385 ASN A O 1
ATOM 3171 N N . CYS A 1 386 ? 13.062 -28.578 -17.625 1 76.81 386 CYS A N 1
ATOM 3172 C CA . CYS A 1 386 ? 11.648 -28.516 -17.969 1 76.81 386 CYS A CA 1
ATOM 3173 C C . CYS A 1 386 ? 11.25 -29.672 -18.875 1 76.81 386 CYS A C 1
ATOM 3175 O O . CYS A 1 386 ? 11.961 -30 -19.828 1 76.81 386 CYS A O 1
ATOM 3177 N N . ASN A 1 387 ? 10.172 -30.297 -18.594 1 63.09 387 ASN A N 1
ATOM 3178 C CA . ASN A 1 387 ? 9.5 -31.328 -19.375 1 63.09 387 ASN A CA 1
ATOM 3179 C C . ASN A 1 387 ? 10.383 -32.562 -19.531 1 63.09 387 ASN A C 1
ATOM 3181 O O . ASN A 1 387 ? 10.305 -33.281 -20.547 1 63.09 387 ASN A O 1
ATOM 3185 N N . ARG A 1 388 ? 11.57 -32.688 -18.656 1 57.59 388 ARG A N 1
ATOM 3186 C CA . ARG A 1 388 ? 12.445 -33.844 -18.859 1 57.59 388 ARG A CA 1
ATOM 3187 C C . ARG A 1 388 ? 11.711 -35.156 -18.578 1 57.59 388 ARG A C 1
ATOM 3189 O O . ARG A 1 388 ? 12.07 -36.219 -19.109 1 57.59 388 ARG A O 1
ATOM 3196 N N . ASN A 1 389 ? 11.055 -35.188 -17.422 1 47.25 389 ASN A N 1
ATOM 3197 C CA . ASN A 1 389 ? 10.391 -36.469 -17.281 1 47.25 389 ASN A CA 1
ATOM 3198 C C . ASN A 1 389 ? 9.328 -36.688 -18.359 1 47.25 389 ASN A C 1
ATOM 3200 O O . ASN A 1 389 ? 8.312 -35.969 -18.375 1 47.25 389 ASN A O 1
ATOM 3204 N N . ASN A 1 390 ? 9.719 -36.781 -19.5 1 41.12 390 ASN A N 1
ATOM 3205 C CA . ASN A 1 390 ? 8.82 -37.406 -20.453 1 41.12 390 ASN A CA 1
ATOM 3206 C C . ASN A 1 390 ? 7.875 -38.406 -19.781 1 41.12 390 ASN A C 1
ATOM 3208 O O . ASN A 1 390 ? 7.648 -39.5 -20.281 1 41.12 390 ASN A O 1
ATOM 3212 N N . THR A 1 391 ? 7.855 -38.469 -18.547 1 38.5 391 THR A N 1
ATOM 3213 C CA . THR A 1 391 ? 6.867 -39.469 -18.141 1 38.5 391 THR A CA 1
ATOM 3214 C C . THR A 1 391 ? 5.488 -39.125 -18.688 1 38.5 391 THR A C 1
ATOM 3216 O O . THR A 1 391 ? 4.898 -38.094 -18.297 1 38.5 391 THR A O 1
ATOM 3219 N N . VAL A 1 392 ? 5.309 -39.406 -19.953 1 35.88 392 VAL A N 1
ATOM 3220 C CA . VAL A 1 392 ? 3.992 -39.562 -20.562 1 35.88 392 VAL A CA 1
ATOM 3221 C C . VAL A 1 392 ? 2.975 -39.969 -19.5 1 35.88 392 VAL A C 1
ATOM 3223 O O . VAL A 1 392 ? 3.287 -40.75 -18.609 1 35.88 392 VAL A O 1
ATOM 3226 N N . LEU A 1 393 ? 1.916 -39.094 -19.234 1 38.91 393 LEU A N 1
ATOM 3227 C CA . LEU A 1 393 ? 0.766 -39.625 -18.516 1 38.91 393 LEU A CA 1
ATOM 3228 C C . LEU A 1 393 ? 0.709 -41.156 -18.625 1 38.91 393 LEU A C 1
ATOM 3230 O O . LEU A 1 393 ? 1.173 -41.719 -19.609 1 38.91 393 LEU A O 1
ATOM 3234 N N . PRO A 1 394 ? 0.611 -41.938 -17.547 1 32.72 394 PRO A N 1
ATOM 3235 C CA . PRO A 1 394 ? 0.403 -43.375 -17.766 1 32.72 394 PRO A CA 1
ATOM 3236 C C . PRO A 1 394 ? -0.297 -43.688 -19.094 1 32.72 394 PRO A C 1
ATOM 3238 O O . PRO A 1 394 ? -1.162 -42.906 -19.516 1 32.72 394 PRO A O 1
ATOM 3241 N N . SER A 1 395 ? 0.402 -44.281 -20.094 1 27.62 395 SER A N 1
ATOM 3242 C CA . SER A 1 395 ? -0.193 -44.844 -21.312 1 27.62 395 SER A CA 1
ATOM 3243 C C . SER A 1 395 ? -1.634 -45.281 -21.062 1 27.62 395 SER A C 1
ATOM 3245 O O . SER A 1 395 ? -1.911 -46.031 -20.141 1 27.62 395 SER A O 1
ATOM 3247 N N . LEU A 1 396 ? -2.615 -44.469 -21.391 1 28.91 396 LEU A N 1
ATOM 3248 C CA . LEU A 1 396 ? -3.943 -45 -21.641 1 28.91 396 LEU A CA 1
ATOM 3249 C C . LEU A 1 396 ? -3.855 -46.312 -22.391 1 28.91 396 LEU A C 1
ATOM 3251 O O . LEU A 1 396 ? -3.881 -46.344 -23.625 1 28.91 396 LEU A O 1
ATOM 3255 N N . HIS A 1 397 ? -2.846 -47.219 -22.203 1 22.41 397 HIS A N 1
ATOM 3256 C CA . HIS A 1 397 ? -2.959 -48.531 -22.859 1 22.41 397 HIS A CA 1
ATOM 3257 C C . HIS A 1 397 ? -4.352 -49.125 -22.672 1 22.41 397 HIS A C 1
ATOM 3259 O O . HIS A 1 397 ? -4.82 -49.281 -21.547 1 22.41 397 HIS A O 1
ATOM 3265 N N . HIS A 1 398 ? -5.141 -48.938 -23.656 1 21.61 398 HIS A N 1
ATOM 3266 C CA . HIS A 1 398 ? -5.949 -50.094 -24.016 1 21.61 398 HIS A CA 1
ATOM 3267 C C . HIS A 1 398 ? -5.07 -51.312 -24.359 1 21.61 398 HIS A C 1
ATOM 3269 O O . HIS A 1 398 ? -4.043 -51.156 -25.016 1 21.61 398 HIS A O 1
ATOM 3275 N N . MET B 1 1 ? 19.109 -22.062 17.531 1 17.84 1 MET B N 1
ATOM 3276 C CA . MET B 1 1 ? 19.156 -20.906 18.438 1 17.84 1 MET B CA 1
ATOM 3277 C C . MET B 1 1 ? 17.828 -20.156 18.422 1 17.84 1 MET B C 1
ATOM 3279 O O . MET B 1 1 ? 17.312 -19.812 17.359 1 17.84 1 MET B O 1
ATOM 3283 N N . THR B 1 2 ? 16.891 -20.266 19.312 1 20.94 2 THR B N 1
ATOM 3284 C CA . THR B 1 2 ? 15.555 -19.844 19.719 1 20.94 2 THR B CA 1
ATOM 3285 C C . THR B 1 2 ? 15.484 -18.328 19.844 1 20.94 2 THR B C 1
ATOM 3287 O O . THR B 1 2 ? 16.266 -17.719 20.578 1 20.94 2 THR B O 1
ATOM 3290 N N . ILE B 1 3 ? 15.148 -17.531 18.844 1 22.62 3 ILE B N 1
ATOM 3291 C CA . ILE B 1 3 ? 15.289 -16.094 19.109 1 22.62 3 ILE B CA 1
ATOM 3292 C C . ILE B 1 3 ? 14.195 -15.648 20.078 1 22.62 3 ILE B C 1
ATOM 3294 O O . ILE B 1 3 ? 13.008 -15.75 19.781 1 22.62 3 ILE B O 1
ATOM 3298 N N . ASN B 1 4 ? 14.188 -15.82 21.375 1 23.73 4 ASN B N 1
ATOM 3299 C CA . ASN B 1 4 ? 13.5 -15.359 22.578 1 23.73 4 ASN B CA 1
ATOM 3300 C C . ASN B 1 4 ? 13.305 -13.844 22.562 1 23.73 4 ASN B C 1
ATOM 3302 O O . ASN B 1 4 ? 14.273 -13.094 22.656 1 23.73 4 ASN B O 1
ATOM 3306 N N . ILE B 1 5 ? 12.297 -13.328 21.797 1 26.12 5 ILE B N 1
ATOM 3307 C CA . ILE B 1 5 ? 12.148 -11.883 21.953 1 26.12 5 ILE B CA 1
ATOM 3308 C C . ILE B 1 5 ? 11.5 -11.57 23.312 1 26.12 5 ILE B C 1
ATOM 3310 O O . ILE B 1 5 ? 10.344 -11.93 23.547 1 26.12 5 ILE B O 1
ATOM 3314 N N . THR B 1 6 ? 12.062 -11.844 24.406 1 25.81 6 THR B N 1
ATOM 3315 C CA . THR B 1 6 ? 11.672 -11.578 25.781 1 25.81 6 THR B CA 1
ATOM 3316 C C . THR B 1 6 ? 11.125 -10.164 25.938 1 25.81 6 THR B C 1
ATOM 3318 O O . THR B 1 6 ? 11.758 -9.203 25.484 1 25.81 6 THR B O 1
ATOM 3321 N N . ALA B 1 7 ? 9.773 -10.094 26.188 1 26.94 7 ALA B N 1
ATOM 3322 C CA . ALA B 1 7 ? 9.078 -8.867 26.578 1 26.94 7 ALA B CA 1
ATOM 3323 C C . ALA B 1 7 ? 9.797 -8.172 27.719 1 26.94 7 ALA B C 1
ATOM 3325 O O . ALA B 1 7 ? 9.633 -6.965 27.938 1 26.94 7 ALA B O 1
ATOM 3326 N N . GLU B 1 8 ? 10.312 -8.938 28.75 1 25.67 8 GLU B N 1
ATOM 3327 C CA . GLU B 1 8 ? 10.703 -8.375 30.031 1 25.67 8 GLU B CA 1
ATOM 3328 C C . GLU B 1 8 ? 11.938 -7.484 29.891 1 25.67 8 GLU B C 1
ATOM 3330 O O . GLU B 1 8 ? 12.422 -6.934 30.875 1 25.67 8 GLU B O 1
ATOM 3335 N N . GLY B 1 9 ? 12.695 -7.82 29.016 1 26.73 9 GLY B N 1
ATOM 3336 C CA . GLY B 1 9 ? 13.875 -7.145 29.547 1 26.73 9 GLY B CA 1
ATOM 3337 C C . GLY B 1 9 ? 13.742 -5.637 29.562 1 26.73 9 GLY B C 1
ATOM 3338 O O . GLY B 1 9 ? 13.602 -5 28.516 1 26.73 9 GLY B O 1
ATOM 3339 N N . LYS B 1 10 ? 13.133 -5.105 30.672 1 28.5 10 LYS B N 1
ATOM 3340 C CA . LYS B 1 10 ? 13.336 -3.693 30.969 1 28.5 10 LYS B CA 1
ATOM 3341 C C . LYS B 1 10 ? 14.727 -3.23 30.531 1 28.5 10 LYS B C 1
ATOM 3343 O O . LYS B 1 10 ? 15.719 -3.514 31.203 1 28.5 10 LYS B O 1
ATOM 3348 N N . ALA B 1 11 ? 15.016 -3.301 29.406 1 28.44 11 ALA B N 1
ATOM 3349 C CA . ALA B 1 11 ? 16.359 -2.736 29.312 1 28.44 11 ALA B CA 1
ATOM 3350 C C . ALA B 1 11 ? 16.469 -1.457 30.141 1 28.44 11 ALA B C 1
ATOM 3352 O O . ALA B 1 11 ? 15.5 -0.711 30.281 1 28.44 11 ALA B O 1
ATOM 3353 N N . VAL B 1 12 ? 17.344 -0.996 30.781 1 31.62 12 VAL B N 1
ATOM 3354 C CA . VAL B 1 12 ? 17.656 0.147 31.625 1 31.62 12 VAL B CA 1
ATOM 3355 C C . VAL B 1 12 ? 16.906 1.382 31.141 1 31.62 12 VAL B C 1
ATOM 3357 O O . VAL B 1 12 ? 16.172 1.318 30.141 1 31.62 12 VAL B O 1
ATOM 3360 N N . GLY B 1 13 ? 17.578 2.656 30.953 1 33.44 13 GLY B N 1
ATOM 3361 C CA . GLY B 1 13 ? 17.297 4.082 30.953 1 33.44 13 GLY B CA 1
ATOM 3362 C C . GLY B 1 13 ? 16.469 4.512 29.75 1 33.44 13 GLY B C 1
ATOM 3363 O O . GLY B 1 13 ? 16.891 5.387 28.984 1 33.44 13 GLY B O 1
ATOM 3364 N N . GLU B 1 14 ? 15.688 3.717 29.156 1 40 14 GLU B N 1
ATOM 3365 C CA . GLU B 1 14 ? 15.188 4.031 27.812 1 40 14 GLU B CA 1
ATOM 3366 C C . GLU B 1 14 ? 14.32 5.289 27.828 1 40 14 GLU B C 1
ATOM 3368 O O . GLU B 1 14 ? 13.438 5.43 28.688 1 40 14 GLU B O 1
ATOM 3373 N N . SER B 1 15 ? 14.75 6.426 27.594 1 44.78 15 SER B N 1
ATOM 3374 C CA . SER B 1 15 ? 14.016 7.672 27.406 1 44.78 15 SER B CA 1
ATOM 3375 C C . SER B 1 15 ? 12.617 7.414 26.859 1 44.78 15 SER B C 1
ATOM 3377 O O . SER B 1 15 ? 12.398 6.473 26.094 1 44.78 15 SER B O 1
ATOM 3379 N N . PRO B 1 16 ? 11.555 7.859 27.594 1 55.62 16 PRO B N 1
ATOM 3380 C CA . PRO B 1 16 ? 10.148 7.617 27.25 1 55.62 16 PRO B CA 1
ATOM 3381 C C . PRO B 1 16 ? 9.891 7.684 25.75 1 55.62 16 PRO B C 1
ATOM 3383 O O . PRO B 1 16 ? 10.305 8.641 25.078 1 55.62 16 PRO B O 1
ATOM 3386 N N . VAL B 1 17 ? 9.508 6.578 25.047 1 79.44 17 VAL B N 1
ATOM 3387 C CA . VAL B 1 17 ? 9.234 6.379 23.625 1 79.44 17 VAL B CA 1
ATOM 3388 C C . VAL B 1 17 ? 8.039 7.238 23.203 1 79.44 17 VAL B C 1
ATOM 3390 O O . VAL B 1 17 ? 7.008 7.246 23.875 1 79.44 17 VAL B O 1
ATOM 3393 N N . PHE B 1 18 ? 8.195 8.359 22.562 1 92 18 PHE B N 1
ATOM 3394 C CA . PHE B 1 18 ? 7.176 9.25 22.016 1 92 18 PHE B CA 1
ATOM 3395 C C . PHE B 1 18 ? 6.18 8.469 21.156 1 92 18 PHE B C 1
ATOM 3397 O O . PHE B 1 18 ? 6.57 7.59 20.391 1 92 18 PHE B O 1
ATOM 3404 N N . GLU B 1 19 ? 4.887 8.703 21.453 1 93.19 19 GLU B N 1
ATOM 3405 C CA . GLU B 1 19 ? 3.816 8.219 20.594 1 93.19 19 GLU B CA 1
ATOM 3406 C C . GLU B 1 19 ? 2.912 9.367 20.141 1 93.19 19 GLU B C 1
ATOM 3408 O O . GLU B 1 19 ? 2.436 10.148 20.969 1 93.19 19 GLU B O 1
ATOM 3413 N N . ASP B 1 20 ? 2.781 9.555 18.875 1 94.94 20 ASP B N 1
ATOM 3414 C CA . ASP B 1 20 ? 1.88 10.555 18.312 1 94.94 20 ASP B CA 1
ATOM 3415 C C . ASP B 1 20 ? 0.446 10.336 18.781 1 94.94 20 ASP B C 1
ATOM 3417 O O . ASP B 1 20 ? -0.168 9.312 18.469 1 94.94 20 ASP B O 1
ATOM 3421 N N . ALA B 1 21 ? -0.058 11.297 19.469 1 92.5 21 ALA B N 1
ATOM 3422 C CA . ALA B 1 21 ? -1.358 11.156 20.125 1 92.5 21 ALA B CA 1
ATOM 3423 C C . ALA B 1 21 ? -2.469 10.961 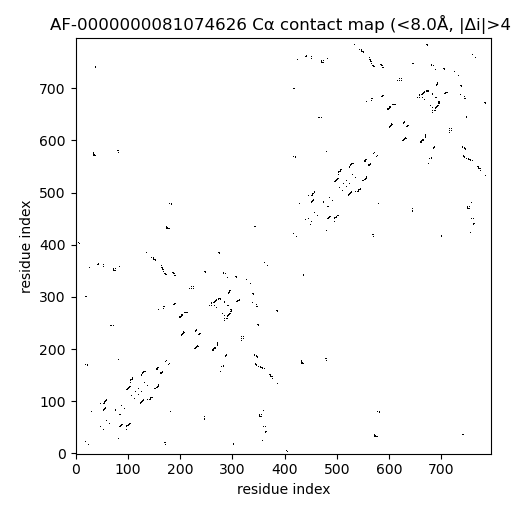19.094 1 92.5 21 ALA B C 1
ATOM 3425 O O . ALA B 1 21 ? -3.496 10.344 19.391 1 92.5 21 ALA B O 1
ATOM 3426 N N . PHE B 1 22 ? -2.301 11.5 17.906 1 89.44 22 PHE B N 1
ATOM 3427 C CA . PHE B 1 22 ? -3.318 11.359 16.859 1 89.44 22 PHE B CA 1
ATOM 3428 C C . PHE B 1 22 ? -3.283 9.961 16.25 1 89.44 22 PHE B C 1
ATOM 3430 O O . PHE B 1 22 ? -4.328 9.398 15.922 1 89.44 22 PHE B O 1
ATOM 3437 N N . MET B 1 23 ? -2.146 9.375 16.172 1 91.81 23 MET B N 1
ATOM 3438 C CA . MET B 1 23 ? -1.948 8.102 15.492 1 91.81 23 MET B CA 1
ATOM 3439 C C . MET B 1 23 ? -2.043 6.934 16.469 1 91.81 23 MET B C 1
ATOM 3441 O O . MET B 1 23 ? -2.348 5.809 16.078 1 91.81 23 MET B O 1
ATOM 3445 N N . ALA B 1 24 ? -1.83 7.219 17.734 1 92.81 24 ALA B N 1
ATOM 3446 C CA . ALA B 1 24 ? -1.681 6.172 18.734 1 92.81 24 ALA B CA 1
ATOM 3447 C C . ALA B 1 24 ? -2.918 5.277 18.797 1 92.81 24 ALA B C 1
ATOM 3449 O O . ALA B 1 24 ? -2.805 4.051 18.797 1 92.81 24 ALA B O 1
ATOM 3450 N N . PRO B 1 25 ? -4.133 5.848 18.781 1 92 25 PRO B N 1
ATOM 3451 C CA . PRO B 1 25 ? -5.312 4.98 18.844 1 92 25 PRO B CA 1
ATOM 3452 C C . PRO B 1 25 ? -5.43 4.074 17.609 1 92 25 PRO B C 1
ATOM 3454 O O . PRO B 1 25 ? -5.859 2.924 17.734 1 92 25 PRO B O 1
ATOM 3457 N N . LEU B 1 26 ? -5.094 4.574 16.484 1 92.75 26 LEU B N 1
ATOM 3458 C CA . LEU B 1 26 ? -5.121 3.777 15.266 1 92.75 26 LEU B CA 1
ATOM 3459 C C . LEU B 1 26 ? -4.059 2.686 15.305 1 92.75 26 LEU B C 1
ATOM 3461 O O . LEU B 1 26 ? -4.332 1.532 14.961 1 92.75 26 LEU B O 1
ATOM 3465 N N . GLN B 1 27 ? -2.869 3.105 15.758 1 93 27 GLN B N 1
ATOM 3466 C CA . GLN B 1 27 ? -1.754 2.17 15.859 1 93 27 GLN B CA 1
ATOM 3467 C C . GLN B 1 27 ? -2.098 0.995 16.766 1 93 27 GLN B C 1
ATOM 3469 O O . GLN B 1 27 ? -1.681 -0.137 16.516 1 93 27 GLN B O 1
ATOM 3474 N N . GLN B 1 28 ? -2.799 1.271 17.812 1 92.44 28 GLN B N 1
ATOM 3475 C CA . GLN B 1 28 ? -3.217 0.212 18.719 1 92.44 28 GLN B CA 1
ATOM 3476 C C . GLN B 1 28 ? -4.07 -0.83 18 1 92.44 28 GLN B C 1
ATOM 3478 O O . GLN B 1 28 ? -3.908 -2.031 18.219 1 92.44 28 GLN B O 1
ATOM 3483 N N . TRP B 1 29 ? -4.898 -0.419 17.141 1 90.69 29 TRP B N 1
ATOM 3484 C CA . TRP B 1 29 ? -5.762 -1.344 16.422 1 90.69 29 TRP B CA 1
ATOM 3485 C C . TRP B 1 29 ? -4.969 -2.109 15.367 1 90.69 29 TRP B C 1
ATOM 3487 O O . TRP B 1 29 ? -5.25 -3.279 15.094 1 90.69 29 TRP B O 1
ATOM 3497 N N . TYR B 1 30 ? -4.027 -1.468 14.734 1 91.19 30 TYR B N 1
ATOM 3498 C CA . TYR B 1 30 ? -3.176 -2.168 13.781 1 91.19 30 TYR B CA 1
ATOM 3499 C C . TYR B 1 30 ? -2.357 -3.252 14.477 1 91.19 30 TYR B C 1
ATOM 3501 O O . TYR B 1 30 ? -2.199 -4.352 13.945 1 91.19 30 TYR B O 1
ATOM 3509 N N . ARG B 1 31 ? -1.892 -2.947 15.711 1 90.56 31 ARG B N 1
ATOM 3510 C CA . ARG B 1 31 ? -1.187 -3.945 16.516 1 90.56 31 ARG B CA 1
ATOM 3511 C C . ARG B 1 31 ? -2.098 -5.121 16.844 1 90.56 31 ARG B C 1
ATOM 3513 O O . ARG B 1 31 ? -1.686 -6.281 16.734 1 90.56 31 ARG B O 1
ATOM 3520 N N . ARG B 1 32 ? -3.277 -4.781 17.188 1 87.06 32 ARG B N 1
ATOM 3521 C CA . ARG B 1 32 ? -4.242 -5.82 17.531 1 87.06 32 ARG B CA 1
ATOM 3522 C C . ARG B 1 32 ? -4.531 -6.707 16.312 1 87.06 32 ARG B C 1
ATOM 3524 O O . ARG B 1 32 ? -4.543 -7.934 16.422 1 87.06 32 ARG B O 1
ATOM 3531 N N . ALA B 1 33 ? -4.758 -6.102 15.211 1 84.81 33 ALA B N 1
ATOM 3532 C CA . ALA B 1 33 ? -5.027 -6.852 13.984 1 84.81 33 ALA B CA 1
ATOM 3533 C C . ALA B 1 33 ? -3.875 -7.797 13.656 1 84.81 33 ALA B C 1
ATOM 3535 O O . ALA B 1 33 ? -4.09 -8.898 13.141 1 84.81 33 ALA B O 1
ATOM 3536 N N . ALA B 1 34 ? -2.684 -7.355 13.93 1 86.75 34 ALA B N 1
ATOM 3537 C CA . ALA B 1 34 ? -1.485 -8.141 13.648 1 86.75 34 ALA B CA 1
ATOM 3538 C C . ALA B 1 34 ? -1.428 -9.391 14.523 1 86.75 34 ALA B C 1
ATOM 3540 O O . ALA B 1 34 ? -0.628 -10.297 14.281 1 86.75 34 ALA B O 1
ATOM 3541 N N . THR B 1 35 ? -2.352 -9.461 15.469 1 82.69 35 THR B N 1
ATOM 3542 C CA . THR B 1 35 ? -2.379 -10.633 16.344 1 82.69 35 THR B CA 1
ATOM 3543 C C . THR B 1 35 ? -3.516 -11.57 15.945 1 82.69 35 THR B C 1
ATOM 3545 O O . THR B 1 35 ? -3.658 -12.648 16.516 1 82.69 35 THR B O 1
ATOM 3548 N N . TRP B 1 36 ? -4.359 -11.133 14.984 1 77.69 36 TRP B N 1
ATOM 3549 C CA . TRP B 1 36 ? -5.516 -11.93 14.578 1 77.69 36 TRP B CA 1
ATOM 3550 C C . TRP B 1 36 ? -5.086 -13.102 13.695 1 77.69 36 TRP B C 1
ATOM 3552 O O . TRP B 1 36 ? -4.949 -12.945 12.477 1 77.69 36 TRP B O 1
ATOM 3562 N N . THR B 1 37 ? -4.875 -14.305 14.18 1 75.81 37 THR B N 1
ATOM 3563 C CA . THR B 1 37 ? -4.402 -15.461 13.422 1 75.81 37 THR B CA 1
ATOM 3564 C C . THR B 1 37 ? -5.574 -16.234 12.828 1 75.81 37 THR B C 1
ATOM 3566 O O . THR B 1 37 ? -5.375 -17.234 12.141 1 75.81 37 THR B O 1
ATOM 3569 N N . THR B 1 38 ? -6.762 -15.969 13.148 1 68.44 38 THR B N 1
ATOM 3570 C CA . THR B 1 38 ? -7.98 -16.5 12.555 1 68.44 38 THR B CA 1
ATOM 3571 C C . THR B 1 38 ? -8.914 -15.375 12.125 1 68.44 38 THR B C 1
ATOM 3573 O O . THR B 1 38 ? -8.758 -14.234 12.555 1 68.44 38 THR B O 1
ATOM 3576 N N . PRO B 1 39 ? -9.594 -15.766 11 1 58.72 39 PRO B N 1
ATOM 3577 C CA . PRO B 1 39 ? -10.516 -14.688 10.648 1 58.72 39 PRO B CA 1
ATOM 3578 C C . PRO B 1 39 ? -11.242 -14.109 11.859 1 58.72 39 PRO B C 1
ATOM 3580 O O . PRO B 1 39 ? -11.594 -14.844 12.781 1 58.72 39 PRO B O 1
ATOM 3583 N N . TRP B 1 40 ? -10.961 -12.93 12.047 1 51.09 40 TRP B N 1
ATOM 3584 C CA . TRP B 1 40 ? -11.641 -12.281 13.164 1 51.09 40 TRP B CA 1
ATOM 3585 C C . TRP B 1 40 ? -13.125 -12.625 13.164 1 51.09 40 TRP B C 1
ATOM 3587 O O . TRP B 1 40 ? -13.805 -12.523 12.141 1 51.09 40 TRP B O 1
ATOM 3597 N N . THR B 1 41 ? -13.469 -13.625 13.883 1 50.81 41 THR B N 1
ATOM 3598 C CA . THR B 1 41 ? -14.891 -13.469 14.172 1 50.81 41 THR B CA 1
ATOM 3599 C C . THR B 1 41 ? -15.227 -12.016 14.5 1 50.81 41 THR B C 1
ATOM 3601 O O . THR B 1 41 ? -14.727 -11.469 15.484 1 50.81 41 THR B O 1
ATOM 3604 N N . PRO B 1 42 ? -15.516 -11.359 13.414 1 53.22 42 PRO B N 1
ATOM 3605 C CA . PRO B 1 42 ? -15.789 -9.945 13.719 1 53.22 42 PRO B CA 1
ATOM 3606 C C . PRO B 1 42 ? -16.469 -9.758 15.07 1 53.22 42 PRO B C 1
ATOM 3608 O O . PRO B 1 42 ? -17.422 -10.461 15.391 1 53.22 42 PRO B O 1
ATOM 3611 N N . THR B 1 43 ? -15.711 -9.242 15.977 1 60.41 43 THR B N 1
ATOM 3612 C CA . THR B 1 43 ? -16.391 -8.836 17.203 1 60.41 43 THR B CA 1
ATOM 3613 C C . THR B 1 43 ? -17.688 -8.086 16.875 1 60.41 43 THR B C 1
ATOM 3615 O O . THR B 1 43 ? -18.578 -7.98 17.719 1 60.41 43 THR B O 1
ATOM 3618 N N . VAL B 1 44 ? -17.734 -7.656 15.516 1 69.19 44 VAL B N 1
ATOM 3619 C CA . VAL B 1 44 ? -18.906 -6.926 15.055 1 69.19 44 VAL B CA 1
ATOM 3620 C C . VAL B 1 44 ? -19.547 -7.656 13.867 1 69.19 44 VAL B C 1
ATOM 3622 O O . VAL B 1 44 ? -18.844 -8.016 12.914 1 69.19 44 VAL B O 1
ATOM 3625 N N . ARG B 1 45 ? -20.688 -8.055 14 1 79.88 45 ARG B N 1
ATOM 3626 C CA . ARG B 1 45 ? -21.453 -8.5 12.836 1 79.88 45 ARG B CA 1
ATOM 3627 C C . ARG B 1 45 ? -21.844 -7.32 11.953 1 79.88 45 ARG B C 1
ATOM 3629 O O . ARG B 1 45 ? -22.609 -6.449 12.375 1 79.88 45 ARG B O 1
ATOM 3636 N N . PHE B 1 46 ? -21.375 -7.359 10.789 1 88.06 46 PHE B N 1
ATOM 3637 C CA . PHE B 1 46 ? -21.594 -6.219 9.914 1 88.06 46 PHE B CA 1
ATOM 3638 C C . PHE B 1 46 ? -22.984 -6.277 9.297 1 88.06 46 PHE B C 1
ATOM 3640 O O . PHE B 1 46 ? -23.438 -7.344 8.859 1 88.06 46 PHE B O 1
ATOM 3647 N N . ARG B 1 47 ? -23.625 -5.176 9.297 1 90.44 47 ARG B N 1
ATOM 3648 C CA . ARG B 1 47 ? -24.953 -5.016 8.688 1 90.44 47 ARG B CA 1
ATOM 3649 C C . ARG B 1 47 ? -24.922 -5.414 7.215 1 90.44 47 ARG B C 1
ATOM 3651 O O . ARG B 1 47 ? -25.891 -5.953 6.695 1 90.44 47 ARG B O 1
ATOM 3658 N N . SER B 1 48 ? -23.859 -5.258 6.574 1 89.06 48 SER B N 1
ATOM 3659 C CA . SER B 1 48 ? -23.703 -5.539 5.148 1 89.06 48 SER B CA 1
ATOM 3660 C C . SER B 1 48 ? -23.578 -7.035 4.887 1 89.06 48 SER B C 1
ATOM 3662 O O . SER B 1 48 ? -23.719 -7.484 3.746 1 89.06 48 SER B O 1
ATOM 3664 N N . GLY B 1 49 ? -23.266 -7.75 5.879 1 81.69 49 GLY B N 1
ATOM 3665 C CA . GLY B 1 49 ? -23.141 -9.195 5.754 1 81.69 49 GLY B CA 1
ATOM 3666 C C . GLY B 1 49 ? -21.812 -9.633 5.176 1 81.69 49 GLY B C 1
ATOM 3667 O O . GLY B 1 49 ? -21.562 -10.836 5.023 1 81.69 49 GLY B O 1
ATOM 3668 N N . GLY B 1 50 ? -20.969 -8.703 4.875 1 77.44 50 GLY B N 1
ATOM 3669 C CA . GLY B 1 50 ? -19.688 -9.039 4.293 1 77.44 50 GLY B CA 1
ATOM 3670 C C . GLY B 1 50 ? -18.625 -9.367 5.332 1 77.44 50 GLY B C 1
ATOM 3671 O O . GLY B 1 50 ? -18.859 -9.234 6.535 1 77.44 50 GLY B O 1
ATOM 3672 N N . ASP B 1 51 ? -17.469 -9.859 4.875 1 74.94 51 ASP B N 1
ATOM 3673 C CA . ASP B 1 51 ? -16.344 -10.188 5.746 1 74.94 51 ASP B CA 1
ATOM 3674 C C . ASP B 1 51 ? -15.633 -8.93 6.227 1 74.94 51 ASP B C 1
ATOM 3676 O O . ASP B 1 51 ? -14.906 -8.953 7.223 1 74.94 51 ASP B O 1
ATOM 3680 N N . VAL B 1 52 ? -15.914 -7.871 5.453 1 82.69 52 VAL B N 1
ATOM 3681 C CA . VAL B 1 52 ? -15.414 -6.559 5.855 1 82.69 52 VAL B CA 1
ATOM 3682 C C . VAL B 1 52 ? -16.562 -5.551 5.84 1 82.69 52 VAL B C 1
ATOM 3684 O O . VAL B 1 52 ? -17.547 -5.727 5.113 1 82.69 52 VAL B O 1
ATOM 3687 N N . PRO B 1 53 ? -16.469 -4.539 6.66 1 91.88 53 PRO B N 1
ATOM 3688 C CA . PRO B 1 53 ? -17.562 -3.574 6.707 1 91.88 53 PRO B CA 1
ATOM 3689 C C . PRO B 1 53 ? -17.688 -2.744 5.43 1 91.88 53 PRO B C 1
ATOM 3691 O O . PRO B 1 53 ? -16.688 -2.568 4.715 1 91.88 53 PRO B O 1
ATOM 3694 N N . LEU B 1 54 ? -18.891 -2.26 5.172 1 95.31 54 LEU B N 1
ATOM 3695 C CA . LEU B 1 54 ? -19.234 -1.449 4.008 1 95.31 54 LEU B CA 1
ATOM 3696 C C . LEU B 1 54 ? -19.766 -0.087 4.434 1 95.31 54 LEU B C 1
ATOM 3698 O O . LEU B 1 54 ? -20.703 -0.005 5.234 1 95.31 54 LEU B O 1
ATOM 3702 N N . ALA B 1 55 ? -19.188 0.93 3.926 1 97.12 55 ALA B N 1
ATOM 3703 C CA . ALA B 1 55 ? -19.703 2.275 4.18 1 97.12 55 ALA B CA 1
ATOM 3704 C C . ALA B 1 55 ? -20.266 2.9 2.908 1 97.12 55 ALA B C 1
ATOM 3706 O O . ALA B 1 55 ? -19.672 2.781 1.834 1 97.12 55 ALA B O 1
ATOM 3707 N N . PHE B 1 56 ? -21.438 3.467 3.064 1 97 56 PHE B N 1
ATOM 3708 C CA . PHE B 1 56 ? -21.984 4.305 2.002 1 97 56 PHE B CA 1
ATOM 3709 C C . PHE B 1 56 ? -21.469 5.738 2.129 1 97 56 PHE B C 1
ATOM 3711 O O . PHE B 1 56 ? -21.406 6.285 3.23 1 97 56 PHE B O 1
ATOM 3718 N N . VAL B 1 57 ? -21.094 6.348 1.011 1 95 57 VAL B N 1
ATOM 3719 C CA . VAL B 1 57 ? -20.547 7.699 1.052 1 95 57 VAL B CA 1
ATOM 3720 C C . VAL B 1 57 ? -21.406 8.633 0.201 1 95 57 VAL B C 1
ATOM 3722 O O . VAL B 1 57 ? -21.641 8.359 -0.979 1 95 57 VAL B O 1
ATOM 3725 N N . LEU B 1 58 ? -21.859 9.656 0.838 1 92.81 58 LEU B N 1
ATOM 3726 C CA . LEU B 1 58 ? -22.609 10.695 0.142 1 92.81 58 LEU B CA 1
ATOM 3727 C C . LEU B 1 58 ? -21.812 11.977 0.032 1 92.81 58 LEU B C 1
ATOM 3729 O O . LEU B 1 58 ? -21.5 12.617 1.043 1 92.81 58 LEU B O 1
ATOM 3733 N N . VAL B 1 59 ? -21.406 12.25 -1.15 1 87.94 59 VAL B N 1
ATOM 3734 C CA . VAL B 1 59 ? -20.797 13.523 -1.49 1 87.94 59 VAL B CA 1
ATOM 3735 C C . VAL B 1 59 ? -21.688 14.281 -2.475 1 87.94 59 VAL B C 1
ATOM 3737 O O . VAL B 1 59 ? -22.016 13.766 -3.545 1 87.94 59 VAL B O 1
ATOM 3740 N N . MET B 1 60 ? -22.125 15.352 -2.037 1 82.06 60 MET B N 1
ATOM 3741 C CA . MET B 1 60 ? -23.047 16.125 -2.877 1 82.06 60 MET B CA 1
ATOM 3742 C C . MET B 1 60 ? -22.281 17.188 -3.668 1 82.06 60 MET B C 1
ATOM 3744 O O . MET B 1 60 ? -21.281 17.719 -3.197 1 82.06 60 MET B O 1
ATOM 3748 N N . GLY B 1 61 ? -22.734 17.375 -4.855 1 71.06 61 GLY B N 1
ATOM 3749 C CA . GLY B 1 61 ? -22.188 18.547 -5.531 1 71.06 61 GLY B CA 1
ATOM 3750 C C . GLY B 1 61 ? -21.75 18.25 -6.953 1 71.06 61 GLY B C 1
ATOM 3751 O O . GLY B 1 61 ? -22.391 17.469 -7.66 1 71.06 61 GLY B O 1
ATOM 3752 N N . THR B 1 62 ? -20.547 18.797 -7.348 1 70.56 62 THR B N 1
ATOM 3753 C CA . THR B 1 62 ? -20.047 19.047 -8.695 1 70.56 62 THR B CA 1
ATOM 3754 C C . THR B 1 62 ? -19.031 17.969 -9.086 1 70.56 62 THR B C 1
ATOM 3756 O O . THR B 1 62 ? -18.812 17 -8.344 1 70.56 62 THR B O 1
ATOM 3759 N N . GLU B 1 63 ? -18.5 18.094 -10.227 1 65.94 63 GLU B N 1
ATOM 3760 C CA . GLU B 1 63 ? -17.359 17.312 -10.711 1 65.94 63 GLU B CA 1
ATOM 3761 C C . GLU B 1 63 ? -16.203 17.328 -9.719 1 65.94 63 GLU B C 1
ATOM 3763 O O . GLU B 1 63 ? -15.531 16.312 -9.531 1 65.94 63 GLU B O 1
ATOM 3768 N N . THR B 1 64 ? -16.094 18.344 -9.078 1 68.5 64 THR B N 1
ATOM 3769 C CA . THR B 1 64 ? -15.039 18.5 -8.078 1 68.5 64 THR B CA 1
ATOM 3770 C C . THR B 1 64 ? -15.281 17.562 -6.895 1 68.5 64 THR B C 1
ATOM 3772 O O . THR B 1 64 ? -14.344 17 -6.336 1 68.5 64 THR B O 1
ATOM 3775 N N . SER B 1 65 ? -16.531 17.391 -6.727 1 74.44 65 SER B N 1
ATOM 3776 C CA . SER B 1 65 ? -16.891 16.484 -5.633 1 74.44 65 SER B CA 1
ATOM 3777 C C . SER B 1 65 ? -16.562 15.039 -5.977 1 74.44 65 SER B C 1
ATOM 3779 O O . SER B 1 65 ? -16.125 14.273 -5.109 1 74.44 65 SER B O 1
ATOM 3781 N N . ASP B 1 66 ? -16.703 14.805 -7.242 1 76.31 66 ASP B N 1
ATOM 3782 C CA . ASP B 1 66 ? -16.391 13.453 -7.684 1 76.31 66 ASP B CA 1
ATOM 3783 C C . ASP B 1 66 ? -14.891 13.18 -7.609 1 76.31 66 ASP B C 1
ATOM 3785 O O . ASP B 1 66 ? -14.469 12.102 -7.191 1 76.31 66 ASP B O 1
ATOM 3789 N N . ARG B 1 67 ? -14.141 14.109 -7.973 1 78.06 67 ARG B N 1
ATOM 3790 C CA . ARG B 1 67 ? -12.688 13.969 -7.891 1 78.06 67 ARG B CA 1
ATOM 3791 C C . ARG B 1 67 ? -12.234 13.836 -6.441 1 78.06 67 ARG B C 1
ATOM 3793 O O . ARG B 1 67 ? -11.328 13.055 -6.145 1 78.06 67 ARG B O 1
ATOM 3800 N N . TRP B 1 68 ? -12.875 14.547 -5.637 1 78 68 TRP B N 1
ATOM 3801 C CA . TRP B 1 68 ? -12.57 14.477 -4.211 1 78 68 TRP B CA 1
ATOM 3802 C C . TRP B 1 68 ? -12.828 13.078 -3.666 1 78 68 TRP B C 1
ATOM 3804 O O . TRP B 1 68 ? -11.953 12.492 -3.016 1 78 68 TRP B O 1
ATOM 3814 N N . TYR B 1 69 ? -13.977 12.586 -4.023 1 79.94 69 TYR B N 1
ATOM 3815 C CA . TYR B 1 69 ? -14.367 11.242 -3.607 1 79.94 69 TYR B CA 1
ATOM 3816 C C . TYR B 1 69 ? -13.367 10.203 -4.098 1 79.94 69 TYR B C 1
ATOM 3818 O O . TYR B 1 69 ? -12.883 9.375 -3.318 1 79.94 69 TYR B O 1
ATOM 3826 N N . THR B 1 70 ? -13.086 10.281 -5.309 1 80.75 70 THR B N 1
ATOM 3827 C CA . THR B 1 70 ? -12.211 9.281 -5.922 1 80.75 70 THR B CA 1
ATOM 3828 C C . THR B 1 70 ? -10.828 9.297 -5.277 1 80.75 70 THR B C 1
ATOM 3830 O O . THR B 1 70 ? -10.289 8.242 -4.926 1 80.75 70 THR B O 1
ATOM 3833 N N . ARG B 1 71 ? -10.344 10.383 -4.996 1 79.44 71 ARG B N 1
ATOM 3834 C CA . ARG B 1 71 ? -8.992 10.508 -4.473 1 79.44 71 ARG B CA 1
ATOM 3835 C C . ARG B 1 71 ? -8.938 10.141 -2.994 1 79.44 71 ARG B C 1
ATOM 3837 O O . ARG B 1 71 ? -8.031 9.422 -2.564 1 79.44 71 ARG B O 1
ATOM 3844 N N . HIS B 1 72 ? -9.898 10.578 -2.283 1 83.81 72 HIS B N 1
ATOM 3845 C CA . HIS B 1 72 ? -9.852 10.414 -0.836 1 83.81 72 HIS B CA 1
ATOM 3846 C C . HIS B 1 72 ? -10.188 8.977 -0.439 1 83.81 72 HIS B C 1
ATOM 3848 O O . HIS B 1 72 ? -9.773 8.516 0.628 1 83.81 72 HIS B O 1
ATOM 3854 N N . LEU B 1 73 ? -10.836 8.312 -1.307 1 88.31 73 LEU B N 1
ATOM 3855 C CA . LEU B 1 73 ? -11.242 6.949 -0.968 1 88.31 73 LEU B CA 1
ATOM 3856 C C . LEU B 1 73 ? -10.344 5.93 -1.669 1 88.31 73 LEU B C 1
ATOM 3858 O O . LEU B 1 73 ? -10.57 4.719 -1.558 1 88.31 73 LEU B O 1
ATOM 3862 N N . GLN B 1 74 ? -9.344 6.398 -2.305 1 84 74 GLN B N 1
ATOM 3863 C CA . GLN B 1 74 ? -8.547 5.531 -3.166 1 84 74 GLN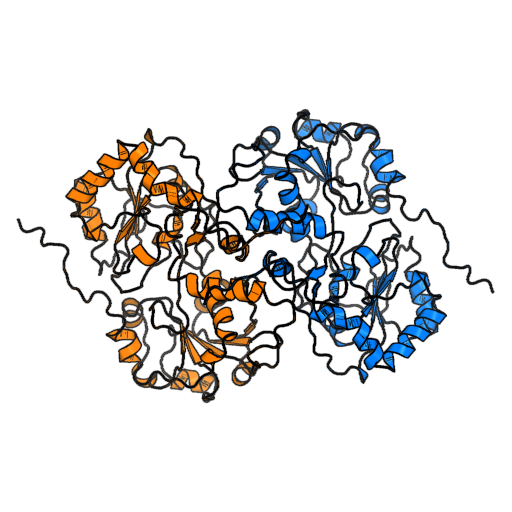 B CA 1
ATOM 3864 C C . GLN B 1 74 ? -7.863 4.43 -2.357 1 84 74 GLN B C 1
ATOM 3866 O O . GLN B 1 74 ? -7.762 3.291 -2.814 1 84 74 GLN B O 1
ATOM 3871 N N . ASP B 1 75 ? -7.344 4.727 -1.196 1 86.19 75 ASP B N 1
ATOM 3872 C CA . ASP B 1 75 ? -6.668 3.721 -0.382 1 86.19 75 ASP B CA 1
ATOM 3873 C C . ASP B 1 75 ? -7.625 2.6 0.011 1 86.19 75 ASP B C 1
ATOM 3875 O O . ASP B 1 75 ? -7.219 1.44 0.128 1 86.19 75 ASP B O 1
ATOM 3879 N N . ILE B 1 76 ? -8.867 2.953 0.26 1 89.38 76 ILE B N 1
ATOM 3880 C CA . ILE B 1 76 ? -9.859 1.938 0.582 1 89.38 76 ILE B CA 1
ATOM 3881 C C . ILE B 1 76 ? -10.148 1.089 -0.654 1 89.38 76 ILE B C 1
ATOM 3883 O O . ILE B 1 76 ? -10.141 -0.142 -0.586 1 89.38 76 ILE B O 1
ATOM 3887 N N . VAL B 1 77 ? -10.359 1.792 -1.734 1 83.06 77 VAL B N 1
ATOM 3888 C CA . VAL B 1 77 ? -10.734 1.128 -2.979 1 83.06 77 VAL B CA 1
ATOM 3889 C C . VAL B 1 77 ? -9.609 0.197 -3.428 1 83.06 77 VAL B C 1
ATOM 3891 O O . VAL B 1 77 ? -9.867 -0.905 -3.918 1 83.06 77 VAL B O 1
ATOM 3894 N N . ASP B 1 78 ? -8.398 0.644 -3.141 1 76.62 78 ASP B N 1
ATOM 3895 C CA . ASP B 1 78 ? -7.238 -0.135 -3.568 1 76.62 78 ASP B CA 1
ATOM 3896 C C . ASP B 1 78 ? -6.887 -1.207 -2.539 1 76.62 78 ASP B C 1
ATOM 3898 O O . ASP B 1 78 ? -5.965 -1.997 -2.748 1 76.62 78 ASP B O 1
ATOM 3902 N N . GLY B 1 79 ? -7.629 -1.188 -1.436 1 78.5 79 GLY B N 1
ATOM 3903 C CA . GLY B 1 79 ? -7.367 -2.18 -0.404 1 78.5 79 GLY B CA 1
ATOM 3904 C C . GLY B 1 79 ? -6.066 -1.939 0.338 1 78.5 79 GLY B C 1
ATOM 3905 O O . GLY B 1 79 ? -5.383 -2.889 0.73 1 78.5 79 GLY B O 1
ATOM 3906 N N . ARG B 1 80 ? -5.625 -0.682 0.518 1 81.19 80 ARG B N 1
ATOM 3907 C CA . ARG B 1 80 ? -4.352 -0.345 1.143 1 81.19 80 ARG B CA 1
ATOM 3908 C C . ARG B 1 80 ? -4.504 -0.184 2.652 1 81.19 80 ARG B C 1
ATOM 3910 O O . ARG B 1 80 ? -3.516 -0.192 3.387 1 81.19 80 ARG B O 1
ATOM 3917 N N . CYS B 1 81 ? -5.719 -0.043 3.066 1 89.56 81 CYS B N 1
ATOM 3918 C CA . CYS B 1 81 ? -5.926 0.173 4.496 1 89.56 81 CYS B CA 1
ATOM 3919 C C . CYS B 1 81 ? -5.57 -1.076 5.293 1 89.56 81 CYS B C 1
ATOM 3921 O O . CYS B 1 81 ? -6.016 -2.176 4.965 1 89.56 81 CYS B O 1
ATOM 3923 N N . PRO B 1 82 ? -4.746 -0.872 6.375 1 86.88 82 PRO B N 1
ATOM 3924 C CA . PRO B 1 82 ? -4.344 -2.043 7.16 1 86.88 82 PRO B CA 1
ATOM 3925 C C . PRO B 1 82 ? -5.531 -2.848 7.672 1 86.88 82 PRO B C 1
ATOM 3927 O O . PRO B 1 82 ? -5.473 -4.078 7.723 1 86.88 82 PRO B O 1
ATOM 3930 N N . LEU B 1 83 ? -6.555 -2.186 8.094 1 87.38 83 LEU B N 1
ATOM 3931 C CA . LEU B 1 83 ? -7.848 -2.807 8.352 1 87.38 83 LEU B CA 1
ATOM 3932 C C . LEU B 1 83 ? -8.828 -2.512 7.219 1 87.38 83 LEU B C 1
ATOM 3934 O O . LEU B 1 83 ? -9.148 -1.352 6.953 1 87.38 83 LEU B O 1
ATOM 3938 N N . GLN B 1 84 ? -9.258 -3.51 6.652 1 84.94 84 GLN B N 1
ATOM 3939 C CA . GLN B 1 84 ? -9.953 -3.355 5.379 1 84.94 84 GLN B CA 1
ATOM 3940 C C . GLN B 1 84 ? -11.422 -2.98 5.594 1 84.94 84 GLN B C 1
ATOM 3942 O O . GLN B 1 84 ? -12.039 -3.4 6.578 1 84.94 84 GLN B O 1
ATOM 3947 N N . CYS B 1 85 ? -11.883 -2.223 4.703 1 90.5 85 CYS B N 1
ATOM 3948 C CA . CYS B 1 85 ? -13.305 -1.943 4.527 1 90.5 85 CYS B CA 1
ATOM 3949 C C . CYS B 1 85 ? -13.617 -1.638 3.066 1 90.5 85 CYS B C 1
ATOM 3951 O O . CYS B 1 85 ? -12.719 -1.631 2.221 1 90.5 85 CYS B O 1
ATOM 3953 N N . LYS B 1 86 ? -14.883 -1.54 2.783 1 90.06 86 LYS B N 1
ATOM 3954 C CA . LYS B 1 86 ? -15.352 -1.171 1.448 1 90.06 86 LYS B CA 1
ATOM 3955 C C . LYS B 1 86 ? -16.188 0.099 1.493 1 90.06 86 LYS B C 1
ATOM 3957 O O . LYS B 1 86 ? -16.734 0.454 2.541 1 90.06 86 LYS B O 1
ATOM 3962 N N . VAL B 1 87 ? -16.234 0.757 0.357 1 93.94 87 VAL B N 1
ATOM 3963 C CA . VAL B 1 87 ? -17.078 1.943 0.238 1 93.94 87 VAL B CA 1
ATOM 3964 C C . VAL B 1 87 ? -17.938 1.844 -1.02 1 93.94 87 VAL B C 1
ATOM 3966 O O . VAL B 1 87 ? -17.578 1.155 -1.976 1 93.94 87 VAL B O 1
ATOM 3969 N N . THR B 1 88 ? -19.078 2.461 -1.007 1 94.31 88 THR B N 1
ATOM 3970 C CA . THR B 1 88 ? -19.984 2.457 -2.152 1 94.31 88 THR B CA 1
ATOM 3971 C C . THR B 1 88 ? -20.766 3.768 -2.229 1 94.31 88 THR B C 1
ATOM 3973 O O . THR B 1 88 ? -20.906 4.465 -1.225 1 94.31 88 THR B O 1
ATOM 3976 N N . ARG B 1 89 ? -21.188 4.082 -3.416 1 92 89 ARG B N 1
ATOM 3977 C CA . ARG B 1 89 ? -22.094 5.203 -3.633 1 92 89 ARG B CA 1
ATOM 3978 C C . ARG B 1 89 ? -23.422 4.73 -4.215 1 92 89 ARG B C 1
ATOM 3980 O O . ARG B 1 89 ? -24.234 5.543 -4.656 1 92 89 ARG B O 1
ATOM 3987 N N . ASP B 1 90 ? -23.516 3.393 -4.223 1 93.12 90 ASP B N 1
ATOM 3988 C CA . ASP B 1 90 ? -24.75 2.795 -4.711 1 93.12 90 ASP B CA 1
ATOM 3989 C C . ASP B 1 90 ? -25.906 3.023 -3.732 1 93.12 90 ASP B C 1
ATOM 3991 O O . ASP B 1 90 ? -25.938 2.43 -2.652 1 93.12 90 ASP B O 1
ATOM 3995 N N . LEU B 1 91 ? -26.953 3.756 -4.207 1 94.12 91 LEU B N 1
ATOM 3996 C CA . LEU B 1 91 ? -28.047 4.156 -3.344 1 94.12 91 LEU B CA 1
ATOM 3997 C C . LEU B 1 91 ? -28.828 2.938 -2.848 1 94.12 91 LEU B C 1
ATOM 3999 O O . LEU B 1 91 ? -29.422 2.969 -1.767 1 94.12 91 LEU B O 1
ATOM 4003 N N . SER B 1 92 ? -28.688 1.875 -3.551 1 95.06 92 SER B N 1
ATOM 4004 C CA . SER B 1 92 ? -29.406 0.669 -3.16 1 95.06 92 SER B CA 1
ATOM 4005 C C . SER B 1 92 ? -28.781 0.02 -1.934 1 95.06 92 SER B C 1
ATOM 4007 O O . SER B 1 92 ? -29.391 -0.84 -1.296 1 95.06 92 SER B O 1
ATOM 4009 N N . LYS B 1 93 ? -27.594 0.477 -1.56 1 95.75 93 LYS B N 1
ATOM 4010 C CA . LYS B 1 93 ? -26.859 -0.159 -0.466 1 95.75 93 LYS B CA 1
ATOM 4011 C C . LYS B 1 93 ? -26.922 0.692 0.8 1 95.75 93 LYS B C 1
ATOM 4013 O O . LYS B 1 93 ? -26.375 0.307 1.838 1 95.75 93 LYS B O 1
ATOM 4018 N N . VAL B 1 94 ? -27.609 1.795 0.757 1 96.69 94 VAL B N 1
ATOM 4019 C CA . VAL B 1 94 ? -27.641 2.721 1.885 1 96.69 94 VAL B CA 1
ATOM 4020 C C . VAL B 1 94 ? -28.156 1.999 3.131 1 96.69 94 VAL B C 1
ATOM 4022 O O . VAL B 1 94 ? -27.531 2.066 4.191 1 96.69 94 VAL B O 1
ATOM 4025 N N . LYS B 1 95 ? -29.188 1.225 2.973 1 95.44 95 LYS B N 1
ATOM 4026 C CA . LYS B 1 95 ? -29.844 0.624 4.125 1 95.44 95 LYS B CA 1
ATOM 4027 C C . LYS B 1 95 ? -29.047 -0.558 4.664 1 95.44 95 LYS B C 1
ATOM 4029 O O . LYS B 1 95 ? -29.141 -0.891 5.848 1 95.44 95 LYS B O 1
ATOM 4034 N N . THR B 1 96 ? -28.25 -1.111 3.84 1 95.69 96 THR B N 1
ATOM 4035 C CA . THR B 1 96 ? -27.547 -2.314 4.258 1 95.69 96 THR B CA 1
ATOM 4036 C C . THR B 1 96 ? -26.094 -1.99 4.613 1 95.69 96 THR B C 1
ATOM 4038 O O . THR B 1 96 ? -25.375 -2.834 5.164 1 95.69 96 THR B O 1
ATOM 4041 N N . ALA B 1 97 ? -25.672 -0.763 4.328 1 97.31 97 ALA B N 1
ATOM 4042 C CA . ALA B 1 97 ? -24.312 -0.371 4.672 1 97.31 97 ALA B CA 1
ATOM 4043 C C . ALA B 1 97 ? -24.109 -0.325 6.184 1 97.31 97 ALA B C 1
ATOM 4045 O O . ALA B 1 97 ? -25.062 -0.102 6.93 1 97.31 97 ALA B O 1
ATOM 4046 N N . ASP B 1 98 ? -22.875 -0.542 6.621 1 96.5 98 ASP B N 1
ATOM 4047 C CA . ASP B 1 98 ? -22.562 -0.543 8.047 1 96.5 98 ASP B CA 1
ATOM 4048 C C . ASP B 1 98 ? -22.516 0.879 8.602 1 96.5 98 ASP B C 1
ATOM 4050 O O . ASP B 1 98 ? -22.656 1.09 9.805 1 96.5 98 ASP B O 1
ATOM 4054 N N . ALA B 1 99 ? -22.297 1.824 7.734 1 97.69 99 ALA B N 1
ATOM 4055 C CA . ALA B 1 99 ? -22.328 3.244 8.078 1 97.69 99 ALA B CA 1
ATOM 4056 C C . ALA B 1 99 ? -22.578 4.102 6.84 1 97.69 99 ALA B C 1
ATOM 4058 O O . ALA B 1 99 ? -22.391 3.643 5.711 1 97.69 99 ALA B O 1
ATOM 4059 N N . VAL B 1 100 ? -23.047 5.27 7.082 1 97.81 100 VAL B N 1
ATOM 4060 C CA . VAL B 1 100 ? -23.266 6.258 6.031 1 97.81 100 VAL B CA 1
ATOM 4061 C C . VAL B 1 100 ? -22.422 7.5 6.309 1 97.81 100 VAL B C 1
ATOM 4063 O O . VAL B 1 100 ? -22.562 8.141 7.352 1 97.81 100 VAL B O 1
ATOM 4066 N N . LEU B 1 101 ? -21.547 7.758 5.461 1 96.44 101 LEU B N 1
ATOM 4067 C CA . LEU B 1 101 ? -20.688 8.938 5.543 1 96.44 101 LEU B CA 1
ATOM 4068 C C . LEU B 1 101 ? -21.234 10.07 4.68 1 96.44 101 LEU B C 1
ATOM 4070 O O . LEU B 1 101 ? -21.422 9.898 3.473 1 96.44 101 LEU B O 1
ATOM 4074 N N . ILE B 1 102 ? -21.453 11.227 5.324 1 95.44 102 ILE B N 1
ATOM 4075 C CA . ILE B 1 102 ? -22.047 12.352 4.609 1 95.44 102 ILE B CA 1
ATOM 4076 C C . ILE B 1 102 ? -21.141 13.578 4.738 1 95.44 102 ILE B C 1
ATOM 4078 O O . ILE B 1 102 ? -20.906 14.062 5.848 1 95.44 102 ILE B O 1
ATOM 4082 N N . ARG B 1 103 ? -20.703 14.031 3.652 1 93.06 103 ARG B N 1
ATOM 4083 C CA . ARG B 1 103 ? -19.906 15.258 3.66 1 93.06 103 ARG B CA 1
ATOM 4084 C C . ARG B 1 103 ? -20.781 16.484 3.936 1 93.06 103 ARG B C 1
ATOM 4086 O O . ARG B 1 103 ? -21.844 16.641 3.332 1 93.06 103 ARG B O 1
ATOM 4093 N N . LEU B 1 104 ? -20.312 17.297 4.793 1 91.5 104 LEU B N 1
ATOM 4094 C CA . LEU B 1 104 ? -21.094 18.469 5.172 1 91.5 104 LEU B CA 1
ATOM 4095 C C . LEU B 1 104 ? -21.141 19.484 4.039 1 91.5 104 LEU B C 1
ATOM 4097 O O . LEU B 1 104 ? -22.156 20.156 3.83 1 91.5 104 LEU B O 1
ATOM 4101 N N . ARG B 1 105 ? -19.953 19.547 3.4 1 87.25 105 ARG B N 1
ATOM 4102 C CA . ARG B 1 105 ? -19.938 20.469 2.27 1 87.25 105 ARG B CA 1
ATOM 4103 C C . ARG B 1 105 ? -20.984 20.078 1.233 1 87.25 105 ARG B C 1
ATOM 4105 O O . ARG B 1 105 ? -21.016 18.953 0.754 1 87.25 105 ARG B O 1
ATOM 4112 N N . GLY B 1 106 ? -21.844 20.953 0.886 1 85.25 106 GLY B N 1
ATOM 4113 C CA . GLY B 1 106 ? -22.891 20.688 -0.093 1 85.25 106 GLY B CA 1
ATOM 4114 C C . GLY B 1 106 ? -24.219 20.312 0.536 1 85.25 106 GLY B C 1
ATOM 4115 O O . GLY B 1 106 ? -25.25 20.328 -0.132 1 85.25 106 GLY B O 1
ATOM 4116 N N . LEU B 1 107 ? -24.188 19.953 1.771 1 90.44 107 LEU B N 1
ATOM 4117 C CA . LEU B 1 107 ? -25.406 19.594 2.488 1 90.44 107 LEU B CA 1
ATOM 4118 C C . LEU B 1 107 ? -26.141 20.859 2.943 1 90.44 107 LEU B C 1
ATOM 4120 O O . LEU B 1 107 ? -25.656 21.594 3.809 1 90.44 107 LEU B O 1
ATOM 4124 N N . LYS B 1 108 ? -27.297 21.047 2.387 1 90.06 108 LYS B N 1
ATOM 4125 C CA . LYS B 1 108 ? -28.031 22.266 2.713 1 90.06 108 LYS B CA 1
ATOM 4126 C C . LYS B 1 108 ? -28.938 22.047 3.924 1 90.06 108 LYS B C 1
ATOM 4128 O O . LYS B 1 108 ? -28.891 22.828 4.883 1 90.06 108 LYS B O 1
ATOM 4133 N N . THR B 1 109 ? -29.766 21.016 3.83 1 93.38 109 THR B N 1
ATOM 4134 C CA . THR B 1 109 ? -30.672 20.672 4.922 1 93.38 109 THR B CA 1
ATOM 4135 C C . THR B 1 109 ? -30.766 19.156 5.098 1 93.38 109 THR B C 1
ATOM 4137 O O . THR B 1 109 ? -30.422 18.406 4.191 1 93.38 109 THR B O 1
ATOM 4140 N N . ARG B 1 110 ? -31.219 18.812 6.297 1 94.31 110 ARG B N 1
ATOM 4141 C CA . ARG B 1 110 ? -31.453 17.406 6.555 1 94.31 110 ARG B CA 1
ATOM 4142 C C . ARG B 1 110 ? -32.469 16.828 5.574 1 94.31 110 ARG B C 1
ATOM 4144 O O . ARG B 1 110 ? -32.344 15.68 5.152 1 94.31 110 ARG B O 1
ATOM 4151 N N . GLU B 1 111 ? -33.469 17.641 5.227 1 94.12 111 GLU B N 1
ATOM 4152 C CA . GLU B 1 111 ? -34.531 17.188 4.332 1 94.12 111 GLU B CA 1
ATOM 4153 C C . GLU B 1 111 ? -33.969 16.766 2.977 1 94.12 111 GLU B C 1
ATOM 4155 O O . GLU B 1 111 ? -34.438 15.797 2.379 1 94.12 111 GLU B O 1
ATOM 4160 N N . HIS B 1 112 ? -33.062 17.5 2.598 1 91.44 112 HIS B N 1
ATOM 4161 C CA . HIS B 1 112 ? -32.438 17.188 1.318 1 91.44 112 HIS B CA 1
ATOM 4162 C C . HIS B 1 112 ? -31.797 15.812 1.34 1 91.44 112 HIS B C 1
ATOM 4164 O O . HIS B 1 112 ? -31.922 15.055 0.376 1 91.44 112 HIS B O 1
ATOM 4170 N N . VAL B 1 113 ? -31.156 15.422 2.404 1 94.31 113 VAL B N 1
ATOM 4171 C CA . VAL B 1 113 ? -30.484 14.133 2.553 1 94.31 113 VAL B CA 1
ATOM 4172 C C . VAL B 1 113 ? -31.531 13.023 2.686 1 94.31 113 VAL B C 1
ATOM 4174 O O . VAL B 1 113 ? -31.422 11.977 2.043 1 94.31 113 VAL B O 1
ATOM 4177 N N . LEU B 1 114 ? -32.594 13.312 3.402 1 95.19 114 LEU B N 1
ATOM 4178 C CA . LEU B 1 114 ? -33.625 12.305 3.646 1 95.19 114 LEU B CA 1
ATOM 4179 C C . LEU B 1 114 ? -34.375 11.992 2.365 1 95.19 114 LEU B C 1
ATOM 4181 O O . LEU B 1 114 ? -34.812 10.859 2.166 1 95.19 114 LEU B O 1
ATOM 4185 N N . LYS B 1 115 ? -34.531 12.953 1.542 1 93.88 115 LYS B N 1
ATOM 4186 C CA . LYS B 1 115 ? -35.156 12.727 0.251 1 93.88 115 LYS B CA 1
ATOM 4187 C C . LYS B 1 115 ? -34.344 11.773 -0.61 1 93.88 115 LYS B C 1
ATOM 4189 O O . LYS B 1 115 ? -34.906 10.977 -1.367 1 93.88 115 LYS B O 1
ATOM 4194 N N . MET B 1 116 ? -33.062 11.852 -0.442 1 92.75 116 MET B N 1
ATOM 4195 C CA . MET B 1 116 ? -32.156 11.055 -1.268 1 92.75 116 MET B CA 1
ATOM 4196 C C . MET B 1 116 ? -31.969 9.664 -0.669 1 92.75 116 MET B C 1
ATOM 4198 O O . MET B 1 116 ? -31.953 8.664 -1.393 1 92.75 116 MET B O 1
ATOM 4202 N N . LEU B 1 117 ? -31.812 9.578 0.691 1 95.88 117 LEU B N 1
ATOM 4203 C CA . LEU B 1 117 ? -31.344 8.352 1.312 1 95.88 117 LEU B CA 1
ATOM 4204 C C . LEU B 1 117 ? -32.469 7.652 2.064 1 95.88 117 LEU B C 1
ATOM 4206 O O . LEU B 1 117 ? -32.344 6.48 2.438 1 95.88 117 LEU B O 1
ATOM 4210 N N . GLY B 1 118 ? -33.594 8.328 2.285 1 94 118 GLY B N 1
ATOM 4211 C CA . GLY B 1 118 ? -34.625 7.805 3.17 1 94 118 GLY B CA 1
ATOM 4212 C C . GLY B 1 118 ? -34.344 8.07 4.637 1 94 118 GLY B C 1
ATOM 4213 O O . GLY B 1 118 ? -33.312 8.672 4.98 1 94 118 GLY B O 1
ATOM 4214 N N . PRO B 1 119 ? -35.25 7.652 5.488 1 93 119 PRO B N 1
ATOM 4215 C CA . PRO B 1 119 ? -35.062 7.883 6.922 1 93 119 PRO B CA 1
ATOM 4216 C C . PRO B 1 119 ? -33.906 7.082 7.5 1 93 119 PRO B C 1
ATOM 4218 O O . PRO B 1 119 ? -33.656 5.961 7.059 1 93 119 PRO B O 1
ATOM 4221 N N . ARG B 1 120 ? -33.25 7.652 8.438 1 91.81 120 ARG B N 1
ATOM 4222 C CA . ARG B 1 120 ? -32.125 7.012 9.086 1 91.81 120 ARG B CA 1
ATOM 4223 C C . ARG B 1 120 ? -32.594 5.898 10.016 1 91.81 120 ARG B C 1
ATOM 4225 O O . ARG B 1 120 ? -33.5 6.086 10.805 1 91.81 120 ARG B O 1
ATOM 4232 N N . ASP B 1 121 ? -31.953 4.762 9.859 1 91.88 121 ASP B N 1
ATOM 4233 C CA . ASP B 1 121 ? -32.062 3.711 10.867 1 91.88 121 ASP B CA 1
ATOM 4234 C C . ASP B 1 121 ? -31.219 4.047 12.094 1 91.88 121 ASP B C 1
ATOM 4236 O O . ASP B 1 121 ? -30 4.246 11.984 1 91.88 121 ASP B O 1
ATOM 4240 N N . PRO B 1 122 ? -31.797 4.105 13.305 1 89.31 122 PRO B N 1
ATOM 4241 C CA . PRO B 1 122 ? -31.062 4.527 14.5 1 89.31 122 PRO B CA 1
ATOM 4242 C C . PRO B 1 122 ? -29.875 3.619 14.82 1 89.31 122 PRO B C 1
ATOM 4244 O O . PRO B 1 122 ? -28.969 4.031 15.531 1 89.31 122 PRO B O 1
ATOM 4247 N N . SER B 1 123 ? -29.906 2.463 14.312 1 90.31 123 SER B N 1
ATOM 4248 C CA . SER B 1 123 ? -28.828 1.524 14.602 1 90.31 123 SER B CA 1
ATOM 4249 C C . SER B 1 123 ? -27.672 1.688 13.625 1 90.31 123 SER B C 1
ATOM 4251 O O . SER B 1 123 ? -26.594 1.112 13.82 1 90.31 123 SER B O 1
ATOM 4253 N N . GLN B 1 124 ? -27.906 2.473 12.594 1 95.5 124 GLN B N 1
ATOM 4254 C CA . GLN B 1 124 ? -26.891 2.707 11.578 1 95.5 124 GLN B CA 1
ATOM 4255 C C . GLN B 1 124 ? -26.203 4.051 11.789 1 95.5 124 GLN B C 1
ATOM 4257 O O . GLN B 1 124 ? -26.844 5.102 11.75 1 95.5 124 GLN B O 1
ATOM 4262 N N . PRO B 1 125 ? -24.938 4.031 11.977 1 96.94 125 PRO B N 1
ATOM 4263 C CA . PRO B 1 125 ? -24.234 5.309 12.141 1 96.94 125 PRO B CA 1
ATOM 4264 C C . PRO B 1 125 ? -24.281 6.172 10.875 1 96.94 125 PRO B C 1
ATOM 4266 O O . PRO B 1 125 ? -23.922 5.707 9.797 1 96.94 125 PRO B O 1
ATOM 4269 N N . TRP B 1 126 ? -24.766 7.352 11.008 1 97.69 126 TRP B N 1
ATOM 4270 C CA . TRP B 1 126 ? -24.609 8.414 10.016 1 97.69 126 TRP B CA 1
ATOM 4271 C C . TRP B 1 126 ? -23.531 9.398 10.445 1 97.69 126 TRP B C 1
ATOM 4273 O O . TRP B 1 126 ? -23.688 10.109 11.445 1 97.69 126 TRP B O 1
ATOM 4283 N N . VAL B 1 127 ? -22.484 9.492 9.688 1 97.56 127 VAL B N 1
ATOM 4284 C CA . VAL B 1 127 ? -21.266 10.18 10.078 1 97.56 127 VAL B CA 1
ATOM 4285 C C . VAL B 1 127 ? -21.172 11.516 9.352 1 97.56 127 VAL B C 1
ATOM 4287 O O . VAL B 1 127 ? -21.188 11.562 8.117 1 97.56 127 VAL B O 1
ATOM 4290 N N . MET B 1 128 ? -21.094 12.602 10.109 1 96.19 128 MET B N 1
ATOM 4291 C CA . MET B 1 128 ? -20.766 13.898 9.523 1 96.19 128 MET B CA 1
ATOM 4292 C C . MET B 1 128 ? -19.281 13.984 9.18 1 96.19 128 MET B C 1
ATOM 4294 O O . MET B 1 128 ? -18.438 13.828 10.055 1 96.19 128 MET B O 1
ATOM 4298 N N . LEU B 1 129 ? -18.984 14.172 7.957 1 94.62 129 LEU B N 1
ATOM 4299 C CA . LEU B 1 129 ? -17.609 14.312 7.5 1 94.62 129 LEU B CA 1
ATOM 4300 C C . LEU B 1 129 ? -17.312 15.758 7.109 1 94.62 129 LEU B C 1
ATOM 4302 O O . LEU B 1 129 ? -18.016 16.344 6.285 1 94.62 129 LEU B O 1
ATOM 4306 N N . GLU B 1 130 ? -16.297 16.297 7.695 1 90.44 130 GLU B N 1
ATOM 4307 C CA . GLU B 1 130 ? -15.797 17.594 7.266 1 90.44 130 GLU B CA 1
ATOM 4308 C C . GLU B 1 130 ? -14.297 17.719 7.504 1 90.44 130 GLU B C 1
ATOM 4310 O O . GLU B 1 130 ? -13.797 17.359 8.57 1 90.44 130 GLU B O 1
ATOM 4315 N N . VAL B 1 131 ? -13.609 18.25 6.531 1 82.69 131 VAL B N 1
ATOM 4316 C CA . VAL B 1 131 ? -12.156 18.312 6.609 1 82.69 131 VAL B CA 1
ATOM 4317 C C . VAL B 1 131 ? -11.727 19.734 6.98 1 82.69 131 VAL B C 1
ATOM 4319 O O . VAL B 1 131 ? -10.633 19.938 7.512 1 82.69 131 VAL B O 1
ATOM 4322 N N . GLU B 1 132 ? -12.625 20.688 6.715 1 79.62 132 GLU B N 1
ATOM 4323 C CA . GLU B 1 132 ? -12.312 22.094 7 1 79.62 132 GLU B CA 1
ATOM 4324 C C . GLU B 1 132 ? -12.828 22.5 8.375 1 79.62 132 GLU B C 1
ATOM 4326 O O . GLU B 1 132 ? -13.758 21.891 8.906 1 79.62 132 GLU B O 1
ATOM 4331 N N . THR B 1 133 ? -12.25 23.531 8.883 1 82.5 133 THR B N 1
ATOM 4332 C CA . THR B 1 133 ? -12.719 24.062 10.156 1 82.5 133 THR B CA 1
ATOM 4333 C C . THR B 1 133 ? -14.102 24.688 10.016 1 82.5 133 THR B C 1
ATOM 4335 O O . THR B 1 133 ? -14.531 25 8.906 1 82.5 133 THR B O 1
ATOM 4338 N N . GLU B 1 134 ? -14.703 24.938 11.141 1 80.94 134 GLU B N 1
ATOM 4339 C CA . GLU B 1 134 ? -16.016 25.578 11.156 1 80.94 134 GLU B CA 1
ATOM 4340 C C . GLU B 1 134 ? -15.945 27.016 10.609 1 80.94 134 GLU B C 1
ATOM 4342 O O . GLU B 1 134 ? -16.922 27.516 10.062 1 80.94 134 GLU B O 1
ATOM 4347 N N . LEU B 1 135 ? -14.75 27.594 10.734 1 76.25 135 LEU B N 1
ATOM 4348 C CA . LEU B 1 135 ? -14.594 28.953 10.258 1 76.25 135 LEU B CA 1
ATOM 4349 C C . LEU B 1 135 ? -14.805 29.031 8.75 1 76.25 135 LEU B C 1
ATOM 4351 O O . LEU B 1 135 ? -15.586 29.859 8.266 1 76.25 135 LEU B O 1
ATOM 4355 N N . LEU B 1 136 ? -14.203 28.125 8.07 1 72.56 136 LEU B N 1
ATOM 4356 C CA . LEU B 1 136 ? -14.352 28.094 6.617 1 72.56 136 LEU B CA 1
ATOM 4357 C C . LEU B 1 136 ? -15.727 27.562 6.219 1 72.56 136 LEU B C 1
ATOM 4359 O O . LEU B 1 136 ? -16.359 28.094 5.309 1 72.56 136 LEU B O 1
ATOM 4363 N N . ALA B 1 137 ? -16.125 26.562 6.922 1 75.25 137 ALA B N 1
ATOM 4364 C CA . ALA B 1 137 ? -17.422 25.953 6.617 1 75.25 137 ALA B CA 1
ATOM 4365 C C . ALA B 1 137 ? -18.562 26.953 6.793 1 75.25 137 ALA B C 1
ATOM 4367 O O . ALA B 1 137 ? -19.453 27.047 5.945 1 75.25 137 ALA B O 1
ATOM 4368 N N . ASN B 1 138 ? -18.5 27.719 7.875 1 73.75 138 ASN B N 1
ATOM 4369 C CA . ASN B 1 138 ? -19.531 28.703 8.164 1 73.75 138 ASN B CA 1
ATOM 4370 C C . ASN B 1 138 ? -19.562 29.812 7.113 1 73.75 138 ASN B C 1
ATOM 4372 O O . ASN B 1 138 ? -20.609 30.391 6.852 1 73.75 138 ASN B O 1
ATOM 4376 N N . SER B 1 139 ? -18.406 30.031 6.566 1 69.88 139 SER B N 1
ATOM 4377 C CA . SER B 1 139 ? -18.312 31.141 5.617 1 69.88 139 SER B CA 1
ATOM 4378 C C . SER B 1 139 ? -18.688 30.688 4.207 1 69.88 139 SER B C 1
ATOM 4380 O O . SER B 1 139 ? -19.219 31.484 3.422 1 69.88 139 SER B O 1
ATOM 4382 N N . VAL B 1 140 ? -18.5 29.438 4.047 1 72.44 140 VAL B N 1
ATOM 4383 C CA . VAL B 1 140 ? -18.562 29.047 2.643 1 72.44 140 VAL B CA 1
ATOM 4384 C C . VAL B 1 140 ? -19.75 28.109 2.43 1 72.44 140 VAL B C 1
ATOM 4386 O O . VAL B 1 140 ? -20.344 28.062 1.343 1 72.44 140 VAL B O 1
ATOM 4389 N N . TYR B 1 141 ? -20.078 27.516 3.57 1 76.38 141 TYR B N 1
ATOM 4390 C CA . TYR B 1 141 ? -21.094 26.5 3.365 1 76.38 141 TYR B CA 1
ATOM 4391 C C . TYR B 1 141 ? -22.484 27.078 3.566 1 76.38 141 TYR B C 1
ATOM 4393 O O . TYR B 1 141 ? -22.672 28.031 4.336 1 76.38 141 TYR B O 1
ATOM 4401 N N . GLN B 1 142 ? -23.484 26.859 2.865 1 78.88 142 GLN B N 1
ATOM 4402 C CA . GLN B 1 142 ? -24.859 27.297 2.994 1 78.88 142 GLN B CA 1
ATOM 4403 C C . GLN B 1 142 ? -25.688 26.281 3.773 1 78.88 142 GLN B C 1
ATOM 4405 O O . GLN B 1 142 ? -26.906 26.156 3.545 1 78.88 142 GLN B O 1
ATOM 4410 N N . THR B 1 143 ? -25.016 25.625 4.707 1 86.56 143 THR B N 1
ATOM 4411 C CA . THR B 1 143 ? -25.703 24.578 5.465 1 86.56 143 THR B CA 1
ATOM 4412 C C . THR B 1 143 ? -26.531 25.188 6.598 1 86.56 143 THR B C 1
ATOM 4414 O O . THR B 1 143 ? -26.047 26.062 7.312 1 86.56 143 THR B O 1
ATOM 4417 N N . ASN B 1 144 ? -27.766 24.781 6.684 1 90.94 144 ASN B N 1
ATOM 4418 C CA . ASN B 1 144 ? -28.609 25.141 7.824 1 90.94 144 ASN B CA 1
ATOM 4419 C C . ASN B 1 144 ? -28.406 24.172 8.992 1 90.94 144 ASN B C 1
ATOM 4421 O O . ASN B 1 144 ? -29.109 23.172 9.109 1 90.94 144 ASN B O 1
ATOM 4425 N N . TYR B 1 145 ? -27.578 24.516 9.93 1 91.06 145 TYR B N 1
ATOM 4426 C CA . TYR B 1 145 ? -27.125 23.625 11.008 1 91.06 145 TYR B CA 1
ATOM 4427 C C . TYR B 1 145 ? -28.297 23.25 11.906 1 91.06 145 TYR B C 1
ATOM 4429 O O . TYR B 1 145 ? -28.281 22.188 12.539 1 91.06 145 TYR B O 1
ATOM 4437 N N . SER B 1 146 ? -29.266 24.078 12 1 90.38 146 SER B N 1
ATOM 4438 C CA . SER B 1 146 ? -30.375 23.828 12.898 1 90.38 146 SER B CA 1
ATOM 4439 C C . SER B 1 146 ? -31.188 22.609 12.461 1 90.38 146 SER B C 1
ATOM 4441 O O . SER B 1 146 ? -31.844 21.969 13.273 1 90.38 146 SER B O 1
ATOM 4443 N N . THR B 1 147 ? -31.141 22.297 11.234 1 94.56 147 THR B N 1
ATOM 4444 C CA . THR B 1 147 ? -31.891 21.156 10.719 1 94.56 147 THR B CA 1
ATOM 4445 C C . THR B 1 147 ? -31.141 19.859 11.016 1 94.56 147 THR B C 1
ATOM 4447 O O . THR B 1 147 ? -31.703 18.766 10.836 1 94.56 147 THR B O 1
ATOM 4450 N N . LEU B 1 148 ? -29.969 19.922 11.492 1 95 148 LEU B N 1
ATOM 4451 C CA . LEU B 1 148 ? -29.125 18.75 11.617 1 95 148 LEU B CA 1
ATOM 4452 C C . LEU B 1 148 ? -29.078 18.25 13.055 1 95 148 LEU B C 1
ATOM 4454 O O . LEU B 1 148 ? -28.312 17.344 13.383 1 95 148 LEU B O 1
ATOM 4458 N N . ASP B 1 149 ? -29.906 18.891 13.922 1 95.06 149 ASP B N 1
ATOM 4459 C CA . ASP B 1 149 ? -30.047 18.391 15.289 1 95.06 149 ASP B CA 1
ATOM 4460 C C . ASP B 1 149 ? -30.531 16.938 15.297 1 95.06 149 ASP B C 1
ATOM 4462 O O . ASP B 1 149 ? -31.516 16.609 14.625 1 95.06 149 ASP B O 1
ATOM 4466 N N . ASN B 1 150 ? -29.828 16.109 15.977 1 93.62 150 ASN B N 1
ATOM 4467 C CA . ASN B 1 150 ? -30.188 14.711 16.141 1 93.62 150 ASN B CA 1
ATOM 4468 C C . ASN B 1 150 ? -30.125 13.953 14.805 1 93.62 150 ASN B C 1
ATOM 4470 O O . ASN B 1 150 ? -30.75 12.914 14.648 1 93.62 150 ASN B O 1
ATOM 4474 N N . PHE B 1 151 ? -29.469 14.523 13.922 1 95 151 PHE B N 1
ATOM 4475 C CA . PHE B 1 151 ? -29.406 13.93 12.586 1 95 151 PHE B CA 1
ATOM 4476 C C . PHE B 1 151 ? -28.219 12.992 12.461 1 95 151 PHE B C 1
ATOM 4478 O O . PHE B 1 151 ? -28.359 11.844 12.047 1 95 151 PHE B O 1
ATOM 4485 N N . PHE B 1 152 ? -27.078 13.469 12.852 1 95.94 152 PHE B N 1
ATOM 4486 C CA . PHE B 1 152 ? -25.859 12.664 12.836 1 95.94 152 PHE B CA 1
ATOM 4487 C C . PHE B 1 152 ? -25.656 11.977 14.188 1 95.94 152 PHE B C 1
ATOM 4489 O O . PHE B 1 152 ? -26.016 12.523 15.227 1 95.94 152 PHE B O 1
ATOM 4496 N N . ASN B 1 153 ? -25.094 10.773 14.164 1 94.19 153 ASN B N 1
ATOM 4497 C CA . ASN B 1 153 ? -24.781 10.086 15.414 1 94.19 153 ASN B CA 1
ATOM 4498 C C . ASN B 1 153 ? -23.281 9.852 15.555 1 94.19 153 ASN B C 1
ATOM 4500 O O . ASN B 1 153 ? -22.797 9.5 16.641 1 94.19 153 ASN B O 1
ATOM 4504 N N . ARG B 1 154 ? -22.547 10.062 14.523 1 96.88 154 ARG B N 1
ATOM 4505 C CA . ARG B 1 154 ? -21.078 10 14.562 1 96.88 154 ARG B CA 1
ATOM 4506 C C . ARG B 1 154 ? -20.469 11.148 13.781 1 96.88 154 ARG B C 1
ATOM 4508 O O . ARG B 1 154 ? -21.141 11.828 13.008 1 96.88 154 ARG B O 1
ATOM 4515 N N . THR B 1 155 ? -19.188 11.32 14.039 1 96 155 THR B N 1
ATOM 4516 C CA . THR B 1 155 ? -18.5 12.453 13.406 1 96 155 THR B CA 1
ATOM 4517 C C . THR B 1 155 ? -17.109 12.047 12.922 1 96 155 THR B C 1
ATOM 4519 O O . THR B 1 155 ? -16.453 11.211 13.539 1 96 155 THR B O 1
ATOM 4522 N N . MET B 1 156 ? -16.766 12.57 11.836 1 95.25 156 MET B N 1
ATOM 4523 C CA . MET B 1 156 ? -15.406 12.547 11.305 1 95.25 156 MET B CA 1
ATOM 4524 C C . MET B 1 156 ? -14.891 13.961 11.047 1 95.25 156 MET B C 1
ATOM 4526 O O . MET B 1 156 ? -15.297 14.602 10.078 1 95.25 156 MET B O 1
ATOM 4530 N N . PHE B 1 157 ? -14.086 14.461 11.914 1 92.94 157 PHE B N 1
ATOM 4531 C CA . PHE B 1 157 ? -13.68 15.867 11.977 1 92.94 157 PHE B CA 1
ATOM 4532 C C . PHE B 1 157 ? -12.312 16 12.625 1 92.94 157 PHE B C 1
ATOM 4534 O O . PHE B 1 157 ? -11.703 15.008 13.031 1 92.94 157 PHE B O 1
ATOM 4541 N N . TYR B 1 158 ? -11.812 17.156 12.648 1 89.81 158 TYR B N 1
ATOM 4542 C CA . TYR B 1 158 ? -10.438 17.344 13.109 1 89.81 158 TYR B CA 1
ATOM 4543 C C . TYR B 1 158 ? -10.383 17.422 14.633 1 89.81 158 TYR B C 1
ATOM 4545 O O . TYR B 1 158 ? -9.312 17.266 15.227 1 89.81 158 TYR B O 1
ATOM 4553 N N . THR B 1 159 ? -11.461 17.562 15.328 1 89.44 159 THR B N 1
ATOM 4554 C CA . THR B 1 159 ? -11.461 17.781 16.766 1 89.44 159 THR B CA 1
ATOM 4555 C C . THR B 1 159 ? -11.227 16.469 17.516 1 89.44 159 THR B C 1
ATOM 4557 O O . THR B 1 159 ? -11.578 15.398 17.031 1 89.44 159 THR B O 1
ATOM 4560 N N . ARG B 1 160 ? -10.672 16.531 18.688 1 85.94 160 ARG B N 1
ATOM 4561 C CA . ARG B 1 160 ? -10.312 15.375 19.5 1 85.94 160 ARG B CA 1
ATOM 4562 C C . ARG B 1 160 ? -11.562 14.609 19.938 1 85.94 160 ARG B C 1
ATOM 4564 O O . ARG B 1 160 ? -11.484 13.414 20.234 1 85.94 160 ARG B O 1
ATOM 4571 N N . ASP B 1 161 ? -12.648 15.273 20 1 87.19 161 ASP B N 1
ATOM 4572 C CA . ASP B 1 161 ? -13.859 14.609 20.469 1 87.19 161 ASP B CA 1
ATOM 4573 C C . ASP B 1 161 ? -14.602 13.953 19.312 1 87.19 161 ASP B C 1
ATOM 4575 O O . ASP B 1 161 ? -15.648 13.336 19.5 1 87.19 161 ASP B O 1
ATOM 4579 N N . ALA B 1 162 ? -14.109 14.086 18.109 1 92.75 162 ALA B N 1
ATOM 4580 C CA . ALA B 1 162 ? -14.727 13.414 16.969 1 92.75 162 ALA B CA 1
ATOM 4581 C C . ALA B 1 162 ? -14.617 11.898 17.109 1 92.75 162 ALA B C 1
ATOM 4583 O O . ALA B 1 162 ? -13.664 11.383 17.703 1 92.75 162 ALA B O 1
ATOM 4584 N N . ASP B 1 163 ? -15.578 11.18 16.625 1 94.62 163 ASP B N 1
ATOM 4585 C CA . ASP B 1 163 ? -15.547 9.719 16.625 1 94.62 163 ASP B CA 1
ATOM 4586 C C . ASP B 1 163 ? -14.414 9.195 15.742 1 94.62 163 ASP B C 1
ATOM 4588 O O . ASP B 1 163 ? -13.805 8.172 16.062 1 94.62 163 ASP B O 1
ATOM 4592 N N . ILE B 1 164 ? -14.219 9.867 14.648 1 95 164 ILE B N 1
ATOM 4593 C CA . ILE B 1 164 ? -13.109 9.617 13.734 1 95 164 ILE B CA 1
ATOM 4594 C C . ILE B 1 164 ? -12.32 10.914 13.516 1 95 164 ILE B C 1
ATOM 4596 O O . ILE B 1 164 ? -12.82 11.852 12.891 1 95 164 ILE B O 1
ATOM 4600 N N . ARG B 1 165 ? -11.188 10.922 13.945 1 91.81 165 ARG B N 1
ATOM 4601 C CA . ARG B 1 165 ? -10.391 12.141 13.828 1 91.81 165 ARG B CA 1
ATOM 4602 C C . ARG B 1 165 ? -9.695 12.203 12.469 1 91.81 165 ARG B C 1
ATOM 4604 O O . ARG B 1 165 ? -9.07 11.234 12.039 1 91.81 165 ARG B O 1
ATOM 4611 N N . ILE B 1 166 ? -9.828 13.32 11.898 1 90 166 ILE B N 1
ATOM 4612 C CA . ILE B 1 166 ? -9.102 13.57 10.656 1 90 166 ILE B CA 1
ATOM 4613 C C . ILE B 1 166 ? -7.719 14.141 10.969 1 90 166 ILE B C 1
ATOM 4615 O O . ILE B 1 166 ? -7.609 15.203 11.594 1 90 166 ILE B O 1
ATOM 4619 N N . HIS B 1 167 ? -6.719 13.438 10.68 1 86.75 167 HIS B N 1
ATOM 4620 C CA . HIS B 1 167 ? -5.363 13.945 10.844 1 86.75 167 HIS B CA 1
ATOM 4621 C C . HIS B 1 167 ? -4.617 13.961 9.516 1 86.75 167 HIS B C 1
ATOM 4623 O O . HIS B 1 167 ? -4.684 12.992 8.75 1 86.75 167 HIS B O 1
ATOM 4629 N N . HIS B 1 168 ? -3.943 14.984 9.25 1 87.31 168 HIS B N 1
ATOM 4630 C CA . HIS B 1 168 ? -3.303 15.211 7.957 1 87.31 168 HIS B CA 1
ATOM 4631 C C . HIS B 1 168 ? -1.904 14.602 7.922 1 87.31 168 HIS B C 1
ATOM 4633 O O . HIS B 1 168 ? -1.258 14.586 6.871 1 87.31 168 HIS B O 1
ATOM 4639 N N . GLY B 1 169 ? -1.437 14.125 9.008 1 90.5 169 GLY B N 1
ATOM 4640 C CA . GLY B 1 169 ? -0.14 13.469 9.102 1 90.5 169 GLY B CA 1
ATOM 4641 C C . GLY B 1 169 ? 0.106 12.82 10.453 1 90.5 169 GLY B C 1
ATOM 4642 O O . GLY B 1 169 ? -0.737 12.906 11.352 1 90.5 169 GLY B O 1
ATOM 4643 N N . PHE B 1 170 ? 1.24 12.133 10.523 1 93.88 170 PHE B N 1
ATOM 4644 C CA . PHE B 1 170 ? 1.596 11.492 11.789 1 93.88 170 PHE B CA 1
ATOM 4645 C C . PHE B 1 170 ? 3.09 11.203 11.844 1 93.88 170 PHE B C 1
ATOM 4647 O O . PHE B 1 170 ? 3.795 11.336 10.844 1 93.88 170 PHE B O 1
ATOM 4654 N N . ILE B 1 171 ? 3.504 10.977 13.023 1 95.06 171 ILE B N 1
ATOM 4655 C CA . ILE B 1 171 ? 4.844 10.453 13.281 1 95.06 171 ILE B CA 1
ATOM 4656 C C . ILE B 1 171 ? 4.742 9.062 13.898 1 95.06 171 ILE B C 1
ATOM 4658 O O . ILE B 1 171 ? 3.977 8.844 14.844 1 95.06 171 ILE B O 1
ATOM 4662 N N . VAL B 1 172 ? 5.484 8.125 13.328 1 94.25 172 VAL B N 1
ATOM 4663 C CA . VAL B 1 172 ? 5.402 6.75 13.805 1 94.25 172 VAL B CA 1
ATOM 4664 C C . VAL B 1 172 ? 6.801 6.238 14.148 1 94.25 172 VAL B C 1
ATOM 4666 O O . VAL B 1 172 ? 7.777 6.574 13.469 1 94.25 172 VAL B O 1
ATOM 4669 N N . ARG B 1 173 ? 6.859 5.477 15.188 1 92.06 173 ARG B N 1
ATOM 4670 C CA . ARG B 1 173 ? 8.141 4.887 15.57 1 92.06 173 ARG B CA 1
ATOM 4671 C C . ARG B 1 173 ? 8.586 3.838 14.562 1 92.06 173 ARG B C 1
ATOM 4673 O O . ARG B 1 173 ? 7.77 3.053 14.078 1 92.06 173 ARG B O 1
ATOM 4680 N N . ARG B 1 174 ? 9.867 3.824 14.25 1 88.44 174 ARG B N 1
ATOM 4681 C CA . ARG B 1 174 ? 10.43 2.787 13.391 1 88.44 174 ARG B CA 1
ATOM 4682 C C . ARG B 1 174 ? 10.219 1.403 13.992 1 88.44 174 ARG B C 1
ATOM 4684 O O . ARG B 1 174 ? 9.945 1.278 15.188 1 88.44 174 ARG B O 1
ATOM 4691 N N . GLY B 1 175 ? 10.391 0.377 13.07 1 89.12 175 GLY B N 1
ATOM 4692 C CA . GLY B 1 175 ? 10.195 -0.985 13.547 1 89.12 175 GLY B CA 1
ATOM 4693 C C . GLY B 1 175 ? 8.805 -1.521 13.273 1 89.12 175 GLY B C 1
ATOM 4694 O O . GLY B 1 175 ? 8.281 -1.359 12.164 1 89.12 175 GLY B O 1
ATOM 4695 N N . LEU B 1 176 ? 8.234 -2.139 14.227 1 89.19 176 LEU B N 1
ATOM 4696 C CA . LEU B 1 176 ? 6.969 -2.836 14.039 1 89.19 176 LEU B CA 1
ATOM 4697 C C . LEU B 1 176 ? 5.859 -1.854 13.688 1 89.19 176 LEU B C 1
ATOM 4699 O O . LEU B 1 176 ? 5.113 -2.074 12.727 1 89.19 176 LEU B O 1
ATOM 4703 N N . ASP B 1 177 ? 5.805 -0.771 14.438 1 91.88 177 ASP B N 1
ATOM 4704 C CA . ASP B 1 177 ? 4.727 0.186 14.227 1 91.88 177 ASP B CA 1
ATOM 4705 C C . ASP B 1 177 ? 4.746 0.733 12.805 1 91.88 177 ASP B C 1
ATOM 4707 O O . ASP B 1 177 ? 3.707 0.802 12.148 1 91.88 177 ASP B O 1
ATOM 4711 N N . ALA B 1 178 ? 5.867 1.063 12.352 1 91.06 178 ALA B N 1
ATOM 4712 C CA . ALA B 1 178 ? 6 1.566 10.992 1 91.06 178 ALA B CA 1
ATOM 4713 C C . ALA B 1 178 ? 5.707 0.468 9.969 1 91.06 178 ALA B C 1
ATOM 4715 O O . ALA B 1 178 ? 5.09 0.723 8.93 1 91.06 178 ALA B O 1
ATOM 4716 N N . SER B 1 179 ? 6.102 -0.722 10.336 1 89.44 179 SER B N 1
ATOM 4717 C CA . SER B 1 179 ? 5.988 -1.83 9.391 1 89.44 179 SER B CA 1
ATOM 4718 C C . SER B 1 179 ? 4.535 -2.264 9.219 1 89.44 179 SER B C 1
ATOM 4720 O O . SER B 1 179 ? 4.195 -2.951 8.258 1 89.44 179 SER B O 1
ATOM 4722 N N . LEU B 1 180 ? 3.699 -1.925 10.125 1 91.31 180 LEU B N 1
ATOM 4723 C CA . LEU B 1 180 ? 2.291 -2.303 10.055 1 91.31 180 LEU B CA 1
ATOM 4724 C C . LEU B 1 180 ? 1.509 -1.336 9.18 1 91.31 180 LEU B C 1
ATOM 4726 O O . LEU B 1 180 ? 0.332 -1.564 8.891 1 91.31 180 LEU B O 1
ATOM 4730 N N . LEU B 1 181 ? 2.178 -0.272 8.766 1 91.06 181 LEU B N 1
ATOM 4731 C CA . LEU B 1 181 ? 1.532 0.723 7.918 1 91.06 181 LEU B CA 1
ATOM 4732 C C . LEU B 1 181 ? 1.938 0.542 6.457 1 91.06 181 LEU B C 1
ATOM 4734 O O . LEU B 1 181 ? 3.041 0.069 6.172 1 91.06 181 LEU B O 1
ATOM 4738 N N . PRO B 1 182 ? 1.011 0.939 5.617 1 85.94 182 PRO B N 1
ATOM 4739 C CA . PRO B 1 182 ? 1.465 0.971 4.223 1 85.94 182 PRO B CA 1
ATOM 4740 C C . PRO B 1 182 ? 2.73 1.805 4.035 1 85.94 182 PRO B C 1
ATOM 4742 O O . PRO B 1 182 ? 2.863 2.875 4.633 1 85.94 182 PRO B O 1
ATOM 4745 N N . SER B 1 183 ? 3.596 1.296 3.229 1 78.88 183 SER B N 1
ATOM 4746 C CA . SER B 1 183 ? 4.871 1.977 3.033 1 78.88 183 SER B CA 1
ATOM 4747 C C . SER B 1 183 ? 4.676 3.355 2.412 1 78.88 183 SER B C 1
ATOM 4749 O O . SER B 1 183 ? 5.445 4.277 2.68 1 78.88 183 SER B O 1
ATOM 4751 N N . ILE B 1 184 ? 3.625 3.488 1.659 1 78.69 184 ILE B N 1
ATOM 4752 C CA . ILE B 1 184 ? 3.391 4.746 0.958 1 78.69 184 ILE B CA 1
ATOM 4753 C C . ILE B 1 184 ? 2.939 5.812 1.95 1 78.69 184 ILE B C 1
ATOM 4755 O O . ILE B 1 184 ? 2.955 7.008 1.638 1 78.69 184 ILE B O 1
ATOM 4759 N N . TRP B 1 185 ? 2.473 5.328 3.154 1 86.38 185 TRP B N 1
ATOM 4760 C CA . TRP B 1 185 ? 2.014 6.277 4.16 1 86.38 185 TRP B CA 1
ATOM 4761 C C . TRP B 1 185 ? 3.193 6.938 4.867 1 86.38 185 TRP B C 1
ATOM 4763 O O . TRP B 1 185 ? 3.029 7.949 5.551 1 86.38 185 TRP B O 1
ATOM 4773 N N . ARG B 1 186 ? 4.371 6.328 4.691 1 83.56 186 ARG B N 1
ATOM 4774 C CA . ARG B 1 186 ? 5.547 6.801 5.422 1 83.56 186 ARG B CA 1
ATOM 4775 C C . ARG B 1 186 ? 6.742 6.957 4.488 1 83.56 186 ARG B C 1
ATOM 4777 O O . ARG B 1 186 ? 6.746 6.418 3.381 1 83.56 186 ARG B O 1
ATOM 4784 N N . ARG B 1 187 ? 7.648 7.707 4.969 1 76.25 187 ARG B N 1
ATOM 4785 C CA . ARG B 1 187 ? 8.883 7.91 4.215 1 76.25 187 ARG B CA 1
ATOM 4786 C C . ARG B 1 187 ? 10.094 7.934 5.141 1 76.25 187 ARG B C 1
ATOM 4788 O O . ARG B 1 187 ? 10.031 8.516 6.227 1 76.25 187 ARG B O 1
ATOM 4795 N N . PRO B 1 188 ? 11.07 7.211 4.648 1 74.94 188 PRO B N 1
ATOM 4796 C CA . PRO B 1 188 ? 12.297 7.332 5.438 1 74.94 188 PRO B CA 1
ATOM 4797 C C . PRO B 1 188 ? 12.891 8.742 5.395 1 74.94 188 PRO B C 1
ATOM 4799 O O . PRO B 1 188 ? 12.852 9.398 4.352 1 74.94 188 PRO B O 1
ATOM 4802 N N . CYS B 1 189 ? 13.383 9.117 6.477 1 81.94 189 CYS B N 1
ATOM 4803 C CA . CYS B 1 189 ? 13.977 10.445 6.574 1 81.94 189 CYS B CA 1
ATOM 4804 C C . CYS B 1 189 ? 15.305 10.5 5.828 1 81.94 189 CYS B C 1
ATOM 4806 O O . CYS B 1 189 ? 16.078 9.539 5.852 1 81.94 189 CYS B O 1
ATOM 4808 N N . ILE B 1 190 ? 15.477 11.578 5.156 1 77.62 190 ILE B N 1
ATOM 4809 C CA . ILE B 1 190 ? 16.812 11.875 4.641 1 77.62 190 ILE B CA 1
ATOM 4810 C C . ILE B 1 190 ? 17.719 12.352 5.777 1 77.62 190 ILE B C 1
ATOM 4812 O O . ILE B 1 190 ? 17.531 13.453 6.305 1 77.62 190 ILE B O 1
ATOM 4816 N N . VAL B 1 191 ? 18.578 11.531 6.207 1 69.94 191 VAL B N 1
ATOM 4817 C CA . VAL B 1 191 ? 19.344 11.82 7.41 1 69.94 191 VAL B CA 1
ATOM 4818 C C . VAL B 1 191 ? 20.609 12.578 7.035 1 69.94 191 VAL B C 1
ATOM 4820 O O . VAL B 1 191 ? 21.125 13.391 7.82 1 69.94 191 VAL B O 1
ATOM 4823 N N . LYS B 1 192 ? 21.125 12.305 5.867 1 66.62 192 LYS B N 1
ATOM 4824 C CA . LYS B 1 192 ? 22.344 13 5.484 1 66.62 192 LYS B CA 1
ATOM 4825 C C . LYS B 1 192 ? 22.062 14.461 5.156 1 66.62 192 LYS B C 1
ATOM 4827 O O . LYS B 1 192 ? 21.141 14.773 4.406 1 66.62 192 LYS B O 1
ATOM 4832 N N . GLN B 1 193 ? 22.703 15.297 6.023 1 65.19 193 GLN B N 1
ATOM 4833 C CA . GLN B 1 193 ? 22.594 16.734 5.809 1 65.19 193 GLN B CA 1
ATOM 4834 C C . GLN B 1 193 ? 23.75 17.25 4.957 1 65.19 193 GLN B C 1
ATOM 4836 O O . GLN B 1 193 ? 24.844 17.484 5.465 1 65.19 193 GLN B O 1
ATOM 4841 N N . ASP B 1 194 ? 23.391 17.359 3.73 1 68.31 194 ASP B N 1
ATOM 4842 C CA . ASP B 1 194 ? 24.453 17.922 2.898 1 68.31 194 ASP B CA 1
ATOM 4843 C C . ASP B 1 194 ? 24.391 19.438 2.871 1 68.31 194 ASP B C 1
ATOM 4845 O O . ASP B 1 194 ? 23.297 20.031 2.957 1 68.31 194 ASP B O 1
ATOM 4849 N N . ASN B 1 195 ? 25.484 20.156 2.977 1 81.56 195 ASN B N 1
ATOM 4850 C CA . ASN B 1 195 ? 25.672 21.578 2.705 1 81.56 195 ASN B CA 1
ATOM 4851 C C . ASN B 1 195 ? 24.953 22.438 3.729 1 81.56 195 ASN B C 1
ATOM 4853 O O . ASN B 1 195 ? 24.281 23.406 3.365 1 81.56 195 ASN B O 1
ATOM 4857 N N . PHE B 1 196 ? 25.062 22.141 5.039 1 88.62 196 PHE B N 1
ATOM 4858 C CA . PHE B 1 196 ? 24.422 22.891 6.113 1 88.62 196 PHE B CA 1
ATOM 4859 C C . PHE B 1 196 ? 24.703 24.375 5.992 1 88.62 196 PHE B C 1
ATOM 4861 O O . PHE B 1 196 ? 23.797 25.203 6.051 1 88.62 196 PHE B O 1
ATOM 4868 N N . ASN B 1 197 ? 25.922 24.703 5.605 1 87.44 197 ASN B N 1
ATOM 4869 C CA . ASN B 1 197 ? 26.375 26.094 5.617 1 87.44 197 ASN B CA 1
ATOM 4870 C C . ASN B 1 197 ? 25.828 26.875 4.426 1 87.44 197 ASN B C 1
ATOM 4872 O O . ASN B 1 197 ? 25.844 28.109 4.434 1 87.44 197 ASN B O 1
ATOM 4876 N N . SER B 1 198 ? 25.359 26.141 3.438 1 90 198 SER B N 1
ATOM 4877 C CA . SER B 1 198 ? 24.875 26.828 2.24 1 90 198 SER B CA 1
ATOM 4878 C C . SER B 1 198 ? 23.359 26.938 2.248 1 90 198 SER B C 1
ATOM 4880 O O . SER B 1 198 ? 22.766 27.562 1.354 1 90 198 SER B O 1
ATOM 4882 N N . ARG B 1 199 ? 22.734 26.531 3.324 1 93.25 199 ARG B N 1
ATOM 4883 C CA . ARG B 1 199 ? 21.266 26.531 3.361 1 93.25 199 ARG B CA 1
ATOM 4884 C C . ARG B 1 199 ? 20.734 27.906 3.771 1 93.25 199 ARG B C 1
ATOM 4886 O O . ARG B 1 199 ? 21.328 28.594 4.598 1 93.25 199 ARG B O 1
ATOM 4893 N N . GLN B 1 200 ? 19.641 28.25 3.145 1 95.12 200 GLN B N 1
ATOM 4894 C CA . GLN B 1 200 ? 18.922 29.453 3.541 1 95.12 200 GLN B CA 1
ATOM 4895 C C . GLN B 1 200 ? 18.188 29.234 4.863 1 95.12 200 GLN B C 1
ATOM 4897 O O . GLN B 1 200 ? 18 28.109 5.301 1 95.12 200 GLN B O 1
ATOM 4902 N N . LEU B 1 201 ? 17.828 30.328 5.453 1 97.25 201 LEU B N 1
ATOM 4903 C CA . LEU B 1 201 ? 17.391 30.25 6.84 1 97.25 201 LEU B CA 1
ATOM 4904 C C . LEU B 1 201 ? 15.992 29.656 6.934 1 97.25 201 LEU B C 1
ATOM 4906 O O . LEU B 1 201 ? 15.805 28.578 7.516 1 97.25 201 LEU B O 1
ATOM 4910 N N . ALA B 1 202 ? 15.016 30.359 6.332 1 97.56 202 ALA B N 1
ATOM 4911 C CA . ALA B 1 202 ? 13.641 29.922 6.562 1 97.56 202 ALA B CA 1
ATOM 4912 C C . ALA B 1 202 ? 12.781 30.125 5.32 1 97.56 202 ALA B C 1
ATOM 4914 O O . ALA B 1 202 ? 13.055 31.016 4.508 1 97.56 202 ALA B O 1
ATOM 4915 N N . VAL B 1 203 ? 11.734 29.219 5.227 1 95.75 203 VAL B N 1
ATOM 4916 C CA . VAL B 1 203 ? 10.797 29.297 4.105 1 95.75 203 VAL B CA 1
ATOM 4917 C C . VAL B 1 203 ? 9.367 29.094 4.609 1 95.75 203 VAL B C 1
ATOM 4919 O O . VAL B 1 203 ? 9.148 28.422 5.625 1 95.75 203 VAL B O 1
ATOM 4922 N N . SER B 1 204 ? 8.438 29.734 3.949 1 92.44 204 SER B N 1
ATOM 4923 C CA . SER B 1 204 ? 7.008 29.547 4.207 1 92.44 204 SER B CA 1
ATOM 4924 C C . SER B 1 204 ? 6.227 29.422 2.902 1 92.44 204 SER B C 1
ATOM 4926 O O . SER B 1 204 ? 6.605 30 1.886 1 92.44 204 SER B O 1
ATOM 4928 N N . PHE B 1 205 ? 5.176 28.625 2.961 1 88.06 205 PHE B N 1
ATOM 4929 C CA . PHE B 1 205 ? 4.242 28.5 1.848 1 88.06 205 PHE B CA 1
ATOM 4930 C C . PHE B 1 205 ? 2.844 28.938 2.256 1 88.06 205 PHE B C 1
ATOM 4932 O O . PHE B 1 205 ? 2.188 28.281 3.066 1 88.06 205 PHE B O 1
ATOM 4939 N N . ILE B 1 206 ? 2.395 30.062 1.701 1 85.94 206 ILE B N 1
ATOM 4940 C CA . ILE B 1 206 ? 1.11 30.625 2.098 1 85.94 206 ILE B CA 1
ATOM 4941 C C . ILE B 1 206 ? 0.338 31.078 0.858 1 85.94 206 ILE B C 1
ATOM 4943 O O . ILE B 1 206 ? 0.832 31.875 0.07 1 85.94 206 ILE B O 1
ATOM 4947 N N . SER B 1 207 ? -0.84 30.5 0.733 1 81.62 207 SER B N 1
ATOM 4948 C CA . SER B 1 207 ? -1.663 30.891 -0.406 1 81.62 207 SER B CA 1
ATOM 4949 C C . SER B 1 207 ? -2.941 31.594 0.049 1 81.62 207 SER B C 1
ATOM 4951 O O . SER B 1 207 ? -3.516 32.406 -0.691 1 81.62 207 SER B O 1
ATOM 4953 N N . HIS B 1 208 ? -3.461 31.234 1.204 1 78.38 208 HIS B N 1
ATOM 4954 C CA . HIS B 1 208 ? -4.617 31.906 1.774 1 78.38 208 HIS B CA 1
ATOM 4955 C C . HIS B 1 208 ? -4.199 33.125 2.58 1 78.38 208 HIS B C 1
ATOM 4957 O O . HIS B 1 208 ? -3.699 33 3.701 1 78.38 208 HIS B O 1
ATOM 4963 N N . CYS B 1 209 ? -4.516 34.219 2.027 1 81.81 209 CYS B N 1
ATOM 4964 C CA . CYS B 1 209 ? -3.932 35.438 2.574 1 81.81 209 CYS B CA 1
ATOM 4965 C C . CYS B 1 209 ? -4.832 36.031 3.648 1 81.81 209 CYS B C 1
ATOM 4967 O O . CYS B 1 209 ? -4.41 36.938 4.391 1 81.81 209 CYS B O 1
ATOM 4969 N N . ASP B 1 210 ? -6.094 35.406 3.646 1 73.69 210 ASP B N 1
ATOM 4970 C CA . ASP B 1 210 ? -6.953 35.875 4.742 1 73.69 210 ASP B CA 1
ATOM 4971 C C . ASP B 1 210 ? -6.426 35.375 6.086 1 73.69 210 ASP B C 1
ATOM 4973 O O . ASP B 1 210 ? -6.227 34.156 6.277 1 73.69 210 ASP B O 1
ATOM 4977 N N . ASP B 1 211 ? -5.984 36.219 6.957 1 70.81 211 ASP B N 1
ATOM 4978 C CA . ASP B 1 211 ? -5.113 35.906 8.086 1 70.81 211 ASP B CA 1
ATOM 4979 C C . ASP B 1 211 ? -5.867 36.031 9.406 1 70.81 211 ASP B C 1
ATOM 4981 O O . ASP B 1 211 ? -5.543 36.906 10.234 1 70.81 211 ASP B O 1
ATOM 4985 N N . ASN B 1 212 ? -6.793 35.156 9.633 1 70.38 212 ASN B N 1
ATOM 4986 C CA . ASN B 1 212 ? -7.492 35.219 10.914 1 70.38 212 ASN B CA 1
ATOM 4987 C C . ASN B 1 212 ? -6.586 34.781 12.062 1 70.38 212 ASN B C 1
ATOM 4989 O O . ASN B 1 212 ? -6.816 35.156 13.211 1 70.38 212 ASN B O 1
ATOM 4993 N N . ALA B 1 213 ? -5.516 34.188 11.797 1 78 213 ALA B N 1
ATOM 4994 C CA . ALA B 1 213 ? -4.602 33.688 12.805 1 78 213 ALA B CA 1
ATOM 4995 C C . ALA B 1 213 ? -3.412 34.594 13.008 1 78 213 ALA B C 1
ATOM 4997 O O . ALA B 1 213 ? -2.654 34.469 13.969 1 78 213 ALA B O 1
ATOM 4998 N N . GLY B 1 214 ? -3.219 35.625 12.172 1 85.19 214 GLY B N 1
ATOM 4999 C CA . GLY B 1 214 ? -2.107 36.562 12.266 1 85.19 214 GLY B CA 1
ATOM 5000 C C . GLY B 1 214 ? -0.805 36 11.734 1 85.19 214 GLY B C 1
ATOM 5001 O O . GLY B 1 214 ? 0.276 36.438 12.109 1 85.19 214 GLY B O 1
ATOM 5002 N N . ARG B 1 215 ? -0.908 34.969 10.977 1 88.38 215 ARG B N 1
ATOM 5003 C CA . ARG B 1 215 ? 0.294 34.281 10.508 1 88.38 215 ARG B CA 1
ATOM 5004 C C . ARG B 1 215 ? 1.1 35.188 9.57 1 88.38 215 ARG B C 1
ATOM 5006 O O . ARG B 1 215 ? 2.324 35.281 9.68 1 88.38 215 ARG B O 1
ATOM 5013 N N . LEU B 1 216 ? 0.426 35.906 8.711 1 90.06 216 LEU B N 1
ATOM 5014 C CA . LEU B 1 216 ? 1.133 36.75 7.754 1 90.06 216 LEU B CA 1
ATOM 5015 C C . LEU B 1 216 ? 1.784 37.938 8.461 1 90.06 216 LEU B C 1
ATOM 5017 O O . LEU B 1 216 ? 2.898 38.344 8.109 1 90.06 216 LEU B O 1
ATOM 5021 N N . LYS B 1 217 ? 1.057 38.469 9.352 1 91.12 217 LYS B N 1
ATOM 5022 C CA . LYS B 1 217 ? 1.624 39.531 10.141 1 91.12 217 LYS B CA 1
ATOM 5023 C C . LYS B 1 217 ? 2.889 39.094 10.867 1 91.12 217 LYS B C 1
ATOM 5025 O O . LYS B 1 217 ? 3.891 39.812 10.883 1 91.12 217 LYS B O 1
ATOM 5030 N N . TYR B 1 218 ? 2.832 37.969 11.445 1 94.94 218 TYR B N 1
ATOM 5031 C CA . TYR B 1 218 ? 3.986 37.406 12.148 1 94.94 218 TYR B CA 1
ATOM 5032 C C . TYR B 1 218 ? 5.168 37.219 11.203 1 94.94 218 TYR B C 1
ATOM 5034 O O . TYR B 1 218 ? 6.293 37.625 11.523 1 94.94 218 TYR B O 1
ATOM 5042 N N . VAL B 1 219 ? 4.945 36.719 10.039 1 95.69 219 VAL B N 1
ATOM 5043 C CA . VAL B 1 219 ? 5.992 36.438 9.062 1 95.69 219 VAL B CA 1
ATOM 5044 C C . VAL B 1 219 ? 6.621 37.75 8.594 1 95.69 219 VAL B C 1
ATOM 5046 O O . VAL B 1 219 ? 7.844 37.844 8.477 1 95.69 219 VAL B O 1
ATOM 5049 N N . ARG B 1 220 ? 5.793 38.75 8.391 1 94.25 220 ARG B N 1
ATOM 5050 C CA . ARG B 1 220 ? 6.289 40.031 7.941 1 94.25 220 ARG B CA 1
ATOM 5051 C C . ARG B 1 220 ? 7.164 40.688 9.008 1 94.25 220 ARG B C 1
ATOM 5053 O O . ARG B 1 220 ? 8.211 41.25 8.703 1 94.25 220 ARG B O 1
ATOM 5060 N N . GLU B 1 221 ? 6.684 40.594 10.227 1 96.56 221 GLU B N 1
ATOM 5061 C CA . GLU B 1 221 ? 7.492 41.094 11.328 1 96.56 221 GLU B CA 1
ATOM 5062 C C . GLU B 1 221 ? 8.82 40.344 11.438 1 96.56 221 GLU B C 1
ATOM 5064 O O . GLU B 1 221 ? 9.859 40.969 11.695 1 96.56 221 GLU B O 1
ATOM 5069 N N . LEU B 1 222 ? 8.789 39.062 11.281 1 97.75 222 LEU B N 1
ATOM 5070 C CA . LEU B 1 222 ? 9.984 38.219 11.32 1 97.75 222 LEU B CA 1
ATOM 5071 C C . LEU B 1 222 ? 10.953 38.625 10.203 1 97.75 222 LEU B C 1
ATOM 5073 O O . LEU B 1 222 ? 12.164 38.688 10.422 1 97.75 222 LEU B O 1
ATOM 5077 N N . GLN B 1 223 ? 10.43 38.938 9.047 1 97.12 223 GLN B N 1
ATOM 5078 C CA . GLN B 1 223 ? 11.211 39.281 7.867 1 97.12 223 GLN B CA 1
ATOM 5079 C C . GLN B 1 223 ? 12 40.594 8.078 1 97.12 223 GLN B C 1
ATOM 5081 O O . GLN B 1 223 ? 12.961 40.844 7.359 1 97.12 223 GLN B O 1
ATOM 5086 N N . LYS B 1 224 ? 11.625 41.344 9.016 1 97.31 224 LYS B N 1
ATOM 5087 C CA . LYS B 1 224 ? 12.367 42.562 9.336 1 97.31 224 LYS B CA 1
ATOM 5088 C C . LYS B 1 224 ? 13.695 42.25 10.008 1 97.31 224 LYS B C 1
ATOM 5090 O O . LYS B 1 224 ? 14.602 43.094 10.047 1 97.31 224 LYS B O 1
ATOM 5095 N N . HIS B 1 225 ? 13.789 41.094 10.508 1 97.56 225 HIS B N 1
ATOM 5096 C CA . HIS B 1 225 ? 14.945 40.75 11.32 1 97.56 225 HIS B CA 1
ATOM 5097 C C . HIS B 1 225 ? 15.805 39.688 10.633 1 97.56 225 HIS B C 1
ATOM 5099 O O . HIS B 1 225 ? 17 39.594 10.891 1 97.56 225 HIS B O 1
ATOM 5105 N N . VAL B 1 226 ? 15.203 38.812 9.852 1 97.38 226 VAL B N 1
ATOM 5106 C CA . VAL B 1 226 ? 15.914 37.75 9.164 1 97.38 226 VAL B CA 1
ATOM 5107 C C . VAL B 1 226 ? 15.289 37.5 7.797 1 97.38 226 VAL B C 1
ATOM 5109 O O . VAL B 1 226 ? 14.156 37.906 7.539 1 97.38 226 VAL B O 1
ATOM 5112 N N . TRP B 1 227 ? 16.016 36.812 7 1 95 227 TRP B N 1
ATOM 5113 C CA . TRP B 1 227 ? 15.516 36.469 5.672 1 95 227 TRP B CA 1
ATOM 5114 C C . TRP B 1 227 ? 14.555 35.281 5.746 1 95 227 TRP B C 1
ATOM 5116 O O . TRP B 1 227 ? 14.898 34.219 6.281 1 95 227 TRP B O 1
ATOM 5126 N N . VAL B 1 228 ? 13.375 35.531 5.281 1 96.94 228 VAL B N 1
ATOM 5127 C CA . VAL B 1 228 ? 12.359 34.469 5.156 1 96.94 228 VAL B CA 1
ATOM 5128 C C . VAL B 1 228 ? 11.758 34.5 3.754 1 96.94 228 VAL B C 1
ATOM 5130 O O . VAL B 1 228 ? 11.195 35.531 3.342 1 96.94 228 VAL B O 1
ATOM 5133 N N . ASP B 1 229 ? 11.891 33.375 3.045 1 94.94 229 ASP B N 1
ATOM 5134 C CA . ASP B 1 229 ? 11.242 33.281 1.739 1 94.94 229 ASP B CA 1
ATOM 5135 C C . ASP B 1 229 ? 9.789 32.844 1.882 1 94.94 229 ASP B C 1
ATOM 5137 O O . ASP B 1 229 ? 9.477 31.922 2.648 1 94.94 229 ASP B O 1
ATOM 5141 N N . VAL B 1 230 ? 8.945 33.562 1.19 1 93 230 VAL B N 1
ATOM 5142 C CA . VAL B 1 230 ? 7.527 33.219 1.225 1 93 230 VAL B CA 1
ATOM 5143 C C . VAL B 1 230 ? 7.055 32.844 -0.175 1 93 230 VAL B C 1
ATOM 5145 O O . VAL B 1 230 ? 7.062 33.656 -1.089 1 93 230 VAL B O 1
ATOM 5148 N N . TYR B 1 231 ? 6.695 31.625 -0.307 1 88.69 231 TYR B N 1
ATOM 5149 C CA . TYR B 1 231 ? 6.113 31.125 -1.547 1 88.69 231 TYR B CA 1
ATOM 5150 C C . TYR B 1 231 ? 4.59 31.141 -1.48 1 88.69 231 TYR B C 1
ATOM 5152 O O . TYR B 1 231 ? 4.012 31.125 -0.392 1 88.69 231 TYR B O 1
ATOM 5160 N N . GLY B 1 232 ? 3.941 31.125 -2.639 1 86.19 232 GLY B N 1
ATOM 5161 C CA . GLY B 1 232 ? 2.488 31.094 -2.691 1 86.19 232 GLY B CA 1
ATOM 5162 C C . GLY B 1 232 ? 1.886 32.406 -3.131 1 86.19 232 GLY B C 1
ATOM 5163 O O . GLY B 1 232 ? 2.609 33.344 -3.525 1 86.19 232 GLY B O 1
ATOM 5164 N N . LYS B 1 233 ? 0.586 32.531 -2.979 1 84.81 233 LYS B N 1
ATOM 5165 C CA . LYS B 1 233 ? -0.142 33.719 -3.447 1 84.81 233 LYS B CA 1
ATOM 5166 C C . LYS B 1 233 ? 0.162 34.938 -2.578 1 84.81 233 LYS B C 1
ATOM 5168 O O . LYS B 1 233 ? 0.098 36.062 -3.051 1 84.81 233 LYS B O 1
ATOM 5173 N N . CYS B 1 234 ? 0.542 34.656 -1.383 1 86.44 234 CYS B N 1
ATOM 5174 C CA . CYS B 1 234 ? 0.714 35.75 -0.44 1 86.44 234 CYS B CA 1
ATOM 5175 C C . CYS B 1 234 ? 2.17 36.188 -0.384 1 86.44 234 CYS B C 1
ATOM 5177 O O . CYS B 1 234 ? 2.52 37.094 0.384 1 86.44 234 CYS B O 1
ATOM 5179 N N . GLY B 1 235 ? 3.029 35.469 -1.16 1 86.69 235 GLY B N 1
ATOM 5180 C CA . GLY B 1 235 ? 4.441 35.812 -1.178 1 86.69 235 GLY B CA 1
ATOM 5181 C C . GLY B 1 235 ? 4.941 36.219 -2.553 1 86.69 235 GLY B C 1
ATOM 5182 O O . GLY B 1 235 ? 4.168 36.25 -3.512 1 86.69 235 GLY B O 1
ATOM 5183 N N . ASP B 1 236 ? 6.234 36.5 -2.602 1 85.75 236 ASP B N 1
ATOM 5184 C CA . ASP B 1 236 ? 6.855 36.969 -3.836 1 85.75 236 ASP B CA 1
ATOM 5185 C C . ASP B 1 236 ? 7.34 35.812 -4.691 1 85.75 236 ASP B C 1
ATOM 5187 O O . ASP B 1 236 ? 7.617 35.969 -5.879 1 85.75 236 ASP B O 1
ATOM 5191 N N . LEU B 1 237 ? 7.434 34.719 -4.016 1 86.94 237 LEU B N 1
ATOM 5192 C CA . LEU B 1 237 ? 7.965 33.562 -4.723 1 86.94 237 LEU B CA 1
ATOM 5193 C C . LEU B 1 237 ? 6.844 32.594 -5.102 1 86.94 237 LEU B C 1
ATOM 5195 O O . LEU B 1 237 ? 5.812 32.531 -4.426 1 86.94 237 LEU B O 1
ATOM 5199 N N . LYS B 1 238 ? 7.059 31.953 -6.258 1 83.06 238 LYS B N 1
ATOM 5200 C CA . LYS B 1 238 ? 6.086 30.984 -6.754 1 83.06 238 LYS B CA 1
ATOM 5201 C C . LYS B 1 238 ? 6.75 29.641 -7.055 1 83.06 238 LYS B C 1
ATOM 5203 O O . LYS B 1 238 ? 7.902 29.594 -7.492 1 83.06 238 LYS B O 1
ATOM 5208 N N . CYS B 1 239 ? 6.156 28.688 -6.559 1 75.81 239 CYS B N 1
ATOM 5209 C CA . CYS B 1 239 ? 6.598 27.344 -6.941 1 75.81 239 CYS B CA 1
ATOM 5210 C C . CYS B 1 239 ? 5.41 26.453 -7.277 1 75.81 239 CYS B C 1
ATOM 5212 O O . CYS B 1 239 ? 4.555 26.203 -6.426 1 75.81 239 CYS B O 1
ATOM 5214 N N . GLY B 1 240 ? 5.371 25.938 -8.352 1 66.25 240 GLY B N 1
ATOM 5215 C CA . GLY B 1 240 ? 4.371 24.984 -8.789 1 66.25 240 GLY B CA 1
ATOM 5216 C C . GLY B 1 240 ? 2.951 25.406 -8.461 1 66.25 240 GLY B C 1
ATOM 5217 O O . GLY B 1 240 ? 2.641 26.609 -8.469 1 66.25 240 GLY B O 1
ATOM 5218 N N . HIS B 1 241 ? 2.047 24.438 -8.391 1 60.56 241 HIS B N 1
ATOM 5219 C CA . HIS B 1 241 ? 0.627 24.688 -8.172 1 60.56 241 HIS B CA 1
ATOM 5220 C C . HIS B 1 241 ? 0.24 24.406 -6.723 1 60.56 241 HIS B C 1
ATOM 5222 O O . HIS B 1 241 ? 1.016 23.812 -5.969 1 60.56 241 HIS B O 1
ATOM 5228 N N . SER B 1 242 ? -0.825 25.188 -6.414 1 55.16 242 SER B N 1
ATOM 5229 C CA . SER B 1 242 ? -1.352 24.969 -5.07 1 55.16 242 SER B CA 1
ATOM 5230 C C . SER B 1 242 ? -1.43 23.484 -4.738 1 55.16 242 SER B C 1
ATOM 5232 O O . SER B 1 242 ? -1.828 22.672 -5.578 1 55.16 242 SER B O 1
ATOM 5234 N N . PHE B 1 243 ? -0.655 23.25 -3.809 1 50.94 243 PHE B N 1
ATOM 5235 C CA . PHE B 1 243 ? -0.704 21.859 -3.34 1 50.94 243 PHE B CA 1
ATOM 5236 C C . PHE B 1 243 ? -2.117 21.484 -2.91 1 50.94 243 PHE B C 1
ATOM 5238 O O . PHE B 1 243 ? -2.705 22.156 -2.049 1 50.94 243 PHE B O 1
ATOM 5245 N N . ASN B 1 244 ? -2.998 21.375 -3.938 1 47.31 244 ASN B N 1
ATOM 5246 C CA . ASN B 1 244 ? -4.316 20.906 -3.521 1 47.31 244 ASN B CA 1
ATOM 5247 C C . ASN B 1 244 ? -4.277 19.453 -3.051 1 47.31 244 ASN B C 1
ATOM 5249 O O . ASN B 1 244 ? -3.449 18.672 -3.516 1 47.31 244 ASN B O 1
ATOM 5253 N N . VAL B 1 245 ? -4.828 19.281 -1.896 1 49.16 245 VAL B N 1
ATOM 5254 C CA . VAL B 1 245 ? -4.977 18 -1.218 1 49.16 245 VAL B CA 1
ATOM 5255 C C . VAL B 1 245 ? -5.32 16.906 -2.236 1 49.16 245 VAL B C 1
ATOM 5257 O O . VAL B 1 245 ? -5.387 15.727 -1.893 1 49.16 245 VAL B O 1
ATOM 5260 N N . ASP B 1 246 ? -5.652 17.297 -3.414 1 48.66 246 ASP B N 1
ATOM 5261 C CA . ASP B 1 246 ? -6.246 16.297 -4.293 1 48.66 246 ASP B CA 1
ATOM 5262 C C . ASP B 1 246 ? -5.18 15.375 -4.879 1 48.66 246 ASP B C 1
ATOM 5264 O O . ASP B 1 246 ? -5.5 14.406 -5.566 1 48.66 246 ASP B O 1
ATOM 5268 N N . ARG B 1 247 ? -3.859 15.891 -4.562 1 52.97 247 ARG B N 1
ATOM 5269 C CA . ARG B 1 247 ? -2.881 14.969 -5.129 1 52.97 247 ARG B CA 1
ATOM 5270 C C . ARG B 1 247 ? -1.851 14.547 -4.086 1 52.97 247 ARG B C 1
ATOM 5272 O O . ARG B 1 247 ? -1.55 15.312 -3.164 1 52.97 247 ARG B O 1
ATOM 5279 N N . PHE B 1 248 ? -1.561 13.281 -4.059 1 53.28 248 PHE B N 1
ATOM 5280 C CA . PHE B 1 248 ? -0.439 12.789 -3.264 1 53.28 248 PHE B CA 1
ATOM 5281 C C . PHE B 1 248 ? 0.799 13.648 -3.492 1 53.28 248 PHE B C 1
ATOM 5283 O O . PHE B 1 248 ? 1.133 13.977 -4.633 1 53.28 248 PHE B O 1
ATOM 5290 N N . PHE B 1 249 ? 1.104 14.383 -2.469 1 55.34 249 PHE B N 1
ATOM 5291 C CA . PHE B 1 249 ? 2.391 15.039 -2.631 1 55.34 249 PHE B CA 1
ATOM 5292 C C . PHE B 1 249 ? 3.496 14.023 -2.885 1 55.34 249 PHE B C 1
ATOM 5294 O O . PHE B 1 249 ? 3.699 13.109 -2.084 1 55.34 249 PHE B O 1
ATOM 5301 N N . SER B 1 250 ? 3.787 14.008 -4.156 1 57.47 250 SER B N 1
ATOM 5302 C CA . SER B 1 250 ? 4.938 13.156 -4.445 1 57.47 250 SER B CA 1
ATOM 5303 C C . SER B 1 250 ? 6.219 13.734 -3.855 1 57.47 250 SER B C 1
ATOM 5305 O O . SER B 1 250 ? 6.422 14.953 -3.871 1 57.47 250 SER B O 1
ATOM 5307 N N . ILE B 1 251 ? 6.855 13.07 -3.027 1 56.38 251 ILE B N 1
ATOM 5308 C CA . ILE B 1 251 ? 8.172 13.422 -2.504 1 56.38 251 ILE B CA 1
ATOM 5309 C C . ILE B 1 251 ? 9.023 14.031 -3.615 1 56.38 251 ILE B C 1
ATOM 5311 O O . ILE B 1 251 ? 9.953 14.797 -3.342 1 56.38 251 ILE B O 1
ATOM 5315 N N . ASP B 1 252 ? 8.508 13.836 -4.781 1 60 252 ASP B N 1
ATOM 5316 C CA . ASP B 1 252 ? 9.344 14.25 -5.91 1 60 252 ASP B CA 1
ATOM 5317 C C . ASP B 1 252 ? 8.867 15.578 -6.484 1 60 252 ASP B C 1
ATOM 5319 O O . ASP B 1 252 ? 9.406 16.062 -7.488 1 60 252 ASP B O 1
ATOM 5323 N N . ASP B 1 253 ? 7.973 16.094 -5.668 1 71.94 253 ASP B N 1
ATOM 5324 C CA . ASP B 1 253 ? 7.57 17.422 -6.137 1 71.94 253 ASP B CA 1
ATOM 5325 C C . ASP B 1 253 ? 8.742 18.391 -6.102 1 71.94 253 ASP B C 1
ATOM 5327 O O . ASP B 1 253 ? 9.469 18.469 -5.102 1 71.94 253 ASP B O 1
ATOM 5331 N N . ARG B 1 254 ? 8.953 19.094 -7.141 1 73.69 254 ARG B N 1
ATOM 5332 C CA . ARG B 1 254 ? 10.109 19.969 -7.328 1 73.69 254 ARG B CA 1
ATOM 5333 C C . ARG B 1 254 ? 10.172 21.031 -6.246 1 73.69 254 ARG B C 1
ATOM 5335 O O . ARG B 1 254 ? 11.25 21.328 -5.719 1 73.69 254 ARG B O 1
ATOM 5342 N N . CYS B 1 255 ? 9.023 21.609 -5.918 1 77.75 255 CYS B N 1
ATOM 5343 C CA . CYS B 1 255 ? 8.992 22.688 -4.941 1 77.75 255 CYS B CA 1
ATOM 5344 C C . CYS B 1 255 ? 9.32 22.172 -3.545 1 77.75 255 CYS B C 1
ATOM 5346 O O . CYS B 1 255 ? 10.062 22.812 -2.799 1 77.75 255 CYS B O 1
ATOM 5348 N N . VAL B 1 256 ? 8.781 21.062 -3.281 1 78 256 VAL B N 1
ATOM 5349 C CA . VAL B 1 256 ? 9.023 20.453 -1.978 1 78 256 VAL B CA 1
ATOM 5350 C C . VAL B 1 256 ? 10.492 20.062 -1.853 1 78 256 VAL B C 1
ATOM 5352 O O . VAL B 1 256 ? 11.125 20.328 -0.83 1 78 256 VAL B O 1
ATOM 5355 N N . ARG B 1 257 ? 10.977 19.578 -2.902 1 80.75 257 ARG B N 1
ATOM 5356 C CA . ARG B 1 257 ? 12.383 19.188 -2.9 1 80.75 257 ARG B CA 1
ATOM 5357 C C . ARG B 1 257 ? 13.289 20.406 -2.754 1 80.75 257 ARG B C 1
ATOM 5359 O O . ARG B 1 257 ? 14.258 20.375 -1.991 1 80.75 257 ARG B O 1
ATOM 5366 N N . LYS B 1 258 ? 12.953 21.391 -3.475 1 83.19 258 LYS B N 1
ATOM 5367 C CA . LYS B 1 258 ? 13.758 22.609 -3.408 1 83.19 258 LYS B CA 1
ATOM 5368 C C . LYS B 1 258 ? 13.789 23.156 -1.987 1 83.19 258 LYS B C 1
ATOM 5370 O O . LYS B 1 258 ? 14.859 23.516 -1.478 1 83.19 258 LYS B O 1
ATOM 5375 N N . ALA B 1 259 ? 12.703 23.203 -1.383 1 85.19 259 ALA B N 1
ATOM 5376 C CA . ALA B 1 259 ? 12.656 23.703 -0.012 1 85.19 259 ALA B CA 1
ATOM 5377 C C . ALA B 1 259 ? 13.359 22.766 0.947 1 85.19 259 ALA B C 1
ATOM 5379 O O . ALA B 1 259 ? 14.172 23.188 1.775 1 85.19 259 ALA B O 1
ATOM 5380 N N . GLY B 1 260 ? 13.117 21.531 0.757 1 87 260 GLY B N 1
ATOM 5381 C CA . GLY B 1 260 ? 13.672 20.516 1.64 1 87 260 GLY B CA 1
ATOM 5382 C C . GLY B 1 260 ? 15.188 20.469 1.616 1 87 260 GLY B C 1
ATOM 5383 O O . GLY B 1 260 ? 15.828 20.219 2.641 1 87 260 GLY B O 1
ATOM 5384 N N . GLU B 1 261 ? 15.727 20.859 0.511 1 87.06 261 GLU B N 1
ATOM 5385 C CA . GLU B 1 261 ? 17.172 20.703 0.33 1 87.06 261 GLU B CA 1
ATOM 5386 C C . GLU B 1 261 ? 17.906 22.016 0.587 1 87.06 261 GLU B C 1
ATOM 5388 O O . GLU B 1 261 ? 19.125 22.031 0.747 1 87.06 261 GLU B O 1
ATOM 5393 N N . ASN B 1 262 ? 17.172 23.094 0.735 1 91.25 262 ASN B N 1
ATOM 5394 C CA . ASN B 1 262 ? 17.891 24.375 0.675 1 91.25 262 ASN B CA 1
ATOM 5395 C C . ASN B 1 262 ? 17.609 25.234 1.896 1 91.25 262 ASN B C 1
ATOM 5397 O O . ASN B 1 262 ? 18.203 26.297 2.062 1 91.25 262 ASN B O 1
ATOM 5401 N N . TYR B 1 263 ? 16.781 24.812 2.748 1 95.12 263 TYR B N 1
ATOM 5402 C CA . TYR B 1 263 ? 16.453 25.641 3.896 1 95.12 263 TYR B CA 1
ATOM 5403 C C . TYR B 1 263 ? 16.688 24.891 5.203 1 95.12 263 TYR B C 1
ATOM 5405 O O . TYR B 1 263 ? 16.75 23.672 5.219 1 95.12 263 TYR B O 1
ATOM 5413 N N . LEU B 1 264 ? 16.828 25.672 6.258 1 96.25 264 LEU B N 1
ATOM 5414 C CA . LEU B 1 264 ? 17.031 25.094 7.586 1 96.25 264 LEU B CA 1
ATOM 5415 C C . LEU B 1 264 ? 15.695 24.969 8.32 1 96.25 264 LEU B C 1
ATOM 5417 O O . LEU B 1 264 ? 15.492 24 9.07 1 96.25 264 LEU B O 1
ATOM 5421 N N . PHE B 1 265 ? 14.844 26 8.055 1 97.75 265 PHE B N 1
ATOM 5422 C CA . PHE B 1 265 ? 13.586 26.031 8.797 1 97.75 265 PHE B CA 1
ATOM 5423 C C . PHE B 1 265 ? 12.406 26.188 7.844 1 97.75 265 PHE B C 1
ATOM 5425 O O . PHE B 1 265 ? 12.516 26.844 6.805 1 97.75 265 PHE B O 1
ATOM 5432 N N . PHE B 1 266 ? 11.305 25.562 8.172 1 96.19 266 PHE B N 1
ATOM 5433 C CA . PHE B 1 266 ? 10.047 25.781 7.465 1 96.19 266 PHE B CA 1
ATOM 5434 C C . PHE B 1 266 ? 8.961 26.25 8.422 1 96.19 266 PHE B C 1
ATOM 5436 O O . PHE B 1 266 ? 8.773 25.672 9.492 1 96.19 266 PHE B O 1
ATOM 5443 N N . LEU B 1 267 ? 8.344 27.344 8.07 1 97.12 267 LEU B N 1
ATOM 5444 C CA . LEU B 1 267 ? 7.27 27.906 8.891 1 97.12 267 LEU B CA 1
ATOM 5445 C C . LEU B 1 267 ? 5.945 27.219 8.602 1 97.12 267 LEU B C 1
ATOM 5447 O O . LEU B 1 267 ? 5.301 27.484 7.586 1 97.12 267 LEU B O 1
ATOM 5451 N N . ALA B 1 268 ? 5.562 26.344 9.516 1 95.12 268 ALA B N 1
ATOM 5452 C CA . ALA B 1 268 ? 4.297 25.625 9.43 1 95.12 268 ALA B CA 1
ATOM 5453 C C . ALA B 1 268 ? 3.201 26.328 10.227 1 95.12 268 ALA B C 1
ATOM 5455 O O . ALA B 1 268 ? 2.668 25.781 11.188 1 95.12 268 ALA B O 1
ATOM 5456 N N . PHE B 1 269 ? 2.799 27.484 9.719 1 93.44 269 PHE B N 1
ATOM 5457 C CA . PHE B 1 269 ? 1.825 28.312 10.414 1 93.44 269 PHE B CA 1
ATOM 5458 C C . PHE B 1 269 ? 0.413 28.031 9.922 1 93.44 269 PHE B C 1
ATOM 5460 O O . PHE B 1 269 ? 0.147 28.094 8.719 1 93.44 269 PHE B O 1
ATOM 5467 N N . GLU B 1 270 ? -0.447 27.703 10.859 1 88.81 270 GLU B N 1
ATOM 5468 C CA . GLU B 1 270 ? -1.835 27.406 10.508 1 88.81 270 GLU B CA 1
ATOM 5469 C C . GLU B 1 270 ? -2.607 28.688 10.203 1 88.81 270 GLU B C 1
ATOM 5471 O O . GLU B 1 270 ? -2.268 29.766 10.711 1 88.81 270 GLU B O 1
ATOM 5476 N N . ASN B 1 271 ? -3.666 28.531 9.367 1 82.94 271 ASN B N 1
ATOM 5477 C CA . ASN B 1 271 ? -4.5 29.672 9.008 1 82.94 271 ASN B CA 1
ATOM 5478 C C . ASN B 1 271 ? -5.547 29.953 10.086 1 82.94 271 ASN B C 1
ATOM 5480 O O . ASN B 1 271 ? -6.18 31.016 10.07 1 82.94 271 ASN B O 1
ATOM 5484 N N . ALA B 1 272 ? -5.684 28.984 10.969 1 81.62 272 ALA B N 1
ATOM 5485 C CA . ALA B 1 272 ? -6.613 29.141 12.086 1 81.62 272 ALA B CA 1
ATOM 5486 C C . ALA B 1 272 ? -6.016 28.578 13.375 1 81.62 272 ALA B C 1
ATOM 5488 O O . ALA B 1 272 ? -5.305 27.562 13.352 1 81.62 272 ALA B O 1
ATOM 5489 N N . LEU B 1 273 ? -6.324 29.297 14.383 1 86.38 273 LEU B N 1
ATOM 5490 C CA . LEU B 1 273 ? -5.883 28.828 15.688 1 86.38 273 LEU B CA 1
ATOM 5491 C C . LEU B 1 273 ? -6.984 28.016 16.375 1 86.38 273 LEU B C 1
ATOM 5493 O O . LEU B 1 273 ? -7.707 28.547 17.219 1 86.38 273 LEU B O 1
ATOM 5497 N N . CYS B 1 274 ? -7.223 26.812 16 1 85.62 274 CYS B N 1
ATOM 5498 C CA . CYS B 1 274 ? -8.195 25.891 16.562 1 85.62 274 CYS B CA 1
ATOM 5499 C C . CYS B 1 274 ? -7.5 24.766 17.328 1 85.62 274 CYS B C 1
ATOM 5501 O O . CYS B 1 274 ? -6.484 24.234 16.875 1 85.62 274 CYS B O 1
ATOM 5503 N N . GLU B 1 275 ? -8.227 24.531 18.406 1 83.25 275 GLU B N 1
ATOM 5504 C CA . GLU B 1 275 ? -7.6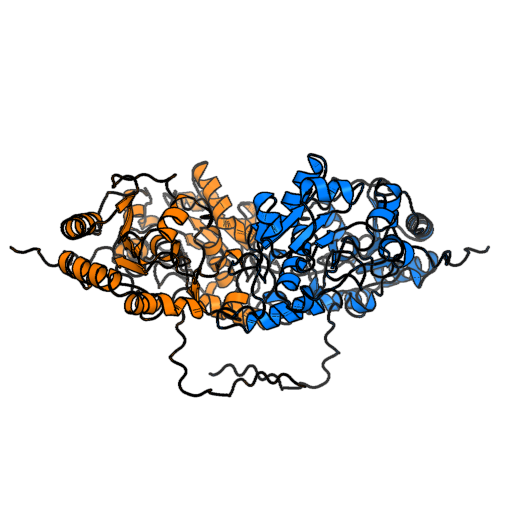52 23.453 19.188 1 83.25 275 GLU B CA 1
ATOM 5505 C C . GLU B 1 275 ? -7.605 22.156 18.406 1 83.25 275 GLU B C 1
ATOM 5507 O O . GLU B 1 275 ? -8.508 21.875 17.609 1 83.25 275 GLU B O 1
ATOM 5512 N N . ASP B 1 276 ? -6.613 21.5 18.172 1 87.12 276 ASP B N 1
ATOM 5513 C CA . ASP B 1 276 ? -6.426 20.172 17.609 1 87.12 276 ASP B CA 1
ATOM 5514 C C . ASP B 1 276 ? -6.215 20.25 16.094 1 87.12 276 ASP B C 1
ATOM 5516 O O . ASP B 1 276 ? -6.133 19.219 15.43 1 87.12 276 ASP B O 1
ATOM 5520 N N . TYR B 1 277 ? -6.32 21.5 15.617 1 89.06 277 TYR B N 1
ATOM 5521 C CA . TYR B 1 277 ? -6.199 21.656 14.172 1 89.06 277 TYR B CA 1
ATOM 5522 C C . TYR B 1 277 ? -4.734 21.656 13.742 1 89.06 277 TYR B C 1
ATOM 5524 O O . TYR B 1 277 ? -3.98 22.578 14.086 1 89.06 277 TYR B O 1
ATOM 5532 N N . VAL B 1 278 ? -4.332 20.594 13.078 1 90.94 278 VAL B N 1
ATOM 5533 C CA . VAL B 1 278 ? -3.006 20.453 12.484 1 90.94 278 VAL B CA 1
ATOM 5534 C C . VAL B 1 278 ? -3.137 19.938 11.047 1 90.94 278 VAL B C 1
ATOM 5536 O O . VAL B 1 278 ? -3.744 18.891 10.812 1 90.94 278 VAL B O 1
ATOM 5539 N N . THR B 1 279 ? -2.627 20.672 10.117 1 88.25 279 THR B N 1
ATOM 5540 C CA . THR B 1 279 ? -2.791 20.312 8.711 1 88.25 279 THR B CA 1
ATOM 5541 C C . THR B 1 279 ? -1.492 19.766 8.141 1 88.25 279 THR B C 1
ATOM 5543 O O . THR B 1 279 ? -0.537 19.516 8.883 1 88.25 279 THR B O 1
ATOM 5546 N N . GLU B 1 280 ? -1.497 19.5 6.887 1 86.06 280 GLU B N 1
ATOM 5547 C CA . GLU B 1 280 ? -0.392 18.859 6.18 1 86.06 280 GLU B CA 1
ATOM 5548 C C . GLU B 1 280 ? 0.871 19.719 6.238 1 86.06 280 GLU B C 1
ATOM 5550 O O . GLU B 1 280 ? 1.981 19.203 6.09 1 86.06 280 GLU B O 1
ATOM 5555 N N . LYS B 1 281 ? 0.735 21 6.508 1 85.88 281 LYS B N 1
ATOM 5556 C CA . LYS B 1 281 ? 1.872 21.922 6.508 1 85.88 281 LYS B CA 1
ATOM 5557 C C . LYS B 1 281 ? 2.932 21.484 7.516 1 85.88 281 LYS B C 1
ATOM 5559 O O . LYS B 1 281 ? 4.129 21.656 7.285 1 85.88 281 LYS B O 1
ATOM 5564 N N . LEU B 1 282 ? 2.48 20.938 8.555 1 91.81 282 LEU B N 1
ATOM 5565 C CA . LEU B 1 282 ? 3.416 20.5 9.586 1 91.81 282 LEU B CA 1
ATOM 5566 C C . LEU B 1 282 ? 4.246 19.312 9.094 1 91.81 282 LEU B C 1
ATOM 5568 O O . LEU B 1 282 ? 5.438 19.219 9.398 1 91.81 282 LEU B O 1
ATOM 5572 N N . TYR B 1 283 ? 3.676 18.547 8.281 1 90.75 283 TYR B N 1
ATOM 5573 C CA . TYR B 1 283 ? 4.254 17.219 8.055 1 90.75 283 TYR B CA 1
ATOM 5574 C C . TYR B 1 283 ? 4.969 17.172 6.711 1 90.75 283 TYR B C 1
ATOM 5576 O O . TYR B 1 283 ? 5.793 16.281 6.473 1 90.75 283 TYR B O 1
ATOM 5584 N N . ILE B 1 284 ? 4.746 18.047 5.848 1 85.19 284 ILE B N 1
ATOM 5585 C CA . ILE B 1 284 ? 5.125 17.953 4.441 1 85.19 284 ILE B CA 1
ATOM 5586 C C . ILE B 1 284 ? 6.645 17.906 4.32 1 85.19 284 ILE B C 1
ATOM 5588 O O . ILE B 1 284 ? 7.184 17.219 3.445 1 85.19 284 ILE B O 1
ATOM 5592 N N . PHE B 1 285 ? 7.363 18.5 5.242 1 89 285 PHE B N 1
ATOM 5593 C CA . PHE B 1 285 ? 8.805 18.625 5.051 1 89 285 PHE B CA 1
ATOM 5594 C C . PHE B 1 285 ? 9.562 17.781 6.07 1 89 285 PHE B C 1
ATOM 5596 O O . PHE B 1 285 ? 10.797 17.781 6.09 1 89 285 PHE B O 1
ATOM 5603 N N . LEU B 1 286 ? 8.891 17.031 6.863 1 91.56 286 LEU B N 1
ATOM 5604 C CA . LEU B 1 286 ? 9.531 16.391 8 1 91.56 286 LEU B CA 1
ATOM 5605 C C . LEU B 1 286 ? 10.5 15.305 7.543 1 91.56 286 LEU B C 1
ATOM 5607 O O . LEU B 1 286 ? 11.367 14.875 8.305 1 91.56 286 LEU B O 1
ATOM 5611 N N . PHE B 1 287 ? 10.352 14.891 6.348 1 87.19 287 PHE B N 1
ATOM 5612 C CA . PHE B 1 287 ? 11.281 13.875 5.879 1 87.19 287 PHE B CA 1
ATOM 5613 C C . PHE B 1 287 ? 12.609 14.508 5.461 1 87.19 287 PHE B C 1
ATOM 5615 O O . PHE B 1 287 ? 13.609 13.812 5.32 1 87.19 287 PHE B O 1
ATOM 5622 N N . TYR B 1 288 ? 12.594 15.75 5.219 1 87.94 288 TYR B N 1
ATOM 5623 C CA . TYR B 1 288 ? 13.812 16.516 4.969 1 87.94 288 TYR B CA 1
ATOM 5624 C C . TYR B 1 288 ? 14.406 17.016 6.273 1 87.94 288 TYR B C 1
ATOM 5626 O O . TYR B 1 288 ? 13.719 17.094 7.293 1 87.94 288 TYR B O 1
ATOM 5634 N N . PRO B 1 289 ? 15.703 17.328 6.215 1 90.81 289 PRO B N 1
ATOM 5635 C CA . PRO B 1 289 ? 16.344 17.812 7.445 1 90.81 289 PRO B CA 1
ATOM 5636 C C . PRO B 1 289 ? 16.047 19.297 7.711 1 90.81 289 PRO B C 1
ATOM 5638 O O . PRO B 1 289 ? 16.984 20.078 7.883 1 90.81 289 PRO B O 1
ATOM 5641 N N . LEU B 1 290 ? 14.773 19.625 7.785 1 93.25 290 LEU B N 1
ATOM 5642 C CA . LEU B 1 290 ? 14.25 20.938 8.18 1 93.25 290 LEU B CA 1
ATOM 5643 C C . LEU B 1 290 ? 13.602 20.859 9.555 1 93.25 290 LEU B C 1
ATOM 5645 O O . LEU B 1 290 ? 12.914 19.891 9.875 1 93.25 290 LEU B O 1
ATOM 5649 N N . VAL B 1 291 ? 13.812 21.938 10.227 1 96.88 291 VAL B N 1
ATOM 5650 C CA . VAL B 1 291 ? 13.133 22.031 11.516 1 96.88 291 VAL B CA 1
ATOM 5651 C C . VAL B 1 291 ? 11.859 22.844 11.375 1 96.88 291 VAL B C 1
ATOM 5653 O O . VAL B 1 291 ? 11.898 24 10.914 1 96.88 291 VAL B O 1
ATOM 5656 N N . PRO B 1 292 ? 10.734 22.281 11.742 1 98.06 292 PRO B N 1
ATOM 5657 C CA . PRO B 1 292 ? 9.5 23.062 11.648 1 98.06 292 PRO B CA 1
ATOM 5658 C C . PRO B 1 292 ? 9.383 24.125 12.742 1 98.06 292 PRO B C 1
ATOM 5660 O O . PRO B 1 292 ? 9.758 23.859 13.891 1 98.06 292 PRO B O 1
ATOM 5663 N N . VAL B 1 293 ? 8.984 25.281 12.32 1 98.5 293 VAL B N 1
ATOM 5664 C CA . VAL B 1 293 ? 8.5 26.312 13.234 1 98.5 293 VAL B CA 1
ATOM 5665 C C . VAL B 1 293 ? 6.98 26.406 13.164 1 98.5 293 VAL B C 1
ATOM 5667 O O . VAL B 1 293 ? 6.414 26.75 12.133 1 98.5 293 VAL B O 1
ATOM 5670 N N . VAL B 1 294 ? 6.379 26.094 14.305 1 97.56 294 VAL B N 1
ATOM 5671 C CA . VAL B 1 294 ? 4.934 25.906 14.242 1 97.56 294 VAL B CA 1
ATOM 5672 C C . VAL B 1 294 ? 4.23 27.094 14.875 1 97.56 294 VAL B C 1
ATOM 5674 O O . VAL B 1 294 ? 4.793 27.781 15.742 1 97.56 294 VAL B O 1
ATOM 5677 N N . MET B 1 295 ? 3.08 27.391 14.367 1 95.06 295 MET B N 1
ATOM 5678 C CA . MET B 1 295 ? 2.135 28.344 14.938 1 95.06 295 MET B CA 1
ATOM 5679 C C . MET B 1 295 ? 0.701 27.844 14.789 1 95.06 295 MET B C 1
ATOM 5681 O O . MET B 1 295 ? 0.197 27.719 13.672 1 95.06 295 MET B O 1
ATOM 5685 N N . GLY B 1 296 ? 0.117 27.453 15.828 1 91.38 296 GLY B N 1
ATOM 5686 C CA . GLY B 1 296 ? -1.235 26.938 15.938 1 91.38 296 GLY B CA 1
ATOM 5687 C C . GLY B 1 296 ? -1.679 26.734 17.375 1 91.38 296 GLY B C 1
ATOM 5688 O O . GLY B 1 296 ? -0.921 27 18.312 1 91.38 296 GLY B O 1
ATOM 5689 N N . ALA B 1 297 ? -2.885 26.297 17.547 1 89.81 297 ALA B N 1
ATOM 5690 C CA . ALA B 1 297 ? -3.42 26.141 18.891 1 89.81 297 ALA B CA 1
ATOM 5691 C C . ALA B 1 297 ? -3.354 24.688 19.359 1 89.81 297 ALA B C 1
ATOM 5693 O O . ALA B 1 297 ? -3.756 24.375 20.484 1 89.81 297 ALA B O 1
ATOM 5694 N N . ALA B 1 298 ? -2.809 23.875 18.5 1 90.69 298 ALA B N 1
ATOM 5695 C CA . ALA B 1 298 ? -2.682 22.469 18.875 1 90.69 298 ALA B CA 1
ATOM 5696 C C . ALA B 1 298 ? -1.593 22.281 19.922 1 90.69 298 ALA B C 1
ATOM 5698 O O . ALA B 1 298 ? -0.71 23.125 20.078 1 90.69 298 ALA B O 1
ATOM 5699 N N . ASP B 1 299 ? -1.723 21.234 20.75 1 93.06 299 ASP B N 1
ATOM 5700 C CA . ASP B 1 299 ? -0.635 20.828 21.625 1 93.06 299 ASP B CA 1
ATOM 5701 C C . ASP B 1 299 ? 0.407 20 20.875 1 93.06 299 ASP B C 1
ATOM 5703 O O . ASP B 1 299 ? 0.328 18.781 20.828 1 93.06 299 ASP B O 1
ATOM 5707 N N . TYR B 1 300 ? 1.365 20.672 20.375 1 95.5 300 TYR B N 1
ATOM 5708 C CA . TYR B 1 300 ? 2.346 20.031 19.5 1 95.5 300 TYR B CA 1
ATOM 5709 C C . TYR B 1 300 ? 3.176 19.016 20.281 1 95.5 300 TYR B C 1
ATOM 5711 O O . TYR B 1 300 ? 3.746 18.094 19.688 1 95.5 300 TYR B O 1
ATOM 5719 N N . SER B 1 301 ? 3.248 19.094 21.594 1 95.38 301 SER B N 1
ATOM 5720 C CA . SER B 1 301 ? 4.043 18.172 22.391 1 95.38 301 SER B CA 1
ATOM 5721 C C . SER B 1 301 ? 3.457 16.75 22.359 1 95.38 301 SER B C 1
ATOM 5723 O O . SER B 1 301 ? 4.145 15.789 22.672 1 95.38 301 SER B O 1
ATOM 5725 N N . THR B 1 302 ? 2.227 16.672 21.938 1 94.81 302 THR B N 1
ATOM 5726 C CA . THR B 1 302 ? 1.581 15.367 21.922 1 94.81 302 THR B CA 1
ATOM 5727 C C . THR B 1 302 ? 1.661 14.734 20.547 1 94.81 302 THR B C 1
ATOM 5729 O O . THR B 1 302 ? 1.4 13.547 20.375 1 94.81 302 THR B O 1
ATOM 5732 N N . ILE B 1 303 ? 2.061 15.555 19.531 1 95.31 303 ILE B N 1
ATOM 5733 C CA . ILE B 1 303 ? 1.976 15 18.188 1 95.31 303 ILE B CA 1
ATOM 5734 C C . ILE B 1 303 ? 3.346 15.062 17.516 1 95.31 303 ILE B C 1
ATOM 5736 O O . ILE B 1 303 ? 3.537 14.516 16.422 1 95.31 303 ILE B O 1
ATOM 5740 N N . MET B 1 304 ? 4.254 15.711 18.156 1 96.69 304 MET B N 1
ATOM 5741 C CA . MET B 1 304 ? 5.637 15.789 17.688 1 96.69 304 MET B CA 1
ATOM 5742 C C . MET B 1 304 ? 6.598 15.258 18.75 1 96.69 304 MET B C 1
ATOM 5744 O O . MET B 1 304 ? 6.41 15.5 19.938 1 96.69 304 MET B O 1
ATOM 5748 N N . PRO B 1 305 ? 7.645 14.547 18.281 1 96 305 PRO B N 1
ATOM 5749 C CA . PRO B 1 305 ? 8.648 14.109 19.266 1 96 305 PRO B CA 1
ATOM 5750 C C . PRO B 1 305 ? 9.281 15.273 20.031 1 96 305 PRO B C 1
ATOM 5752 O O . PRO B 1 305 ? 9.305 16.406 19.531 1 96 305 PRO B O 1
ATOM 5755 N N . PRO B 1 306 ? 9.773 14.922 21.219 1 94.75 306 PRO B N 1
ATOM 5756 C CA . PRO B 1 306 ? 10.445 15.984 21.969 1 94.75 306 PRO B CA 1
ATOM 5757 C C . PRO B 1 306 ? 11.617 16.594 21.203 1 94.75 306 PRO B C 1
ATOM 5759 O O . PRO B 1 306 ? 12.352 15.883 20.516 1 94.75 306 PRO B O 1
ATOM 5762 N N . HIS B 1 307 ? 11.703 17.953 21.266 1 96.12 307 HIS B N 1
ATOM 5763 C CA . HIS B 1 307 ? 12.805 18.703 20.672 1 96.12 307 HIS B CA 1
ATOM 5764 C C . HIS B 1 307 ? 12.828 18.547 19.156 1 96.12 307 HIS B C 1
ATOM 5766 O O . HIS B 1 307 ? 13.891 18.328 18.562 1 96.12 307 HIS B O 1
ATOM 5772 N N . SER B 1 308 ? 11.664 18.594 18.484 1 97.12 308 SER B N 1
ATOM 5773 C CA . SER B 1 308 ? 11.57 18.375 17.047 1 97.12 308 SER B CA 1
ATOM 5774 C C . SER B 1 308 ? 10.961 19.578 16.344 1 97.12 308 SER B C 1
ATOM 5776 O O . SER B 1 308 ? 10.82 19.578 15.117 1 97.12 308 SER B O 1
ATOM 5778 N N . TYR B 1 309 ? 10.617 20.594 17.078 1 98.31 309 TYR B N 1
ATOM 5779 C CA . TYR B 1 309 ? 9.984 21.781 16.516 1 98.31 309 TYR B CA 1
ATOM 5780 C C . TYR B 1 309 ? 10.266 23.016 17.375 1 98.31 309 TYR B C 1
ATOM 5782 O O . TYR B 1 309 ? 10.773 22.891 18.484 1 98.31 309 TYR B O 1
ATOM 5790 N N . ILE B 1 310 ? 10.031 24.141 16.781 1 98.5 310 ILE B N 1
ATOM 5791 C CA . ILE B 1 310 ? 10.062 25.406 17.484 1 98.5 310 ILE B CA 1
ATOM 5792 C C . ILE B 1 310 ? 8.672 26.047 17.469 1 98.5 310 ILE B C 1
ATOM 5794 O O . ILE B 1 310 ? 8.07 26.219 16.406 1 98.5 310 ILE B O 1
ATOM 5798 N N . ASP B 1 311 ? 8.148 26.328 18.625 1 97.56 311 ASP B N 1
ATOM 5799 C CA . ASP B 1 311 ? 6.84 26.969 18.719 1 97.56 311 ASP B CA 1
ATOM 5800 C C . ASP B 1 311 ? 6.961 28.484 18.656 1 97.56 311 ASP B C 1
ATOM 5802 O O . ASP B 1 311 ? 7.375 29.125 19.625 1 97.56 311 ASP B O 1
ATOM 5806 N N . ALA B 1 312 ? 6.555 29.016 17.609 1 97.31 312 ALA B N 1
ATOM 5807 C CA . ALA B 1 312 ? 6.707 30.453 17.359 1 97.31 312 ALA B CA 1
ATOM 5808 C C . ALA B 1 312 ? 5.949 31.281 18.391 1 97.31 312 ALA B C 1
ATOM 5810 O O . ALA B 1 312 ? 6.305 32.438 18.672 1 97.31 312 ALA B O 1
ATOM 5811 N N . GLN B 1 313 ? 4.945 30.688 18.969 1 93.62 313 GLN B N 1
ATOM 5812 C CA . GLN B 1 313 ? 4.098 31.422 19.906 1 93.62 313 GLN B CA 1
ATOM 5813 C C . GLN B 1 313 ? 4.832 31.703 21.203 1 93.62 313 GLN B C 1
ATOM 5815 O O . GLN B 1 313 ? 4.383 32.5 22.016 1 93.62 313 GLN B O 1
ATOM 5820 N N . GLN B 1 314 ? 5.945 31.125 21.391 1 95.88 314 GLN B N 1
ATOM 5821 C CA . GLN B 1 314 ? 6.734 31.328 22.594 1 95.88 314 GLN B CA 1
ATOM 5822 C C . GLN B 1 314 ? 7.723 32.469 22.422 1 95.88 314 GLN B C 1
ATOM 5824 O O . GLN B 1 314 ? 8.445 32.812 23.359 1 95.88 314 GLN B O 1
ATOM 5829 N N . TYR B 1 315 ? 7.699 33.062 21.219 1 97.5 315 TYR B N 1
ATOM 5830 C CA . TYR B 1 315 ? 8.672 34.094 20.875 1 97.5 315 TYR B CA 1
ATOM 5831 C C . TYR B 1 315 ? 7.996 35.25 20.188 1 97.5 315 TYR B C 1
ATOM 5833 O O . TYR B 1 315 ? 7.051 35.062 19.422 1 97.5 315 TYR B O 1
ATOM 5841 N N . THR B 1 316 ? 8.531 36.469 20.438 1 96.81 316 THR B N 1
ATOM 5842 C CA . THR B 1 316 ? 8.273 37.531 19.484 1 96.81 316 THR B CA 1
ATOM 5843 C C . THR B 1 316 ? 9.008 37.281 18.172 1 96.81 316 THR B C 1
ATOM 5845 O O . THR B 1 316 ? 9.961 36.5 18.125 1 96.81 316 THR B O 1
ATOM 5848 N N . PRO B 1 317 ? 8.547 37.906 17.109 1 97.75 317 PRO B N 1
ATOM 5849 C CA . PRO B 1 317 ? 9.266 37.719 15.844 1 97.75 317 PRO B CA 1
ATOM 5850 C C . PRO B 1 317 ? 10.766 38 15.977 1 97.75 317 PRO B C 1
ATOM 5852 O O . PRO B 1 317 ? 11.586 37.281 15.398 1 97.75 317 PRO B O 1
ATOM 5855 N N . GLN B 1 318 ? 11.102 39.031 16.766 1 98 318 GLN B N 1
ATOM 5856 C CA . GLN B 1 318 ? 12.508 39.375 16.969 1 98 318 GLN B CA 1
ATOM 5857 C C . GLN B 1 318 ? 13.242 38.281 17.719 1 98 318 GLN B C 1
ATOM 5859 O O . GLN B 1 318 ? 14.359 37.906 17.344 1 98 318 GLN B O 1
ATOM 5864 N N . GLN B 1 319 ? 12.648 37.75 18.75 1 98.31 319 GLN B N 1
ATOM 5865 C CA . GLN B 1 319 ? 13.234 36.656 19.516 1 98.31 319 GLN B CA 1
ATOM 5866 C C . GLN B 1 319 ? 13.391 35.406 18.672 1 98.31 319 GLN B C 1
ATOM 5868 O O . GLN B 1 319 ? 14.398 34.688 18.797 1 98.31 319 GLN B O 1
ATOM 5873 N N . LEU B 1 320 ? 12.383 35.125 17.875 1 98.56 320 LEU B N 1
ATOM 5874 C CA . LEU B 1 320 ? 12.461 33.969 17 1 98.56 320 LEU B CA 1
ATOM 5875 C C . LEU B 1 320 ? 13.594 34.125 15.984 1 98.56 320 LEU B C 1
ATOM 5877 O O . LEU B 1 320 ? 14.328 33.156 15.719 1 98.56 320 LEU B O 1
ATOM 5881 N N . ALA B 1 321 ? 13.695 35.312 15.445 1 98.56 321 ALA B N 1
ATOM 5882 C CA . ALA B 1 321 ? 14.773 35.594 14.508 1 98.56 321 ALA B CA 1
ATOM 5883 C C . ALA B 1 321 ? 16.141 35.312 15.133 1 98.56 321 ALA B C 1
ATOM 5885 O O . ALA B 1 321 ? 16.984 34.688 14.5 1 98.56 321 ALA B O 1
ATOM 5886 N N . LEU B 1 322 ? 16.297 35.719 16.391 1 98.44 322 LEU B N 1
ATOM 5887 C CA . LEU B 1 322 ? 17.547 35.469 17.109 1 98.44 322 LEU B CA 1
ATOM 5888 C C . LEU B 1 322 ? 17.781 33.969 17.297 1 98.44 322 LEU B C 1
ATOM 5890 O O . LEU B 1 322 ? 18.906 33.5 17.109 1 98.44 322 LEU B O 1
ATOM 5894 N N . LYS B 1 323 ? 16.797 33.281 17.641 1 98.44 323 LYS B N 1
ATOM 5895 C CA . LYS B 1 323 ? 16.891 31.844 17.859 1 98.44 323 LYS B CA 1
ATOM 5896 C C . LYS B 1 323 ? 17.266 31.109 16.578 1 98.44 323 LYS B C 1
ATOM 5898 O O . LYS B 1 323 ? 18.172 30.281 16.562 1 98.44 323 LYS B O 1
ATOM 5903 N N . LEU B 1 324 ? 16.594 31.438 15.492 1 98.62 324 LEU B N 1
ATOM 5904 C CA . LEU B 1 324 ? 16.844 30.781 14.211 1 98.62 324 LEU B CA 1
ATOM 5905 C C . LEU B 1 324 ? 18.25 31.078 13.719 1 98.62 324 LEU B C 1
ATOM 5907 O O . LEU B 1 324 ? 18.953 30.172 13.242 1 98.62 324 LEU B O 1
ATOM 5911 N N . THR B 1 325 ? 18.688 32.312 13.875 1 98.12 325 THR B N 1
ATOM 5912 C CA . THR B 1 325 ? 20.031 32.719 13.461 1 98.12 325 THR B CA 1
ATOM 5913 C C . THR B 1 325 ? 21.078 31.984 14.289 1 98.12 325 THR B C 1
ATOM 5915 O O . THR B 1 325 ? 22.094 31.531 13.75 1 98.12 325 THR B O 1
ATOM 5918 N N . HIS B 1 326 ? 20.812 31.891 15.578 1 98.12 326 HIS B N 1
ATOM 5919 C CA . HIS B 1 326 ? 21.719 31.172 16.453 1 98.12 326 HIS B CA 1
ATOM 5920 C C . HIS B 1 326 ? 21.891 29.734 16.016 1 98.12 326 HIS B C 1
ATOM 5922 O O . HIS B 1 326 ? 23 29.234 15.883 1 98.12 326 HIS B O 1
ATOM 5928 N N . LEU B 1 327 ? 20.797 29.047 15.766 1 98 327 LEU B N 1
ATOM 5929 C CA . LEU B 1 327 ? 20.828 27.641 15.367 1 98 327 LEU B CA 1
ATOM 5930 C C . LEU B 1 327 ? 21.5 27.484 14.008 1 98 327 LEU B C 1
ATOM 5932 O O . LEU B 1 327 ? 22.203 26.484 13.773 1 98 327 LEU B O 1
ATOM 5936 N N . ALA B 1 328 ? 21.328 28.484 13.125 1 97 328 ALA B N 1
ATOM 5937 C CA . ALA B 1 328 ? 21.953 28.438 11.812 1 97 328 ALA B CA 1
ATOM 5938 C C . ALA B 1 328 ? 23.469 28.516 11.922 1 97 328 ALA B C 1
ATOM 5940 O O . ALA B 1 328 ? 24.188 28.016 11.055 1 97 328 ALA B O 1
ATOM 5941 N N . LYS B 1 329 ? 23.969 29.062 12.984 1 96.31 329 LYS B N 1
ATOM 5942 C CA . LYS B 1 329 ? 25.406 29.234 13.18 1 96.31 329 LYS B CA 1
ATOM 5943 C C . LYS B 1 329 ? 25.969 28.109 14.047 1 96.31 329 LYS B C 1
ATOM 5945 O O . LYS B 1 329 ? 27.188 28.047 14.25 1 96.31 329 LYS B O 1
ATOM 5950 N N . HIS B 1 330 ? 25.141 27.25 14.57 1 96.25 330 HIS B N 1
ATOM 5951 C CA . HIS B 1 330 ? 25.578 26.172 15.453 1 96.25 330 HIS B CA 1
ATOM 5952 C C . HIS B 1 330 ? 25.047 24.828 14.977 1 96.25 330 HIS B C 1
ATOM 5954 O O . HIS B 1 330 ? 24.094 24.297 15.555 1 96.25 330 HIS B O 1
ATOM 5960 N N . PRO B 1 331 ? 25.703 24.25 14.078 1 94.75 331 PRO B N 1
ATOM 5961 C CA . PRO B 1 331 ? 25.234 23.031 13.406 1 94.75 331 PRO B CA 1
ATOM 5962 C C . PRO B 1 331 ? 24.969 21.891 14.383 1 94.75 331 PRO B C 1
ATOM 5964 O O . PRO B 1 331 ? 24.062 21.094 14.172 1 94.75 331 PRO B O 1
ATOM 5967 N N . GLN B 1 332 ? 25.719 21.797 15.438 1 94.06 332 GLN B N 1
ATOM 5968 C CA . GLN B 1 332 ? 25.547 20.719 16.391 1 94.06 332 GLN B CA 1
ATOM 5969 C C . GLN B 1 332 ? 24.234 20.891 17.172 1 94.06 332 GLN B C 1
ATOM 5971 O O . GLN B 1 332 ? 23.531 19.906 17.422 1 94.06 332 GLN B O 1
ATOM 5976 N N . GLU B 1 333 ? 23.953 22.109 17.516 1 96.44 333 GLU B N 1
ATOM 5977 C CA . GLU B 1 333 ? 22.688 22.391 18.188 1 96.44 333 GLU B CA 1
ATOM 5978 C C . GLU B 1 333 ? 21.5 22.172 17.266 1 96.44 333 GLU B C 1
ATOM 5980 O O . GLU B 1 333 ? 20.469 21.641 17.672 1 96.44 333 GLU B O 1
ATOM 5985 N N . TYR B 1 334 ? 21.688 22.578 16.031 1 96.69 334 TYR B N 1
ATOM 5986 C CA . TYR B 1 334 ? 20.641 22.375 15.023 1 96.69 334 TYR B CA 1
ATOM 5987 C C . TYR B 1 334 ? 20.359 20.875 14.836 1 96.69 334 TYR B C 1
ATOM 5989 O O . TYR B 1 334 ? 19.203 20.469 14.773 1 96.69 334 TYR B O 1
ATOM 5997 N N . ALA B 1 335 ? 21.375 20.078 14.844 1 93.25 335 ALA B N 1
ATOM 5998 C CA . ALA B 1 335 ? 21.266 18.641 14.602 1 93.25 335 ALA B CA 1
ATOM 5999 C C . ALA B 1 335 ? 20.453 17.953 15.688 1 93.25 335 ALA B C 1
ATOM 6001 O O . ALA B 1 335 ? 19.828 16.922 15.453 1 93.25 335 ALA B O 1
ATOM 6002 N N . LYS B 1 336 ? 20.453 18.531 16.859 1 94.62 336 LYS B N 1
ATOM 6003 C CA . LYS B 1 336 ? 19.672 17.969 17.969 1 94.62 336 LYS B CA 1
ATOM 6004 C C . LYS B 1 336 ? 18.188 17.984 17.656 1 94.62 336 LYS B C 1
ATOM 6006 O O . LYS B 1 336 ? 17.453 17.078 18.078 1 94.62 336 LYS B O 1
ATOM 6011 N N . TYR B 1 337 ? 17.734 18.969 16.891 1 95.94 337 TYR B N 1
ATOM 6012 C CA . TYR B 1 337 ? 16.344 19.062 16.5 1 95.94 337 TYR B CA 1
ATOM 6013 C C . TYR B 1 337 ? 15.977 17.969 15.5 1 95.94 337 TYR B C 1
ATOM 6015 O O . TYR B 1 337 ? 14.797 17.719 15.242 1 95.94 337 TYR B O 1
ATOM 6023 N N . LEU B 1 338 ? 16.969 17.297 14.953 1 93.5 338 LEU B N 1
ATOM 6024 C CA . LEU B 1 338 ? 16.734 16.312 13.898 1 93.5 338 LEU B CA 1
ATOM 6025 C C . LEU B 1 338 ? 16.984 14.898 14.398 1 93.5 338 LEU B C 1
ATOM 6027 O O . LEU B 1 338 ? 16.812 13.93 13.656 1 93.5 338 LEU B O 1
ATOM 6031 N N . GLU B 1 339 ? 17.297 14.742 15.688 1 90.88 339 GLU B N 1
ATOM 6032 C CA . GLU B 1 339 ? 17.703 13.453 16.25 1 90.88 339 GLU B CA 1
ATOM 6033 C C . GLU B 1 339 ? 16.547 12.461 16.234 1 90.88 339 GLU B C 1
ATOM 6035 O O . GLU B 1 339 ? 16.734 11.258 16.047 1 90.88 339 GLU B O 1
ATOM 6040 N N . TRP B 1 340 ? 15.297 13.016 16.406 1 92.75 340 TRP B N 1
ATOM 6041 C CA . TRP B 1 340 ? 14.117 12.164 16.453 1 92.75 340 TRP B CA 1
ATOM 6042 C C . TRP B 1 340 ? 13.992 11.32 15.195 1 92.75 340 TRP B C 1
ATOM 6044 O O . TRP B 1 340 ? 13.414 10.227 15.219 1 92.75 340 TRP B O 1
ATOM 6054 N N . ARG B 1 341 ? 14.578 11.742 14.148 1 90.69 341 ARG B N 1
ATOM 6055 C CA . ARG B 1 341 ? 14.438 11.141 12.828 1 90.69 341 ARG B CA 1
ATOM 6056 C C . ARG B 1 341 ? 15.172 9.812 12.75 1 90.69 341 ARG B C 1
ATOM 6058 O O . ARG B 1 341 ? 14.969 9.031 11.812 1 90.69 341 ARG B O 1
ATOM 6065 N N . LYS B 1 342 ? 15.984 9.562 13.688 1 84.62 342 LYS B N 1
ATOM 6066 C CA . LYS B 1 342 ? 16.672 8.281 13.781 1 84.62 342 LYS B CA 1
ATOM 6067 C C . LYS B 1 342 ? 15.719 7.184 14.258 1 84.62 342 LYS B C 1
ATOM 6069 O O . LYS B 1 342 ? 15.898 6.012 13.914 1 84.62 342 LYS B O 1
ATOM 6074 N N . TYR B 1 343 ? 14.711 7.645 14.938 1 87.75 343 TYR B N 1
ATOM 6075 C CA . TYR B 1 343 ? 13.906 6.66 15.648 1 87.75 343 TYR B CA 1
ATOM 6076 C C . TYR B 1 343 ? 12.469 6.652 15.125 1 87.75 343 TYR B C 1
ATOM 6078 O O . TYR B 1 343 ? 11.719 5.715 15.383 1 87.75 343 TYR B O 1
ATOM 6086 N N . TYR B 1 344 ? 12.117 7.703 14.414 1 91.69 344 TYR B N 1
ATOM 6087 C CA . TYR B 1 344 ? 10.742 7.871 13.961 1 91.69 344 TYR B CA 1
ATOM 6088 C C . TYR B 1 344 ? 10.695 8.211 12.477 1 91.69 344 TYR B C 1
ATOM 6090 O O . TYR B 1 344 ? 11.711 8.586 11.891 1 91.69 344 TYR B O 1
ATOM 6098 N N . GLN B 1 345 ? 9.555 7.934 11.922 1 90.06 345 GLN B N 1
ATOM 6099 C CA . GLN B 1 345 ? 9.289 8.312 10.531 1 90.06 345 GLN B CA 1
ATOM 6100 C C . GLN B 1 345 ? 8.031 9.18 10.43 1 90.06 345 GLN B C 1
ATOM 6102 O O . GLN B 1 345 ? 7.043 8.93 11.125 1 90.06 345 GLN B O 1
ATOM 6107 N N . PRO B 1 346 ? 8.172 10.211 9.664 1 92.19 346 PRO B N 1
ATOM 6108 C CA . PRO B 1 346 ? 6.965 11 9.398 1 92.19 346 PRO B CA 1
ATOM 6109 C C . PRO B 1 346 ? 6.086 10.383 8.312 1 92.19 346 PRO B C 1
ATOM 6111 O O . PRO B 1 346 ? 6.566 9.586 7.504 1 92.19 346 PRO B O 1
ATOM 6114 N N . SER B 1 347 ? 4.883 10.742 8.352 1 90.5 347 SER B N 1
ATOM 6115 C CA . SER B 1 347 ? 3.955 10.312 7.312 1 90.5 347 SER B CA 1
ATOM 6116 C C . SER B 1 347 ? 4.16 11.109 6.027 1 90.5 347 SER B C 1
ATOM 6118 O O . SER B 1 347 ? 4.684 12.227 6.059 1 90.5 347 SER B O 1
ATOM 6120 N N . THR B 1 348 ? 3.77 10.453 4.941 1 82.06 348 THR B N 1
ATOM 6121 C CA . THR B 1 348 ? 3.447 11.258 3.768 1 82.06 348 THR B CA 1
ATOM 6122 C C . THR B 1 348 ? 2.162 12.047 3.99 1 82.06 348 THR B C 1
ATOM 6124 O O . THR B 1 348 ? 1.524 11.93 5.039 1 82.06 348 THR B O 1
ATOM 6127 N N . VAL B 1 349 ? 1.977 13 3.16 1 77.69 349 VAL B N 1
ATOM 6128 C CA . VAL B 1 349 ? 0.758 13.797 3.277 1 77.69 349 VAL B CA 1
ATOM 6129 C C . VAL B 1 349 ? -0.163 13.5 2.094 1 77.69 349 VAL B C 1
ATOM 6131 O O . VAL B 1 349 ? 0.304 13.172 1.001 1 77.69 349 VAL B O 1
ATOM 6134 N N . GLY B 1 350 ? -1.477 13.273 2.346 1 71.5 350 GLY B N 1
ATOM 6135 C CA . GLY B 1 350 ? -2.457 13.031 1.301 1 71.5 350 GLY B CA 1
ATOM 6136 C C . GLY B 1 350 ? -3.811 12.609 1.84 1 71.5 350 GLY B C 1
ATOM 6137 O O . GLY B 1 350 ? -3.92 12.18 2.99 1 71.5 350 GLY B O 1
ATOM 6138 N N . PRO B 1 351 ? -4.766 12.82 1.033 1 68.88 351 PRO B N 1
ATOM 6139 C CA . PRO B 1 351 ? -6.141 12.602 1.495 1 68.88 351 PRO B CA 1
ATOM 6140 C C . PRO B 1 351 ? -6.492 11.117 1.604 1 68.88 351 PRO B C 1
ATOM 6142 O O . PRO B 1 351 ? -7.418 10.758 2.336 1 68.88 351 PRO B O 1
ATOM 6145 N N . ASN B 1 352 ? -5.809 10.336 0.965 1 71.81 352 ASN B N 1
ATOM 6146 C CA . ASN B 1 352 ? -6.25 8.961 0.805 1 71.81 352 ASN B CA 1
ATOM 6147 C C . ASN B 1 352 ? -6.059 8.156 2.088 1 71.81 352 ASN B C 1
ATOM 6149 O O . ASN B 1 352 ? -6.875 7.289 2.412 1 71.81 352 ASN B O 1
ATOM 6153 N N . ARG B 1 353 ? -5.164 8.492 2.932 1 81.06 353 ARG B N 1
ATOM 6154 C CA . ARG B 1 353 ? -4.871 7.723 4.137 1 81.06 353 ARG B CA 1
ATOM 6155 C C . ARG B 1 353 ? -5.891 8.016 5.234 1 81.06 353 ARG B C 1
ATOM 6157 O O . ARG B 1 353 ? -6.262 7.121 5.996 1 81.06 353 ARG B O 1
ATOM 6164 N N . VAL B 1 354 ? -6.371 9.172 5.227 1 83.38 354 VAL B N 1
ATOM 6165 C CA . VAL B 1 354 ? -7.18 9.664 6.34 1 83.38 354 VAL B CA 1
ATOM 6166 C C . VAL B 1 354 ? -8.484 8.875 6.418 1 83.38 354 VAL B C 1
ATOM 6168 O O . VAL B 1 354 ? -8.977 8.586 7.508 1 83.38 354 VAL B O 1
ATOM 6171 N N . PHE B 1 355 ? -8.953 8.43 5.355 1 90.44 355 PHE B N 1
ATOM 6172 C CA . PHE B 1 355 ? -10.25 7.762 5.336 1 90.44 355 PHE B CA 1
ATOM 6173 C C . PHE B 1 355 ? -10.109 6.312 5.785 1 90.44 355 PHE B C 1
ATOM 6175 O O . PHE B 1 355 ? -11.109 5.66 6.098 1 90.44 355 PHE B O 1
ATOM 6182 N N . CYS B 1 356 ? -8.906 5.859 5.816 1 92.25 356 CYS B N 1
ATOM 6183 C CA . CYS B 1 356 ? -8.688 4.527 6.371 1 92.25 356 CYS B CA 1
ATOM 6184 C C . CYS B 1 356 ? -9.016 4.5 7.859 1 92.25 356 CYS B C 1
ATOM 6186 O O . CYS B 1 356 ? -9.281 3.434 8.422 1 92.25 356 CYS B O 1
ATOM 6188 N N . ASP B 1 357 ? -9.016 5.633 8.484 1 93.44 357 ASP B N 1
ATOM 6189 C CA . ASP B 1 357 ? -9.406 5.715 9.891 1 93.44 357 ASP B CA 1
ATOM 6190 C C . ASP B 1 357 ? -10.867 5.309 10.086 1 93.44 357 ASP B C 1
ATOM 6192 O O . ASP B 1 357 ? -11.234 4.781 11.133 1 93.44 357 ASP B O 1
ATOM 6196 N N . LEU B 1 358 ? -11.641 5.598 9.07 1 94.81 358 LEU B N 1
ATOM 6197 C CA . LEU B 1 358 ? -13.016 5.125 9.078 1 94.81 358 LEU B CA 1
ATOM 6198 C C . LEU B 1 358 ? -13.078 3.605 9.195 1 94.81 358 LEU B C 1
ATOM 6200 O O . LEU B 1 358 ? -13.852 3.066 9.984 1 94.81 358 LEU B O 1
ATOM 6204 N N . CYS B 1 359 ? -12.242 2.926 8.43 1 93.81 359 CYS B N 1
ATOM 6205 C CA . CYS B 1 359 ? -12.227 1.467 8.43 1 93.81 359 CYS B CA 1
ATOM 6206 C C . CYS B 1 359 ? -11.891 0.929 9.82 1 93.81 359 CYS B C 1
ATOM 6208 O O . CYS B 1 359 ? -12.508 -0.041 10.273 1 93.81 359 CYS B O 1
ATOM 6210 N N . VAL B 1 360 ? -11 1.59 10.461 1 93.25 360 VAL B N 1
ATOM 6211 C CA . VAL B 1 360 ? -10.625 1.174 11.805 1 93.25 360 VAL B CA 1
ATOM 6212 C C . VAL B 1 360 ? -11.836 1.271 12.734 1 93.25 360 VAL B C 1
ATOM 6214 O O . VAL B 1 360 ? -12.141 0.328 13.469 1 93.25 360 VAL B O 1
ATOM 6217 N N . ARG B 1 361 ? -12.492 2.363 12.641 1 93.88 361 ARG B N 1
ATOM 6218 C CA . ARG B 1 361 ? -13.617 2.594 13.539 1 93.88 361 ARG B CA 1
ATOM 6219 C C . ARG B 1 361 ? -14.758 1.626 13.25 1 93.88 361 ARG B C 1
ATOM 6221 O O . ARG B 1 361 ? -15.453 1.181 14.172 1 93.88 361 ARG B O 1
ATOM 6228 N N . LEU B 1 362 ? -14.992 1.288 12.008 1 94.38 362 LEU B N 1
ATOM 6229 C CA . LEU B 1 362 ? -16.078 0.398 11.602 1 94.38 362 LEU B CA 1
ATOM 6230 C C . LEU B 1 362 ? -15.898 -0.99 12.211 1 94.38 362 LEU B C 1
ATOM 6232 O O . LEU B 1 362 ? -16.859 -1.75 12.328 1 94.38 362 LEU B O 1
ATOM 6236 N N . HIS B 1 363 ? -14.695 -1.324 12.602 1 90.38 363 HIS B N 1
ATOM 6237 C CA . HIS B 1 363 ? -14.438 -2.639 13.18 1 90.38 363 HIS B CA 1
ATOM 6238 C C . HIS B 1 363 ? -14.656 -2.629 14.688 1 90.38 363 HIS B C 1
ATOM 6240 O O . HIS B 1 363 ? -14.562 -3.67 15.344 1 90.38 363 HIS B O 1
ATOM 6246 N N . GLN B 1 364 ? -14.977 -1.43 15.25 1 90.06 364 GLN B N 1
ATOM 6247 C CA . GLN B 1 364 ? -15.109 -1.296 16.703 1 90.06 364 GLN B CA 1
ATOM 6248 C C . GLN B 1 364 ? -16.578 -1.385 17.125 1 90.06 364 GLN B C 1
ATOM 6250 O O . GLN B 1 364 ? -17.406 -0.577 16.688 1 90.06 364 GLN B O 1
ATOM 6255 N N . PRO B 1 365 ? -16.875 -2.287 18.047 1 88.56 365 PRO B N 1
ATOM 6256 C CA . PRO B 1 365 ? -18.281 -2.488 18.422 1 88.56 365 PRO B CA 1
ATOM 6257 C C . PRO B 1 365 ? -18.922 -1.233 19.016 1 88.56 365 PRO B C 1
ATOM 6259 O O . PRO B 1 365 ? -20.109 -0.983 18.797 1 88.56 365 PRO B O 1
ATOM 6262 N N . ASP B 1 366 ? -18.188 -0.448 19.688 1 90.75 366 ASP B N 1
ATOM 6263 C CA . ASP B 1 366 ? -18.734 0.725 20.359 1 90.75 366 ASP B CA 1
ATOM 6264 C C . ASP B 1 366 ? -19.172 1.779 19.344 1 90.75 366 ASP B C 1
ATOM 6266 O O . ASP B 1 366 ? -19.938 2.693 19.672 1 90.75 366 ASP B O 1
ATOM 6270 N N . PHE B 1 367 ? -18.719 1.606 18.109 1 94.31 367 PHE B N 1
ATOM 6271 C CA . PHE B 1 367 ? -19.062 2.543 17.047 1 94.31 367 PHE B CA 1
ATOM 6272 C C . PHE B 1 367 ? -20.547 2.459 16.703 1 94.31 367 PHE B C 1
ATOM 6274 O O . PHE B 1 367 ? -21.141 3.424 16.219 1 94.31 367 PHE B O 1
ATOM 6281 N N . TYR B 1 368 ? -21.141 1.38 17.031 1 93.38 368 TYR B N 1
ATOM 6282 C CA . TYR B 1 368 ? -22.516 1.108 16.641 1 93.38 368 TYR B CA 1
ATOM 6283 C C . TYR B 1 368 ? -23.469 1.341 17.797 1 93.38 368 TYR B C 1
ATOM 6285 O O . TYR B 1 368 ? -24.672 1.148 17.672 1 93.38 368 TYR B O 1
ATOM 6293 N N . GLU B 1 369 ? -22.922 1.772 18.922 1 91.62 369 GLU B N 1
ATOM 6294 C CA . GLU B 1 369 ? -23.766 2.119 20.062 1 91.62 369 GLU B CA 1
ATOM 6295 C C . GLU B 1 369 ? -24.578 3.379 19.781 1 91.62 369 GLU B C 1
ATOM 6297 O O . GLU B 1 369 ? -24.172 4.23 18.984 1 91.62 369 GLU B O 1
ATOM 6302 N N . HIS B 1 370 ? -25.656 3.473 20.453 1 90.81 370 HIS B N 1
ATOM 6303 C CA . HIS B 1 370 ? -26.547 4.609 20.234 1 90.81 370 HIS B CA 1
ATOM 6304 C C . HIS B 1 370 ? -25.891 5.91 20.688 1 90.81 370 HIS B C 1
ATOM 6306 O O . HIS B 1 370 ? -25.344 5.988 21.797 1 90.81 370 HIS B O 1
ATOM 6312 N N . GLN B 1 371 ? -25.938 6.859 19.797 1 90.81 371 GLN B N 1
ATOM 6313 C CA . GLN B 1 371 ? -25.453 8.211 20.062 1 90.81 371 GLN B CA 1
ATOM 6314 C C . GLN B 1 371 ? -26.109 9.219 19.109 1 90.81 371 GLN B C 1
ATOM 6316 O O . GLN B 1 371 ? -26.516 8.859 18 1 90.81 371 GLN B O 1
ATOM 6321 N N . VAL B 1 372 ? -26.344 10.438 19.625 1 90.69 372 VAL B N 1
ATOM 6322 C CA . VAL B 1 372 ? -26.844 11.492 18.734 1 90.69 372 VAL B CA 1
ATOM 6323 C C . VAL B 1 372 ? -26.188 12.82 19.109 1 90.69 372 VAL B C 1
ATOM 6325 O O . VAL B 1 372 ? -25.797 13.039 20.25 1 90.69 372 VAL B O 1
ATOM 6328 N N . ILE B 1 373 ? -26.016 13.625 18.156 1 93.06 373 ILE B N 1
ATOM 6329 C CA . ILE B 1 373 ? -25.625 15.016 18.375 1 93.06 373 ILE B CA 1
ATOM 6330 C C . ILE B 1 373 ? -26.875 15.891 18.516 1 93.06 373 ILE B C 1
ATOM 6332 O O . ILE B 1 373 ? -27.469 16.297 17.516 1 93.06 373 ILE B O 1
ATOM 6336 N N . GLU B 1 374 ? -27.203 16.219 19.688 1 93.56 374 GLU B N 1
ATOM 6337 C CA . GLU B 1 374 ? -28.469 16.891 19.969 1 93.56 374 GLU B CA 1
ATOM 6338 C C . GLU B 1 374 ? -28.5 18.297 19.391 1 93.56 374 GLU B C 1
ATOM 6340 O O . GLU B 1 374 ? -29.484 18.719 18.797 1 93.56 374 GLU B O 1
ATOM 6345 N N . ASN B 1 375 ? -27.453 19 19.656 1 93.81 375 ASN B N 1
ATOM 6346 C CA . ASN B 1 375 ? -27.297 20.359 19.141 1 93.81 375 ASN B CA 1
ATOM 6347 C C . ASN B 1 375 ? -26.078 20.453 18.203 1 93.81 375 ASN B C 1
ATOM 6349 O O . ASN B 1 375 ? -24.953 20.656 18.656 1 93.81 375 ASN B O 1
ATOM 6353 N N . PHE B 1 376 ? -26.328 20.344 16.906 1 93.12 376 PHE B N 1
ATOM 6354 C CA . PHE B 1 376 ? -25.266 20.234 15.914 1 93.12 376 PHE B CA 1
ATOM 6355 C C . PHE B 1 376 ? -24.469 21.531 15.836 1 93.12 376 PHE B C 1
ATOM 6357 O O . PHE B 1 376 ? -23.234 21.5 15.789 1 93.12 376 PHE B O 1
ATOM 6364 N N . ARG B 1 377 ? -25.156 22.641 15.812 1 89.56 377 ARG B N 1
ATOM 6365 C CA . ARG B 1 377 ? -24.484 23.922 15.719 1 89.56 377 ARG B CA 1
ATOM 6366 C C . ARG B 1 377 ? -23.547 24.141 16.906 1 89.56 377 ARG B C 1
ATOM 6368 O O . ARG B 1 377 ? -22.438 24.625 16.734 1 89.56 377 ARG B O 1
ATOM 6375 N N . GLU B 1 378 ? -24.016 23.797 18.062 1 88.06 378 GLU B N 1
ATOM 6376 C CA . GLU B 1 378 ? -23.188 23.938 19.266 1 88.06 378 GLU B CA 1
ATOM 6377 C C . GLU B 1 378 ? -21.938 23.078 19.172 1 88.06 378 GLU B C 1
ATOM 6379 O O . GLU B 1 378 ? -20.844 23.531 19.5 1 88.06 378 GLU B O 1
ATOM 6384 N N . TRP B 1 379 ? -22.109 21.906 18.719 1 88.69 379 TRP B N 1
ATOM 6385 C CA . TRP B 1 379 ? -20.969 20.984 18.625 1 88.69 379 TRP B CA 1
ATOM 6386 C C . TRP B 1 379 ? -20 21.422 17.547 1 88.69 379 TRP B C 1
ATOM 6388 O O . TRP B 1 379 ? -18.797 21.469 17.766 1 88.69 379 TRP B O 1
ATOM 6398 N N . PHE B 1 380 ? -20.516 21.797 16.375 1 88.88 380 PHE B N 1
ATOM 6399 C CA . PHE B 1 380 ? -19.703 22.031 15.195 1 88.88 380 PHE B CA 1
ATOM 6400 C C . PHE B 1 380 ? -19.062 23.422 15.258 1 88.88 380 PHE B C 1
ATOM 6402 O O . PHE B 1 380 ? -17.906 23.594 14.883 1 88.88 380 PHE B O 1
ATOM 6409 N N . VAL B 1 381 ? -19.766 24.359 15.711 1 81.75 381 VAL B N 1
ATOM 6410 C CA . VAL B 1 381 ? -19.328 25.75 15.602 1 81.75 381 VAL B CA 1
ATOM 6411 C C . VAL B 1 381 ? -18.797 26.219 16.953 1 81.75 381 VAL B C 1
ATOM 6413 O O . VAL B 1 381 ? -17.688 26.781 17.016 1 81.75 381 VAL B O 1
ATOM 6416 N N . VAL B 1 382 ? -19.453 25.938 17.969 1 76.44 382 VAL B N 1
ATOM 6417 C CA . VAL B 1 382 ? -19.156 26.578 19.25 1 76.44 382 VAL B CA 1
ATOM 6418 C C . VAL B 1 382 ? -18.047 25.797 19.953 1 76.44 382 VAL B C 1
ATOM 6420 O O . VAL B 1 382 ? -17.078 26.391 20.438 1 76.44 382 VAL B O 1
ATOM 6423 N N . LYS B 1 383 ? -18.062 24.594 19.984 1 75.56 383 LYS B N 1
ATOM 6424 C CA . LYS B 1 383 ? -17.125 23.766 20.75 1 75.56 383 LYS B CA 1
ATOM 6425 C C . LYS B 1 383 ? -15.742 23.766 20.109 1 75.56 383 LYS B C 1
ATOM 6427 O O . LYS B 1 383 ? -14.734 23.547 20.781 1 75.56 383 LYS B O 1
ATOM 6432 N N . ALA B 1 384 ? -15.672 23.922 18.859 1 69.06 384 ALA B N 1
ATOM 6433 C CA . ALA B 1 384 ? -14.383 23.859 18.172 1 69.06 384 ALA B CA 1
ATOM 6434 C C . ALA B 1 384 ? -13.469 25 18.609 1 69.06 384 ALA B C 1
ATOM 6436 O O . ALA B 1 384 ? -12.242 24.875 18.562 1 69.06 384 ALA B O 1
ATOM 6437 N N . ASN B 1 385 ? -13.984 25.984 19.328 1 67.12 385 ASN B N 1
ATOM 6438 C CA . ASN B 1 385 ? -13.258 27.062 19.984 1 67.12 385 ASN B CA 1
ATOM 6439 C C . ASN B 1 385 ? -12.133 27.594 19.109 1 67.12 385 ASN B C 1
ATOM 6441 O O . ASN B 1 385 ? -10.984 27.688 19.547 1 67.12 385 ASN B O 1
ATOM 6445 N N . CYS B 1 386 ? -12.438 27.891 17.875 1 76.56 386 CYS B N 1
ATOM 6446 C CA . CYS B 1 386 ? -11.398 28.406 16.984 1 76.56 386 CYS B CA 1
ATOM 6447 C C . CYS B 1 386 ? -11.211 29.906 17.203 1 76.56 386 CYS B C 1
ATOM 6449 O O . CYS B 1 386 ? -12.188 30.656 17.328 1 76.56 386 CYS B O 1
ATOM 6451 N N . ASN B 1 387 ? -10.008 30.344 17.281 1 63.22 387 ASN B N 1
ATOM 6452 C CA . ASN B 1 387 ? -9.562 31.734 17.344 1 63.22 387 ASN B CA 1
ATOM 6453 C C . ASN B 1 387 ? -10.094 32.438 18.594 1 63.22 387 ASN B C 1
ATOM 6455 O O . ASN B 1 387 ? -10.344 33.625 18.562 1 63.22 387 ASN B O 1
ATOM 6459 N N . ARG B 1 388 ? -10.648 31.594 19.672 1 57.62 388 ARG B N 1
ATOM 6460 C CA . ARG B 1 388 ? -11.227 32.281 20.828 1 57.62 388 ARG B CA 1
ATOM 6461 C C . ARG B 1 388 ? -10.18 33.125 21.547 1 57.62 388 ARG B C 1
ATOM 6463 O O . ARG B 1 388 ? -10.516 34.125 22.188 1 57.62 388 ARG B O 1
ATOM 6470 N N . ASN B 1 389 ? -9.078 32.438 21.875 1 47.34 389 ASN B N 1
ATOM 6471 C CA . ASN B 1 389 ? -8.156 33.344 22.562 1 47.34 389 ASN B CA 1
ATOM 6472 C C . ASN B 1 389 ? -7.715 34.5 21.672 1 47.34 389 ASN B C 1
ATOM 6474 O O . ASN B 1 389 ? -7.008 34.281 20.688 1 47.34 389 ASN B O 1
ATOM 6478 N N . ASN B 1 390 ? -8.562 35.281 21.344 1 41 390 ASN B N 1
ATOM 6479 C CA . ASN B 1 390 ? -8.117 36.594 20.891 1 41 390 ASN B CA 1
ATOM 6480 C C . ASN B 1 390 ? -6.758 36.969 21.469 1 41 390 ASN B C 1
ATOM 6482 O O . ASN B 1 390 ? -6.555 38.094 21.922 1 41 390 ASN B O 1
ATOM 6486 N N . THR B 1 391 ? -6.137 36.156 22.156 1 38.06 391 THR B N 1
ATOM 6487 C CA . THR B 1 391 ? -4.863 36.719 22.609 1 38.06 391 THR B CA 1
ATOM 6488 C C . THR B 1 391 ? -4.031 37.188 21.422 1 38.06 391 THR B C 1
ATOM 6490 O O . THR B 1 391 ? -3.584 36.375 20.609 1 38.06 391 THR B O 1
ATOM 6493 N N . VAL B 1 392 ? -4.406 38.312 20.906 1 35.59 392 VAL B N 1
ATOM 6494 C CA . VAL B 1 392 ? -3.512 39.156 20.094 1 35.59 392 VAL B CA 1
ATOM 6495 C C . VAL B 1 392 ? -2.061 38.875 20.484 1 35.59 392 VAL B C 1
ATOM 6497 O O . VAL B 1 392 ? -1.75 38.688 21.656 1 35.59 392 VAL B O 1
ATOM 6500 N N . LEU B 1 393 ? -1.23 38.375 19.516 1 38.28 393 LEU B N 1
ATOM 6501 C CA . LEU B 1 393 ? 0.206 38.438 19.766 1 38.28 393 LEU B CA 1
ATOM 6502 C C . LEU B 1 393 ? 0.535 39.5 20.781 1 38.28 393 LEU B C 1
ATOM 6504 O O . LEU B 1 393 ? -0.188 40.5 20.906 1 38.28 393 LEU B O 1
ATOM 6508 N N . PRO B 1 394 ? 1.291 39.312 21.859 1 32.34 394 PRO B N 1
ATOM 6509 C CA . PRO B 1 394 ? 1.689 40.438 22.703 1 32.34 394 PRO B CA 1
ATOM 6510 C C . PRO B 1 394 ? 1.744 41.75 21.922 1 32.34 394 PRO B C 1
ATOM 6512 O O . PRO B 1 394 ? 2.125 41.75 20.734 1 32.34 394 PRO B O 1
ATOM 6515 N N . SER B 1 395 ? 0.822 42.719 22.172 1 27.53 395 SER B N 1
ATOM 6516 C CA . SER B 1 395 ? 0.899 44.094 21.688 1 27.53 395 SER B CA 1
ATOM 6517 C C . SER B 1 395 ? 2.346 44.531 21.484 1 27.53 395 SER B C 1
ATOM 6519 O O . SER B 1 395 ? 3.174 44.375 22.391 1 27.53 395 SER B O 1
ATOM 6521 N N . LEU B 1 396 ? 2.867 44.469 20.281 1 28.59 396 LEU B N 1
ATOM 6522 C CA . LEU B 1 396 ? 4.008 45.312 19.969 1 28.59 396 LEU B CA 1
ATOM 6523 C C . LEU B 1 396 ? 3.863 46.688 20.594 1 28.59 396 LEU B C 1
ATOM 6525 O O . LEU B 1 396 ? 3.326 47.625 19.984 1 28.59 396 LEU B O 1
ATOM 6529 N N . HIS B 1 397 ? 3.289 46.906 21.828 1 22.14 397 HIS B N 1
ATOM 6530 C CA . HIS B 1 397 ? 3.393 48.25 22.406 1 22.14 397 HIS B CA 1
ATOM 6531 C C . HIS B 1 397 ? 4.809 48.812 22.25 1 22.14 397 HIS B C 1
ATOM 6533 O O . HIS B 1 397 ? 5.773 48.156 22.672 1 22.14 397 HIS B O 1
ATOM 6539 N N . HIS B 1 398 ? 4.945 49.656 21.328 1 21.36 398 HIS B N 1
ATOM 6540 C CA . HIS B 1 398 ? 5.785 50.812 21.641 1 21.36 398 HIS B CA 1
ATOM 6541 C C . HIS B 1 398 ? 5.289 51.531 22.891 1 21.36 398 HIS B C 1
ATOM 6543 O O . HIS B 1 398 ? 4.082 51.688 23.094 1 21.36 398 HIS B O 1
#

Nearest PDB structures (foldseek):
  7yro-assembly1_B  TM=6.104E-01  e=6.682E-12  Mangifera indica
  7yro-assembly2_D  TM=5.829E-01  e=6.682E-12  Mangifera indica
  7yro-assembly3_F  TM=5.714E-01  e=1.226E-11  Mangifera indica
  7yro-assembly4_G  TM=5.657E-01  e=2.541E-11  Mangifera indica
  5zoi-assembly1_B  TM=5.920E-01  e=2.735E-08  Helicobacter pylori

Sequence (796 aa):
MTINITAEGKAVGESPVFEDAFMAPLQQWYRRAATWTTPWTPTVRFRSGGDVPLAFVLVMGTETSDRWYTRHLQDIVDGRCPLQCKVTRDLSKVKTADAVLIRLRGLKTREHVLKMLGPRDPSQPWVMLEVETELLANSVYQTNYSTLDNFFNRTMFYTRDADIRIHHGFIVRRGLDASLLPSIWRRPCIVKQDNFNSRQLAVSFISHCDDNAGRLKYVRELQKHVWVDVYGKCGDLKCGHSFNVDRFFSIDDRCVRKAGENYLFFLAFENALCEDYVTEKLYIFLFYPLVPVVMGAADYSTIMPPHSYIDAQQYTPQQLALKLTHLAKHPQEYAKYLEWRKYYQPSTVGPNRVFCDLCVRLHQPDFYEHQVIENFREWFVVKANCNRNNTVLPSLHHMTINITAEGKAVGESPVFEDAFMAPLQQWYRRAATWTTPWTPTVRFRSGGDVPLAFVLVMGTETSDRWYTRHLQDIVDGRCPLQCKVTRDLSKVKTADAVLIRLRGLKTREHVLKMLGPRDPSQPWVMLEVETELLANSVYQTNYSTLDNFFNRTMFYTRDADIRIHHGFIVRRGLDASLLPSIWRRPCIVKQDNFNSRQLAVSFISHCDDNAGRLKYVRELQKHVWVDVYGKCGDLKCGHSFNVDRFFSIDDRCVRKAGENYLFFLAFENALCEDYVTEKLYIFLFYPLVPVVMGAADYSTIMPPHSYIDAQQYTPQQLALKLTHLAKHPQEYAKYLEWRKYYQPSTVGPNRVFCDLCVRLHQPDFYEHQVIENFREWFVVKANCNRNNTVLPSLHH